Protein 1XKL (pdb70)

Structure (mmCIF, N/CA/C/O backbone):
data_1XKL
#
_entry.id   1XKL
#
_cell.length_a   136.457
_cell.length_b   167.773
_cell.length_c   44.831
_cell.angle_alpha   90.00
_cell.angle_beta   90.00
_cell.angle_gamma   90.00
#
_symmetry.space_group_name_H-M   'P 21 21 2'
#
loop_
_entity.id
_entity.type
_entity.pdbx_description
1 polymer 'salicylic acid-binding protein 2'
2 non-polymer 2-AMINO-4H-1,3-BENZOXATHIIN-4-OL
3 water water
#
loop_
_atom_site.group_PDB
_atom_site.id
_atom_site.type_symbol
_atom_site.label_atom_id
_atom_site.label_alt_id
_atom_site.label_comp_id
_atom_site.label_asym_id
_atom_site.label_entity_id
_atom_site.label_seq_id
_atom_site.pdbx_PDB_ins_code
_atom_site.Cartn_x
_atom_site.Cartn_y
_atom_site.Cartn_z
_atom_site.occupancy
_atom_site.B_iso_or_equiv
_atom_site.auth_seq_id
_atom_site.auth_comp_id
_atom_site.auth_asym_id
_atom_site.auth_atom_id
_atom_site.pdbx_PDB_model_num
ATOM 1 N N . GLU A 1 3 ? 61.182 -4.846 9.350 1.00 36.23 3 GLU A N 1
ATOM 2 C CA . GLU A 1 3 ? 62.158 -3.720 9.265 1.00 38.18 3 GLU A CA 1
ATOM 3 C C . GLU A 1 3 ? 61.936 -2.712 10.383 1.00 38.93 3 GLU A C 1
ATOM 4 O O . GLU A 1 3 ? 62.724 -1.781 10.556 1.00 40.76 3 GLU A O 1
ATOM 10 N N . GLY A 1 4 ? 60.860 -2.907 11.139 1.00 37.78 4 GLY A N 1
ATOM 11 C CA . GLY A 1 4 ? 60.539 -1.999 12.227 1.00 35.50 4 GLY A CA 1
ATOM 12 C C . GLY A 1 4 ? 59.751 -0.812 11.708 1.00 32.30 4 GLY A C 1
ATOM 13 O O . GLY A 1 4 ? 60.090 -0.255 10.662 1.00 33.75 4 GLY A O 1
ATOM 14 N N . LYS A 1 5 ? 58.695 -0.420 12.416 1.00 30.57 5 LYS A N 1
ATOM 15 C CA . LYS A 1 5 ? 57.874 0.712 11.981 1.00 27.72 5 LYS A CA 1
ATOM 16 C C . LYS A 1 5 ? 58.321 2.055 12.549 1.00 25.83 5 LYS A C 1
ATOM 17 O O . LYS A 1 5 ? 59.196 2.129 13.411 1.00 27.31 5 LYS A O 1
ATOM 23 N N . HIS A 1 6 ? 57.703 3.120 12.052 1.00 24.13 6 HIS A N 1
ATOM 24 C CA . HIS A 1 6 ? 58.028 4.468 12.489 1.00 22.50 6 HIS A CA 1
ATOM 25 C C . HIS A 1 6 ? 56.957 5.011 13.435 1.00 21.11 6 HIS A C 1
ATOM 26 O O . HIS A 1 6 ? 55.816 5.230 13.034 1.00 22.57 6 HIS A O 1
ATOM 33 N N . PHE A 1 7 ? 57.342 5.207 14.694 1.00 18.72 7 PHE A N 1
ATOM 34 C CA . PHE A 1 7 ? 56.457 5.734 15.724 1.00 17.82 7 PHE A CA 1
ATOM 35 C C . PHE A 1 7 ? 56.627 7.249 15.847 1.00 17.82 7 PHE A C 1
ATOM 36 O O . PHE A 1 7 ? 57.727 7.737 16.100 1.00 15.69 7 PHE A O 1
ATOM 44 N N . VAL A 1 8 ? 55.536 7.985 15.654 1.00 17.32 8 VAL A N 1
ATOM 45 C CA . VAL A 1 8 ? 55.553 9.434 15.767 1.00 15.66 8 VAL A CA 1
ATOM 46 C C . VAL A 1 8 ? 54.848 9.761 17.067 1.00 17.05 8 VAL A C 1
ATOM 47 O O . VAL A 1 8 ? 53.629 9.580 17.190 1.00 17.58 8 VAL A O 1
ATOM 51 N N . LEU A 1 9 ? 55.622 10.235 18.040 1.00 14.10 9 LEU A N 1
ATOM 52 C CA . LEU A 1 9 ? 55.091 10.550 19.358 1.00 12.32 9 LEU A CA 1
ATOM 53 C C . LEU A 1 9 ? 54.758 12.032 19.495 1.00 12.58 9 LEU A C 1
ATOM 54 O O . LEU A 1 9 ? 55.601 12.898 19.289 1.00 12.99 9 LEU A O 1
ATOM 59 N N . VAL A 1 10 ? 53.510 12.304 19.850 1.00 12.08 10 VAL A N 1
ATOM 60 C CA . VAL A 1 10 ? 53.018 13.668 19.983 1.00 11.23 10 VAL A CA 1
ATOM 61 C C . VAL A 1 10 ? 52.597 13.954 21.408 1.00 11.98 10 VAL A C 1
ATOM 62 O O . VAL A 1 10 ? 51.625 13.382 21.916 1.00 11.16 10 VAL A O 1
ATOM 66 N N . HIS A 1 11 ? 53.336 14.861 22.039 1.00 10.22 11 HIS A N 1
ATOM 67 C CA . HIS A 1 11 ? 53.104 15.261 23.421 1.00 11.80 11 HIS A CA 1
ATOM 68 C C . HIS A 1 11 ? 51.820 16.072 23.619 1.00 12.21 11 HIS A C 1
ATOM 69 O O . HIS A 1 11 ? 51.187 16.508 22.656 1.00 14.75 11 HIS A O 1
ATOM 76 N N . GLY A 1 12 ? 51.466 16.272 24.885 1.00 11.24 12 GLY A N 1
ATOM 77 C CA . GLY A 1 12 ? 50.281 17.024 25.235 1.00 13.21 12 GLY A CA 1
ATOM 78 C C . GLY A 1 12 ? 50.605 18.478 25.526 1.00 14.30 12 GLY A C 1
ATOM 79 O O . GLY A 1 12 ? 51.726 18.929 25.298 1.00 16.11 12 GLY A O 1
ATOM 80 N N . ALA A 1 13 ? 49.630 19.209 26.053 1.00 14.76 13 ALA A N 1
ATOM 81 C CA . ALA A 1 13 ? 49.801 20.622 26.354 1.00 14.86 13 ALA A CA 1
ATOM 82 C C . ALA A 1 13 ? 50.801 20.912 27.462 1.00 14.11 13 ALA A C 1
ATOM 83 O O . ALA A 1 13 ? 50.863 20.207 28.474 1.00 14.00 13 ALA A O 1
ATOM 85 N N . CYS A 1 14 ? 51.574 21.973 27.259 1.00 14.80 14 CYS A N 1
ATOM 86 C CA . CYS A 1 14 ? 52.577 22.400 28.223 1.00 13.40 14 CYS A CA 1
ATOM 87 C C . CYS A 1 14 ? 53.774 21.454 28.289 1.00 14.61 14 CYS A C 1
ATOM 88 O O . CYS A 1 14 ? 54.686 21.680 29.081 1.00 14.63 14 CYS A O 1
ATOM 91 N N . HIS A 1 15 ? 53.772 20.401 27.472 1.00 12.89 15 HIS A N 1
ATOM 92 C CA . HIS A 1 15 ? 54.885 19.447 27.466 1.00 13.71 15 HIS A CA 1
ATOM 93 C C . HIS A 1 15 ? 55.671 19.490 26.160 1.00 13.69 15 HIS A C 1
ATOM 94 O O . HIS A 1 15 ? 55.507 20.417 25.368 1.00 12.59 15 HIS A O 1
ATOM 101 N N . GLY A 1 16 ? 56.537 18.502 25.945 1.00 14.80 16 GLY A N 1
ATOM 102 C CA . GLY A 1 16 ? 57.340 18.464 24.727 1.00 14.58 16 GLY A CA 1
ATOM 103 C C . GLY A 1 16 ? 57.882 17.076 24.411 1.00 14.76 16 GLY A C 1
ATOM 104 O O . GLY A 1 16 ? 57.580 16.117 25.115 1.00 13.15 16 GLY A O 1
ATOM 105 N N . GLY A 1 17 ? 58.683 16.961 23.354 1.00 14.87 17 GLY A N 1
ATOM 106 C CA . GLY A 1 17 ? 59.240 15.666 22.996 1.00 15.34 17 GLY A CA 1
ATOM 107 C C . GLY A 1 17 ? 59.941 15.002 24.167 1.00 15.29 17 GLY A C 1
ATOM 108 O O . GLY A 1 17 ? 59.977 13.776 24.279 1.00 15.76 17 GLY A O 1
ATOM 109 N N . TRP A 1 18 ? 60.494 15.820 25.055 1.00 15.65 18 TRP A N 1
ATOM 110 C CA . TRP A 1 18 ? 61.199 15.305 26.214 1.00 14.57 18 TRP A CA 1
ATOM 111 C C . TRP A 1 18 ? 60.370 14.339 27.065 1.00 17.22 18 TRP A C 1
ATOM 112 O O . TRP A 1 18 ? 60.926 13.437 27.690 1.00 15.71 18 TRP A O 1
ATOM 123 N N . SER A 1 19 ? 59.049 14.521 27.093 1.00 14.89 19 SER A N 1
ATOM 124 C CA . SER A 1 19 ? 58.212 13.662 27.915 1.00 13.93 19 SER A CA 1
ATOM 125 C C . SER A 1 19 ? 58.298 12.186 27.540 1.00 13.45 19 SER A C 1
ATOM 126 O O . SER A 1 19 ? 58.039 11.312 28.368 1.00 12.18 19 SER A O 1
ATOM 129 N N . TRP A 1 20 ? 58.689 11.908 26.304 1.00 12.66 20 TRP A N 1
ATOM 130 C CA . TRP A 1 20 ? 58.805 10.534 25.830 1.00 14.15 20 TRP A CA 1
ATOM 131 C C . TRP A 1 20 ? 60.194 9.940 26.043 1.00 15.12 20 TRP A C 1
ATOM 132 O O . TRP A 1 20 ? 60.502 8.880 25.494 1.00 16.13 20 TRP A O 1
ATOM 143 N N . TYR A 1 21 ? 61.032 10.588 26.848 1.00 14.66 21 TYR A N 1
ATOM 144 C CA . TYR A 1 21 ? 62.399 10.083 27.020 1.00 16.33 21 TYR A CA 1
ATOM 145 C C . TYR A 1 21 ? 62.538 8.657 27.557 1.00 15.60 21 TYR A C 1
ATOM 146 O O . TYR A 1 21 ? 63.503 7.967 27.223 1.00 15.18 21 TYR A O 1
ATOM 155 N N . LYS A 1 22 ? 61.592 8.211 28.379 1.00 17.12 22 LYS A N 1
ATOM 156 C CA . LYS A 1 22 ? 61.647 6.847 28.917 1.00 18.14 22 LYS A CA 1
ATOM 157 C C . LYS A 1 22 ? 61.088 5.836 27.923 1.00 18.76 22 LYS A C 1
ATOM 158 O O . LYS A 1 22 ? 61.536 4.689 27.874 1.00 19.84 22 LYS A O 1
ATOM 164 N N . LEU A 1 23 ? 60.101 6.253 27.135 1.00 18.37 23 LEU A N 1
ATOM 165 C CA . LEU A 1 23 ? 59.497 5.354 26.153 1.00 17.59 23 LEU A CA 1
ATOM 166 C C . LEU A 1 23 ? 60.339 5.172 24.897 1.00 16.96 23 LEU A C 1
ATOM 167 O O . LEU A 1 23 ? 60.482 4.055 24.401 1.00 15.04 23 LEU A O 1
ATOM 172 N N . LYS A 1 24 ? 60.897 6.271 24.389 1.00 16.86 24 LYS A N 1
ATOM 173 C CA . LYS A 1 24 ? 61.690 6.244 23.158 1.00 17.49 24 LYS A CA 1
ATOM 174 C C . LYS A 1 24 ? 62.713 5.113 23.049 1.00 16.84 24 LYS A C 1
ATOM 175 O O . LYS A 1 24 ? 62.724 4.389 22.060 1.00 18.43 24 LYS A O 1
ATOM 181 N N . PRO A 1 25 ? 63.594 4.958 24.052 1.00 18.10 25 PRO A N 1
ATOM 182 C CA . PRO A 1 25 ? 64.608 3.895 24.031 1.00 17.35 25 PRO A CA 1
ATOM 183 C C . PRO A 1 25 ? 63.974 2.508 23.902 1.00 17.50 25 PRO A C 1
ATOM 184 O O . PRO A 1 25 ? 64.503 1.632 23.217 1.00 17.42 25 PRO A O 1
ATOM 188 N N . LEU A 1 26 ? 62.843 2.312 24.571 1.00 15.81 26 LEU A N 1
ATOM 189 C CA . LEU A 1 26 ? 62.146 1.024 24.535 1.00 15.62 26 LEU A CA 1
ATOM 190 C C . LEU A 1 26 ? 61.694 0.639 23.142 1.00 15.75 26 LEU A C 1
ATOM 191 O O . LEU A 1 26 ? 61.853 -0.505 22.726 1.00 16.44 26 LEU A O 1
ATOM 196 N N . LEU A 1 27 ? 61.112 1.596 22.429 1.00 15.20 27 LEU A N 1
ATOM 197 C CA . LEU A 1 27 ? 60.641 1.349 21.081 1.00 15.70 27 LEU A CA 1
ATOM 198 C C . LEU A 1 27 ? 61.812 1.106 20.136 1.00 16.41 27 LEU A C 1
ATOM 199 O O . LEU A 1 27 ? 61.745 0.240 19.262 1.00 17.35 27 LEU A O 1
ATOM 204 N N . GLU A 1 28 ? 62.888 1.864 20.312 1.00 17.62 28 GLU A N 1
ATOM 205 C CA . GLU A 1 28 ? 64.063 1.705 19.463 1.00 19.68 28 GLU A CA 1
ATOM 206 C C . GLU A 1 28 ? 64.726 0.367 19.762 1.00 19.78 28 GLU A C 1
ATOM 207 O O . GLU A 1 28 ? 65.246 -0.291 18.864 1.00 20.72 28 GLU A O 1
ATOM 213 N N . ALA A 1 29 ? 64.706 -0.038 21.026 1.00 21.50 29 ALA A N 1
ATOM 214 C CA . ALA A 1 29 ? 65.297 -1.315 21.398 1.00 23.64 29 ALA A CA 1
ATOM 215 C C . ALA A 1 29 ? 64.579 -2.429 20.645 1.00 25.19 29 ALA A C 1
ATOM 216 O O . ALA A 1 29 ? 65.174 -3.456 20.322 1.00 25.38 29 ALA A O 1
ATOM 218 N N . ALA A 1 30 ? 63.299 -2.213 20.351 1.00 25.80 30 ALA A N 1
ATOM 219 C CA . ALA A 1 30 ? 62.498 -3.205 19.635 1.00 26.92 30 ALA A CA 1
ATOM 220 C C . ALA A 1 30 ? 62.775 -3.176 18.135 1.00 26.94 30 ALA A C 1
ATOM 221 O O . ALA A 1 30 ? 62.158 -3.917 17.366 1.00 27.39 30 ALA A O 1
ATOM 223 N N . GLY A 1 31 ? 63.699 -2.308 17.730 1.00 27.44 31 GLY A N 1
ATOM 224 C CA . GLY A 1 31 ? 64.067 -2.199 16.329 1.00 25.75 31 GLY A CA 1
ATOM 225 C C . GLY A 1 31 ? 63.219 -1.227 15.539 1.00 25.93 31 GLY A C 1
ATOM 226 O O . GLY A 1 31 ? 63.226 -1.242 14.309 1.00 25.59 31 GLY A O 1
ATOM 227 N N . HIS A 1 32 ? 62.496 -0.367 16.242 1.00 25.53 32 HIS A N 1
ATOM 228 C CA . HIS A 1 32 ? 61.635 0.600 15.584 1.00 25.46 32 HIS A CA 1
ATOM 229 C C . HIS A 1 32 ? 62.236 1.998 15.596 1.00 24.70 32 HIS A C 1
ATOM 230 O O . HIS A 1 32 ? 63.076 2.317 16.439 1.00 24.73 32 HIS A O 1
ATOM 237 N N . LYS A 1 33 ? 61.810 2.817 14.640 1.00 23.16 33 LYS A N 1
ATOM 238 C CA . LYS A 1 33 ? 62.262 4.203 14.528 1.00 22.30 33 LYS A CA 1
ATOM 239 C C . LYS A 1 33 ? 61.271 5.048 15.324 1.00 20.93 33 LYS A C 1
ATOM 240 O O . LYS A 1 33 ? 60.070 4.789 15.298 1.00 20.96 33 LYS A O 1
ATOM 246 N N . VAL A 1 34 ? 61.777 6.053 16.028 1.00 18.93 34 VAL A N 1
ATOM 247 C CA . VAL A 1 34 ? 60.931 6.907 16.847 1.00 17.43 34 VAL A CA 1
ATOM 248 C C . VAL A 1 34 ? 61.221 8.389 16.654 1.00 19.36 34 VAL A C 1
ATOM 249 O O . VAL A 1 34 ? 62.380 8.800 16.574 1.00 18.15 34 VAL A O 1
ATOM 253 N N . THR A 1 35 ? 60.163 9.191 16.573 1.00 18.47 35 THR A N 1
ATOM 254 C CA . THR A 1 35 ? 60.320 10.634 16.444 1.00 17.05 35 THR A CA 1
ATOM 255 C C . THR A 1 35 ? 59.494 11.290 17.547 1.00 17.46 35 THR A C 1
ATOM 256 O O . THR A 1 35 ? 58.266 11.244 17.514 1.00 18.58 35 THR A O 1
ATOM 260 N N . ALA A 1 36 ? 60.164 11.864 18.543 1.00 16.39 36 ALA A N 1
ATOM 261 C CA . ALA A 1 36 ? 59.474 12.551 19.633 1.00 16.66 36 ALA A CA 1
ATOM 262 C C . ALA A 1 36 ? 59.641 14.028 19.334 1.00 18.26 36 ALA A C 1
ATOM 263 O O . ALA A 1 36 ? 60.498 14.695 19.909 1.00 20.29 36 ALA A O 1
ATOM 265 N N . LEU A 1 37 ? 58.821 14.544 18.431 1.00 19.23 37 LEU A N 1
ATOM 266 C CA . LEU A 1 37 ? 58.948 15.939 18.062 1.00 20.12 37 LEU A CA 1
ATOM 267 C C . LEU A 1 37 ? 58.414 16.924 19.088 1.00 18.92 37 LEU A C 1
ATOM 268 O O . LEU A 1 37 ? 57.755 16.561 20.067 1.00 17.41 37 LEU A O 1
ATOM 273 N N . ASP A 1 38 ? 58.738 18.186 18.855 1.00 19.23 38 ASP A N 1
ATOM 274 C CA . ASP A 1 38 ? 58.295 19.273 19.704 1.00 18.83 38 ASP A CA 1
ATOM 275 C C . ASP A 1 38 ? 57.262 20.006 18.868 1.00 18.31 38 ASP A C 1
ATOM 276 O O . ASP A 1 38 ? 57.537 20.348 17.720 1.00 19.72 38 ASP A O 1
ATOM 281 N N . LEU A 1 39 ? 56.073 20.230 19.411 1.00 17.22 39 LEU A N 1
ATOM 282 C CA . LEU A 1 39 ? 55.076 20.972 18.655 1.00 16.67 39 LEU A CA 1
ATOM 283 C C . LEU A 1 39 ? 55.504 22.436 18.748 1.00 16.72 39 LEU A C 1
ATOM 284 O O . LEU A 1 39 ? 56.527 22.747 19.366 1.00 17.80 39 LEU A O 1
ATOM 289 N N . ALA A 1 40 ? 54.742 23.330 18.129 1.00 16.89 40 ALA A N 1
ATOM 290 C CA . ALA A 1 40 ? 55.072 24.752 18.158 1.00 16.29 40 ALA A CA 1
ATOM 291 C C . ALA A 1 40 ? 55.061 25.291 19.586 1.00 15.42 40 ALA A C 1
ATOM 292 O O . ALA A 1 40 ? 54.208 24.920 20.395 1.00 13.47 40 ALA A O 1
ATOM 294 N N . ALA A 1 41 ? 56.027 26.157 19.888 1.00 14.27 41 ALA A N 1
ATOM 295 C CA . ALA A 1 41 ? 56.159 26.781 21.206 1.00 12.71 41 ALA A CA 1
ATOM 296 C C . ALA A 1 41 ? 56.227 25.780 22.355 1.00 12.68 41 ALA A C 1
ATOM 297 O O . ALA A 1 41 ? 55.880 26.098 23.498 1.00 13.36 41 ALA A O 1
ATOM 299 N N . SER A 1 42 ? 56.681 24.570 22.047 1.00 12.49 42 SER A N 1
ATOM 300 C CA . SER A 1 42 ? 56.801 23.513 23.047 1.00 13.00 42 SER A CA 1
ATOM 301 C C . SER A 1 42 ? 58.221 22.958 23.075 1.00 11.77 42 SER A C 1
ATOM 302 O O . SER A 1 42 ? 58.931 22.991 22.066 1.00 11.38 42 SER A O 1
ATOM 305 N N . GLY A 1 43 ? 58.628 22.447 24.232 1.00 12.88 43 GLY A N 1
ATOM 306 C CA . GLY A 1 43 ? 59.967 21.897 24.362 1.00 15.75 43 GLY A CA 1
ATOM 307 C C . GLY A 1 43 ? 61.002 22.975 24.116 1.00 14.12 43 GLY A C 1
ATOM 308 O O . GLY A 1 43 ? 61.014 23.996 24.804 1.00 14.91 43 GLY A O 1
ATOM 309 N N . THR A 1 44 ? 61.860 22.770 23.126 1.00 17.39 44 THR A N 1
ATOM 310 C CA . THR A 1 44 ? 62.887 23.759 22.819 1.00 18.99 44 THR A CA 1
ATOM 311 C C . THR A 1 44 ? 62.518 24.655 21.639 1.00 20.65 44 THR A C 1
ATOM 312 O O . THR A 1 44 ? 63.341 25.452 21.180 1.00 20.12 44 THR A O 1
ATOM 316 N N . ASP A 1 45 ? 61.288 24.522 21.141 1.00 19.33 45 ASP A N 1
ATOM 317 C CA . ASP A 1 45 ? 60.831 25.356 20.027 1.00 18.68 45 ASP A CA 1
ATOM 318 C C . ASP A 1 45 ? 60.889 26.804 20.501 1.00 19.57 45 ASP A C 1
ATOM 319 O O . ASP A 1 45 ? 60.391 27.130 21.577 1.00 20.17 45 ASP A O 1
ATOM 324 N N . LEU A 1 46 ? 61.486 27.672 19.689 1.00 22.71 46 LEU A N 1
ATOM 325 C CA . LEU A 1 46 ? 61.650 29.083 20.040 1.00 25.29 46 LEU A CA 1
ATOM 326 C C . LEU A 1 46 ? 60.411 29.959 19.875 1.00 25.68 46 LEU A C 1
ATOM 327 O O . LEU A 1 46 ? 60.426 31.123 20.268 1.00 25.38 46 LEU A O 1
ATOM 332 N N . ARG A 1 47 ? 59.348 29.426 19.281 1.00 24.44 47 ARG A N 1
ATOM 333 C CA . ARG A 1 47 ? 58.126 30.216 19.124 1.00 22.64 47 ARG A CA 1
ATOM 334 C C . ARG A 1 47 ? 57.459 30.378 20.490 1.00 21.79 47 ARG A C 1
ATOM 335 O O . ARG A 1 47 ? 57.642 29.547 21.384 1.00 19.95 47 ARG A O 1
ATOM 343 N N . LYS A 1 48 ? 56.711 31.468 20.645 1.00 20.68 48 LYS A N 1
ATOM 344 C CA . LYS A 1 48 ? 55.993 31.772 21.881 1.00 21.09 48 LYS A CA 1
ATOM 345 C C . LYS A 1 48 ? 54.519 31.445 21.688 1.00 20.03 48 LYS A C 1
ATOM 346 O O . LYS A 1 48 ? 53.995 31.532 20.577 1.00 17.23 48 LYS A O 1
ATOM 352 N N . ILE A 1 49 ? 53.853 31.083 22.777 1.00 21.77 49 ILE A N 1
ATOM 353 C CA . ILE A 1 49 ? 52.443 30.734 22.728 1.00 23.00 49 ILE A CA 1
ATOM 354 C C . ILE A 1 49 ? 51.581 31.858 22.147 1.00 24.27 49 ILE A C 1
ATOM 355 O O . ILE A 1 49 ? 50.569 31.593 21.503 1.00 23.92 49 ILE A O 1
ATOM 360 N N . GLU A 1 50 ? 51.988 33.107 22.369 1.00 25.58 50 GLU A N 1
ATOM 361 C CA . GLU A 1 50 ? 51.238 34.257 21.866 1.00 26.30 50 GLU A CA 1
ATOM 362 C C . GLU A 1 50 ? 51.281 34.365 20.342 1.00 24.96 50 GLU A C 1
ATOM 363 O O . GLU A 1 50 ? 50.545 35.152 19.748 1.00 26.04 50 GLU A O 1
ATOM 369 N N . GLU A 1 51 ? 52.145 33.585 19.707 1.00 23.09 51 GLU A N 1
ATOM 370 C CA . GLU A 1 51 ? 52.254 33.618 18.253 1.00 23.83 51 GLU A CA 1
ATOM 371 C C . GLU A 1 51 ? 51.321 32.601 17.620 1.00 22.21 51 GLU A C 1
ATOM 372 O O . GLU A 1 51 ? 51.163 32.571 16.402 1.00 22.27 51 GLU A O 1
ATOM 378 N N . LEU A 1 52 ? 50.705 31.761 18.445 1.00 22.09 52 LEU A N 1
ATOM 379 C CA . LEU A 1 52 ? 49.804 30.735 17.930 1.00 21.40 52 LEU A CA 1
ATOM 380 C C . LEU A 1 52 ? 48.356 31.093 18.216 1.00 19.23 52 LEU A C 1
ATOM 381 O O . LEU A 1 52 ? 47.988 31.363 19.357 1.00 19.92 52 LEU A O 1
ATOM 386 N N . ARG A 1 53 ? 47.527 31.095 17.186 1.00 19.92 53 ARG A N 1
ATOM 387 C CA . ARG A 1 53 ? 46.128 31.416 17.407 1.00 22.19 53 ARG A CA 1
ATOM 388 C C . ARG A 1 53 ? 45.176 30.313 16.961 1.00 20.32 53 ARG A C 1
ATOM 389 O O . ARG A 1 53 ? 43.983 30.385 17.234 1.00 22.65 53 ARG A O 1
ATOM 397 N N . THR A 1 54 ? 45.705 29.288 16.294 1.00 19.54 54 THR A N 1
ATOM 398 C CA . THR A 1 54 ? 44.893 28.155 15.837 1.00 19.77 54 THR A CA 1
ATOM 399 C C . THR A 1 54 ? 45.610 26.832 16.109 1.00 20.76 54 THR A C 1
ATOM 400 O O . THR A 1 54 ? 46.841 26.791 16.241 1.00 16.77 54 THR A O 1
ATOM 404 N N . LEU A 1 55 ? 44.844 25.746 16.169 1.00 20.07 55 LEU A N 1
ATOM 405 C CA . LEU A 1 55 ? 45.441 24.439 16.407 1.00 19.42 55 LEU A CA 1
ATOM 406 C C . LEU A 1 55 ? 46.409 24.117 15.272 1.00 20.93 55 LEU A C 1
ATOM 407 O O . LEU A 1 55 ? 47.424 23.446 15.477 1.00 21.69 55 LEU A O 1
ATOM 412 N N . TYR A 1 56 ? 46.103 24.614 14.078 1.00 21.96 56 TYR A N 1
ATOM 413 C CA . TYR A 1 56 ? 46.961 24.370 12.926 1.00 23.17 56 TYR A CA 1
ATOM 414 C C . TYR A 1 56 ? 48.372 24.943 13.110 1.00 22.15 56 TYR A C 1
ATOM 415 O O . TYR A 1 56 ? 49.351 24.288 12.758 1.00 21.25 56 TYR A O 1
ATOM 424 N N . ASP A 1 57 ? 48.477 26.155 13.656 1.00 21.99 57 ASP A N 1
ATOM 425 C CA . ASP A 1 57 ? 49.788 26.779 13.883 1.00 21.13 57 ASP A CA 1
ATOM 426 C C . ASP A 1 57 ? 50.578 25.963 14.908 1.00 21.09 57 ASP A C 1
ATOM 427 O O . ASP A 1 57 ? 51.795 25.837 14.815 1.00 21.51 57 ASP A O 1
ATOM 432 N N . TYR A 1 58 ? 49.868 25.443 15.904 1.00 20.10 58 TYR A N 1
ATOM 433 C CA . TYR A 1 58 ? 50.466 24.649 16.969 1.00 19.31 58 TYR A CA 1
ATOM 434 C C . TYR A 1 58 ? 50.950 23.288 16.468 1.00 18.64 58 TYR A C 1
ATOM 435 O O . TYR A 1 58 ? 51.961 22.767 16.943 1.00 18.99 58 TYR A O 1
ATOM 444 N N . THR A 1 59 ? 50.244 22.738 15.485 1.00 18.12 59 THR A N 1
ATOM 445 C CA . THR A 1 59 ? 50.551 21.426 14.915 1.00 18.09 59 THR A CA 1
ATOM 446 C C . THR A 1 59 ? 51.532 21.466 13.745 1.00 19.25 59 THR A C 1
ATOM 447 O O . THR A 1 59 ? 51.939 20.425 13.227 1.00 19.60 59 THR A O 1
ATOM 451 N N . LEU A 1 60 ? 51.905 22.669 13.327 1.00 20.08 60 LEU A N 1
ATOM 452 C CA . LEU A 1 60 ? 52.818 22.843 12.211 1.00 20.82 60 LEU A CA 1
ATOM 453 C C . LEU A 1 60 ? 53.971 21.832 12.164 1.00 19.62 60 LEU A C 1
ATOM 454 O O . LEU A 1 60 ? 54.194 21.186 11.141 1.00 20.55 60 LEU A O 1
ATOM 459 N N . PRO A 1 61 ? 54.708 21.663 13.272 1.00 19.27 61 PRO A N 1
ATOM 460 C CA . PRO A 1 61 ? 55.823 20.704 13.252 1.00 19.47 61 PRO A CA 1
ATOM 461 C C . PRO A 1 61 ? 55.405 19.301 12.805 1.00 20.15 61 PRO A C 1
ATOM 462 O O . PRO A 1 61 ? 56.096 18.658 12.009 1.00 21.77 61 PRO A O 1
ATOM 466 N N . LEU A 1 62 ? 54.270 18.828 13.309 1.00 18.62 62 LEU A N 1
ATOM 467 C CA . LEU A 1 62 ? 53.783 17.506 12.943 1.00 18.16 62 LEU A CA 1
ATOM 468 C C . LEU A 1 62 ? 53.433 17.462 11.461 1.00 19.98 62 LEU A C 1
ATOM 469 O O . LEU A 1 62 ? 53.740 16.492 10.766 1.00 17.05 62 LEU A O 1
ATOM 482 N N . GLU A 1 64 ? 54.722 19.229 9.100 1.00 24.83 64 GLU A N 1
ATOM 483 C CA . GLU A 1 64 ? 55.978 19.259 8.348 1.00 26.34 64 GLU A CA 1
ATOM 484 C C . GLU A 1 64 ? 56.628 17.881 8.290 1.00 26.26 64 GLU A C 1
ATOM 485 O O . GLU A 1 64 ? 57.199 17.492 7.271 1.00 26.05 64 GLU A O 1
ATOM 491 N N . LEU A 1 65 ? 56.535 17.146 9.392 1.00 26.53 65 LEU A N 1
ATOM 492 C CA . LEU A 1 65 ? 57.100 15.806 9.470 1.00 26.44 65 LEU A CA 1
ATOM 493 C C . LEU A 1 65 ? 56.335 14.859 8.555 1.00 28.05 65 LEU A C 1
ATOM 494 O O . LEU A 1 65 ? 56.931 14.064 7.825 1.00 28.46 65 LEU A O 1
ATOM 507 N N . GLU A 1 67 ? 54.701 15.584 5.943 1.00 30.81 67 GLU A N 1
ATOM 508 C CA . GLU A 1 67 ? 54.961 15.978 4.559 1.00 31.33 67 GLU A CA 1
ATOM 509 C C . GLU A 1 67 ? 56.243 15.372 4.009 1.00 31.99 67 GLU A C 1
ATOM 510 O O . GLU A 1 67 ? 56.376 15.191 2.801 1.00 35.76 67 GLU A O 1
ATOM 516 N N . SER A 1 68 ? 57.184 15.067 4.894 1.00 31.91 68 SER A N 1
ATOM 517 C CA . SER A 1 68 ? 58.452 14.497 4.475 1.00 32.80 68 SER A CA 1
ATOM 518 C C . SER A 1 68 ? 58.431 12.978 4.403 1.00 34.47 68 SER A C 1
ATOM 519 O O . SER A 1 68 ? 59.439 12.354 4.065 1.00 35.73 68 SER A O 1
ATOM 522 N N . LEU A 1 69 ? 57.285 12.380 4.721 1.00 36.10 69 LEU A N 1
ATOM 523 C CA . LEU A 1 69 ? 57.155 10.929 4.654 1.00 37.02 69 LEU A CA 1
ATOM 524 C C . LEU A 1 69 ? 57.029 10.527 3.197 1.00 37.76 69 LEU A C 1
ATOM 525 O O . LEU A 1 69 ? 56.337 11.177 2.410 1.00 38.70 69 LEU A O 1
ATOM 530 N N . SER A 1 70 ? 57.701 9.435 2.863 1.00 39.53 70 SER A N 1
ATOM 531 C CA . SER A 1 70 ? 57.750 8.897 1.512 1.00 41.80 70 SER A CA 1
ATOM 532 C C . SER A 1 70 ? 56.446 8.361 0.942 1.00 43.97 70 SER A C 1
ATOM 533 O O . SER A 1 70 ? 56.389 8.020 -0.240 1.00 46.47 70 SER A O 1
ATOM 536 N N . ALA A 1 71 ? 55.405 8.277 1.762 1.00 44.67 71 ALA A N 1
ATOM 537 C CA . ALA A 1 71 ? 54.121 7.756 1.298 1.00 45.80 71 ALA A CA 1
ATOM 538 C C . ALA A 1 71 ? 54.213 6.231 1.206 1.00 46.84 71 ALA A C 1
ATOM 539 O O . ALA A 1 71 ? 53.217 5.530 1.385 1.00 47.25 71 ALA A O 1
ATOM 541 N N . ASP A 1 72 ? 55.408 5.720 0.912 1.00 47.17 72 ASP A N 1
ATOM 542 C CA . ASP A 1 72 ? 55.614 4.275 0.856 1.00 47.41 72 ASP A CA 1
ATOM 543 C C . ASP A 1 72 ? 56.100 3.934 2.258 1.00 45.65 72 ASP A C 1
ATOM 544 O O . ASP A 1 72 ? 56.334 2.778 2.604 1.00 45.98 72 ASP A O 1
ATOM 549 N N . GLU A 1 73 ? 56.246 4.987 3.052 1.00 43.06 73 GLU A N 1
ATOM 550 C CA . GLU A 1 73 ? 56.695 4.894 4.427 1.00 41.10 73 GLU A CA 1
ATOM 551 C C . GLU A 1 73 ? 55.559 5.354 5.336 1.00 38.40 73 GLU A C 1
ATOM 552 O O . GLU A 1 73 ? 55.318 6.551 5.479 1.00 42.00 73 GLU A O 1
ATOM 558 N N . LYS A 1 74 ? 54.861 4.404 5.944 1.00 33.72 74 LYS A N 1
ATOM 559 C CA . LYS A 1 74 ? 53.753 4.730 6.827 1.00 29.70 74 LYS A CA 1
ATOM 560 C C . LYS A 1 74 ? 54.231 4.826 8.273 1.00 27.97 74 LYS A C 1
ATOM 561 O O . LYS A 1 74 ? 55.306 4.333 8.612 1.00 26.27 74 LYS A O 1
ATOM 567 N N . VAL A 1 75 ? 53.443 5.471 9.127 1.00 24.11 75 VAL A N 1
ATOM 568 C CA . VAL A 1 75 ? 53.830 5.615 10.522 1.00 21.91 75 VAL A CA 1
ATOM 569 C C . VAL A 1 75 ? 52.698 5.269 11.476 1.00 21.29 75 VAL A C 1
ATOM 570 O O . VAL A 1 75 ? 51.565 5.032 11.065 1.00 21.52 75 VAL A O 1
ATOM 574 N N . ILE A 1 76 ? 53.030 5.238 12.760 1.00 19.43 76 ILE A N 1
ATOM 575 C CA . ILE A 1 76 ? 52.070 4.966 13.811 1.00 17.76 76 ILE A CA 1
ATOM 576 C C . ILE A 1 76 ? 52.081 6.216 14.676 1.00 16.45 76 ILE A C 1
ATOM 577 O O . ILE A 1 76 ? 53.103 6.550 15.292 1.00 15.18 76 ILE A O 1
ATOM 582 N N . LEU A 1 77 ? 50.951 6.917 14.702 1.00 14.82 77 LEU A N 1
ATOM 583 C CA . LEU A 1 77 ? 50.829 8.144 15.484 1.00 14.03 77 LEU A CA 1
ATOM 584 C C . LEU A 1 77 ? 50.394 7.850 16.907 1.00 16.97 77 LEU A C 1
ATOM 585 O O . LEU A 1 77 ? 49.459 7.078 17.142 1.00 19.62 77 LEU A O 1
ATOM 590 N N . VAL A 1 78 ? 51.085 8.453 17.862 1.00 13.79 78 VAL A N 1
ATOM 591 C CA . VAL A 1 78 ? 50.737 8.271 19.257 1.00 12.65 78 VAL A CA 1
ATOM 592 C C . VAL A 1 78 ? 50.584 9.666 19.852 1.00 13.46 78 VAL A C 1
ATOM 593 O O . VAL A 1 78 ? 51.548 10.428 19.945 1.00 12.59 78 VAL A O 1
ATOM 597 N N . GLY A 1 79 ? 49.348 9.998 20.211 1.00 13.19 79 GLY A N 1
ATOM 598 C CA . GLY A 1 79 ? 49.055 11.297 20.773 1.00 13.06 79 GLY A CA 1
ATOM 599 C C . GLY A 1 79 ? 48.675 11.218 22.231 1.00 13.10 79 GLY A C 1
ATOM 600 O O . GLY A 1 79 ? 47.820 10.430 22.633 1.00 15.77 79 GLY A O 1
ATOM 601 N N . HIS A 1 80 ? 49.314 12.049 23.034 1.00 13.10 80 HIS A N 1
ATOM 602 C CA . HIS A 1 80 ? 49.051 12.079 24.459 1.00 12.85 80 HIS A CA 1
ATOM 603 C C . HIS A 1 80 ? 48.335 13.367 24.857 1.00 12.75 80 HIS A C 1
ATOM 604 O O . HIS A 1 80 ? 48.684 14.450 24.378 1.00 12.57 80 HIS A O 1
ATOM 611 N N . SER A 1 81 ? 47.337 13.235 25.731 1.00 13.75 81 SER A N 1
ATOM 612 C CA . SER A 1 81 ? 46.629 14.293 26.185 1.00 15.32 81 SER A CA 1
ATOM 613 C C . SER A 1 81 ? 46.094 15.172 25.027 1.00 13.81 81 SER A C 1
ATOM 614 O O . SER A 1 81 ? 45.400 14.652 24.152 1.00 13.87 81 SER A O 1
ATOM 617 N N . LEU A 1 82 ? 46.414 16.468 25.012 1.00 12.81 82 LEU A N 1
ATOM 618 C CA . LEU A 1 82 ? 45.967 17.388 23.965 1.00 12.18 82 LEU A CA 1
ATOM 619 C C . LEU A 1 82 ? 46.542 16.979 22.616 1.00 13.00 82 LEU A C 1
ATOM 620 O O . LEU A 1 82 ? 46.088 17.444 21.573 1.00 13.63 82 LEU A O 1
ATOM 625 N N . GLY A 1 83 ? 47.536 16.095 22.648 1.00 13.24 83 GLY A N 1
ATOM 626 C CA . GLY A 1 83 ? 48.176 15.635 21.427 1.00 12.60 83 GLY A CA 1
ATOM 627 C C . GLY A 1 83 ? 47.217 14.923 20.502 1.00 13.30 83 GLY A C 1
ATOM 628 O O . GLY A 1 83 ? 47.440 14.856 19.292 1.00 13.87 83 GLY A O 1
ATOM 629 N N . GLY A 1 84 ? 46.156 14.371 21.081 1.00 13.78 84 GLY A N 1
ATOM 630 C CA . GLY A 1 84 ? 45.155 13.690 20.292 1.00 11.28 84 GLY A CA 1
ATOM 631 C C . GLY A 1 84 ? 44.495 14.636 19.308 1.00 12.64 84 GLY A C 1
ATOM 632 O O . GLY A 1 84 ? 44.060 14.217 18.229 1.00 11.87 84 GLY A O 1
ATOM 641 N N . ASN A 1 86 ? 46.084 17.164 17.913 1.00 11.67 86 ASN A N 1
ATOM 642 C CA . ASN A 1 86 ? 47.108 17.380 16.887 1.00 10.60 86 ASN A CA 1
ATOM 643 C C . ASN A 1 86 ? 47.079 16.215 15.912 1.00 10.78 86 ASN A C 1
ATOM 644 O O . ASN A 1 86 ? 47.241 16.386 14.704 1.00 12.12 86 ASN A O 1
ATOM 649 N N . LEU A 1 87 ? 46.885 15.020 16.452 1.00 11.41 87 LEU A N 1
ATOM 650 C CA . LEU A 1 87 ? 46.818 13.821 15.631 1.00 13.03 87 LEU A CA 1
ATOM 651 C C . LEU A 1 87 ? 45.724 13.939 14.578 1.00 12.90 87 LEU A C 1
ATOM 652 O O . LEU A 1 87 ? 45.890 13.491 13.447 1.00 13.14 87 LEU A O 1
ATOM 657 N N . GLY A 1 88 ? 44.606 14.545 14.963 1.00 13.41 88 GLY A N 1
ATOM 658 C CA . GLY A 1 88 ? 43.486 14.692 14.050 1.00 14.74 88 GLY A CA 1
ATOM 659 C C . GLY A 1 88 ? 43.806 15.415 12.762 1.00 14.33 88 GLY A C 1
ATOM 660 O O . GLY A 1 88 ? 43.309 15.043 11.699 1.00 14.94 88 GLY A O 1
ATOM 661 N N . LEU A 1 89 ? 44.625 16.459 12.847 1.00 17.72 89 LEU A N 1
ATOM 662 C CA . LEU A 1 89 ? 44.985 17.207 11.650 1.00 18.18 89 LEU A CA 1
ATOM 663 C C . LEU A 1 89 ? 45.853 16.352 10.741 1.00 19.22 89 LEU A C 1
ATOM 664 O O . LEU A 1 89 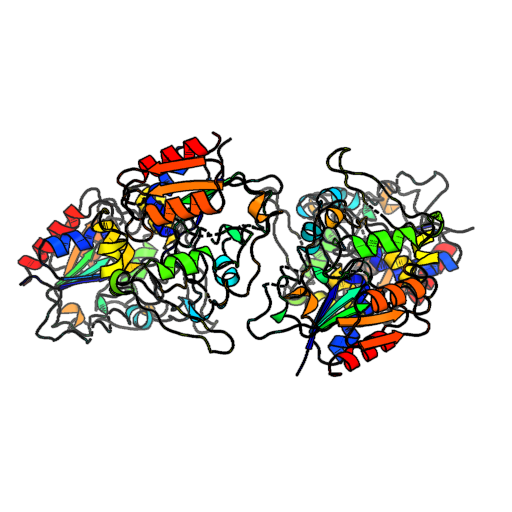? 45.740 16.425 9.519 1.00 20.71 89 LEU A O 1
ATOM 669 N N . ALA A 1 90 ? 46.720 15.535 11.332 1.00 20.19 90 ALA A N 1
ATOM 670 C CA . ALA A 1 90 ? 47.595 14.679 10.535 1.00 20.17 90 ALA A CA 1
ATOM 671 C C . ALA A 1 90 ? 46.781 13.598 9.834 1.00 20.51 90 ALA A C 1
ATOM 672 O O . ALA A 1 90 ? 47.023 13.286 8.666 1.00 19.10 90 ALA A O 1
ATOM 682 N N . GLU A 1 92 ? 43.696 13.846 9.077 1.00 21.93 92 GLU A N 1
ATOM 683 C CA . GLU A 1 92 ? 42.843 14.489 8.081 1.00 23.16 92 GLU A CA 1
ATOM 684 C C . GLU A 1 92 ? 43.605 14.753 6.788 1.00 24.27 92 GLU A C 1
ATOM 685 O O . GLU A 1 92 ? 43.075 14.546 5.696 1.00 25.16 92 GLU A O 1
ATOM 691 N N . LYS A 1 93 ? 44.856 15.186 6.916 1.00 23.69 93 LYS A N 1
ATOM 692 C CA . LYS A 1 93 ? 45.684 15.512 5.759 1.00 24.55 93 LYS A CA 1
ATOM 693 C C . LYS A 1 93 ? 46.454 14.356 5.123 1.00 23.33 93 LYS A C 1
ATOM 694 O O . LYS A 1 93 ? 46.663 14.343 3.913 1.00 21.80 93 LYS A O 1
ATOM 700 N N . TYR A 1 94 ? 46.885 13.396 5.933 1.00 24.11 94 TYR A N 1
ATOM 701 C CA . TYR A 1 94 ? 47.658 12.263 5.432 1.00 23.86 94 TYR A CA 1
ATOM 702 C C . TYR A 1 94 ? 47.095 10.954 5.989 1.00 23.91 94 TYR A C 1
ATOM 703 O O . TYR A 1 94 ? 47.809 10.184 6.637 1.00 22.55 94 TYR A O 1
ATOM 712 N N . PRO A 1 95 ? 45.809 10.674 5.726 1.00 23.49 95 PRO A N 1
ATOM 713 C CA . PRO A 1 95 ? 45.201 9.442 6.234 1.00 23.19 95 PRO A CA 1
ATOM 714 C C . PRO A 1 95 ? 45.852 8.149 5.759 1.00 22.83 95 PRO A C 1
ATOM 715 O O . PRO A 1 95 ? 45.951 7.184 6.518 1.00 23.72 95 PRO A O 1
ATOM 719 N N . GLN A 1 96 ? 46.311 8.135 4.514 1.00 23.14 96 GLN A N 1
ATOM 720 C CA . GLN A 1 96 ? 46.906 6.932 3.951 1.00 25.68 96 GLN A CA 1
ATOM 721 C C . GLN A 1 96 ? 48.346 6.644 4.370 1.00 25.87 96 GLN A C 1
ATOM 722 O O . GLN A 1 96 ? 48.928 5.638 3.961 1.00 25.54 96 GLN A O 1
ATOM 728 N N . LYS A 1 97 ? 48.925 7.515 5.187 1.00 25.21 97 LYS A N 1
ATOM 729 C CA . LYS A 1 97 ? 50.291 7.300 5.639 1.00 23.27 97 LYS A CA 1
ATOM 730 C C . LYS A 1 97 ? 50.327 6.921 7.111 1.00 23.84 97 LYS A C 1
ATOM 731 O O . LYS A 1 97 ? 51.363 7.012 7.769 1.00 24.81 97 LYS A O 1
ATOM 737 N N . ILE A 1 98 ? 49.190 6.459 7.618 1.00 22.33 98 ILE A N 1
ATOM 738 C CA . ILE A 1 98 ? 49.087 6.091 9.022 1.00 22.44 98 ILE A CA 1
ATOM 739 C C . ILE A 1 98 ? 48.473 4.706 9.238 1.00 23.68 98 ILE A C 1
ATOM 740 O O . ILE A 1 98 ? 47.325 4.474 8.877 1.00 23.51 98 ILE A O 1
ATOM 745 N N . TYR A 1 99 ? 49.234 3.791 9.835 1.00 23.17 99 TYR A N 1
ATOM 746 C CA . TYR A 1 99 ? 48.728 2.447 10.096 1.00 23.43 99 TYR A CA 1
ATOM 747 C C . TYR A 1 99 ? 47.590 2.532 11.110 1.00 23.13 99 TYR A C 1
ATOM 748 O O . TYR A 1 99 ? 46.566 1.860 10.985 1.00 21.39 99 TYR A O 1
ATOM 757 N N . ALA A 1 100 ? 47.779 3.374 12.114 1.00 21.48 100 ALA A N 1
ATOM 758 C CA . ALA A 1 100 ? 46.784 3.541 13.148 1.00 21.09 100 ALA A CA 1
ATOM 759 C C . ALA A 1 100 ? 47.136 4.748 13.990 1.00 19.67 100 ALA A C 1
ATOM 760 O O . ALA A 1 100 ? 48.295 5.169 14.041 1.00 19.69 100 ALA A O 1
ATOM 762 N N . ALA A 1 101 ? 46.125 5.298 14.648 1.00 16.65 101 ALA A N 1
ATOM 763 C CA . ALA A 1 101 ? 46.302 6.450 15.510 1.00 16.48 101 ALA A CA 1
ATOM 764 C C . ALA A 1 101 ? 46.009 6.002 16.930 1.00 16.17 101 ALA A C 1
ATOM 765 O O . ALA A 1 101 ? 44.943 5.460 17.213 1.00 17.35 101 ALA A O 1
ATOM 767 N N . VAL A 1 102 ? 46.963 6.223 17.822 1.00 15.57 102 VAL A N 1
ATOM 768 C CA . VAL A 1 102 ? 46.810 5.824 19.210 1.00 14.56 102 VAL A CA 1
ATOM 769 C C . VAL A 1 102 ? 46.604 7.048 20.096 1.00 15.00 102 VAL A C 1
ATOM 770 O O . VAL A 1 102 ? 47.402 7.995 20.067 1.00 16.06 102 VAL A O 1
ATOM 774 N N . PHE A 1 103 ? 45.526 7.022 20.874 1.00 13.25 103 PHE A N 1
ATOM 775 C CA . PHE A 1 103 ? 45.192 8.110 21.777 1.00 14.31 103 PHE A CA 1
ATOM 776 C C . PHE A 1 103 ? 45.430 7.684 23.214 1.00 13.64 103 PHE A C 1
ATOM 777 O O . PHE A 1 103 ? 44.638 6.945 23.797 1.00 14.48 103 PHE A O 1
ATOM 785 N N . LEU A 1 104 ? 46.543 8.144 23.773 1.00 14.73 104 LEU A N 1
ATOM 786 C CA . LEU A 1 104 ? 46.913 7.811 25.145 1.00 14.78 104 LEU A CA 1
ATOM 787 C C . LEU A 1 104 ? 46.340 8.866 26.079 1.00 16.06 104 LEU A C 1
ATOM 788 O O . LEU A 1 104 ? 46.809 10.005 26.091 1.00 15.52 104 LEU A O 1
ATOM 793 N N . ALA A 1 105 ? 45.324 8.481 26.851 1.00 15.43 105 ALA A N 1
ATOM 794 C CA . ALA A 1 105 ? 44.668 9.384 27.785 1.00 15.05 105 ALA A CA 1
ATOM 795 C C . ALA A 1 105 ? 44.614 10.764 27.133 1.00 15.09 105 ALA A C 1
ATOM 796 O O . ALA A 1 105 ? 44.959 11.772 27.740 1.00 15.91 105 ALA A O 1
ATOM 798 N N . ALA A 1 106 ? 44.174 10.774 25.883 1.00 13.36 106 ALA A N 1
ATOM 799 C CA . ALA A 1 106 ? 44.090 11.972 25.079 1.00 13.56 106 ALA A CA 1
ATOM 800 C C . ALA A 1 106 ? 42.674 12.460 24.819 1.00 14.24 106 ALA A C 1
ATOM 801 O O . ALA A 1 106 ? 41.681 11.871 25.276 1.00 13.94 106 ALA A O 1
ATOM 803 N N . PHE A 1 107 ? 42.604 13.565 24.085 1.00 13.78 107 PHE A N 1
ATOM 804 C CA . PHE A 1 107 ? 41.336 14.131 23.666 1.00 16.65 107 PHE A CA 1
ATOM 805 C C . PHE A 1 107 ? 41.219 13.603 22.251 1.00 16.69 107 PHE A C 1
ATOM 806 O O . PHE A 1 107 ? 42.076 13.870 21.410 1.00 18.88 107 PHE A O 1
ATOM 822 N N . PRO A 1 109 ? 38.902 13.660 18.978 1.00 20.19 109 PRO A N 1
ATOM 823 C CA . PRO A 1 109 ? 37.818 14.345 18.265 1.00 20.70 109 PRO A CA 1
ATOM 824 C C . PRO A 1 109 ? 37.012 13.415 17.371 1.00 20.18 109 PRO A C 1
ATOM 825 O O . PRO A 1 109 ? 37.291 12.220 17.289 1.00 19.71 109 PRO A O 1
ATOM 829 N N . ASP A 1 110 ? 36.011 13.990 16.708 1.00 21.23 110 ASP A N 1
ATOM 830 C CA . ASP A 1 110 ? 35.185 13.270 15.749 1.00 21.06 110 ASP A CA 1
ATOM 831 C C . ASP A 1 110 ? 34.948 14.203 14.568 1.00 21.33 110 ASP A C 1
ATOM 832 O O . ASP A 1 110 ? 35.525 15.295 14.511 1.00 18.68 110 ASP A O 1
ATOM 837 N N . SER A 1 111 ? 34.134 13.762 13.618 1.00 20.74 111 SER A N 1
ATOM 838 C CA . SER A 1 111 ? 33.839 14.556 12.431 1.00 23.90 111 SER A CA 1
ATOM 839 C C . SER A 1 111 ? 32.453 15.200 12.500 1.00 23.65 111 SER A C 1
ATOM 840 O O . SER A 1 111 ? 32.210 16.236 11.883 1.00 22.72 111 SER A O 1
ATOM 843 N N . VAL A 1 112 ? 31.563 14.584 13.271 1.00 23.30 112 VAL A N 1
ATOM 844 C CA . VAL A 1 112 ? 30.188 15.044 13.427 1.00 23.31 112 VAL A CA 1
ATOM 845 C C . VAL A 1 112 ? 29.991 16.375 14.153 1.00 22.40 112 VAL A C 1
ATOM 846 O O . VAL A 1 112 ? 29.325 17.276 13.634 1.00 22.31 112 VAL A O 1
ATOM 850 N N . HIS A 1 113 ? 30.561 16.504 15.348 1.00 21.90 113 HIS A N 1
ATOM 851 C CA . HIS A 1 113 ? 30.405 17.732 16.135 1.00 23.41 113 HIS A CA 1
ATOM 852 C C . HIS A 1 113 ? 31.451 18.803 15.838 1.00 23.15 113 HIS A C 1
ATOM 853 O O . HIS A 1 113 ? 32.330 18.613 15.001 1.00 21.25 113 HIS A O 1
ATOM 860 N N . ASN A 1 114 ? 31.325 19.944 16.513 1.00 23.41 114 ASN A N 1
ATOM 861 C CA . ASN A 1 114 ? 32.281 21.035 16.362 1.00 24.48 114 ASN A CA 1
ATOM 862 C C . ASN A 1 114 ? 33.633 20.481 16.802 1.00 22.32 114 ASN A C 1
ATOM 863 O O . ASN A 1 114 ? 33.697 19.626 17.683 1.00 20.45 114 ASN A O 1
ATOM 868 N N . SER A 1 115 ? 34.709 20.969 16.198 1.00 20.24 115 SER A N 1
ATOM 869 C CA . SER A 1 115 ? 36.040 20.482 16.533 1.00 18.97 115 SER A CA 1
ATOM 870 C C . SER A 1 115 ? 36.378 20.603 18.015 1.00 18.50 115 SER A C 1
ATOM 871 O O . SER A 1 115 ? 37.200 19.843 18.535 1.00 19.54 115 SER A O 1
ATOM 874 N N . SER A 1 116 ? 35.734 21.548 18.696 1.00 17.91 116 SER A N 1
ATOM 875 C CA . SER A 1 116 ? 35.963 21.754 20.123 1.00 17.59 116 SER A CA 1
ATOM 876 C C . SER A 1 116 ? 35.086 20.851 20.990 1.00 16.63 116 SER A C 1
ATOM 877 O O . SER A 1 116 ? 35.198 20.860 22.213 1.00 17.62 116 SER A O 1
ATOM 880 N N . PHE A 1 117 ? 34.233 20.048 20.358 1.00 16.58 117 PHE A N 1
ATOM 881 C CA . PHE A 1 117 ? 33.333 19.156 21.091 1.00 14.89 117 PHE A CA 1
ATOM 882 C C . PHE A 1 117 ? 33.932 18.461 22.315 1.00 15.72 117 PHE A C 1
ATOM 883 O O . PHE A 1 117 ? 33.456 18.668 23.437 1.00 14.55 117 PHE A O 1
ATOM 891 N N . VAL A 1 118 ? 34.967 17.638 22.128 1.00 15.32 118 VAL A N 1
ATOM 892 C CA . VAL A 1 118 ? 35.536 16.929 23.275 1.00 14.33 118 VAL A CA 1
ATOM 893 C C . VAL A 1 118 ? 36.130 17.848 24.330 1.00 14.02 118 VAL A C 1
ATOM 894 O O . VAL A 1 118 ? 36.121 17.515 25.513 1.00 14.28 118 VAL A O 1
ATOM 898 N N . LEU A 1 119 ? 36.630 19.008 23.915 1.00 14.30 119 LEU A N 1
ATOM 899 C CA . LEU A 1 119 ? 37.200 19.950 24.871 1.00 14.91 119 LEU A CA 1
ATOM 900 C C . LEU A 1 119 ? 36.078 20.587 25.681 1.00 16.34 119 LEU A C 1
ATOM 901 O O . LEU A 1 119 ? 36.213 20.794 26.888 1.00 16.28 119 LEU A O 1
ATOM 906 N N . GLU A 1 120 ? 34.963 20.874 25.011 1.00 16.33 120 GLU A N 1
ATOM 907 C CA . GLU A 1 120 ? 33.792 21.470 25.662 1.00 19.12 120 GLU A CA 1
ATOM 908 C C . GLU A 1 120 ? 33.187 20.474 26.639 1.00 17.46 120 GLU A C 1
ATOM 909 O O . GLU A 1 120 ? 32.827 20.829 27.759 1.00 17.60 120 GLU A O 1
ATOM 915 N N . GLN A 1 121 ? 33.085 19.219 26.216 1.00 18.75 121 GLN A N 1
ATOM 916 C CA . GLN A 1 121 ? 32.534 18.195 27.086 1.00 21.10 121 GLN A CA 1
ATOM 917 C C . GLN A 1 121 ? 33.434 18.017 28.303 1.00 22.47 121 GLN A C 1
ATOM 918 O O . GLN A 1 121 ? 32.957 18.023 29.441 1.00 24.38 121 GLN A O 1
ATOM 924 N N . TYR A 1 122 ? 34.738 17.872 28.069 1.00 22.52 122 TYR A N 1
ATOM 925 C CA . TYR A 1 122 ? 35.695 17.714 29.167 1.00 20.66 122 TYR A CA 1
ATOM 926 C C . TYR A 1 122 ? 35.460 18.777 30.244 1.00 21.40 122 TYR A C 1
ATOM 927 O O . TYR A 1 122 ? 35.332 18.463 31.423 1.00 21.25 122 TYR A O 1
ATOM 936 N N . ASN A 1 123 ? 35.413 20.037 29.824 1.00 23.67 123 ASN A N 1
ATOM 937 C CA . ASN A 1 123 ? 35.213 21.144 30.747 1.00 26.77 123 ASN A CA 1
ATOM 938 C C . ASN A 1 123 ? 33.874 21.105 31.462 1.00 27.40 123 ASN A C 1
ATOM 939 O O . ASN A 1 123 ? 33.774 21.523 32.614 1.00 27.82 123 ASN A O 1
ATOM 944 N N . GLU A 1 124 ? 32.847 20.608 30.780 1.00 27.59 124 GLU A N 1
ATOM 945 C CA . GLU A 1 124 ? 31.516 20.531 31.371 1.00 28.27 124 GLU A CA 1
ATOM 946 C C . GLU A 1 124 ? 31.440 19.485 32.466 1.00 29.33 124 GLU A C 1
ATOM 947 O O . GLU A 1 124 ? 30.561 19.548 33.323 1.00 30.28 124 GLU A O 1
ATOM 953 N N . ARG A 1 125 ? 32.340 18.508 32.444 1.00 29.68 125 ARG A N 1
ATOM 954 C CA . ARG A 1 125 ? 32.317 17.515 33.507 1.00 31.15 125 ARG A CA 1
ATOM 955 C C . ARG A 1 125 ? 33.602 17.563 34.313 1.00 31.77 125 ARG A C 1
ATOM 956 O O . ARG A 1 125 ? 34.023 16.559 34.881 1.00 35.44 125 ARG A O 1
ATOM 964 N N . THR A 1 126 ? 34.198 18.752 34.364 1.00 33.01 126 THR A N 1
ATOM 965 C CA . THR A 1 126 ? 35.438 19.011 35.094 1.00 34.35 126 THR A CA 1
ATOM 966 C C . THR A 1 126 ? 35.287 20.298 35.905 1.00 35.37 126 THR A C 1
ATOM 967 O O . THR A 1 126 ? 35.242 21.400 35.340 1.00 38.56 126 THR A O 1
ATOM 971 N N . PRO A 1 127 ? 35.206 20.180 37.239 1.00 36.25 127 PRO A N 1
ATOM 972 C CA . PRO A 1 127 ? 35.058 21.350 38.111 1.00 36.68 127 PRO A CA 1
ATOM 973 C C . PRO A 1 127 ? 36.214 22.340 38.041 1.00 38.11 127 PRO A C 1
ATOM 974 O O . PRO A 1 127 ? 37.377 21.954 37.909 1.00 40.91 127 PRO A O 1
ATOM 978 N N . ALA A 1 128 ? 35.884 23.624 38.131 1.00 38.50 128 ALA A N 1
ATOM 979 C CA . ALA A 1 128 ? 36.886 24.677 38.060 1.00 37.73 128 ALA A CA 1
ATOM 980 C C . ALA A 1 128 ? 37.984 24.559 39.115 1.00 37.57 128 ALA A C 1
ATOM 981 O O . ALA A 1 128 ? 38.981 25.282 39.054 1.00 38.72 128 ALA A O 1
ATOM 983 N N . GLU A 1 129 ? 37.812 23.654 40.075 1.00 35.50 129 GLU A N 1
ATOM 984 C CA . GLU A 1 129 ? 38.813 23.477 41.124 1.00 34.34 129 GLU A CA 1
ATOM 985 C C . GLU A 1 129 ? 39.805 22.371 40.810 1.00 32.74 129 GLU A C 1
ATOM 986 O O . GLU A 1 129 ? 40.807 22.209 41.511 1.00 34.29 129 GLU A O 1
ATOM 992 N N . ASN A 1 130 ? 39.527 21.602 39.764 1.00 31.15 130 ASN A N 1
ATOM 993 C CA . ASN A 1 130 ? 40.428 20.525 39.386 1.00 28.83 130 ASN A CA 1
ATOM 994 C C . ASN A 1 130 ? 41.694 21.131 38.778 1.00 27.76 130 ASN A C 1
ATOM 995 O O . ASN A 1 130 ? 42.717 20.458 38.672 1.00 27.58 130 ASN A O 1
ATOM 1000 N N . TRP A 1 131 ? 41.621 22.405 38.393 1.00 27.65 131 TRP A N 1
ATOM 1001 C CA . TRP A 1 131 ? 42.756 23.092 37.773 1.00 26.92 131 TRP A CA 1
ATOM 1002 C C . TRP A 1 131 ? 43.829 23.561 38.747 1.00 27.88 131 TRP A C 1
ATOM 1003 O O . TRP A 1 131 ? 44.960 23.849 38.345 1.00 28.50 131 TRP A O 1
ATOM 1014 N N . LEU A 1 132 ? 43.467 23.645 40.021 1.00 28.49 132 LEU A N 1
ATOM 1015 C CA . LEU A 1 132 ? 44.389 24.073 41.063 1.00 28.68 132 LEU A CA 1
ATOM 1016 C C . LEU A 1 132 ? 45.104 25.377 40.727 1.00 28.93 132 LEU A C 1
ATOM 1017 O O . LEU A 1 132 ? 44.467 26.404 40.507 1.00 29.75 132 LEU A O 1
ATOM 1022 N N . ASP A 1 133 ? 46.429 25.336 40.677 1.00 28.93 133 ASP A N 1
ATOM 1023 C CA . ASP A 1 133 ? 47.195 26.539 40.395 1.00 28.47 133 ASP A CA 1
ATOM 1024 C C . ASP A 1 133 ? 47.486 26.777 38.920 1.00 28.81 133 ASP A C 1
ATOM 1025 O O . ASP A 1 133 ? 48.423 27.497 38.583 1.00 28.95 133 ASP A O 1
ATOM 1030 N N . THR A 1 134 ? 46.693 26.178 38.039 1.00 26.95 134 THR A N 1
ATOM 1031 C CA . THR A 1 134 ? 46.892 26.360 36.606 1.00 25.02 134 THR A CA 1
ATOM 1032 C C . THR A 1 134 ? 46.514 27.787 36.203 1.00 25.40 134 THR A C 1
ATOM 1033 O O . THR A 1 134 ? 45.516 28.323 36.682 1.00 27.69 134 THR A O 1
ATOM 1037 N N . GLN A 1 135 ? 47.305 28.394 35.322 1.00 25.23 135 GLN A N 1
ATOM 1038 C CA . GLN A 1 135 ? 47.056 29.761 34.880 1.00 26.06 135 GLN A CA 1
ATOM 1039 C C . GLN A 1 135 ? 46.394 29.901 33.519 1.00 25.28 135 GLN A C 1
ATOM 1040 O O . GLN A 1 135 ? 46.877 29.373 32.520 1.00 25.25 135 GLN A O 1
ATOM 1046 N N . PHE A 1 136 ? 45.295 30.643 33.485 1.00 24.12 136 PHE A N 1
ATOM 1047 C CA . PHE A 1 136 ? 44.572 30.899 32.249 1.00 24.56 136 PHE A CA 1
ATOM 1048 C C . PHE A 1 136 ? 44.635 32.404 31.983 1.00 25.16 136 PHE A C 1
ATOM 1049 O O . PHE A 1 136 ? 43.929 33.185 32.621 1.00 27.02 136 PHE A O 1
ATOM 1057 N N . LEU A 1 137 ? 45.492 32.808 31.051 1.00 27.41 137 LEU A N 1
ATOM 1058 C CA . LEU A 1 137 ? 45.649 34.225 30.723 1.00 26.88 137 LEU A CA 1
ATOM 1059 C C . LEU A 1 137 ? 45.231 34.531 29.289 1.00 26.73 137 LEU A C 1
ATOM 1060 O O . LEU A 1 137 ? 45.453 33.733 28.380 1.00 25.54 137 LEU A O 1
ATOM 1065 N N . PRO A 1 138 ? 44.600 35.695 29.069 1.00 27.80 138 PRO A N 1
ATOM 1066 C CA . PRO A 1 138 ? 44.165 36.078 27.725 1.00 26.77 138 PRO A CA 1
ATOM 1067 C C . PRO A 1 138 ? 45.308 36.747 26.983 1.00 27.68 138 PRO A C 1
ATOM 1068 O O . PRO A 1 138 ? 46.076 37.499 27.579 1.00 30.64 138 PRO A O 1
ATOM 1072 N N . TYR A 1 139 ? 45.441 36.468 25.693 1.00 26.93 139 TYR A N 1
ATOM 1073 C CA . TYR A 1 139 ? 46.495 37.096 24.919 1.00 26.74 139 TYR A CA 1
ATOM 1074 C C . TYR A 1 139 ? 45.973 37.481 23.546 1.00 28.31 139 TYR A C 1
ATOM 1075 O O . TYR A 1 139 ? 46.735 37.865 22.662 1.00 27.79 139 TYR A O 1
ATOM 1084 N N . GLY A 1 140 ? 44.659 37.388 23.381 1.00 30.25 140 GLY A N 1
ATOM 1085 C CA . GLY A 1 140 ? 44.048 37.740 22.114 1.00 34.29 140 GLY A CA 1
ATOM 1086 C C . GLY A 1 140 ? 43.430 39.127 22.169 1.00 36.47 140 GLY A C 1
ATOM 1087 O O . GLY A 1 140 ? 42.991 39.570 23.229 1.00 37.66 140 GLY A O 1
ATOM 1088 N N . SER A 1 141 ? 43.389 39.820 21.035 1.00 38.32 141 SER A N 1
ATOM 1089 C CA . SER A 1 141 ? 42.808 41.152 21.006 1.00 40.40 141 SER A CA 1
ATOM 1090 C C . SER A 1 141 ? 41.317 41.064 21.329 1.00 42.36 141 SER A C 1
ATOM 1091 O O . SER A 1 141 ? 40.705 39.996 21.216 1.00 44.65 141 SER A O 1
ATOM 1094 N N . PRO A 1 142 ? 40.712 42.189 21.737 1.00 43.05 142 PRO A N 1
ATOM 1095 C CA . PRO A 1 142 ? 39.287 42.237 22.082 1.00 43.30 142 PRO A CA 1
ATOM 1096 C C . PRO A 1 142 ? 38.312 41.627 21.068 1.00 43.30 142 PRO A C 1
ATOM 1097 O O . PRO A 1 142 ? 37.287 41.061 21.460 1.00 45.97 142 PRO A O 1
ATOM 1101 N N . GLU A 1 143 ? 38.618 41.733 19.775 1.00 41.16 143 GLU A N 1
ATOM 1102 C CA . GLU A 1 143 ? 37.731 41.185 18.741 1.00 40.03 143 GLU A CA 1
ATOM 1103 C C . GLU A 1 143 ? 38.176 39.789 18.304 1.00 39.98 143 GLU A C 1
ATOM 1104 O O . GLU A 1 143 ? 37.501 39.121 17.516 1.00 42.94 143 GLU A O 1
ATOM 1110 N N . GLU A 1 144 ? 39.327 39.364 18.815 1.00 39.34 144 GLU A N 1
ATOM 1111 C CA . GLU A 1 144 ? 39.884 38.050 18.511 1.00 38.00 144 GLU A CA 1
ATOM 1112 C C . GLU A 1 144 ? 40.362 37.432 19.821 1.00 39.00 144 GLU A C 1
ATOM 1113 O O . GLU A 1 144 ? 41.542 37.514 20.166 1.00 41.15 144 GLU A O 1
ATOM 1119 N N . PRO A 1 145 ? 39.441 36.820 20.583 1.00 39.95 145 PRO A N 1
ATOM 1120 C CA . PRO A 1 145 ? 39.768 36.187 21.867 1.00 38.96 145 PRO A CA 1
ATOM 1121 C C . PRO A 1 145 ? 40.705 34.985 21.777 1.00 37.22 145 PRO A C 1
ATOM 1122 O O . PRO A 1 145 ? 40.531 34.112 20.925 1.00 39.33 145 PRO A O 1
ATOM 1126 N N . LEU A 1 146 ? 41.705 34.961 22.656 1.00 35.48 146 LEU A N 1
ATOM 1127 C CA . LEU A 1 146 ? 42.676 33.869 22.723 1.00 31.99 146 LEU A CA 1
ATOM 1128 C C . LEU A 1 146 ? 43.089 33.693 24.178 1.00 30.64 146 LEU A C 1
ATOM 1129 O O . LEU A 1 146 ? 43.332 34.673 24.880 1.00 30.04 146 LEU A O 1
ATOM 1134 N N . THR A 1 147 ? 43.160 32.444 24.629 1.00 27.73 147 THR A N 1
ATOM 1135 C CA . THR A 1 147 ? 43.516 32.147 26.012 1.00 25.58 147 THR A CA 1
ATOM 1136 C C . THR A 1 147 ? 44.680 31.160 26.101 1.00 24.33 147 THR A C 1
ATOM 1137 O O . THR A 1 147 ? 44.727 30.185 25.354 1.00 23.50 147 THR A O 1
ATOM 1141 N N . SER A 1 148 ? 45.616 31.417 27.010 1.00 23.20 148 SER A N 1
ATOM 1142 C CA . SER A 1 148 ? 46.757 30.526 27.190 1.00 23.53 148 SER A CA 1
ATOM 1143 C C . SER A 1 148 ? 46.546 29.707 28.457 1.00 22.58 148 SER A C 1
ATOM 1144 O O . SER A 1 148 ? 45.887 30.164 29.395 1.00 24.39 148 SER A O 1
ATOM 1155 N N . PHE A 1 150 ? 48.634 27.378 31.378 1.00 18.50 150 PHE A N 1
ATOM 1156 C CA . PHE A 1 150 ? 49.949 27.049 31.923 1.00 18.11 150 PHE A CA 1
ATOM 1157 C C . PHE A 1 150 ? 49.819 26.283 33.225 1.00 17.94 150 PHE A C 1
ATOM 1158 O O . PHE A 1 150 ? 49.457 26.849 34.258 1.00 17.31 150 PHE A O 1
ATOM 1166 N N . PHE A 1 151 ? 50.102 24.984 33.171 1.00 18.90 151 PHE A N 1
ATOM 1167 C CA . PHE A 1 151 ? 50.011 24.137 34.356 1.00 19.11 151 PHE A CA 1
ATOM 1168 C C . PHE A 1 151 ? 50.896 24.666 35.482 1.00 21.78 151 PHE A C 1
ATOM 1169 O O . PHE A 1 151 ? 52.011 25.125 35.244 1.00 20.28 151 PHE A O 1
ATOM 1177 N N . GLY A 1 152 ? 50.379 24.607 36.704 1.00 21.87 152 GLY A N 1
ATOM 1178 C CA . GLY A 1 152 ? 51.137 25.058 37.852 1.00 22.78 152 GLY A CA 1
ATOM 1179 C C . GLY A 1 152 ? 51.743 23.842 38.528 1.00 22.55 152 GLY A C 1
ATOM 1180 O O . GLY A 1 152 ? 51.369 22.712 38.203 1.00 21.99 152 GLY A O 1
ATOM 1181 N N . PRO A 1 153 ? 52.679 24.030 39.470 1.00 21.96 153 PRO A N 1
ATOM 1182 C CA . PRO A 1 153 ? 53.325 22.919 40.179 1.00 21.42 153 PRO A CA 1
ATOM 1183 C C . PRO A 1 153 ? 52.375 21.996 40.952 1.00 21.14 153 PRO A C 1
ATOM 1184 O O . PRO A 1 153 ? 52.561 20.777 40.963 1.00 17.89 153 PRO A O 1
ATOM 1188 N N . LYS A 1 154 ? 51.372 22.581 41.602 1.00 21.00 154 LYS A N 1
ATOM 1189 C CA . LYS A 1 154 ? 50.388 21.811 42.364 1.00 22.56 154 LYS A CA 1
ATOM 1190 C C . LYS A 1 154 ? 49.596 20.927 41.403 1.00 22.88 154 LYS A C 1
ATOM 1191 O O . LYS A 1 154 ? 49.420 19.728 41.638 1.00 25.49 154 LYS A O 1
ATOM 1197 N N . PHE A 1 155 ? 49.128 21.527 40.313 1.00 22.17 155 PHE A N 1
ATOM 1198 C CA . PHE A 1 155 ? 48.346 20.800 39.319 1.00 20.97 155 PHE A CA 1
ATOM 1199 C C . PHE A 1 155 ? 49.124 19.616 38.776 1.00 21.78 155 PHE A C 1
ATOM 1200 O O . PHE A 1 155 ? 48.569 18.532 38.586 1.00 18.36 155 PHE A O 1
ATOM 1208 N N . LEU A 1 156 ? 50.413 19.818 38.521 1.00 20.19 156 LEU A N 1
ATOM 1209 C CA . LEU A 1 156 ? 51.231 18.731 38.005 1.00 19.57 156 LEU A CA 1
ATOM 1210 C C . LEU A 1 156 ? 51.385 17.617 39.031 1.00 19.08 156 LEU A C 1
ATOM 1211 O O . LEU A 1 156 ? 51.212 16.442 38.717 1.00 21.30 156 LEU A O 1
ATOM 1216 N N . ALA A 1 157 ? 51.704 17.988 40.263 1.00 20.56 157 ALA A N 1
ATOM 1217 C CA . ALA A 1 157 ? 51.927 17.003 41.317 1.00 21.49 157 ALA A CA 1
ATOM 1218 C C . ALA A 1 157 ? 50.707 16.225 41.797 1.00 21.65 157 ALA A C 1
ATOM 1219 O O . ALA A 1 157 ? 50.817 15.044 42.117 1.00 21.71 157 ALA A O 1
ATOM 1221 N N . HIS A 1 158 ? 49.554 16.888 41.846 1.00 24.03 158 HIS A N 1
ATOM 1222 C CA . HIS A 1 158 ? 48.333 16.264 42.337 1.00 23.79 158 HIS A CA 1
ATOM 1223 C C . HIS A 1 158 ? 47.327 15.802 41.289 1.00 24.10 158 HIS A C 1
ATOM 1224 O O . HIS A 1 158 ? 46.435 15.008 41.592 1.00 24.72 158 HIS A O 1
ATOM 1231 N N . LYS A 1 159 ? 47.455 16.288 40.062 1.00 22.66 159 LYS A N 1
ATOM 1232 C CA . LYS A 1 159 ? 46.509 15.900 39.028 1.00 21.26 159 LYS A CA 1
ATOM 1233 C C . LYS A 1 159 ? 47.133 15.173 37.847 1.00 20.70 159 LYS A C 1
ATOM 1234 O O . LYS A 1 159 ? 46.441 14.465 37.112 1.00 18.24 159 LYS A O 1
ATOM 1240 N N . LEU A 1 160 ? 48.438 15.325 37.667 1.00 20.00 160 LEU A N 1
ATOM 1241 C CA . LEU A 1 160 ? 49.084 14.681 36.539 1.00 20.17 160 LEU A CA 1
ATOM 1242 C C . LEU A 1 160 ? 50.160 13.649 36.888 1.00 19.99 160 LEU A C 1
ATOM 1243 O O . LEU A 1 160 ? 50.243 12.595 36.256 1.00 18.00 160 LEU A O 1
ATOM 1248 N N . TYR A 1 161 ? 50.962 13.945 37.906 1.00 19.74 161 TYR A N 1
ATOM 1249 C CA . TYR A 1 161 ? 52.058 13.068 38.309 1.00 19.37 161 TYR A CA 1
ATOM 1250 C C . TYR A 1 161 ? 51.892 12.420 39.692 1.00 20.44 161 TYR A C 1
ATOM 1251 O O . TYR A 1 161 ? 52.881 12.007 40.295 1.00 18.81 161 TYR A O 1
ATOM 1260 N N . GLN A 1 162 ? 50.662 12.302 40.188 1.00 20.07 162 GLN A N 1
ATOM 1261 C CA . GLN A 1 162 ? 50.470 11.746 41.525 1.00 19.74 162 GLN A CA 1
ATOM 1262 C C . GLN A 1 162 ? 51.064 10.342 41.726 1.00 20.65 162 GLN A C 1
ATOM 1263 O O . GLN A 1 162 ? 51.322 9.935 42.858 1.00 20.66 162 GLN A O 1
ATOM 1269 N N . LEU A 1 163 ? 51.301 9.621 40.635 1.00 19.98 163 LEU A N 1
ATOM 1270 C CA . LEU A 1 163 ? 51.870 8.280 40.713 1.00 22.60 163 LEU A CA 1
ATOM 1271 C C . LEU A 1 163 ? 53.267 8.202 40.097 1.00 21.22 163 LEU A C 1
ATOM 1272 O O . LEU A 1 163 ? 53.829 7.117 39.966 1.00 20.30 163 LEU A O 1
ATOM 1277 N N . CYS A 1 164 ? 53.829 9.340 39.705 1.00 22.23 164 CYS A N 1
ATOM 1278 C CA . CYS A 1 164 ? 55.167 9.340 39.121 1.00 20.47 164 CYS A CA 1
ATOM 1279 C C . CYS A 1 164 ? 56.196 9.574 40.222 1.00 20.45 164 CYS A C 1
ATOM 1280 O O . CYS A 1 164 ? 55.835 9.895 41.353 1.00 19.16 164 CYS A O 1
ATOM 1283 N N . SER A 1 165 ? 57.474 9.396 39.898 1.00 21.48 165 SER A N 1
ATOM 1284 C CA . SER A 1 165 ? 58.540 9.578 40.883 1.00 21.31 165 SER A CA 1
ATOM 1285 C C . SER A 1 165 ? 58.803 11.053 41.153 1.00 21.45 165 SER A C 1
ATOM 1286 O O . SER A 1 165 ? 58.370 11.921 40.402 1.00 18.87 165 SER A O 1
ATOM 1289 N N . PRO A 1 166 ? 59.503 11.358 42.251 1.00 23.02 166 PRO A N 1
ATOM 1290 C CA . PRO A 1 166 ? 59.785 12.766 42.541 1.00 23.70 166 PRO A CA 1
ATOM 1291 C C . PRO A 1 166 ? 60.727 13.358 41.494 1.00 23.60 166 PRO A C 1
ATOM 1292 O O . PRO A 1 166 ? 60.751 14.569 41.280 1.00 24.23 166 PRO A O 1
ATOM 1296 N N . GLU A 1 167 ? 61.487 12.496 40.827 1.00 23.65 167 GLU A N 1
ATOM 1297 C CA . GLU A 1 167 ? 62.407 12.947 39.794 1.00 23.92 167 GLU A CA 1
ATOM 1298 C C . GLU A 1 167 ? 61.608 13.435 38.579 1.00 23.17 167 GLU A C 1
ATOM 1299 O O . GLU A 1 167 ? 61.906 14.485 38.019 1.00 20.18 167 GLU A O 1
ATOM 1305 N N . ASP A 1 168 ? 60.584 12.689 38.171 1.00 21.93 168 ASP A N 1
ATOM 1306 C CA . ASP A 1 168 ? 59.804 13.108 37.012 1.00 20.39 168 ASP A CA 1
ATOM 1307 C C . ASP A 1 168 ? 59.036 14.397 37.250 1.00 19.98 168 ASP A C 1
ATOM 1308 O O . ASP A 1 168 ? 58.856 15.191 36.334 1.00 18.38 168 ASP A O 1
ATOM 1313 N N . LEU A 1 169 ? 58.589 14.607 38.481 1.00 18.93 169 LEU A N 1
ATOM 1314 C CA . LEU A 1 169 ? 57.880 15.826 38.818 1.00 18.87 169 LEU A CA 1
ATOM 1315 C C . LEU A 1 169 ? 58.876 16.983 38.713 1.00 19.85 169 LEU A C 1
ATOM 1316 O O . LEU A 1 169 ? 58.576 18.035 38.140 1.00 17.97 169 LEU A O 1
ATOM 1321 N N . ALA A 1 170 ? 60.074 16.776 39.257 1.00 18.46 170 ALA A N 1
ATOM 1322 C CA . ALA A 1 170 ? 61.115 17.807 39.217 1.00 16.53 170 ALA A CA 1
ATOM 1323 C C . ALA A 1 170 ? 61.452 18.141 37.768 1.00 15.87 170 ALA A C 1
ATOM 1324 O O . ALA A 1 170 ? 61.682 19.298 37.421 1.00 16.13 170 ALA A O 1
ATOM 1326 N N . LEU A 1 171 ? 61.476 17.116 36.924 1.00 13.10 171 LEU A N 1
ATOM 1327 C CA . LEU A 1 171 ? 61.775 17.298 35.517 1.00 13.30 171 LEU A CA 1
ATOM 1328 C C . LEU A 1 171 ? 60.661 18.095 34.840 1.00 14.56 171 LEU A C 1
ATOM 1329 O O . LEU A 1 171 ? 60.921 19.104 34.171 1.00 12.16 171 LEU A O 1
ATOM 1334 N N . ALA A 1 172 ? 59.415 17.664 35.025 1.00 13.28 172 ALA A N 1
ATOM 1335 C CA . ALA A 1 172 ? 58.291 18.371 34.409 1.00 14.00 172 ALA A CA 1
ATOM 1336 C C . ALA A 1 172 ? 58.228 19.828 34.857 1.00 14.16 172 ALA A C 1
ATOM 1337 O O . ALA A 1 172 ? 58.009 20.722 34.043 1.00 15.21 172 ALA A O 1
ATOM 1339 N N . SER A 1 173 ? 58.422 20.069 36.149 1.00 15.50 173 SER A N 1
ATOM 1340 C CA . SER A 1 173 ? 58.358 21.424 36.663 1.00 18.55 173 SER A CA 1
ATOM 1341 C C . SER A 1 173 ? 59.366 22.372 36.024 1.00 19.30 173 SER A C 1
ATOM 1342 O O . SER A 1 173 ? 59.091 23.560 35.866 1.00 19.55 173 SER A O 1
ATOM 1345 N N . SER A 1 174 ? 60.529 21.860 35.645 1.00 19.75 174 SER A N 1
ATOM 1346 C CA . SER A 1 174 ? 61.539 22.716 35.035 1.00 18.19 174 SER A CA 1
ATOM 1347 C C . SER A 1 174 ? 61.404 22.818 33.519 1.00 17.33 174 SER A C 1
ATOM 1348 O O . SER A 1 174 ? 62.147 23.561 32.887 1.00 19.20 174 SER A O 1
ATOM 1351 N N . LEU A 1 175 ? 60.465 22.085 32.926 1.00 14.65 175 LEU A N 1
ATOM 1352 C CA . LEU A 1 175 ? 60.318 22.130 31.474 1.00 12.66 175 LEU A CA 1
ATOM 1353 C C . LEU A 1 175 ? 58.955 22.546 30.943 1.00 12.27 175 LEU A C 1
ATOM 1354 O O . LEU A 1 175 ? 58.835 22.890 29.767 1.00 12.81 175 LEU A O 1
ATOM 1359 N N . VAL A 1 176 ? 57.928 22.509 31.787 1.00 13.37 176 VAL A N 1
ATOM 1360 C CA . VAL A 1 176 ? 56.593 22.882 31.330 1.00 13.56 176 VAL A CA 1
ATOM 1361 C C . VAL A 1 176 ? 56.524 24.319 30.844 1.00 13.72 176 VAL A C 1
ATOM 1362 O O . VAL A 1 176 ? 57.125 25.212 31.428 1.00 13.56 176 VAL A O 1
ATOM 1366 N N . ARG A 1 177 ? 55.790 24.532 29.760 1.00 15.01 177 ARG A N 1
ATOM 1367 C CA . ARG A 1 177 ? 55.633 25.862 29.208 1.00 14.61 177 ARG A CA 1
ATOM 1368 C C . ARG A 1 177 ? 54.155 26.131 28.965 1.00 16.95 177 ARG A C 1
ATOM 1369 O O . ARG A 1 177 ? 53.339 25.205 28.932 1.00 16.23 177 ARG A O 1
ATOM 1377 N N . PRO A 1 178 ? 53.784 27.407 28.799 1.00 17.54 178 PRO A N 1
ATOM 1378 C CA . PRO A 1 178 ? 52.370 27.703 28.557 1.00 17.67 178 PRO A CA 1
ATOM 1379 C C . PRO A 1 178 ? 51.904 27.218 27.191 1.00 16.43 178 PRO A C 1
ATOM 1380 O O . PRO A 1 178 ? 52.678 27.201 26.239 1.00 15.37 178 PRO A O 1
ATOM 1384 N N . SER A 1 179 ? 50.655 26.777 27.096 1.00 15.27 179 SER A N 1
ATOM 1385 C CA . SER A 1 179 ? 50.137 26.360 25.803 1.00 16.88 179 SER A CA 1
ATOM 1386 C C . SER A 1 179 ? 48.710 26.888 25.678 1.00 17.66 179 SER A C 1
ATOM 1387 O O . SER A 1 179 ? 48.419 27.987 26.157 1.00 17.85 179 SER A O 1
ATOM 1390 N N . SER A 1 180 ? 47.817 26.121 25.067 1.00 16.20 180 SER A N 1
ATOM 1391 C CA . SER A 1 180 ? 46.445 26.587 24.882 1.00 17.31 180 SER A CA 1
ATOM 1392 C C . SER A 1 180 ? 45.589 25.411 24.456 1.00 17.73 180 SER A C 1
ATOM 1393 O O . SER A 1 180 ? 46.111 24.430 23.938 1.00 16.88 180 SER A O 1
ATOM 1396 N N . LEU A 1 181 ? 44.285 25.490 24.703 1.00 18.69 181 LEU A N 1
ATOM 1397 C CA . LEU A 1 181 ? 43.382 24.423 24.282 1.00 20.15 181 LEU A CA 1
ATOM 1398 C C . LEU A 1 181 ? 42.819 24.848 22.936 1.00 20.41 181 LEU A C 1
ATOM 1399 O O . LEU A 1 181 ? 42.126 24.081 22.274 1.00 20.20 181 LEU A O 1
ATOM 1404 N N . PHE A 1 182 ? 43.127 26.087 22.546 1.00 19.33 182 PHE A N 1
ATOM 1405 C CA . PHE A 1 182 ? 42.666 26.647 21.278 1.00 20.58 182 PHE A CA 1
ATOM 1406 C C . PHE A 1 182 ? 41.144 26.545 21.105 1.00 22.18 182 PHE A C 1
ATOM 1407 O O . PHE A 1 182 ? 40.650 26.297 20.006 1.00 20.25 182 PHE A O 1
ATOM 1423 N N . GLU A 1 184 ? 38.786 28.848 21.127 1.00 30.56 184 GLU A N 1
ATOM 1424 C CA . GLU A 1 184 ? 38.295 29.827 20.163 1.00 30.36 184 GLU A CA 1
ATOM 1425 C C . GLU A 1 184 ? 38.371 29.319 18.728 1.00 28.70 184 GLU A C 1
ATOM 1426 O O . GLU A 1 184 ? 37.359 29.247 18.034 1.00 28.80 184 GLU A O 1
ATOM 1432 N N . ASP A 1 185 ? 39.575 28.971 18.288 1.00 25.92 185 ASP A N 1
ATOM 1433 C CA . ASP A 1 185 ? 39.781 28.465 16.936 1.00 24.50 185 ASP A CA 1
ATOM 1434 C C . ASP A 1 185 ? 38.953 27.211 16.665 1.00 23.09 185 ASP A C 1
ATOM 1435 O O . ASP A 1 185 ? 38.303 27.097 15.626 1.00 23.84 185 ASP A O 1
ATOM 1440 N N . LEU A 1 186 ? 38.969 26.281 17.610 1.00 22.75 186 LEU A N 1
ATOM 1441 C CA . LEU A 1 186 ? 38.248 25.023 17.455 1.00 24.26 186 LEU A CA 1
ATOM 1442 C C . LEU A 1 186 ? 36.722 25.128 17.429 1.00 26.83 186 LEU A C 1
ATOM 1443 O O . LEU A 1 186 ? 36.045 24.213 16.962 1.00 25.18 186 LEU A O 1
ATOM 1448 N N . SER A 1 187 ? 36.182 2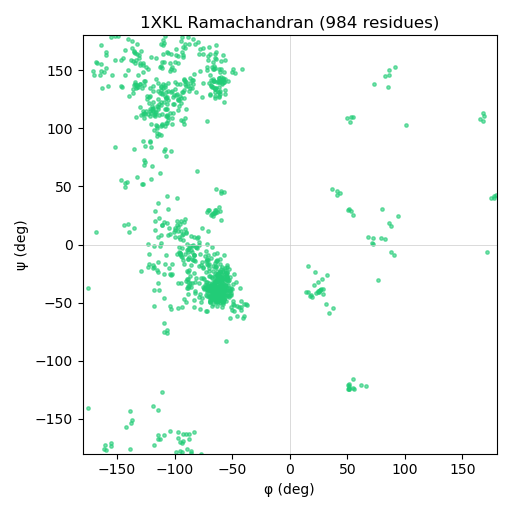6.239 17.919 1.00 28.98 187 SER A N 1
ATOM 1449 C CA . SER A 1 187 ? 34.736 26.420 17.942 1.00 32.25 187 SER A CA 1
ATOM 1450 C C . SER A 1 187 ? 34.189 26.983 16.631 1.00 33.46 187 SER A C 1
ATOM 1451 O O . SER A 1 187 ? 32.991 26.888 16.360 1.00 35.21 187 SER A O 1
ATOM 1454 N N . LYS A 1 188 ? 35.063 27.560 15.813 1.00 33.66 188 LYS A N 1
ATOM 1455 C CA . LYS A 1 188 ? 34.631 28.140 14.549 1.00 35.13 188 LYS A CA 1
ATOM 1456 C C . LYS A 1 188 ? 35.348 27.563 13.339 1.00 34.62 188 LYS A C 1
ATOM 1457 O O . LYS A 1 188 ? 35.086 27.961 12.204 1.00 35.16 188 LYS A O 1
ATOM 1463 N N . ALA A 1 189 ? 36.253 26.623 13.579 1.00 33.60 189 ALA A N 1
ATOM 1464 C CA . ALA A 1 189 ? 36.990 25.991 12.492 1.00 32.96 189 ALA A CA 1
ATOM 1465 C C . ALA A 1 189 ? 36.711 24.488 12.456 1.00 31.77 189 ALA A C 1
ATOM 1466 O O . ALA A 1 189 ? 37.026 23.770 13.404 1.00 33.93 189 ALA A O 1
ATOM 1468 N N . LYS A 1 190 ? 36.113 24.021 11.362 1.00 30.50 190 LYS A N 1
ATOM 1469 C CA . LYS A 1 190 ? 35.807 22.604 11.202 1.00 28.71 190 LYS A CA 1
ATOM 1470 C C . LYS A 1 190 ? 37.012 21.960 10.529 1.00 29.76 190 LYS A C 1
ATOM 1471 O O . LYS A 1 190 ? 37.345 22.281 9.385 1.00 31.92 190 LYS A O 1
ATOM 1477 N N . TYR A 1 191 ? 37.653 21.034 11.234 1.00 29.50 191 TYR A N 1
ATOM 1478 C CA . TYR A 1 191 ? 38.856 20.387 10.726 1.00 30.82 191 TYR A CA 1
ATOM 1479 C C . TYR A 1 191 ? 38.755 18.962 10.188 1.00 30.48 191 TYR A C 1
ATOM 1480 O O . TYR A 1 191 ? 39.191 18.669 9.073 1.00 33.81 191 TYR A O 1
ATOM 1489 N N . PHE A 1 192 ? 38.191 18.083 11.000 1.00 27.33 192 PHE A N 1
ATOM 1490 C CA . PHE A 1 192 ? 38.097 16.667 10.682 1.00 24.39 192 PHE A CA 1
ATOM 1491 C C . PHE A 1 192 ? 36.835 16.214 9.966 1.00 25.05 192 PHE A C 1
ATOM 1492 O O . PHE A 1 192 ? 35.744 16.699 10.249 1.00 25.69 192 PHE A O 1
ATOM 1500 N N . THR A 1 193 ? 36.999 15.270 9.044 1.00 25.07 193 THR A N 1
ATOM 1501 C CA . THR A 1 193 ? 35.878 14.722 8.292 1.00 26.96 193 THR A CA 1
ATOM 1502 C C . THR A 1 193 ? 35.941 13.198 8.361 1.00 27.59 193 THR A C 1
ATOM 1503 O O . THR A 1 193 ? 37.005 12.621 8.581 1.00 26.98 193 THR A O 1
ATOM 1507 N N . ASP A 1 194 ? 34.795 12.555 8.178 1.00 29.11 194 ASP A N 1
ATOM 1508 C CA . ASP A 1 194 ? 34.700 11.101 8.231 1.00 29.49 194 ASP A CA 1
ATOM 1509 C C . ASP A 1 194 ? 35.475 10.456 7.085 1.00 29.04 194 ASP A C 1
ATOM 1510 O O . ASP A 1 194 ? 36.116 9.418 7.251 1.00 28.05 194 ASP A O 1
ATOM 1515 N N . GLU A 1 195 ? 35.407 11.085 5.922 1.00 28.19 195 GLU A N 1
ATOM 1516 C CA . GLU A 1 195 ? 36.068 10.579 4.735 1.00 29.68 195 GLU A CA 1
ATOM 1517 C C . GLU A 1 195 ? 37.576 10.418 4.898 1.00 28.51 195 GLU A C 1
ATOM 1518 O O . GLU A 1 195 ? 38.158 9.436 4.436 1.00 28.91 195 GLU A O 1
ATOM 1524 N N . ARG A 1 196 ? 38.213 11.378 5.558 1.00 26.51 196 ARG A N 1
ATOM 1525 C CA . ARG A 1 196 ? 39.659 11.328 5.733 1.00 23.13 196 ARG A CA 1
ATOM 1526 C C . ARG A 1 196 ? 40.033 10.972 7.170 1.00 21.64 196 ARG A C 1
ATOM 1527 O O . ARG A 1 196 ? 40.427 9.837 7.449 1.00 21.39 196 ARG A O 1
ATOM 1535 N N . PHE A 1 197 ? 39.901 11.933 8.078 1.00 19.87 197 PHE A N 1
ATOM 1536 C CA . PHE A 1 197 ? 40.198 11.705 9.491 1.00 18.80 197 PHE A CA 1
ATOM 1537 C C . PHE A 1 197 ? 39.637 10.356 9.913 1.00 20.36 197 PHE A C 1
ATOM 1538 O O . PHE A 1 197 ? 40.359 9.497 10.415 1.00 21.06 197 PHE A O 1
ATOM 1546 N N . GLY A 1 198 ? 38.333 10.196 9.700 1.00 20.81 198 GLY A N 1
ATOM 1547 C CA . GLY A 1 198 ? 37.635 8.983 10.079 1.00 21.15 198 GLY A CA 1
ATOM 1548 C C . GLY A 1 198 ? 38.039 7.693 9.395 1.00 21.55 198 GLY A C 1
ATOM 1549 O O . GLY A 1 198 ? 37.660 6.618 9.853 1.00 23.21 198 GLY A O 1
ATOM 1550 N N . SER A 1 199 ? 38.800 7.784 8.309 1.00 20.94 199 SER A N 1
ATOM 1551 C CA . SER A 1 199 ? 39.231 6.593 7.590 1.00 21.07 199 SER A CA 1
ATOM 1552 C C . SER A 1 199 ? 40.428 5.927 8.268 1.00 21.54 199 SER A C 1
ATOM 1553 O O . SER A 1 199 ? 40.890 4.877 7.824 1.00 22.39 199 SER A O 1
ATOM 1556 N N . VAL A 1 200 ? 40.924 6.536 9.342 1.00 21.75 200 VAL A N 1
ATOM 1557 C CA . VAL A 1 200 ? 42.077 6.008 10.075 1.00 20.37 200 VAL A CA 1
ATOM 1558 C C . VAL A 1 200 ? 41.667 5.236 11.335 1.00 19.56 200 VAL A C 1
ATOM 1559 O O . VAL A 1 200 ? 40.833 5.704 12.104 1.00 17.72 200 VAL A O 1
ATOM 1563 N N . LYS A 1 201 ? 42.253 4.058 11.548 1.00 18.83 201 LYS A N 1
ATOM 1564 C CA . LYS A 1 201 ? 41.918 3.264 12.729 1.00 19.37 201 LYS A CA 1
ATOM 1565 C C . LYS A 1 201 ? 42.374 3.970 13.996 1.00 18.50 201 LYS A C 1
ATOM 1566 O O . LYS A 1 201 ? 43.491 4.491 14.062 1.00 17.57 201 LYS A O 1
ATOM 1572 N N . ARG A 1 202 ? 41.499 3.978 14.997 1.00 16.94 202 ARG A N 1
ATOM 1573 C CA . ARG A 1 202 ? 41.779 4.625 16.269 1.00 16.87 202 ARG A CA 1
ATOM 1574 C C . ARG A 1 202 ? 41.859 3.641 17.427 1.00 17.47 202 ARG A C 1
ATOM 1575 O O . ARG A 1 202 ? 40.974 2.800 17.609 1.00 15.49 202 ARG A O 1
ATOM 1583 N N . VAL A 1 203 ? 42.913 3.777 18.223 1.00 14.59 203 VAL A N 1
ATOM 1584 C CA . VAL A 1 203 ? 43.120 2.941 19.390 1.00 15.10 203 VAL A CA 1
ATOM 1585 C C . VAL A 1 203 ? 43.208 3.865 20.597 1.00 16.28 203 VAL A C 1
ATOM 1586 O O . VAL A 1 203 ? 43.974 4.835 20.591 1.00 16.66 203 VAL A O 1
ATOM 1590 N N . TYR A 1 204 ? 42.415 3.593 21.627 1.00 16.27 204 TYR A N 1
ATOM 1591 C CA . TYR A 1 204 ? 42.461 4.432 22.812 1.00 16.25 204 TYR A CA 1
ATOM 1592 C C . TYR A 1 204 ? 43.043 3.669 23.997 1.00 17.08 204 TYR A C 1
ATOM 1593 O O . TYR A 1 204 ? 42.544 2.600 24.366 1.00 16.81 204 TYR A O 1
ATOM 1602 N N . ILE A 1 205 ? 44.121 4.201 24.570 1.00 15.41 205 ILE A N 1
ATOM 1603 C CA . ILE A 1 205 ? 44.744 3.570 25.727 1.00 14.79 205 ILE A CA 1
ATOM 1604 C C . ILE A 1 205 ? 44.300 4.352 26.943 1.00 15.39 205 ILE A C 1
ATOM 1605 O O . ILE A 1 205 ? 44.628 5.531 27.102 1.00 14.17 205 ILE A O 1
ATOM 1610 N N . VAL A 1 206 ? 43.520 3.690 27.787 1.00 15.99 206 VAL A N 1
ATOM 1611 C CA . VAL A 1 206 ? 42.983 4.292 28.999 1.00 17.36 206 VAL A CA 1
ATOM 1612 C C . VAL A 1 206 ? 43.922 4.148 30.183 1.00 18.63 206 VAL A C 1
ATOM 1613 O O . VAL A 1 206 ? 44.481 3.075 30.411 1.00 20.52 206 VAL A O 1
ATOM 1617 N N . CYS A 1 207 ? 44.071 5.232 30.940 1.00 18.29 207 CYS A N 1
ATOM 1618 C CA . CYS A 1 207 ? 44.908 5.245 32.131 1.00 19.62 207 CYS A CA 1
ATOM 1619 C C . CYS A 1 207 ? 43.959 5.387 33.322 1.00 21.12 207 CYS A C 1
ATOM 1620 O O . CYS A 1 207 ? 43.561 6.494 33.699 1.00 20.43 207 CYS A O 1
ATOM 1623 N N . THR A 1 208 ? 43.596 4.233 33.889 1.00 23.44 208 THR A N 1
ATOM 1624 C CA . THR A 1 208 ? 42.655 4.123 35.004 1.00 23.19 208 THR A CA 1
ATOM 1625 C C . THR A 1 208 ? 42.856 5.070 36.174 1.00 23.93 208 THR A C 1
ATOM 1626 O O . THR A 1 208 ? 41.887 5.469 36.815 1.00 26.60 208 THR A O 1
ATOM 1630 N N . GLU A 1 209 ? 44.096 5.443 36.461 1.00 24.39 209 GLU A N 1
ATOM 1631 C CA . GLU A 1 209 ? 44.348 6.326 37.594 1.00 23.68 209 GLU A CA 1
ATOM 1632 C C . GLU A 1 209 ? 44.555 7.784 37.219 1.00 22.73 209 GLU A C 1
ATOM 1633 O O . GLU A 1 209 ? 44.979 8.590 38.044 1.00 21.61 209 GLU A O 1
ATOM 1639 N N . ASP A 1 210 ? 44.238 8.123 35.979 1.00 20.90 210 ASP A N 1
ATOM 1640 C CA . ASP A 1 210 ? 44.394 9.485 35.501 1.00 20.13 210 ASP A CA 1
ATOM 1641 C C . ASP A 1 210 ? 43.524 10.461 36.284 1.00 21.00 210 ASP A C 1
ATOM 1642 O O . ASP A 1 210 ? 42.316 10.258 36.407 1.00 22.34 210 ASP A O 1
ATOM 1647 N N . LYS A 1 211 ? 44.134 11.523 36.806 1.00 19.88 211 LYS A N 1
ATOM 1648 C CA . LYS A 1 211 ? 43.396 12.544 37.542 1.00 20.41 211 LYS A CA 1
ATOM 1649 C C . LYS A 1 211 ? 43.275 13.843 36.743 1.00 19.86 211 LYS A C 1
ATOM 1650 O O . LYS A 1 211 ? 42.560 14.754 37.152 1.00 18.83 211 LYS A O 1
ATOM 1656 N N . GLY A 1 212 ? 43.984 13.945 35.623 1.00 20.17 212 GLY A N 1
ATOM 1657 C CA . GLY A 1 212 ? 43.905 15.160 34.825 1.00 21.03 212 GLY A CA 1
ATOM 1658 C C . GLY A 1 212 ? 42.692 15.077 33.925 1.00 19.80 212 GLY A C 1
ATOM 1659 O O . GLY A 1 212 ? 41.832 15.964 33.886 1.00 20.43 212 GLY A O 1
ATOM 1660 N N . ILE A 1 213 ? 42.659 13.980 33.184 1.00 18.94 213 ILE A N 1
ATOM 1661 C CA . ILE A 1 213 ? 41.577 13.638 32.280 1.00 18.90 213 ILE A CA 1
ATOM 1662 C C . ILE A 1 213 ? 41.155 12.299 32.876 1.00 17.87 213 ILE A C 1
ATOM 1663 O O . ILE A 1 213 ? 41.657 11.245 32.489 1.00 16.87 213 ILE A O 1
ATOM 1668 N N . PRO A 1 214 ? 40.246 12.335 33.858 1.00 19.59 214 PRO A N 1
ATOM 1669 C CA . PRO A 1 214 ? 39.741 11.142 34.547 1.00 19.75 214 PRO A CA 1
ATOM 1670 C C . PRO A 1 214 ? 39.269 10.007 33.645 1.00 19.86 214 PRO A C 1
ATOM 1671 O O . PRO A 1 214 ? 38.836 10.233 32.516 1.00 18.41 214 PRO A O 1
ATOM 1675 N N . GLU A 1 215 ? 39.389 8.782 34.155 1.00 20.02 215 GLU A N 1
ATOM 1676 C CA . GLU A 1 215 ? 39.004 7.575 33.425 1.00 20.67 215 GLU A CA 1
ATOM 1677 C C . GLU A 1 215 ? 37.605 7.679 32.858 1.00 20.90 215 GLU A C 1
ATOM 1678 O O . GLU A 1 215 ? 37.351 7.291 31.713 1.00 19.74 215 GLU A O 1
ATOM 1684 N N . GLU A 1 216 ? 36.696 8.198 33.675 1.00 21.61 216 GLU A N 1
ATOM 1685 C CA . GLU A 1 216 ? 35.310 8.335 33.258 1.00 23.11 216 GLU A CA 1
ATOM 1686 C C . GLU A 1 216 ? 35.172 9.098 31.950 1.00 22.79 216 GLU A C 1
ATOM 1687 O O . GLU A 1 216 ? 34.418 8.682 31.067 1.00 23.54 216 GLU A O 1
ATOM 1693 N N . PHE A 1 217 ? 35.903 10.202 31.808 1.00 21.00 217 PHE A N 1
ATOM 1694 C CA . PHE A 1 217 ? 35.813 10.982 30.579 1.00 19.85 217 PHE A CA 1
ATOM 1695 C C . PHE A 1 217 ? 36.496 10.247 29.433 1.00 19.54 217 PHE A C 1
ATOM 1696 O O . PHE A 1 217 ? 36.098 10.372 28.275 1.00 19.04 217 PHE A O 1
ATOM 1704 N N . GLN A 1 218 ? 37.542 9.496 29.756 1.00 18.87 218 GLN A N 1
ATOM 1705 C CA . GLN A 1 218 ? 38.239 8.732 28.744 1.00 18.94 218 GLN A CA 1
ATOM 1706 C C . GLN A 1 218 ? 37.269 7.680 28.195 1.00 18.83 218 GLN A C 1
ATOM 1707 O O . GLN A 1 218 ? 37.133 7.522 26.980 1.00 19.45 218 GLN A O 1
ATOM 1713 N N . ARG A 1 219 ? 36.582 6.969 29.087 1.00 20.47 219 ARG A N 1
ATOM 1714 C CA . ARG A 1 219 ? 35.622 5.951 28.651 1.00 21.56 219 ARG A CA 1
ATOM 1715 C C . ARG A 1 219 ? 34.438 6.623 27.961 1.00 20.57 219 ARG A C 1
ATOM 1716 O O . ARG A 1 219 ? 33.802 6.034 27.088 1.00 20.64 219 ARG A O 1
ATOM 1724 N N . TRP A 1 220 ? 34.152 7.862 28.352 1.00 19.62 220 TRP A N 1
ATOM 1725 C CA . TRP A 1 220 ? 33.058 8.605 27.750 1.00 19.53 220 TRP A CA 1
ATOM 1726 C C . TRP A 1 220 ? 33.347 8.833 26.272 1.00 18.13 220 TRP A C 1
ATOM 1727 O O . TRP A 1 220 ? 32.460 8.704 25.429 1.00 15.92 220 TRP A O 1
ATOM 1738 N N . GLN A 1 221 ? 34.591 9.178 25.957 1.00 16.21 221 GLN A N 1
ATOM 1739 C CA . GLN A 1 221 ? 34.971 9.420 24.569 1.00 17.20 221 GLN A CA 1
ATOM 1740 C C . GLN A 1 221 ? 34.943 8.144 23.757 1.00 17.15 221 GLN A C 1
ATOM 1741 O O . GLN A 1 221 ? 34.565 8.152 22.589 1.00 17.60 221 GLN A O 1
ATOM 1747 N N . ILE A 1 222 ? 35.371 7.045 24.365 1.00 19.22 222 ILE A N 1
ATOM 1748 C CA . ILE A 1 222 ? 35.372 5.765 23.666 1.00 20.28 222 ILE A CA 1
ATOM 1749 C C . ILE A 1 222 ? 33.925 5.384 23.337 1.00 20.79 222 ILE A C 1
ATOM 1750 O O . ILE A 1 222 ? 33.612 5.008 22.207 1.00 20.64 222 ILE A O 1
ATOM 1755 N N . ASP A 1 223 ? 33.053 5.517 24.331 1.00 22.27 223 ASP A N 1
ATOM 1756 C CA . ASP A 1 223 ? 31.637 5.189 24.181 1.00 25.95 223 ASP A CA 1
ATOM 1757 C C . ASP A 1 223 ? 30.865 6.104 23.225 1.00 26.65 223 ASP A C 1
ATOM 1758 O O . ASP A 1 223 ? 30.030 5.632 22.455 1.00 26.77 223 ASP A O 1
ATOM 1763 N N . ASN A 1 224 ? 31.150 7.405 23.280 1.00 26.49 224 ASN A N 1
ATOM 1764 C CA . ASN A 1 224 ? 30.475 8.400 22.447 1.00 27.10 224 ASN A CA 1
ATOM 1765 C C . ASN A 1 224 ? 31.117 8.646 21.087 1.00 26.51 224 ASN A C 1
ATOM 1766 O O . ASN A 1 224 ? 30.421 8.779 20.075 1.00 27.59 224 ASN A O 1
ATOM 1771 N N . ILE A 1 225 ? 32.442 8.730 21.065 1.00 23.45 225 ILE A N 1
ATOM 1772 C CA . ILE A 1 225 ? 33.159 8.978 19.825 1.00 22.89 225 ILE A CA 1
ATOM 1773 C C . ILE A 1 225 ? 33.494 7.689 19.081 1.00 22.46 225 ILE A C 1
ATOM 1774 O O . ILE A 1 225 ? 33.539 7.676 17.852 1.00 23.69 225 ILE A O 1
ATOM 1779 N N . GLY A 1 226 ? 33.732 6.610 19.821 1.00 22.71 226 GLY A N 1
ATOM 1780 C CA . GLY A 1 226 ? 34.039 5.333 19.191 1.00 23.21 226 GLY A CA 1
ATOM 1781 C C . GLY A 1 226 ? 35.495 5.088 18.832 1.00 22.61 226 GLY A C 1
ATOM 1782 O O . GLY A 1 226 ? 36.214 6.010 18.463 1.00 22.75 226 GLY A O 1
ATOM 1783 N N . VAL A 1 227 ? 35.928 3.834 18.930 1.00 23.70 227 VAL A N 1
ATOM 1784 C CA . VAL A 1 227 ? 37.308 3.471 18.616 1.00 24.04 227 VAL A CA 1
ATOM 1785 C C . VAL A 1 227 ? 37.384 2.080 18.009 1.00 26.68 227 VAL A C 1
ATOM 1786 O O . VAL A 1 227 ? 36.483 1.264 18.190 1.00 28.61 227 VAL A O 1
ATOM 1790 N N . THR A 1 228 ? 38.464 1.806 17.292 1.00 25.89 228 THR A N 1
ATOM 1791 C CA . THR A 1 228 ? 38.627 0.499 16.691 1.00 26.53 228 THR A CA 1
ATOM 1792 C C . THR A 1 228 ? 38.938 -0.497 17.795 1.00 27.00 228 THR A C 1
ATOM 1793 O O . THR A 1 228 ? 38.490 -1.641 17.760 1.00 26.74 228 THR A O 1
ATOM 1797 N N . GLU A 1 229 ? 39.693 -0.047 18.790 1.00 26.29 229 GLU A N 1
ATOM 1798 C CA . GLU A 1 229 ? 40.067 -0.908 19.897 1.00 26.23 229 GLU A CA 1
ATOM 1799 C C . GLU A 1 229 ? 40.344 -0.074 21.139 1.00 25.90 229 GLU A C 1
ATOM 1800 O O . GLU A 1 229 ? 40.834 1.045 21.039 1.00 23.56 229 GLU A O 1
ATOM 1806 N N . ALA A 1 230 ? 40.024 -0.621 22.306 1.00 26.35 230 ALA A N 1
ATOM 1807 C CA . ALA A 1 230 ? 40.264 0.075 23.560 1.00 27.10 230 ALA A CA 1
ATOM 1808 C C . ALA A 1 230 ? 41.225 -0.736 24.416 1.00 28.38 230 ALA A C 1
ATOM 1809 O O . ALA A 1 230 ? 40.969 -1.904 24.728 1.00 28.34 230 ALA A O 1
ATOM 1811 N N . ILE A 1 231 ? 42.334 -0.107 24.785 1.00 27.32 231 ILE A N 1
ATOM 1812 C CA . ILE A 1 231 ? 43.352 -0.738 25.609 1.00 28.72 231 ILE A CA 1
ATOM 1813 C C . ILE A 1 231 ? 43.343 -0.047 26.959 1.00 29.25 231 ILE A C 1
ATOM 1814 O O . ILE A 1 231 ? 42.973 1.121 27.061 1.00 28.86 231 ILE A O 1
ATOM 1819 N N . GLU A 1 232 ? 43.765 -0.756 27.994 1.00 28.62 232 GLU A N 1
ATOM 1820 C CA . GLU A 1 232 ? 43.783 -0.181 29.327 1.00 29.61 232 GLU A CA 1
ATOM 1821 C C . GLU A 1 232 ? 45.109 -0.420 30.058 1.00 28.70 232 GLU A C 1
ATOM 1822 O O . GLU A 1 232 ? 45.680 -1.508 29.988 1.00 27.47 232 GLU A O 1
ATOM 1828 N N . ILE A 1 233 ? 45.607 0.613 30.735 1.00 27.15 233 ILE A N 1
ATOM 1829 C CA . ILE A 1 233 ? 46.837 0.493 31.514 1.00 25.43 233 ILE A CA 1
ATOM 1830 C C . ILE A 1 233 ? 46.468 0.758 32.969 1.00 26.00 233 ILE A C 1
ATOM 1831 O O . ILE A 1 233 ? 46.340 1.906 33.391 1.00 24.05 233 ILE A O 1
ATOM 1836 N N . LYS A 1 234 ? 46.291 -0.323 33.726 1.00 25.69 234 LYS A N 1
ATOM 1837 C CA . LYS A 1 234 ? 45.925 -0.250 35.140 1.00 26.31 234 LYS A CA 1
ATOM 1838 C C . LYS A 1 234 ? 47.035 0.313 36.013 1.00 24.69 234 LYS A C 1
ATOM 1839 O O . LYS A 1 234 ? 48.197 -0.049 35.856 1.00 27.98 234 LYS A O 1
ATOM 1845 N N . GLY A 1 235 ? 46.663 1.193 36.936 1.00 24.60 235 GLY A N 1
ATOM 1846 C CA . GLY A 1 235 ? 47.628 1.774 37.852 1.00 25.39 235 GLY A CA 1
ATOM 1847 C C . GLY A 1 235 ? 48.433 2.953 37.336 1.00 24.09 235 GLY A C 1
ATOM 1848 O O . GLY A 1 235 ? 49.323 3.445 38.025 1.00 24.93 235 GLY A O 1
ATOM 1849 N N . ALA A 1 236 ? 48.120 3.418 36.133 1.00 23.63 236 ALA A N 1
ATOM 1850 C CA . ALA A 1 236 ? 48.843 4.540 35.550 1.00 21.26 236 ALA A CA 1
ATOM 1851 C C . ALA A 1 236 ? 48.100 5.863 35.683 1.00 21.03 236 ALA A C 1
ATOM 1852 O O . ALA A 1 236 ? 46.873 5.927 35.525 1.00 19.30 236 ALA A O 1
ATOM 1854 N N . ASP A 1 237 ? 48.855 6.917 35.986 1.00 19.14 237 ASP A N 1
ATOM 1855 C CA . ASP A 1 237 ? 48.279 8.242 36.092 1.00 16.37 237 ASP A CA 1
ATOM 1856 C C . ASP A 1 237 ? 48.296 8.845 34.696 1.00 16.30 237 ASP A C 1
ATOM 1857 O O . ASP A 1 237 ? 48.529 8.135 33.720 1.00 13.93 237 ASP A O 1
ATOM 1862 N N . HIS A 1 238 ? 48.053 10.148 34.598 1.00 17.27 238 HIS A N 1
ATOM 1863 C CA . HIS A 1 238 ? 48.029 10.814 33.302 1.00 16.74 238 HIS A CA 1
ATOM 1864 C C . HIS A 1 238 ? 49.317 10.663 32.495 1.00 17.77 238 HIS A C 1
ATOM 1865 O O . HIS A 1 238 ? 49.285 10.654 31.265 1.00 17.42 238 HIS A O 1
ATOM 1880 N N . ALA A 1 240 ? 51.449 8.162 31.699 1.00 22.03 240 ALA A N 1
ATOM 1881 C CA . ALA A 1 240 ? 51.776 6.754 31.541 1.00 20.82 240 ALA A CA 1
ATOM 1882 C C . ALA A 1 240 ? 53.184 6.489 31.002 1.00 20.47 240 ALA A C 1
ATOM 1883 O O . ALA A 1 240 ? 53.810 5.507 31.393 1.00 20.59 240 ALA A O 1
ATOM 1893 N N . LEU A 1 242 ? 55.765 7.861 31.722 1.00 18.78 242 LEU A N 1
ATOM 1894 C CA . LEU A 1 242 ? 56.706 8.114 32.797 1.00 19.27 242 LEU A CA 1
ATOM 1895 C C . LEU A 1 242 ? 56.539 7.121 33.947 1.00 19.27 242 LEU A C 1
ATOM 1896 O O . LEU A 1 242 ? 57.527 6.619 34.469 1.00 18.24 242 LEU A O 1
ATOM 1901 N N . CYS A 1 243 ? 55.302 6.820 34.341 1.00 18.74 243 CYS A N 1
ATOM 1902 C CA . CYS A 1 243 ? 55.100 5.873 35.438 1.00 17.37 243 CYS A CA 1
ATOM 1903 C C . CYS A 1 243 ? 55.022 4.408 34.993 1.00 17.96 243 CYS A C 1
ATOM 1904 O O . CYS A 1 243 ? 55.295 3.504 35.783 1.00 17.81 243 CYS A O 1
ATOM 1907 N N . GLU A 1 244 ? 54.657 4.167 33.738 1.00 16.88 244 GLU A N 1
ATOM 1908 C CA . GLU A 1 244 ? 54.560 2.797 33.229 1.00 15.21 244 GLU A CA 1
ATOM 1909 C C . GLU A 1 244 ? 55.053 2.682 31.786 1.00 13.79 244 GLU A C 1
ATOM 1910 O O . GLU A 1 244 ? 54.343 2.171 30.922 1.00 13.50 244 GLU A O 1
ATOM 1916 N N . PRO A 1 245 ? 56.289 3.137 31.507 1.00 13.67 245 PRO A N 1
ATOM 1917 C CA . PRO A 1 245 ? 56.847 3.077 30.152 1.00 14.04 245 PRO A CA 1
ATOM 1918 C C . PRO A 1 245 ? 56.916 1.699 29.501 1.00 15.21 245 PRO A C 1
ATOM 1919 O O . PRO A 1 245 ? 56.683 1.575 28.298 1.00 15.04 245 PRO A O 1
ATOM 1923 N N . GLN A 1 246 ? 57.242 0.669 30.278 1.00 15.70 246 GLN A N 1
ATOM 1924 C CA . GLN A 1 246 ? 57.330 -0.670 29.714 1.00 18.42 246 GLN A CA 1
ATOM 1925 C C . GLN A 1 246 ? 55.937 -1.210 29.374 1.00 15.80 246 GLN A C 1
ATOM 1926 O O . GLN A 1 246 ? 55.766 -1.880 28.357 1.00 17.32 246 GLN A O 1
ATOM 1932 N N . LYS A 1 247 ? 54.937 -0.927 30.199 1.00 16.87 247 LYS A N 1
ATOM 1933 C CA . LYS A 1 247 ? 53.587 -1.406 29.877 1.00 17.41 247 LYS A CA 1
ATOM 1934 C C . LYS A 1 247 ? 53.086 -0.716 28.612 1.00 16.85 247 LYS A C 1
ATOM 1935 O O . LYS A 1 247 ? 52.489 -1.351 27.739 1.00 17.95 247 LYS A O 1
ATOM 1941 N N . LEU A 1 248 ? 53.350 0.584 28.509 1.00 16.54 248 LEU A N 1
ATOM 1942 C CA . LEU A 1 248 ? 52.933 1.365 27.347 1.00 14.63 248 LEU A CA 1
ATOM 1943 C C . LEU A 1 248 ? 53.652 0.868 26.099 1.00 14.29 248 LEU A C 1
ATOM 1944 O O . LEU A 1 248 ? 53.054 0.754 25.026 1.00 13.16 248 LEU A O 1
ATOM 1949 N N . CYS A 1 249 ? 54.944 0.583 26.230 1.00 13.21 249 CYS A N 1
ATOM 1950 C CA . CYS A 1 249 ? 55.711 0.100 25.087 1.00 13.83 249 CYS A CA 1
ATOM 1951 C C . CYS A 1 249 ? 55.141 -1.224 24.575 1.00 13.54 249 CYS A C 1
ATOM 1952 O O . CYS A 1 249 ? 54.986 -1.414 23.367 1.00 12.94 249 CYS A O 1
ATOM 1955 N N . ALA A 1 250 ? 54.830 -2.136 25.490 1.00 13.36 250 ALA A N 1
ATOM 1956 C CA . ALA A 1 250 ? 54.286 -3.426 25.082 1.00 15.54 250 ALA A CA 1
ATOM 1957 C C . ALA A 1 250 ? 52.967 -3.230 24.330 1.00 16.16 250 ALA A C 1
ATOM 1958 O O . ALA A 1 250 ? 52.719 -3.887 23.320 1.00 17.17 250 ALA A O 1
ATOM 1960 N N . SER A 1 251 ? 52.137 -2.309 24.811 1.00 17.54 251 SER A N 1
ATOM 1961 C CA . SER A 1 251 ? 50.859 -2.029 24.167 1.00 17.80 251 SER A CA 1
ATOM 1962 C C . SER A 1 251 ? 51.081 -1.470 22.764 1.00 17.38 251 SER A C 1
ATOM 1963 O O . SER A 1 251 ? 50.403 -1.868 21.816 1.00 16.99 251 SER A O 1
ATOM 1966 N N . LEU A 1 252 ? 52.030 -0.548 22.623 1.00 14.67 252 LEU A N 1
ATOM 1967 C CA . LEU A 1 252 ? 52.312 0.028 21.312 1.00 16.17 252 LEU A CA 1
ATOM 1968 C C . LEU A 1 252 ? 52.881 -1.000 20.346 1.00 17.66 252 LEU A C 1
ATOM 1969 O O . LEU A 1 252 ? 52.533 -1.008 19.164 1.00 14.36 252 LEU A O 1
ATOM 1974 N N . LEU A 1 253 ? 53.762 -1.869 20.832 1.00 20.79 253 LEU A N 1
ATOM 1975 C CA . LEU A 1 253 ? 54.339 -2.882 19.952 1.00 21.97 253 LEU A CA 1
ATOM 1976 C C . LEU A 1 253 ? 53.244 -3.832 19.487 1.00 21.34 253 LEU A C 1
ATOM 1977 O O . LEU A 1 253 ? 53.273 -4.330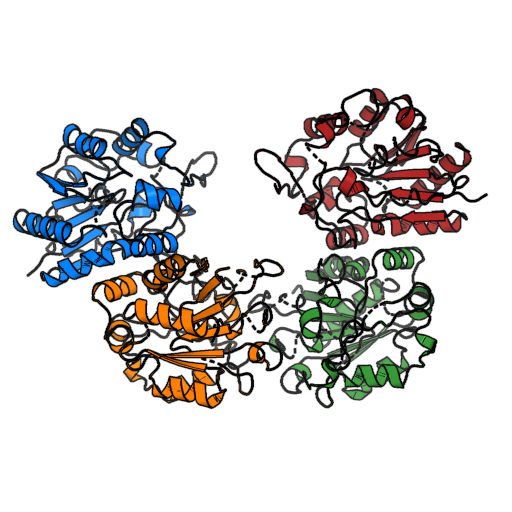 18.363 1.00 20.38 253 LEU A O 1
ATOM 1982 N N . GLU A 1 254 ? 52.267 -4.066 20.354 1.00 23.19 254 GLU A N 1
ATOM 1983 C CA . GLU A 1 254 ? 51.156 -4.946 20.018 1.00 24.48 254 GLU A CA 1
ATOM 1984 C C . GLU A 1 254 ? 50.303 -4.345 18.910 1.00 23.85 254 GLU A C 1
ATOM 1985 O O . GLU A 1 254 ? 49.960 -5.021 17.945 1.00 22.48 254 GLU A O 1
ATOM 1991 N N . ILE A 1 255 ? 49.951 -3.072 19.040 1.00 25.92 255 ILE A N 1
ATOM 1992 C CA . ILE A 1 255 ? 49.127 -2.467 18.010 1.00 26.71 255 ILE A CA 1
ATOM 1993 C C . ILE A 1 255 ? 49.943 -2.349 16.726 1.00 27.30 255 ILE A C 1
ATOM 1994 O O . ILE A 1 255 ? 49.411 -2.493 15.627 1.00 27.42 255 ILE A O 1
ATOM 1999 N N . ALA A 1 256 ? 51.244 -2.117 16.863 1.00 28.89 256 ALA A N 1
ATOM 2000 C CA . ALA A 1 256 ? 52.110 -1.993 15.697 1.00 31.66 256 ALA A CA 1
ATOM 2001 C C . ALA A 1 256 ? 52.185 -3.307 14.927 1.00 33.26 256 ALA A C 1
ATOM 2002 O O . ALA A 1 256 ? 52.557 -3.335 13.752 1.00 32.57 256 ALA A O 1
ATOM 2004 N N . HIS A 1 257 ? 51.833 -4.400 15.588 1.00 35.04 257 HIS A N 1
ATOM 2005 C CA . HIS A 1 257 ? 51.889 -5.697 14.940 1.00 35.77 257 HIS A CA 1
ATOM 2006 C C . HIS A 1 257 ? 50.576 -6.077 14.269 1.00 33.38 257 HIS A C 1
ATOM 2007 O O . HIS A 1 257 ? 50.575 -6.503 13.115 1.00 34.17 257 HIS A O 1
ATOM 2014 N N . LYS A 1 258 ? 49.463 -5.911 14.981 1.00 31.65 258 LYS A N 1
ATOM 2015 C CA . LYS A 1 258 ? 48.155 -6.261 14.437 1.00 31.24 258 LYS A CA 1
ATOM 2016 C C . LYS A 1 258 ? 47.610 -5.238 13.436 1.00 31.72 258 LYS A C 1
ATOM 2017 O O . LYS A 1 258 ? 46.685 -5.546 12.681 1.00 35.24 258 LYS A O 1
ATOM 2023 N N . TYR A 1 259 ? 48.164 -4.024 13.441 1.00 31.28 259 TYR A N 1
ATOM 2024 C CA . TYR A 1 259 ? 47.729 -2.968 12.520 1.00 30.53 259 TYR A CA 1
ATOM 2025 C C . TYR A 1 259 ? 48.861 -2.677 11.538 1.00 32.21 259 TYR A C 1
ATOM 2026 O O . TYR A 1 259 ? 49.379 -1.562 11.499 1.00 34.34 259 TYR A O 1
ATOM 2035 N N . ASN A 1 260 ? 49.257 -3.673 10.753 1.00 34.11 260 ASN A N 1
ATOM 2036 C CA . ASN A 1 260 ? 50.348 -3.480 9.797 1.00 35.27 260 ASN A CA 1
ATOM 2037 C C . ASN A 1 260 ? 49.838 -3.425 8.370 1.00 35.62 260 ASN A C 1
ATOM 2038 O O . ASN A 1 260 ? 48.605 -3.366 8.194 1.00 35.22 260 ASN A O 1
ATOM 2043 N N . GLU B 1 3 ? 67.833 26.140 59.830 1.00 35.78 3 GLU B N 1
ATOM 2044 C CA . GLU B 1 3 ? 68.297 24.761 59.525 1.00 37.75 3 GLU B CA 1
ATOM 2045 C C . GLU B 1 3 ? 68.060 24.510 58.038 1.00 39.28 3 GLU B C 1
ATOM 2046 O O . GLU B 1 3 ? 67.152 25.100 57.444 1.00 41.28 3 GLU B O 1
ATOM 2052 N N . GLY B 1 4 ? 68.863 23.629 57.445 1.00 39.13 4 GLY B N 1
ATOM 2053 C CA . GLY B 1 4 ? 68.727 23.342 56.025 1.00 37.45 4 GLY B CA 1
ATOM 2054 C C . GLY B 1 4 ? 69.243 24.502 55.187 1.00 35.54 4 GLY B C 1
ATOM 2055 O O . GLY B 1 4 ? 68.985 25.665 55.504 1.00 36.72 4 GLY B O 1
ATOM 2056 N N . LYS B 1 5 ? 69.973 24.201 54.117 1.00 33.23 5 LYS B N 1
ATOM 2057 C CA . LYS B 1 5 ? 70.513 25.259 53.268 1.00 31.79 5 LYS B CA 1
ATOM 2058 C C . LYS B 1 5 ? 69.859 25.375 51.895 1.00 31.28 5 LYS B C 1
ATOM 2059 O O . LYS B 1 5 ? 69.028 24.553 51.510 1.00 32.22 5 LYS B O 1
ATOM 2065 N N . HIS B 1 6 ? 70.244 26.415 51.163 1.00 28.61 6 HIS B N 1
ATOM 2066 C CA . HIS B 1 6 ? 69.704 26.664 49.835 1.00 24.93 6 HIS B CA 1
ATOM 2067 C C . HIS B 1 6 ? 70.767 26.330 48.794 1.00 24.47 6 HIS B C 1
ATOM 2068 O O . HIS B 1 6 ? 71.793 27.004 48.692 1.00 24.58 6 HIS B O 1
ATOM 2075 N N . PHE B 1 7 ? 70.525 25.272 48.031 1.00 22.57 7 PHE B N 1
ATOM 2076 C CA . PHE B 1 7 ? 71.453 24.856 46.992 1.00 20.58 7 PHE B CA 1
ATOM 2077 C C . PHE B 1 7 ? 71.028 25.462 45.658 1.00 20.63 7 PHE B C 1
ATOM 2078 O O . PHE B 1 7 ? 69.876 25.314 45.246 1.00 18.92 7 PHE B O 1
ATOM 2086 N N . VAL B 1 8 ? 71.949 26.164 45.001 1.00 17.59 8 VAL B N 1
ATOM 2087 C CA . VAL B 1 8 ? 71.666 26.768 43.704 1.00 16.41 8 VAL B CA 1
ATOM 2088 C C . VAL B 1 8 ? 72.493 26.003 42.685 1.00 17.46 8 VAL B C 1
ATOM 2089 O O . VAL B 1 8 ? 73.729 26.049 42.691 1.00 16.95 8 VAL B O 1
ATOM 2093 N N . LEU B 1 9 ? 71.789 25.277 41.825 1.00 15.77 9 LEU B N 1
ATOM 2094 C CA . LEU B 1 9 ? 72.408 24.443 40.811 1.00 14.55 9 LEU B CA 1
ATOM 2095 C C . LEU B 1 9 ? 72.482 25.150 39.474 1.00 15.14 9 LEU B C 1
ATOM 2096 O O . LEU B 1 9 ? 71.467 25.613 38.948 1.00 14.45 9 LEU B O 1
ATOM 2101 N N . VAL B 1 10 ? 73.692 25.227 38.927 1.00 13.05 10 VAL B N 1
ATOM 2102 C CA . VAL B 1 10 ? 73.918 25.888 37.650 1.00 14.21 10 VAL B CA 1
ATOM 2103 C C . VAL B 1 10 ? 74.448 24.926 36.591 1.00 14.66 10 VAL B C 1
ATOM 2104 O O . VAL B 1 10 ? 75.586 24.452 36.672 1.00 13.30 10 VAL B O 1
ATOM 2108 N N . HIS B 1 11 ? 73.604 24.661 35.594 1.00 14.08 11 HIS B N 1
ATOM 2109 C CA . HIS B 1 11 ? 73.901 23.750 34.487 1.00 13.34 11 HIS B CA 1
ATOM 2110 C C . HIS B 1 11 ? 75.051 24.186 33.596 1.00 15.13 11 HIS B C 1
ATOM 2111 O O . HIS B 1 11 ? 75.486 25.336 33.632 1.00 14.35 11 HIS B O 1
ATOM 2118 N N . GLY B 1 12 ? 75.523 23.249 32.778 1.00 14.13 12 GLY B N 1
ATOM 2119 C CA . GLY B 1 12 ? 76.614 23.534 31.868 1.00 12.57 12 GLY B CA 1
ATOM 2120 C C . GLY B 1 12 ? 76.138 23.971 30.500 1.00 12.87 12 GLY B C 1
ATOM 2121 O O . GLY B 1 12 ? 74.951 24.247 30.295 1.00 13.55 12 GLY B O 1
ATOM 2122 N N . ALA B 1 13 ? 77.061 24.030 29.549 1.00 11.45 13 ALA B N 1
ATOM 2123 C CA . ALA B 1 13 ? 76.708 24.446 28.203 1.00 11.38 13 ALA B CA 1
ATOM 2124 C C . ALA B 1 13 ? 75.788 23.454 27.510 1.00 12.75 13 ALA B C 1
ATOM 2125 O O . ALA B 1 13 ? 75.920 22.230 27.663 1.00 9.29 13 ALA B O 1
ATOM 2127 N N . CYS B 1 14 ? 74.863 24.014 26.739 1.00 13.40 14 CYS B N 1
ATOM 2128 C CA . CYS B 1 14 ? 73.885 23.262 25.969 1.00 14.41 14 CYS B CA 1
ATOM 2129 C C . CYS B 1 14 ? 72.868 22.531 26.834 1.00 15.44 14 CYS B C 1
ATOM 2130 O O . CYS B 1 14 ? 72.056 21.763 26.324 1.00 17.35 14 CYS B O 1
ATOM 2133 N N . HIS B 1 15 ? 72.909 22.760 28.141 1.00 15.39 15 HIS B N 1
ATOM 2134 C CA . HIS B 1 15 ? 71.959 22.108 29.031 1.00 15.72 15 HIS B CA 1
ATOM 2135 C C . HIS B 1 15 ? 71.023 23.105 29.695 1.00 14.55 15 HIS B C 1
ATOM 2136 O O . HIS B 1 15 ? 70.889 24.244 29.242 1.00 14.62 15 HIS B O 1
ATOM 2143 N N . GLY B 1 16 ? 70.362 22.664 30.758 1.00 14.74 16 GLY B N 1
ATOM 2144 C CA . GLY B 1 16 ? 69.438 23.531 31.459 1.00 12.47 16 GLY B CA 1
ATOM 2145 C C . GLY B 1 16 ? 69.158 23.015 32.850 1.00 11.55 16 GLY B C 1
ATOM 2146 O O . GLY B 1 16 ? 69.743 22.021 33.279 1.00 13.14 16 GLY B O 1
ATOM 2147 N N . GLY B 1 17 ? 68.258 23.690 33.554 1.00 10.55 17 GLY B N 1
ATOM 2148 C CA . GLY B 1 17 ? 67.915 23.278 34.900 1.00 12.12 17 GLY B CA 1
ATOM 2149 C C . GLY B 1 17 ? 67.421 21.846 34.980 1.00 15.03 17 GLY B C 1
ATOM 2150 O O . GLY B 1 17 ? 67.566 21.187 36.014 1.00 13.66 17 GLY B O 1
ATOM 2151 N N . TRP B 1 18 ? 66.834 21.359 33.889 1.00 15.64 18 TRP B N 1
ATOM 2152 C CA . TRP B 1 18 ? 66.314 19.992 33.846 1.00 15.38 18 TRP B CA 1
ATOM 2153 C C . TRP B 1 18 ? 67.394 18.959 34.134 1.00 16.90 18 TRP B C 1
ATOM 2154 O O . TRP B 1 18 ? 67.100 17.875 34.636 1.00 16.91 18 TRP B O 1
ATOM 2165 N N . SER B 1 19 ? 68.643 19.284 33.811 1.00 16.66 19 SER B N 1
ATOM 2166 C CA . SER B 1 19 ? 69.724 18.328 34.027 1.00 15.11 19 SER B CA 1
ATOM 2167 C C . SER B 1 19 ? 69.876 17.893 35.488 1.00 14.32 19 SER B C 1
ATOM 2168 O O . SER B 1 19 ? 70.449 16.841 35.765 1.00 16.48 19 SER B O 1
ATOM 2171 N N . TRP B 1 20 ? 69.336 18.675 36.420 1.00 13.34 20 TRP B N 1
ATOM 2172 C CA . TRP B 1 20 ? 69.432 18.343 37.844 1.00 14.35 20 TRP B CA 1
ATOM 2173 C C . TRP B 1 20 ? 68.190 17.633 38.389 1.00 14.43 20 TRP B C 1
ATOM 2174 O O . TRP B 1 20 ? 68.014 17.528 39.601 1.00 14.75 20 TRP B O 1
ATOM 2185 N N . TYR B 1 21 ? 67.341 17.139 37.498 1.00 13.14 21 TYR B N 1
ATOM 2186 C CA . TYR B 1 21 ? 66.109 16.485 37.914 1.00 14.58 21 TYR B CA 1
ATOM 2187 C C . TYR B 1 21 ? 66.258 15.273 38.841 1.00 14.63 21 TYR B C 1
ATOM 2188 O O . TYR B 1 21 ? 65.329 14.951 39.582 1.00 15.29 21 TYR B O 1
ATOM 2197 N N . LYS B 1 22 ? 67.413 14.609 38.821 1.00 15.26 22 LYS B N 1
ATOM 2198 C CA . LYS B 1 22 ? 67.623 13.457 39.699 1.00 16.56 22 LYS B CA 1
ATOM 2199 C C . LYS B 1 22 ? 68.227 13.877 41.033 1.00 18.02 22 LYS B C 1
ATOM 2200 O O . LYS B 1 22 ? 67.976 13.260 42.075 1.00 17.25 22 LYS B O 1
ATOM 2206 N N . LEU B 1 23 ? 69.025 14.935 41.006 1.00 17.70 23 LEU B N 1
ATOM 2207 C CA . LEU B 1 23 ? 69.662 15.411 42.223 1.00 16.30 23 LEU B CA 1
ATOM 2208 C C . LEU B 1 23 ? 68.752 16.287 43.071 1.00 16.18 23 LEU B C 1
ATOM 2209 O O . LEU B 1 23 ? 68.743 16.179 44.300 1.00 17.14 23 LEU B O 1
ATOM 2214 N N . LYS B 1 24 ? 67.979 17.149 42.421 1.00 16.96 24 LYS B N 1
ATOM 2215 C CA . LYS B 1 24 ? 67.092 18.061 43.142 1.00 20.08 24 LYS B CA 1
ATOM 2216 C C . LYS B 1 24 ? 66.232 17.386 44.211 1.00 20.84 24 LYS B C 1
ATOM 2217 O O . LYS B 1 24 ? 66.193 17.840 45.350 1.00 20.90 24 LYS B O 1
ATOM 2223 N N . PRO B 1 25 ? 65.523 16.300 43.852 1.00 20.94 25 PRO B N 1
ATOM 2224 C CA . PRO B 1 25 ? 64.673 15.595 44.818 1.00 21.66 25 PRO B CA 1
ATOM 2225 C C . PRO B 1 25 ? 65.453 15.078 46.024 1.00 22.02 25 PRO B C 1
ATOM 2226 O O . PRO B 1 25 ? 64.982 15.152 47.163 1.00 23.24 25 PRO B O 1
ATOM 2230 N N . LEU B 1 26 ? 66.637 14.537 45.758 1.00 21.33 26 LEU B N 1
ATOM 2231 C CA . LEU B 1 26 ? 67.500 13.991 46.806 1.00 22.68 26 LEU B CA 1
ATOM 2232 C C . LEU B 1 26 ? 67.892 15.041 47.833 1.00 22.78 26 LEU B C 1
ATOM 2233 O O . LEU B 1 26 ? 67.804 14.804 49.038 1.00 23.75 26 LEU B O 1
ATOM 2238 N N . LEU B 1 27 ? 68.323 16.202 47.355 1.00 22.69 27 LEU B N 1
ATOM 2239 C CA . LEU B 1 27 ? 68.720 17.282 48.249 1.00 23.47 27 LEU B CA 1
ATOM 2240 C C . LEU B 1 27 ? 67.541 17.787 49.074 1.00 25.19 27 LEU B C 1
ATOM 2241 O O . LEU B 1 27 ? 67.691 18.074 50.261 1.00 25.01 27 LEU B O 1
ATOM 2246 N N . GLU B 1 28 ? 66.372 17.904 48.446 1.00 24.84 28 GLU B N 1
ATOM 2247 C CA . GLU B 1 28 ? 65.186 18.379 49.151 1.00 27.34 28 GLU B CA 1
ATOM 2248 C C . GLU B 1 28 ? 64.740 17.357 50.186 1.00 27.40 28 GLU B C 1
ATOM 2249 O O . GLU B 1 28 ? 64.238 17.719 51.252 1.00 28.70 28 GLU B O 1
ATOM 2255 N N . ALA B 1 29 ? 64.920 16.080 49.866 1.00 27.47 29 ALA B N 1
ATOM 2256 C CA . ALA B 1 29 ? 64.541 15.012 50.780 1.00 29.72 29 ALA B CA 1
ATOM 2257 C C . ALA B 1 29 ? 65.358 15.139 52.058 1.00 30.87 29 ALA B C 1
ATOM 2258 O O . ALA B 1 29 ? 64.936 14.687 53.123 1.00 32.13 29 ALA B O 1
ATOM 2260 N N . ALA B 1 30 ? 66.532 15.756 51.951 1.00 31.45 30 ALA B N 1
ATOM 2261 C CA . ALA B 1 30 ? 67.389 15.935 53.116 1.00 30.61 30 ALA B CA 1
ATOM 2262 C C . ALA B 1 30 ? 66.990 17.184 53.890 1.00 30.28 30 ALA B C 1
ATOM 2263 O O . ALA B 1 30 ? 67.577 17.486 54.925 1.00 32.71 30 ALA B O 1
ATOM 2265 N N . GLY B 1 31 ? 65.990 17.902 53.385 1.00 28.62 31 GLY B N 1
ATOM 2266 C CA . GLY B 1 31 ? 65.520 19.104 54.055 1.00 28.04 31 GLY B CA 1
ATOM 2267 C C . GLY B 1 31 ? 66.139 20.408 53.577 1.00 27.35 31 GLY B C 1
ATOM 2268 O O . GLY B 1 31 ? 66.164 21.392 54.315 1.00 28.04 31 GLY B O 1
ATOM 2269 N N . HIS B 1 32 ? 66.619 20.422 52.337 1.00 27.68 32 HIS B N 1
ATOM 2270 C CA . HIS B 1 32 ? 67.255 21.604 51.769 1.00 28.05 32 HIS B CA 1
ATOM 2271 C C . HIS B 1 32 ? 66.465 22.248 50.637 1.00 27.74 32 HIS B C 1
ATOM 2272 O O . HIS B 1 32 ? 65.696 21.585 49.941 1.00 28.68 32 HIS B O 1
ATOM 2279 N N . LYS B 1 33 ? 66.654 23.552 50.460 1.00 26.55 33 LYS B N 1
ATOM 2280 C CA . LYS B 1 33 ? 65.982 24.269 49.389 1.00 24.57 33 LYS B CA 1
ATOM 2281 C C . LYS B 1 33 ? 66.860 24.138 48.155 1.00 24.18 33 LYS B C 1
ATOM 2282 O O . LYS B 1 33 ? 68.079 24.301 48.234 1.00 22.29 33 LYS B O 1
ATOM 2288 N N . VAL B 1 34 ? 66.246 23.835 47.018 1.00 21.73 34 VAL B N 1
ATOM 2289 C CA . VAL B 1 34 ? 66.998 23.681 45.783 1.00 19.66 34 VAL B CA 1
ATOM 2290 C C . VAL B 1 34 ? 66.410 24.533 44.670 1.00 20.26 34 VAL B C 1
ATOM 2291 O O . VAL B 1 34 ? 65.195 24.579 44.486 1.00 20.60 34 VAL B O 1
ATOM 2295 N N . THR B 1 35 ? 67.279 25.230 43.946 1.00 18.57 35 THR B N 1
ATOM 2296 C CA . THR B 1 35 ? 66.857 26.044 42.814 1.00 17.02 35 THR B CA 1
ATOM 2297 C C . THR B 1 35 ? 67.697 25.600 41.616 1.00 18.22 35 THR B C 1
ATOM 2298 O O . THR B 1 35 ? 68.917 25.788 41.595 1.00 17.66 35 THR B O 1
ATOM 2302 N N . ALA B 1 36 ? 67.048 24.989 40.632 1.00 17.30 36 ALA B N 1
ATOM 2303 C CA . ALA B 1 36 ? 67.735 24.529 39.428 1.00 17.29 36 ALA B CA 1
ATOM 2304 C C . ALA B 1 36 ? 67.318 25.457 38.300 1.00 18.38 36 ALA B C 1
ATOM 2305 O O . ALA B 1 36 ? 66.502 25.097 37.456 1.00 18.10 36 ALA B O 1
ATOM 2307 N N . LEU B 1 37 ? 67.890 26.656 38.282 1.00 19.02 37 LEU B N 1
ATOM 2308 C CA . LEU B 1 37 ? 67.531 27.655 37.277 1.00 18.59 37 LEU B CA 1
ATOM 2309 C C . LEU B 1 37 ? 67.998 27.384 35.857 1.00 17.91 37 LEU B C 1
ATOM 2310 O O . LEU B 1 37 ? 68.897 26.577 35.614 1.00 18.39 37 LEU B O 1
ATOM 2315 N N . ASP B 1 38 ? 67.363 28.075 34.916 1.00 16.67 38 ASP B N 1
ATOM 2316 C CA . ASP B 1 38 ? 67.717 27.993 33.506 1.00 15.25 38 ASP B CA 1
ATOM 2317 C C . ASP B 1 38 ? 68.552 29.245 33.233 1.00 15.43 38 ASP B C 1
ATOM 2318 O O . ASP B 1 38 ? 68.133 30.350 33.586 1.00 12.36 38 ASP B O 1
ATOM 2323 N N . LEU B 1 39 ? 69.728 29.096 32.634 1.00 14.38 39 LEU B N 1
ATOM 2324 C CA . LEU B 1 39 ? 70.516 30.282 32.311 1.00 13.56 39 LEU B CA 1
ATOM 2325 C C . LEU B 1 39 ? 69.890 30.825 31.036 1.00 14.18 39 LEU B C 1
ATOM 2326 O O . LEU B 1 39 ? 68.989 30.199 30.480 1.00 15.13 39 LEU B O 1
ATOM 2331 N N . ALA B 1 40 ? 70.345 31.980 30.564 1.00 13.60 40 ALA B N 1
ATOM 2332 C CA . ALA B 1 40 ? 69.773 32.557 29.347 1.00 14.10 40 ALA B CA 1
ATOM 2333 C C . ALA B 1 40 ? 69.893 31.619 28.135 1.00 13.74 40 ALA B C 1
ATOM 2334 O O . ALA B 1 40 ? 70.881 30.903 27.995 1.00 14.25 40 ALA B O 1
ATOM 2336 N N . ALA B 1 41 ? 68.877 31.619 27.271 1.00 12.84 41 ALA B N 1
ATOM 2337 C CA . ALA B 1 41 ? 68.849 30.779 26.065 1.00 11.88 41 ALA B CA 1
ATOM 2338 C C . ALA B 1 41 ? 69.086 29.294 26.339 1.00 11.85 41 ALA B C 1
ATOM 2339 O O . ALA B 1 41 ? 69.599 28.561 25.489 1.00 11.88 41 ALA B O 1
ATOM 2341 N N . SER B 1 42 ? 68.699 28.860 27.530 1.00 12.18 42 SER B N 1
ATOM 2342 C CA . SER B 1 42 ? 68.862 27.476 27.949 1.00 13.50 42 SER B CA 1
ATOM 2343 C C . SER B 1 42 ? 67.541 26.934 28.502 1.00 12.55 42 SER B C 1
ATOM 2344 O O . SER B 1 42 ? 66.704 27.699 28.985 1.00 11.43 42 SER B O 1
ATOM 2347 N N . GLY B 1 43 ? 67.364 25.617 28.441 1.00 13.86 43 GLY B N 1
ATOM 2348 C CA . GLY B 1 43 ? 66.139 25.016 28.949 1.00 13.00 43 GLY B CA 1
ATOM 2349 C C . GLY B 1 43 ? 64.920 25.626 28.285 1.00 12.69 43 GLY B C 1
ATOM 2350 O O . GLY B 1 43 ? 64.815 25.626 27.061 1.00 12.04 43 GLY B O 1
ATOM 2351 N N . THR B 1 44 ? 63.995 26.157 29.074 1.00 13.49 44 THR B N 1
ATOM 2352 C CA . THR B 1 44 ? 62.811 26.748 28.477 1.00 16.05 44 THR B CA 1
ATOM 2353 C C . THR B 1 44 ? 62.923 28.262 28.317 1.00 17.01 44 THR B C 1
ATOM 2354 O O . THR B 1 44 ? 61.934 28.918 28.015 1.00 16.77 44 THR B O 1
ATOM 2358 N N . ASP B 1 45 ? 64.120 28.821 28.504 1.00 15.62 45 ASP B N 1
ATOM 2359 C CA . ASP B 1 45 ? 64.281 30.269 28.348 1.00 18.37 45 ASP B CA 1
ATOM 2360 C C . ASP B 1 45 ? 63.981 30.639 26.897 1.00 17.85 45 ASP B C 1
ATOM 2361 O O . ASP B 1 45 ? 64.388 29.930 25.980 1.00 20.86 45 ASP B O 1
ATOM 2366 N N . LEU B 1 46 ? 63.284 31.752 26.686 1.00 19.62 46 LEU B N 1
ATOM 2367 C CA . LEU B 1 46 ? 62.907 32.176 25.336 1.00 20.92 46 LEU B CA 1
ATOM 2368 C C . LEU B 1 46 ? 63.954 32.952 24.551 1.00 19.13 46 LEU B C 1
ATOM 2369 O O . LEU B 1 46 ? 63.770 33.212 23.365 1.00 17.93 46 LEU B O 1
ATOM 2374 N N . ARG B 1 47 ? 65.037 33.344 25.204 1.00 18.81 47 ARG B N 1
ATOM 2375 C CA . ARG B 1 47 ? 66.083 34.068 24.505 1.00 18.98 47 ARG B CA 1
ATOM 2376 C C . ARG B 1 47 ? 66.814 33.097 23.594 1.00 20.02 47 ARG B C 1
ATOM 2377 O O . ARG B 1 47 ? 66.876 31.896 23.870 1.00 20.54 47 ARG B O 1
ATOM 2385 N N . LYS B 1 48 ? 67.335 33.627 22.493 1.00 19.86 48 LYS B N 1
ATOM 2386 C CA . LYS B 1 48 ? 68.083 32.850 21.517 1.00 21.29 48 LYS B CA 1
ATOM 2387 C C . LYS B 1 48 ? 69.567 33.077 21.779 1.00 19.59 48 LYS B C 1
ATOM 2388 O O . LYS B 1 48 ? 69.951 34.087 22.371 1.00 18.42 48 LYS B O 1
ATOM 2394 N N . ILE B 1 49 ? 70.392 32.137 21.336 1.00 18.99 49 ILE B N 1
ATOM 2395 C CA . ILE B 1 49 ? 71.835 32.225 21.531 1.00 21.59 49 ILE B CA 1
ATOM 2396 C C . ILE B 1 49 ? 72.430 33.481 20.888 1.00 23.11 49 ILE B C 1
ATOM 2397 O O . ILE B 1 49 ? 73.331 34.109 21.453 1.00 24.40 49 ILE B O 1
ATOM 2402 N N . GLU B 1 50 ? 71.918 33.848 19.715 1.00 22.49 50 GLU B N 1
ATOM 2403 C CA . GLU B 1 50 ? 72.398 35.027 19.002 1.00 24.88 50 GLU B CA 1
ATOM 2404 C C . GLU B 1 50 ? 72.155 36.324 19.776 1.00 25.03 50 GLU B C 1
ATOM 2405 O O . GLU B 1 50 ? 72.629 37.389 19.375 1.00 25.18 50 GLU B O 1
ATOM 2411 N N . GLU B 1 51 ? 71.419 36.231 20.882 1.00 24.52 51 GLU B N 1
ATOM 2412 C CA . GLU B 1 51 ? 71.131 37.395 21.712 1.00 25.36 51 GLU B CA 1
ATOM 2413 C C . GLU B 1 51 ? 72.161 37.540 22.826 1.00 24.64 51 GLU B C 1
ATOM 2414 O O . GLU B 1 51 ? 72.230 38.575 23.491 1.00 23.15 51 GLU B O 1
ATOM 2420 N N . LEU B 1 52 ? 72.958 36.503 23.046 1.00 23.42 52 LEU B N 1
ATOM 2421 C CA . LEU B 1 52 ? 73.961 36.569 24.098 1.00 23.44 52 LEU B CA 1
ATOM 2422 C C . LEU B 1 52 ? 75.296 36.960 23.486 1.00 23.96 52 LEU B C 1
ATOM 2423 O O . LEU B 1 52 ? 75.844 36.222 22.671 1.00 23.39 52 LEU B O 1
ATOM 2428 N N . ARG B 1 53 ? 75.817 38.124 23.862 1.00 25.39 53 ARG B N 1
ATOM 2429 C CA . ARG B 1 53 ? 77.095 38.563 23.310 1.00 27.77 53 ARG B CA 1
ATOM 2430 C C . ARG B 1 53 ? 78.206 38.401 24.332 1.00 25.76 53 ARG B C 1
ATOM 2431 O O . ARG B 1 53 ? 79.382 38.348 23.979 1.00 27.33 53 ARG B O 1
ATOM 2439 N N . THR B 1 54 ? 77.822 38.317 25.600 1.00 23.51 54 THR B N 1
ATOM 2440 C CA . THR B 1 54 ? 78.786 38.185 26.678 1.00 22.93 54 THR B CA 1
ATOM 2441 C C . THR B 1 54 ? 78.397 37.114 27.681 1.00 21.76 54 THR B C 1
ATOM 2442 O O . THR B 1 54 ? 77.253 36.660 27.720 1.00 20.77 54 THR B O 1
ATOM 2446 N N . LEU B 1 55 ? 79.362 36.730 28.508 1.00 20.89 55 LEU B N 1
ATOM 2447 C CA . LEU B 1 55 ? 79.126 35.730 29.535 1.00 20.89 55 LEU B CA 1
ATOM 2448 C C . LEU B 1 55 ? 78.103 36.263 30.535 1.00 19.87 55 LEU B C 1
ATOM 2449 O O . LEU B 1 55 ? 77.357 35.492 31.143 1.00 19.40 55 LEU B O 1
ATOM 2454 N N . TYR B 1 56 ? 78.070 37.582 30.718 1.00 18.82 56 TYR B N 1
ATOM 2455 C CA . TYR B 1 56 ? 77.115 38.174 31.650 1.00 18.06 56 TYR B CA 1
ATOM 2456 C C . TYR B 1 56 ? 75.682 38.000 31.159 1.00 17.50 56 TYR B C 1
ATOM 2457 O O . TYR B 1 56 ? 74.779 37.727 31.951 1.00 18.88 56 TYR B O 1
ATOM 2466 N N . ASP B 1 57 ? 75.474 38.177 29.857 1.00 17.32 57 ASP B N 1
ATOM 2467 C CA . ASP B 1 57 ? 74.138 38.032 29.278 1.00 16.72 57 ASP B CA 1
ATOM 2468 C C . ASP B 1 57 ? 73.619 36.623 29.546 1.00 16.19 57 ASP B C 1
ATOM 2469 O O . ASP B 1 57 ? 72.455 36.421 29.891 1.00 17.09 57 ASP B O 1
ATOM 2474 N N . TYR B 1 58 ? 74.503 35.648 29.387 1.00 16.08 58 TYR B N 1
ATOM 2475 C CA . TYR B 1 58 ? 74.159 34.247 29.604 1.00 14.87 58 TYR B CA 1
ATOM 2476 C C . TYR B 1 58 ? 73.864 33.981 31.082 1.00 14.31 58 TYR B C 1
ATOM 2477 O O . TYR B 1 58 ? 72.960 33.214 31.424 1.00 14.22 58 TYR B O 1
ATOM 2486 N N . THR B 1 59 ? 74.610 34.653 31.950 1.00 12.45 59 THR B N 1
ATOM 2487 C CA . THR B 1 59 ? 74.493 34.483 33.394 1.00 13.14 59 THR B CA 1
ATOM 2488 C C . THR B 1 59 ? 73.400 35.325 34.067 1.00 12.82 59 THR B C 1
ATOM 2489 O O . THR B 1 59 ? 73.109 35.158 35.257 1.00 14.55 59 THR B O 1
ATOM 2493 N N . LEU B 1 60 ? 72.778 36.202 33.292 1.00 14.35 60 LEU B N 1
ATOM 2494 C CA . LEU B 1 60 ? 71.733 37.081 33.804 1.00 16.33 60 LEU B CA 1
ATOM 2495 C C . LEU B 1 60 ? 70.732 36.415 34.761 1.00 15.54 60 LEU B C 1
ATOM 2496 O O . LEU B 1 60 ? 70.463 36.950 35.826 1.00 15.41 60 LEU B O 1
ATOM 2501 N N . PRO B 1 61 ? 70.177 35.239 34.403 1.00 16.58 61 PRO B N 1
ATOM 2502 C CA . PRO B 1 61 ? 69.216 34.581 35.303 1.00 15.15 61 PRO B CA 1
ATOM 2503 C C . PRO B 1 61 ? 69.793 34.238 36.678 1.00 15.77 61 PRO B C 1
ATOM 2504 O O . PRO B 1 61 ? 69.080 34.266 37.688 1.00 13.81 61 PRO B O 1
ATOM 2508 N N . LEU B 1 62 ? 71.079 33.901 36.718 1.00 13.25 62 LEU B N 1
ATOM 2509 C CA . LEU B 1 62 ? 71.732 33.576 37.981 1.00 14.76 62 LEU B CA 1
ATOM 2510 C C . LEU B 1 62 ? 71.909 34.857 38.792 1.00 15.07 62 LEU B C 1
ATOM 2511 O O . LEU B 1 62 ? 71.703 34.873 40.009 1.00 16.39 62 LEU B O 1
ATOM 2524 N N . GLU B 1 64 ? 70.059 37.537 38.701 1.00 21.41 64 GLU B N 1
ATOM 2525 C CA . GLU B 1 64 ? 68.767 37.962 39.230 1.00 22.15 64 GLU B CA 1
ATOM 2526 C C . GLU B 1 64 ? 68.420 37.146 40.473 1.00 20.63 64 GLU B C 1
ATOM 2527 O O . GLU B 1 64 ? 67.909 37.683 41.452 1.00 20.33 64 GLU B O 1
ATOM 2533 N N . LEU B 1 65 ? 68.707 35.848 40.434 1.00 19.78 65 LEU B N 1
ATOM 2534 C CA . LEU B 1 65 ? 68.430 34.980 41.570 1.00 19.00 65 LEU B CA 1
ATOM 2535 C C . LEU B 1 65 ? 69.187 35.458 42.799 1.00 19.60 65 LEU B C 1
ATOM 2536 O O . LEU B 1 65 ? 68.613 35.598 43.878 1.00 19.70 65 LEU B O 1
ATOM 2549 N N . GLU B 1 67 ? 70.424 38.407 43.402 1.00 19.87 67 GLU B N 1
ATOM 2550 C CA . GLU B 1 67 ? 69.912 39.723 43.790 1.00 22.05 67 GLU B CA 1
ATOM 2551 C C . GLU B 1 67 ? 68.620 39.629 44.597 1.00 24.10 67 GLU B C 1
ATOM 2552 O O . GLU B 1 67 ? 68.347 40.484 45.443 1.00 23.06 67 GLU B O 1
ATOM 2558 N N . SER B 1 68 ? 67.833 38.586 44.337 1.00 24.59 68 SER B N 1
ATOM 2559 C CA . SER B 1 68 ? 66.562 38.384 45.028 1.00 26.86 68 SER B CA 1
ATOM 2560 C C . SER B 1 68 ? 66.708 37.686 46.380 1.00 28.30 68 SER B C 1
ATOM 2561 O O . SER B 1 68 ? 65.717 37.463 47.071 1.00 28.26 68 SER B O 1
ATOM 2564 N N . LEU B 1 69 ? 67.938 37.345 46.754 1.00 28.25 69 LEU B N 1
ATOM 2565 C CA . LEU B 1 69 ? 68.197 36.668 48.021 1.00 31.21 69 LEU B CA 1
ATOM 2566 C C . LEU B 1 69 ? 67.939 37.532 49.247 1.00 36.26 69 LEU B C 1
ATOM 2567 O O . LEU B 1 69 ? 68.247 38.725 49.253 1.00 38.72 69 LEU B O 1
ATOM 2572 N N . SER B 1 70 ? 67.380 36.915 50.288 1.00 40.65 70 SER B N 1
ATOM 2573 C CA . SER B 1 70 ? 67.078 37.613 51.536 1.00 43.98 70 SER B CA 1
ATOM 2574 C C . SER B 1 70 ? 68.323 38.270 52.115 1.00 45.99 70 SER B C 1
ATOM 2575 O O . SER B 1 70 ? 69.448 37.877 51.801 1.00 46.73 70 SER B O 1
ATOM 2578 N N . ALA B 1 71 ? 68.112 39.263 52.972 1.00 47.72 71 ALA B N 1
ATOM 2579 C CA . ALA B 1 71 ? 69.210 39.997 53.598 1.00 49.03 71 ALA B CA 1
ATOM 2580 C C . ALA B 1 71 ? 70.277 39.085 54.195 1.00 49.39 71 ALA B C 1
ATOM 2581 O O . ALA B 1 71 ? 71.452 39.174 53.834 1.00 49.57 71 ALA B O 1
ATOM 2583 N N . ASP B 1 72 ? 69.869 38.210 55.108 1.00 49.81 72 ASP B N 1
ATOM 2584 C CA . ASP B 1 72 ? 70.812 37.302 55.749 1.00 50.44 72 ASP B CA 1
ATOM 2585 C C . ASP B 1 72 ? 70.648 35.877 55.241 1.00 49.36 72 ASP B C 1
ATOM 2586 O O . ASP B 1 72 ? 70.703 34.920 56.014 1.00 50.04 72 ASP B O 1
ATOM 2591 N N . GLU B 1 73 ? 70.449 35.739 53.935 1.00 47.38 73 GLU B N 1
ATOM 2592 C CA . GLU B 1 73 ? 70.285 34.423 53.334 1.00 45.49 73 GLU B CA 1
ATOM 2593 C C . GLU B 1 73 ? 71.480 34.094 52.445 1.00 42.55 73 GLU B C 1
ATOM 2594 O O . GLU B 1 73 ? 71.767 34.809 51.486 1.00 43.80 73 GLU B O 1
ATOM 2600 N N . LYS B 1 74 ? 72.179 33.014 52.782 1.00 38.44 74 LYS B N 1
ATOM 2601 C CA . LYS B 1 74 ? 73.344 32.576 52.024 1.00 35.02 74 LYS B CA 1
ATOM 2602 C C . LYS B 1 74 ? 72.960 31.341 51.223 1.00 33.16 74 LYS B C 1
ATOM 2603 O O . LYS B 1 74 ? 71.931 30.715 51.482 1.00 33.71 74 LYS B O 1
ATOM 2609 N N . VAL B 1 75 ? 73.795 30.978 50.259 1.00 28.92 75 VAL B N 1
ATOM 2610 C CA . VAL B 1 75 ? 73.522 29.801 49.456 1.00 24.42 75 VAL B CA 1
ATOM 2611 C C . VAL B 1 75 ? 74.802 29.053 49.126 1.00 23.21 75 VAL B C 1
ATOM 2612 O O . VAL B 1 75 ? 75.915 29.551 49.323 1.00 20.76 75 VAL B O 1
ATOM 2616 N N . ILE B 1 76 ? 74.624 27.841 48.628 1.00 20.47 76 ILE B N 1
ATOM 2617 C CA . ILE B 1 76 ? 75.734 27.018 48.204 1.00 18.79 76 ILE B CA 1
ATOM 2618 C C . ILE B 1 76 ? 75.557 26.864 46.705 1.00 19.17 76 ILE B C 1
ATOM 2619 O O . ILE B 1 76 ? 74.543 26.328 46.241 1.00 15.88 76 ILE B O 1
ATOM 2624 N N . LEU B 1 77 ? 76.538 27.345 45.950 1.00 15.77 77 LEU B N 1
ATOM 2625 C CA . LEU B 1 77 ? 76.492 27.254 44.499 1.00 15.42 77 LEU B CA 1
ATOM 2626 C C . LEU B 1 77 ? 77.152 25.974 44.019 1.00 15.48 77 LEU B C 1
ATOM 2627 O O . LEU B 1 77 ? 78.197 25.569 44.534 1.00 15.71 77 LEU B O 1
ATOM 2632 N N . VAL B 1 78 ? 76.524 25.329 43.044 1.00 14.40 78 VAL B N 1
ATOM 2633 C CA . VAL B 1 78 ? 77.065 24.116 42.447 1.00 13.49 78 VAL B CA 1
ATOM 2634 C C . VAL B 1 78 ? 77.036 24.367 40.940 1.00 13.97 78 VAL B C 1
ATOM 2635 O O . VAL B 1 78 ? 75.964 24.469 40.338 1.00 14.98 78 VAL B O 1
ATOM 2639 N N . GLY B 1 79 ? 78.214 24.495 40.342 1.00 11.61 79 GLY B N 1
ATOM 2640 C CA . GLY B 1 79 ? 78.295 24.731 38.918 1.00 11.52 79 GLY B CA 1
ATOM 2641 C C . GLY B 1 79 ? 78.833 23.527 38.181 1.00 13.13 79 GLY B C 1
ATOM 2642 O O . GLY B 1 79 ? 79.820 22.924 38.607 1.00 14.80 79 GLY B O 1
ATOM 2643 N N . HIS B 1 80 ? 78.188 23.178 37.070 1.00 13.67 80 HIS B N 1
ATOM 2644 C CA . HIS B 1 80 ? 78.591 22.033 36.258 1.00 13.95 80 HIS B CA 1
ATOM 2645 C C . HIS B 1 80 ? 79.133 22.479 34.908 1.00 14.39 80 HIS B C 1
ATOM 2646 O O . HIS B 1 80 ? 78.595 23.397 34.288 1.00 14.24 80 HIS B O 1
ATOM 2653 N N . SER B 1 81 ? 80.239 21.865 34.493 1.00 16.31 81 SER B N 1
ATOM 2654 C CA . SER B 1 81 ? 80.800 22.137 33.299 1.00 16.14 81 SER B CA 1
ATOM 2655 C C . SER B 1 81 ? 80.996 23.639 33.098 1.00 15.67 81 SER B C 1
ATOM 2656 O O . SER B 1 81 ? 81.604 24.285 33.952 1.00 16.50 81 SER B O 1
ATOM 2659 N N . LEU B 1 82 ? 80.465 24.204 32.013 1.00 14.77 82 LEU B N 1
ATOM 2660 C CA . LEU B 1 82 ? 80.622 25.634 31.743 1.00 14.90 82 LEU B CA 1
ATOM 2661 C C . LEU B 1 82 ? 80.017 26.444 32.882 1.00 14.49 82 LEU B C 1
ATOM 2662 O O . LEU B 1 82 ? 80.368 27.606 33.080 1.00 15.91 82 LEU B O 1
ATOM 2667 N N . GLY B 1 83 ? 79.121 25.812 33.635 1.00 14.17 83 GLY B N 1
ATOM 2668 C CA . GLY B 1 83 ? 78.479 26.472 34.755 1.00 13.50 83 GLY B CA 1
ATOM 2669 C C . GLY B 1 83 ? 79.460 27.057 35.752 1.00 14.03 83 GLY B C 1
ATOM 2670 O O . GLY B 1 83 ? 79.113 27.934 36.553 1.00 11.69 83 GLY B O 1
ATOM 2671 N N . GLY B 1 84 ? 80.696 26.574 35.705 1.00 14.20 84 GLY B N 1
ATOM 2672 C CA . GLY B 1 84 ? 81.711 27.079 36.617 1.00 12.78 84 GLY B CA 1
ATOM 2673 C C . GLY B 1 84 ? 82.000 28.536 36.323 1.00 12.70 84 GLY B C 1
ATOM 2674 O O . GLY B 1 84 ? 82.204 29.335 37.236 1.00 12.79 84 GLY B O 1
ATOM 2683 N N . ASN B 1 86 ? 79.898 30.641 34.974 1.00 10.21 86 ASN B N 1
ATOM 2684 C CA . ASN B 1 86 ? 78.754 31.423 35.417 1.00 9.36 86 ASN B CA 1
ATOM 2685 C C . ASN B 1 86 ? 78.925 31.652 36.908 1.00 11.36 86 ASN B C 1
ATOM 2686 O O . ASN B 1 86 ? 78.669 32.747 37.421 1.00 13.10 86 ASN B O 1
ATOM 2691 N N . LEU B 1 87 ? 79.380 30.622 37.610 1.00 10.82 87 LEU B N 1
ATOM 2692 C CA . LEU B 1 87 ? 79.580 30.730 39.052 1.00 13.42 87 LEU B CA 1
ATOM 2693 C C . LEU B 1 87 ? 80.515 31.891 39.389 1.00 13.20 87 LEU B C 1
ATOM 2694 O O . LEU B 1 87 ? 80.246 32.653 40.317 1.00 15.51 87 LEU B O 1
ATOM 2699 N N . GLY B 1 88 ? 81.597 32.025 38.624 1.00 13.24 88 GLY B N 1
ATOM 2700 C CA . GLY B 1 88 ? 82.558 33.089 38.860 1.00 10.80 88 GLY B CA 1
ATOM 2701 C C . GLY B 1 88 ? 81.973 34.489 38.885 1.00 10.44 88 GLY B C 1
ATOM 2702 O O . GLY B 1 88 ? 82.386 35.326 39.689 1.00 10.94 88 GLY B O 1
ATOM 2703 N N . LEU B 1 89 ? 81.018 34.759 38.003 1.00 11.04 89 LEU B N 1
ATOM 2704 C CA . LEU B 1 89 ? 80.390 36.071 37.976 1.00 13.52 89 LEU B CA 1
ATOM 2705 C C . LEU B 1 89 ? 79.616 36.285 39.266 1.00 14.94 89 LEU B C 1
ATOM 2706 O O . LEU B 1 89 ? 79.697 37.352 39.879 1.00 13.95 89 LEU B O 1
ATOM 2711 N N . ALA B 1 90 ? 78.881 35.263 39.696 1.00 14.90 90 ALA B N 1
ATOM 2712 C CA . ALA B 1 90 ? 78.096 35.372 40.926 1.00 15.03 90 ALA B CA 1
ATOM 2713 C C . ALA B 1 90 ? 79.021 35.574 42.121 1.00 15.48 90 ALA B C 1
ATOM 2714 O O . ALA B 1 90 ? 78.722 36.357 43.021 1.00 15.96 90 ALA B O 1
ATOM 2724 N N . GLU B 1 92 ? 81.945 36.949 42.093 1.00 15.03 92 GLU B N 1
ATOM 2725 C CA . GLU B 1 92 ? 82.528 38.284 42.031 1.00 15.54 92 GLU B CA 1
ATOM 2726 C C . GLU B 1 92 ? 81.541 39.347 42.514 1.00 15.98 92 GLU B C 1
ATOM 2727 O O . GLU B 1 92 ? 81.916 40.252 43.256 1.00 17.16 92 GLU B O 1
ATOM 2733 N N . LYS B 1 93 ? 80.273 39.237 42.121 1.00 17.65 93 LYS B N 1
ATOM 2734 C CA . LYS B 1 93 ? 79.284 40.241 42.525 1.00 15.93 93 LYS B CA 1
ATOM 2735 C C . LYS B 1 93 ? 78.769 40.080 43.950 1.00 16.20 93 LYS B C 1
ATOM 2736 O O . LYS B 1 93 ? 78.693 41.057 44.695 1.00 15.10 93 LYS B O 1
ATOM 2742 N N . TYR B 1 94 ? 78.434 38.852 44.338 1.00 16.61 94 TYR B N 1
ATOM 2743 C CA . TYR B 1 94 ? 77.892 38.602 45.674 1.00 17.79 94 TYR B CA 1
ATOM 2744 C C . TYR B 1 94 ? 78.752 37.635 46.478 1.00 17.73 94 TYR B C 1
ATOM 2745 O O . TYR B 1 94 ? 78.263 36.616 46.953 1.00 18.90 94 TYR B O 1
ATOM 2754 N N . PRO B 1 95 ? 80.042 37.953 46.662 1.00 19.19 95 PRO B N 1
ATOM 2755 C CA . PRO B 1 95 ? 80.929 37.065 47.420 1.00 19.14 95 PRO B CA 1
ATOM 2756 C C . PRO B 1 95 ? 80.445 36.702 48.814 1.00 19.93 95 PRO B C 1
ATOM 2757 O O . PRO B 1 95 ? 80.615 35.566 49.260 1.00 21.51 95 PRO B O 1
ATOM 2761 N N . GLN B 1 96 ? 79.820 37.653 49.501 1.00 20.36 96 GLN B N 1
ATOM 2762 C CA . GLN B 1 96 ? 79.361 37.397 50.864 1.00 20.64 96 GLN B CA 1
ATOM 2763 C C . GLN B 1 96 ? 78.037 36.655 51.006 1.00 19.87 96 GLN B C 1
ATOM 2764 O O . GLN B 1 96 ? 77.601 36.388 52.124 1.00 21.00 96 GLN B O 1
ATOM 2770 N N . LYS B 1 97 ? 77.386 36.329 49.897 1.00 20.33 97 LYS B N 1
ATOM 2771 C CA . LYS B 1 97 ? 76.116 35.602 49.984 1.00 20.57 97 LYS B CA 1
ATOM 2772 C C . LYS B 1 97 ? 76.329 34.136 49.622 1.00 20.72 97 LYS B C 1
ATOM 2773 O O . LYS B 1 97 ? 75.378 33.364 49.485 1.00 19.50 97 LYS B O 1
ATOM 2779 N N . ILE B 1 98 ? 77.596 33.762 49.492 1.00 19.37 98 ILE B N 1
ATOM 2780 C CA . ILE B 1 98 ? 77.952 32.408 49.118 1.00 19.55 98 ILE B CA 1
ATOM 2781 C C . ILE B 1 98 ? 78.793 31.686 50.164 1.00 20.28 98 ILE B C 1
ATOM 2782 O O . ILE B 1 98 ? 79.902 32.117 50.499 1.00 20.70 98 ILE B O 1
ATOM 2787 N N . TYR B 1 99 ? 78.252 30.582 50.667 1.00 19.11 99 TYR B N 1
ATOM 2788 C CA . TYR B 1 99 ? 78.937 29.754 51.652 1.00 18.78 99 TYR B CA 1
ATOM 2789 C C . TYR B 1 99 ? 80.121 29.073 50.972 1.00 18.20 99 TYR B C 1
ATOM 2790 O O . TYR B 1 99 ? 81.242 29.088 51.476 1.00 18.28 99 TYR B O 1
ATOM 2799 N N . ALA B 1 100 ? 79.863 28.475 49.817 1.00 17.34 100 ALA B N 1
ATOM 2800 C CA . ALA B 1 100 ? 80.911 27.782 49.084 1.00 16.02 100 ALA B CA 1
ATOM 2801 C C . ALA B 1 100 ? 80.509 27.582 47.636 1.00 13.58 100 ALA B C 1
ATOM 2802 O O . ALA B 1 100 ? 79.324 27.433 47.327 1.00 15.91 100 ALA B O 1
ATOM 2804 N N . ALA B 1 101 ? 81.496 27.594 46.751 1.00 13.04 101 ALA B N 1
ATOM 2805 C CA . ALA B 1 101 ? 81.250 27.393 45.336 1.00 13.97 101 ALA B CA 1
ATOM 2806 C C . ALA B 1 101 ? 81.768 26.017 44.974 1.00 15.63 101 ALA B C 1
ATOM 2807 O O . ALA B 1 101 ? 82.970 25.737 45.087 1.00 15.58 101 ALA B O 1
ATOM 2809 N N . VAL B 1 102 ? 80.856 25.147 44.559 1.00 14.86 102 VAL B N 1
ATOM 2810 C CA . VAL B 1 102 ? 81.222 23.794 44.180 1.00 13.11 102 VAL B CA 1
ATOM 2811 C C . VAL B 1 102 ? 81.305 23.689 42.666 1.00 12.41 102 VAL B C 1
ATOM 2812 O O . VAL B 1 102 ? 80.332 23.949 41.954 1.00 10.44 102 VAL B O 1
ATOM 2816 N N . PHE B 1 103 ? 82.480 23.315 42.181 1.00 11.35 103 PHE B N 1
ATOM 2817 C CA . PHE B 1 103 ? 82.709 23.149 40.756 1.00 12.02 103 PHE B CA 1
ATOM 2818 C C . PHE B 1 103 ? 82.682 21.663 40.435 1.00 14.35 103 PHE B C 1
ATOM 2819 O O . PHE B 1 103 ? 83.638 20.934 40.732 1.00 14.69 103 PHE B O 1
ATOM 2827 N N . LEU B 1 104 ? 81.575 21.216 39.847 1.00 14.75 104 LEU B N 1
ATOM 2828 C CA . LEU B 1 104 ? 81.395 19.810 39.474 1.00 14.28 104 LEU B CA 1
ATOM 2829 C C . LEU B 1 104 ? 81.868 19.593 38.041 1.00 13.74 104 LEU B C 1
ATOM 2830 O O . LEU B 1 104 ? 81.169 19.950 37.094 1.00 13.67 104 LEU B O 1
ATOM 2835 N N . ALA B 1 105 ? 83.051 18.995 37.889 1.00 14.77 105 ALA B N 1
ATOM 2836 C CA . ALA B 1 105 ? 83.644 18.742 36.574 1.00 15.27 105 ALA B CA 1
ATOM 2837 C C . ALA B 1 105 ? 83.464 19.985 35.723 1.00 15.70 105 ALA B C 1
ATOM 2838 O O . ALA B 1 105 ? 83.111 19.911 34.548 1.00 17.76 105 ALA B O 1
ATOM 2840 N N . ALA B 1 106 ? 83.739 21.130 36.325 1.00 15.59 106 ALA B N 1
ATOM 2841 C CA . ALA B 1 106 ? 83.554 22.398 35.651 1.00 16.30 106 ALA B CA 1
ATOM 2842 C C . ALA B 1 106 ? 84.817 23.160 35.318 1.00 18.11 106 ALA B C 1
ATOM 2843 O O . ALA B 1 106 ? 85.932 22.793 35.707 1.00 15.41 106 ALA B O 1
ATOM 2845 N N . PHE B 1 107 ? 84.623 24.233 34.565 1.00 15.42 107 PHE B N 1
ATOM 2846 C CA . PHE B 1 107 ? 85.727 25.102 34.247 1.00 17.21 107 PHE B CA 1
ATOM 2847 C C . PHE B 1 107 ? 85.750 26.011 35.452 1.00 16.68 107 PHE B C 1
ATOM 2848 O O . PHE B 1 107 ? 84.722 26.557 35.845 1.00 16.47 107 PHE B O 1
ATOM 2864 N N . PRO B 1 109 ? 87.910 29.225 36.798 1.00 18.33 109 PRO B N 1
ATOM 2865 C CA . PRO B 1 109 ? 88.822 30.347 36.538 1.00 18.06 109 PRO B CA 1
ATOM 2866 C C . PRO B 1 109 ? 89.625 30.775 37.750 1.00 17.20 109 PRO B C 1
ATOM 2867 O O . PRO B 1 109 ? 89.469 30.229 38.838 1.00 16.23 109 PRO B O 1
ATOM 2871 N N . ASP B 1 110 ? 90.480 31.773 37.545 1.00 19.58 110 ASP B N 1
ATOM 2872 C CA . ASP B 1 110 ? 91.262 32.358 38.628 1.00 20.66 110 ASP B CA 1
ATOM 2873 C C . ASP B 1 110 ? 91.284 33.862 38.379 1.00 21.03 110 ASP B C 1
ATOM 2874 O O . ASP B 1 110 ? 90.753 34.336 37.371 1.00 18.95 110 ASP B O 1
ATOM 2879 N N . SER B 1 111 ? 91.893 34.601 39.297 1.00 22.96 111 SER B N 1
ATOM 2880 C CA . SER B 1 111 ? 91.980 36.051 39.190 1.00 27.59 111 SER B CA 1
ATOM 2881 C C . SER B 1 111 ? 93.382 36.507 38.782 1.00 30.13 111 SER B C 1
ATOM 2882 O O . SER B 1 111 ? 93.706 37.690 38.876 1.00 33.00 111 SER B O 1
ATOM 2885 N N . VAL B 1 112 ? 94.198 35.567 38.306 1.00 31.52 112 VAL B N 1
ATOM 2886 C CA . VAL B 1 112 ? 95.574 35.861 37.904 1.00 32.18 112 VAL B CA 1
ATOM 2887 C C . VAL B 1 112 ? 95.745 36.099 36.405 1.00 32.48 112 VAL B C 1
ATOM 2888 O O . VAL B 1 112 ? 96.269 37.135 35.989 1.00 32.44 112 VAL B O 1
ATOM 2892 N N . HIS B 1 113 ? 95.308 35.145 35.591 1.00 31.37 113 HIS B N 1
ATOM 2893 C CA . HIS B 1 113 ? 95.442 35.285 34.147 1.00 31.46 113 HIS B CA 1
ATOM 2894 C C . HIS B 1 113 ? 94.188 35.894 33.540 1.00 30.99 113 HIS B C 1
ATOM 2895 O O . HIS B 1 113 ? 93.309 36.367 34.257 1.00 30.14 113 HIS B O 1
ATOM 2902 N N . ASN B 1 114 ? 94.118 35.886 32.211 1.00 31.21 114 ASN B N 1
ATOM 2903 C CA . ASN B 1 114 ? 92.952 36.396 31.494 1.00 30.51 114 ASN B CA 1
ATOM 2904 C C . ASN B 1 114 ? 91.767 35.565 31.959 1.00 28.00 114 ASN B C 1
ATOM 2905 O O . ASN B 1 114 ? 91.944 34.440 32.429 1.00 25.55 114 ASN B O 1
ATOM 2910 N N . SER B 1 115 ? 90.565 36.108 31.811 1.00 24.81 115 SER B N 1
ATOM 2911 C CA . SER B 1 115 ? 89.355 35.399 32.219 1.00 22.06 115 SER B CA 1
ATOM 2912 C C . SER B 1 115 ? 89.126 34.108 31.428 1.00 20.70 115 SER B C 1
ATOM 2913 O O . SER B 1 115 ? 88.495 33.182 31.927 1.00 21.01 115 SER B O 1
ATOM 2916 N N . SER B 1 116 ? 89.638 34.050 30.201 1.00 18.66 116 SER B N 1
ATOM 2917 C CA . SER B 1 116 ? 89.465 32.870 29.357 1.00 19.85 116 SER B CA 1
ATOM 2918 C C . SER B 1 116 ? 90.616 31.867 29.446 1.00 19.12 116 SER B C 1
ATOM 2919 O O . SER B 1 116 ? 90.663 30.903 28.683 1.00 18.65 116 SER B O 1
ATOM 2922 N N . PHE B 1 117 ? 91.529 32.094 30.386 1.00 18.41 117 PHE B N 1
ATOM 2923 C CA . PHE B 1 117 ? 92.694 31.234 30.581 1.00 18.82 117 PHE B CA 1
ATOM 2924 C C . PHE B 1 117 ? 92.409 29.730 30.575 1.00 18.02 117 PHE B C 1
ATOM 2925 O O . PHE B 1 117 ? 92.936 29.010 29.731 1.00 18.14 117 PHE B O 1
ATOM 2933 N N . VAL B 1 118 ? 91.587 29.248 31.507 1.00 16.93 118 VAL B N 1
ATOM 2934 C CA . VAL B 1 118 ? 91.301 27.813 31.560 1.00 16.92 118 VAL B CA 1
ATOM 2935 C C . VAL B 1 118 ? 90.632 27.274 30.303 1.00 17.76 118 VAL B C 1
ATOM 2936 O O . VAL B 1 118 ? 90.815 26.107 29.957 1.00 17.25 118 VAL B O 1
ATOM 2940 N N . LEU B 1 119 ? 89.862 28.117 29.619 1.00 19.05 119 LEU B N 1
ATOM 2941 C CA . LEU B 1 119 ? 89.189 27.694 28.399 1.00 20.54 119 LEU B CA 1
ATOM 2942 C C . LEU B 1 119 ? 90.191 27.593 27.252 1.00 22.19 119 LEU B C 1
ATOM 2943 O O . LEU B 1 119 ? 90.100 26.694 26.414 1.00 22.28 119 LEU B O 1
ATOM 2948 N N . GLU B 1 120 ? 91.148 28.517 27.221 1.00 23.12 120 GLU B N 1
ATOM 2949 C CA . GLU B 1 120 ? 92.178 28.514 26.192 1.00 24.56 120 GLU B CA 1
ATOM 2950 C C . GLU B 1 120 ? 93.065 27.282 26.365 1.00 23.76 120 GLU B C 1
ATOM 2951 O O . GLU B 1 120 ? 93.442 26.638 25.390 1.00 23.55 120 GLU B O 1
ATOM 2957 N N . GLN B 1 121 ? 93.390 26.955 27.610 1.00 23.19 121 GLN B N 1
ATOM 2958 C CA . GLN B 1 121 ? 94.219 25.790 27.890 1.00 23.81 121 GLN B CA 1
ATOM 2959 C C . GLN B 1 121 ? 93.468 24.525 27.484 1.00 22.68 121 GLN B C 1
ATOM 2960 O O . GLN B 1 121 ? 94.040 23.629 26.865 1.00 23.34 121 GLN B O 1
ATOM 2966 N N . TYR B 1 122 ? 92.186 24.462 27.837 1.00 20.73 122 TYR B N 1
ATOM 2967 C CA . TYR B 1 122 ? 91.354 23.313 27.500 1.00 20.55 122 TYR B CA 1
ATOM 2968 C C . TYR B 1 122 ? 91.338 23.116 25.994 1.00 20.53 122 TYR B C 1
ATOM 2969 O O . TYR B 1 122 ? 91.525 22.007 25.501 1.00 20.17 122 TYR B O 1
ATOM 2978 N N . ASN B 1 123 ? 91.110 24.202 25.267 1.00 20.75 123 ASN B N 1
ATOM 2979 C CA . ASN B 1 123 ? 91.051 24.154 23.816 1.00 22.61 123 ASN B CA 1
ATOM 2980 C C . ASN B 1 123 ? 92.379 23.735 23.171 1.00 25.18 123 ASN B C 1
ATOM 2981 O O . ASN B 1 123 ? 92.382 23.192 22.070 1.00 27.40 123 ASN B O 1
ATOM 2986 N N . GLU B 1 124 ? 93.502 23.973 23.843 1.00 26.53 124 GLU B N 1
ATOM 2987 C CA . GLU B 1 124 ? 94.794 23.589 23.274 1.00 28.02 124 GLU B CA 1
ATOM 2988 C C . GLU B 1 124 ? 95.141 22.121 23.515 1.00 28.89 124 GLU B C 1
ATOM 2989 O O . GLU B 1 124 ? 95.920 21.536 22.768 1.00 29.19 124 GLU B O 1
ATOM 2995 N N . ARG B 1 125 ? 94.575 21.515 24.552 1.00 31.57 125 ARG B N 1
ATOM 2996 C CA . ARG B 1 125 ? 94.856 20.105 24.800 1.00 35.34 125 ARG B CA 1
ATOM 2997 C C . ARG B 1 125 ? 93.865 19.260 24.024 1.00 36.12 125 ARG B C 1
ATOM 2998 O O . ARG B 1 125 ? 94.205 18.200 23.502 1.00 39.44 125 ARG B O 1
ATOM 3006 N N . THR B 1 126 ? 92.634 19.746 23.960 1.00 35.40 126 THR B N 1
ATOM 3007 C CA . THR B 1 126 ? 91.558 19.045 23.284 1.00 34.10 126 THR B CA 1
ATOM 3008 C C . THR B 1 126 ? 91.691 19.054 21.758 1.00 33.18 126 THR B C 1
ATOM 3009 O O . THR B 1 126 ? 91.463 20.075 21.106 1.00 30.68 126 THR B O 1
ATOM 3013 N N . PRO B 1 127 ? 92.068 17.905 21.170 1.00 32.86 127 PRO B N 1
ATOM 3014 C CA . PRO B 1 127 ? 92.219 17.809 19.715 1.00 33.39 127 PRO B CA 1
ATOM 3015 C C . PRO B 1 127 ? 90.867 17.975 19.026 1.00 33.45 127 PRO B C 1
ATOM 3016 O O . PRO B 1 127 ? 89.834 17.637 19.590 1.00 33.41 127 PRO B O 1
ATOM 3020 N N . ALA B 1 128 ? 90.884 18.495 17.807 1.00 34.31 128 ALA B N 1
ATOM 3021 C CA . ALA B 1 128 ? 89.660 18.721 17.055 1.00 35.24 128 ALA B CA 1
ATOM 3022 C C . ALA B 1 128 ? 88.771 17.479 16.935 1.00 35.51 128 ALA B C 1
ATOM 3023 O O . ALA B 1 128 ? 87.550 17.596 16.881 1.00 33.94 128 ALA B O 1
ATOM 3025 N N . GLU B 1 129 ? 89.385 16.300 16.898 1.00 34.90 129 GLU B N 1
ATOM 3026 C CA . GLU B 1 129 ? 88.651 15.045 16.769 1.00 35.34 129 GLU B CA 1
ATOM 3027 C C . GLU B 1 129 ? 87.691 14.786 17.926 1.00 33.85 129 GLU B C 1
ATOM 3028 O O . GLU B 1 129 ? 86.617 14.214 17.741 1.00 31.45 129 GLU B O 1
ATOM 3034 N N . ASN B 1 130 ? 88.092 15.198 19.124 1.00 31.87 130 ASN B N 1
ATOM 3035 C CA . ASN B 1 130 ? 87.283 14.992 20.320 1.00 30.00 130 ASN B CA 1
ATOM 3036 C C . ASN B 1 130 ? 85.902 15.636 20.276 1.00 28.28 130 ASN B C 1
ATOM 3037 O O . ASN B 1 130 ? 84.972 15.152 20.924 1.00 26.77 130 ASN B O 1
ATOM 3042 N N . TRP B 1 131 ? 85.766 16.718 19.515 1.00 26.41 131 TRP B N 1
ATOM 3043 C CA . TRP B 1 131 ? 84.484 17.421 19.410 1.00 25.08 131 TRP B CA 1
ATOM 3044 C C . TRP B 1 131 ? 83.438 16.626 18.637 1.00 24.01 131 TRP B C 1
ATOM 3045 O O . TRP B 1 131 ? 82.237 16.889 18.747 1.00 20.87 131 TRP B O 1
ATOM 3056 N N . LEU B 1 132 ? 83.906 15.666 17.847 1.00 23.34 132 LEU B N 1
ATOM 3057 C CA . LEU B 1 132 ? 83.023 14.822 17.059 1.00 23.17 132 LEU B CA 1
ATOM 3058 C C . LEU B 1 132 ? 82.074 15.622 16.160 1.00 23.96 132 LEU B C 1
ATOM 3059 O O . LEU B 1 132 ? 82.524 16.325 15.255 1.00 23.71 132 LEU B O 1
ATOM 3064 N N . ASP B 1 133 ? 80.769 15.515 16.413 1.00 23.80 133 ASP B N 1
ATOM 3065 C CA . ASP B 1 133 ? 79.763 16.213 15.611 1.00 24.69 133 ASP B CA 1
ATOM 3066 C C . ASP B 1 133 ? 79.252 17.530 16.201 1.00 25.21 133 ASP B C 1
ATOM 3067 O O . ASP B 1 133 ? 78.207 18.035 15.786 1.00 25.25 133 ASP B O 1
ATOM 3072 N N . THR B 1 134 ? 79.991 18.077 17.162 1.00 24.91 134 THR B N 1
ATOM 3073 C CA . THR B 1 134 ? 79.643 19.344 17.799 1.00 24.32 134 THR B CA 1
ATOM 3074 C C . THR B 1 134 ? 79.703 20.458 16.751 1.00 24.43 134 THR B C 1
ATOM 3075 O O . THR B 1 134 ? 80.644 20.518 15.961 1.00 26.23 134 THR B O 1
ATOM 3079 N N . GLN B 1 135 ? 78.695 21.327 16.731 1.00 25.39 135 GLN B N 1
ATOM 3080 C CA . GLN B 1 135 ? 78.657 22.416 15.756 1.00 25.50 135 GLN B CA 1
ATOM 3081 C C . GLN B 1 135 ? 79.168 23.732 16.314 1.00 24.77 135 GLN B C 1
ATOM 3082 O O . GLN B 1 135 ? 78.732 24.189 17.369 1.00 23.06 135 GLN B O 1
ATOM 3088 N N . PHE B 1 136 ? 80.087 24.339 15.577 1.00 24.91 136 PHE B N 1
ATOM 3089 C CA . PHE B 1 136 ? 80.664 25.619 15.938 1.00 25.49 136 PHE B CA 1
ATOM 3090 C C . PHE B 1 136 ? 80.333 26.553 14.782 1.00 25.99 136 PHE B C 1
ATOM 3091 O O . PHE B 1 136 ? 80.809 26.362 13.660 1.00 26.04 136 PHE B O 1
ATOM 3099 N N . LEU B 1 137 ? 79.491 27.543 15.062 1.00 24.77 137 LEU B N 1
ATOM 3100 C CA . LEU B 1 137 ? 79.060 28.501 14.059 1.00 25.17 137 LEU B CA 1
ATOM 3101 C C . LEU B 1 137 ? 79.227 29.931 14.548 1.00 24.90 137 LEU B C 1
ATOM 3102 O O . LEU B 1 137 ? 78.932 30.252 15.695 1.00 24.82 137 LEU B O 1
ATOM 3107 N N . PRO B 1 138 ? 79.706 30.814 13.671 1.00 25.56 138 PRO B N 1
ATOM 3108 C CA . PRO B 1 138 ? 79.894 32.212 14.048 1.00 25.99 138 PRO B CA 1
ATOM 3109 C C . PRO B 1 138 ? 78.595 32.993 13.913 1.00 25.92 138 PRO B C 1
ATOM 3110 O O . PRO B 1 138 ? 77.773 32.704 13.041 1.00 26.18 138 PRO B O 1
ATOM 3114 N N . TYR B 1 139 ? 78.404 33.970 14.788 1.00 24.44 139 TYR B N 1
ATOM 3115 C CA . TYR B 1 139 ? 77.224 34.811 14.707 1.00 24.73 139 TYR B CA 1
ATOM 3116 C C . TYR B 1 139 ? 77.608 36.230 15.096 1.00 26.09 139 TYR B C 1
ATOM 3117 O O . TYR B 1 139 ? 76.754 37.065 15.388 1.00 25.73 139 TYR B O 1
ATOM 3126 N N . GLY B 1 140 ? 78.911 36.492 15.081 1.00 29.29 140 GLY B N 1
ATOM 3127 C CA . GLY B 1 140 ? 79.408 37.810 15.421 1.00 33.11 140 GLY B CA 1
ATOM 3128 C C . GLY B 1 140 ? 80.149 38.432 14.253 1.00 35.87 140 GLY B C 1
ATOM 3129 O O . GLY B 1 140 ? 79.727 38.329 13.103 1.00 37.15 140 GLY B O 1
ATOM 3130 N N . SER B 1 141 ? 81.263 39.083 14.549 1.00 38.26 141 SER B N 1
ATOM 3131 C CA . SER B 1 141 ? 82.064 39.722 13.519 1.00 40.79 141 SER B CA 1
ATOM 3132 C C . SER B 1 141 ? 83.477 39.921 14.056 1.00 41.09 141 SER B C 1
ATOM 3133 O O . SER B 1 141 ? 83.702 39.856 15.262 1.00 41.05 141 SER B O 1
ATOM 3136 N N . PRO B 1 142 ? 84.449 40.164 13.166 1.00 40.90 142 PRO B N 1
ATOM 3137 C CA . PRO B 1 142 ? 85.832 40.365 13.607 1.00 40.45 142 PRO B CA 1
ATOM 3138 C C . PRO B 1 142 ? 85.989 41.473 14.654 1.00 38.69 142 PRO B C 1
ATOM 3139 O O . PRO B 1 142 ? 86.892 41.411 15.498 1.00 39.18 142 PRO B O 1
ATOM 3143 N N . GLU B 1 143 ? 85.098 42.465 14.604 1.00 36.34 143 GLU B N 1
ATOM 3144 C CA . GLU B 1 143 ? 85.104 43.587 15.548 1.00 36.12 143 GLU B CA 1
ATOM 3145 C C . GLU B 1 143 ? 84.911 42.985 16.937 1.00 36.21 143 GLU B C 1
ATOM 3146 O O . GLU B 1 143 ? 85.540 43.405 17.908 1.00 41.14 143 GLU B O 1
ATOM 3152 N N . GLU B 1 144 ? 84.011 42.008 17.011 1.00 34.06 144 GLU B N 1
ATOM 3153 C CA . GLU B 1 144 ? 83.726 41.289 18.244 1.00 33.97 144 GLU B CA 1
ATOM 3154 C C . GLU B 1 144 ? 83.252 39.881 17.885 1.00 33.88 144 GLU B C 1
ATOM 3155 O O . GLU B 1 144 ? 82.056 39.605 17.780 1.00 34.55 144 GLU B O 1
ATOM 3161 N N . PRO B 1 145 ? 84.207 38.973 17.656 1.00 33.62 145 PRO B N 1
ATOM 3162 C CA . PRO B 1 145 ? 83.933 37.579 17.299 1.00 32.20 145 PRO B CA 1
ATOM 3163 C C . PRO B 1 145 ? 83.050 36.831 18.296 1.00 30.30 145 PRO B C 1
ATOM 3164 O O . PRO B 1 145 ? 83.300 36.847 19.502 1.00 28.77 145 PRO B O 1
ATOM 3168 N N . LEU B 1 146 ? 82.006 36.193 17.772 1.00 28.13 146 LEU B N 1
ATOM 3169 C CA . LEU B 1 146 ? 81.066 35.419 18.575 1.00 26.02 146 LEU B CA 1
ATOM 3170 C C . LEU B 1 146 ? 80.904 34.060 17.909 1.00 24.23 146 LEU B C 1
ATOM 3171 O O . LEU B 1 146 ? 80.805 33.972 16.687 1.00 23.38 146 LEU B O 1
ATOM 3176 N N . THR B 1 147 ? 80.878 33.007 18.718 1.00 21.69 147 THR B N 1
ATOM 3177 C CA . THR B 1 147 ? 80.754 31.656 18.201 1.00 20.28 147 THR B CA 1
ATOM 3178 C C . THR B 1 147 ? 79.830 30.810 19.049 1.00 19.70 147 THR B C 1
ATOM 3179 O O . THR B 1 147 ? 80.007 30.718 20.262 1.00 17.66 147 THR B O 1
ATOM 3183 N N . SER B 1 148 ? 78.857 30.178 18.402 1.00 18.00 148 SER B N 1
ATOM 3184 C CA . SER B 1 148 ? 77.923 29.319 19.107 1.00 19.13 148 SER B CA 1
ATOM 3185 C C . SER B 1 148 ? 78.452 27.888 19.071 1.00 18.45 148 SER B C 1
ATOM 3186 O O . SER B 1 148 ? 79.089 27.473 18.103 1.00 16.28 148 SER B O 1
ATOM 3197 N N . PHE B 1 150 ? 77.176 23.909 19.658 1.00 18.05 150 PHE B N 1
ATOM 3198 C CA . PHE B 1 150 ? 76.038 23.008 19.796 1.00 18.54 150 PHE B CA 1
ATOM 3199 C C . PHE B 1 150 ? 76.477 21.543 19.724 1.00 16.87 150 PHE B C 1
ATOM 3200 O O . PHE B 1 150 ? 76.885 21.063 18.670 1.00 15.75 150 PHE B O 1
ATOM 3208 N N . PHE B 1 151 ? 76.385 20.842 20.852 1.00 18.35 151 PHE B N 1
ATOM 3209 C CA . PHE B 1 151 ? 76.764 19.434 20.935 1.00 17.39 151 PHE B CA 1
ATOM 3210 C C . PHE B 1 151 ? 75.927 18.546 20.015 1.00 18.42 151 PHE B C 1
ATOM 3211 O O . PHE B 1 151 ? 74.704 18.685 19.953 1.00 17.89 151 PHE B O 1
ATOM 3219 N N . GLY B 1 152 ? 76.584 17.634 19.303 1.00 19.01 152 GLY B N 1
ATOM 3220 C CA . GLY B 1 152 ? 75.866 16.726 18.422 1.00 21.16 152 GLY B CA 1
ATOM 3221 C C . GLY B 1 152 ? 75.564 15.436 19.167 1.00 21.96 152 GLY B C 1
ATOM 3222 O O . GLY B 1 152 ? 76.155 15.192 20.219 1.00 23.09 152 GLY B O 1
ATOM 3223 N N . PRO B 1 153 ? 74.660 14.584 18.653 1.00 23.19 153 PRO B N 1
ATOM 3224 C CA . PRO B 1 153 ? 74.311 13.320 19.311 1.00 23.54 153 PRO B CA 1
ATOM 3225 C C . PRO B 1 153 ? 75.495 12.391 19.599 1.00 23.05 153 PRO B C 1
ATOM 3226 O O . PRO B 1 153 ? 75.506 11.691 20.616 1.00 22.98 153 PRO B O 1
ATOM 3230 N N . LYS B 1 154 ? 76.484 12.381 18.707 1.00 22.76 154 LYS B N 1
ATOM 3231 C CA . LYS B 1 154 ? 77.660 11.532 18.894 1.00 23.64 154 LYS B CA 1
ATOM 3232 C C . LYS B 1 154 ? 78.572 12.064 19.999 1.00 22.38 154 LYS B C 1
ATOM 3233 O O . LYS B 1 154 ? 79.066 11.296 20.834 1.00 21.47 154 LYS B O 1
ATOM 3239 N N . PHE B 1 155 ? 78.796 13.376 20.013 1.00 20.19 155 PHE B N 1
ATOM 3240 C CA . PHE B 1 155 ? 79.631 13.963 21.050 1.00 19.22 155 PHE B CA 1
ATOM 3241 C C . PHE B 1 155 ? 78.987 13.717 22.405 1.00 18.69 155 PHE B C 1
ATOM 3242 O O . PHE B 1 155 ? 79.678 13.471 23.393 1.00 18.67 155 PHE B O 1
ATOM 3250 N N . LEU B 1 156 ? 77.658 13.768 22.451 1.00 16.51 156 LEU B N 1
ATOM 3251 C CA . LEU B 1 156 ? 76.957 13.540 23.707 1.00 16.61 156 LEU B CA 1
ATOM 3252 C C . LEU B 1 156 ? 77.097 12.099 24.171 1.00 15.56 156 LEU B C 1
ATOM 3253 O O . LEU B 1 156 ? 77.369 11.837 25.345 1.00 16.26 156 LEU B O 1
ATOM 3258 N N . ALA B 1 157 ? 76.902 11.163 23.251 1.00 16.25 157 ALA B N 1
ATOM 3259 C CA . ALA B 1 157 ? 76.982 9.749 23.590 1.00 17.73 157 ALA B CA 1
ATOM 3260 C C . ALA B 1 157 ? 78.394 9.272 23.890 1.00 16.87 157 ALA B C 1
ATOM 3261 O O . ALA B 1 157 ? 78.596 8.478 24.806 1.00 19.23 157 ALA B O 1
ATOM 3263 N N . HIS B 1 158 ? 79.374 9.746 23.131 1.00 17.21 158 HIS B N 1
ATOM 3264 C CA . HIS B 1 158 ? 80.744 9.292 23.368 1.00 19.07 158 HIS B CA 1
ATOM 3265 C C . HIS B 1 158 ? 81.515 10.058 24.426 1.00 19.85 158 HIS B C 1
ATOM 3266 O O . HIS B 1 158 ? 82.291 9.470 25.176 1.00 19.82 158 HIS B O 1
ATOM 3273 N N . LYS B 1 159 ? 81.294 11.366 24.497 1.00 20.10 159 LYS B N 1
ATOM 3274 C CA . LYS B 1 159 ? 82.055 12.193 25.425 1.00 20.05 159 LYS B CA 1
ATOM 3275 C C . LYS B 1 159 ? 81.394 12.650 26.713 1.00 18.56 159 LYS B C 1
ATOM 3276 O O . LYS B 1 159 ? 82.086 12.918 27.699 1.00 19.14 159 LYS B O 1
ATOM 3282 N N . LEU B 1 160 ? 80.070 12.746 26.724 1.00 16.81 160 LEU B N 1
ATOM 3283 C CA . LEU B 1 160 ? 79.398 13.213 27.925 1.00 15.20 160 LEU B CA 1
ATOM 3284 C C . LEU B 1 160 ? 78.524 12.194 28.633 1.00 16.17 160 LEU B C 1
ATOM 3285 O O . LEU B 1 160 ? 78.510 12.132 29.864 1.00 15.53 160 LEU B O 1
ATOM 3290 N N . TYR B 1 161 ? 77.805 11.385 27.863 1.00 17.19 161 TYR B N 1
ATOM 3291 C CA . TYR B 1 161 ? 76.892 10.393 28.442 1.00 19.28 161 TYR B CA 1
ATOM 3292 C C . TYR B 1 161 ? 77.300 8.921 28.273 1.00 20.40 161 TYR B C 1
ATOM 3293 O O . TYR B 1 161 ? 76.465 8.033 28.461 1.00 19.05 161 TYR B O 1
ATOM 3302 N N . GLN B 1 162 ? 78.567 8.658 27.948 1.00 20.62 162 GLN B N 1
ATOM 3303 C CA . GLN B 1 162 ? 79.011 7.279 27.725 1.00 20.32 162 GLN B CA 1
ATOM 3304 C C . GLN B 1 162 ? 78.706 6.289 28.849 1.00 20.40 162 GLN B C 1
ATOM 3305 O O . GLN B 1 162 ? 78.675 5.082 28.615 1.00 23.31 162 GLN B O 1
ATOM 3311 N N . LEU B 1 163 ? 78.479 6.779 30.060 1.00 17.94 163 LEU B N 1
ATOM 3312 C CA . LEU B 1 163 ? 78.171 5.882 31.159 1.00 18.06 163 LEU B CA 1
ATOM 3313 C C . LEU B 1 163 ? 76.767 6.114 31.722 1.00 18.49 163 LEU B C 1
ATOM 3314 O O . LEU B 1 163 ? 76.426 5.606 32.791 1.00 18.78 163 LEU B O 1
ATOM 3319 N N . CYS B 1 164 ? 75.950 6.874 30.998 1.00 18.15 164 CYS B N 1
ATOM 3320 C CA . CYS B 1 164 ? 74.579 7.166 31.427 1.00 18.47 164 CYS B CA 1
ATOM 3321 C C . CYS B 1 164 ? 73.554 6.238 30.773 1.00 18.23 164 CYS B C 1
ATOM 3322 O O . CYS B 1 164 ? 73.832 5.607 29.760 1.00 15.97 164 CYS B O 1
ATOM 3325 N N . SER B 1 165 ? 72.360 6.178 31.358 1.00 19.67 165 SER B N 1
ATOM 3326 C CA . SER B 1 165 ? 71.284 5.337 30.839 1.00 19.97 165 SER B CA 1
ATOM 3327 C C . SER B 1 165 ? 70.792 5.824 29.481 1.00 19.71 165 SER B C 1
ATOM 3328 O O . SER B 1 165 ? 70.961 6.994 29.123 1.00 20.12 165 SER B O 1
ATOM 3331 N N . PRO B 1 166 ? 70.178 4.926 28.696 1.00 19.55 166 PRO B N 1
ATOM 3332 C CA . PRO B 1 166 ? 69.666 5.290 27.370 1.00 19.79 166 PRO B CA 1
ATOM 3333 C C . PRO B 1 166 ? 68.534 6.316 27.471 1.00 17.90 166 PRO B C 1
ATOM 3334 O O . PRO B 1 166 ? 68.301 7.081 26.542 1.00 17.88 166 PRO B O 1
ATOM 3338 N N . GLU B 1 167 ? 67.845 6.329 28.607 1.00 18.04 167 GLU B N 1
ATOM 3339 C CA . GLU B 1 167 ? 66.764 7.271 28.815 1.00 18.97 167 GLU B CA 1
ATOM 3340 C C . GLU B 1 167 ? 67.361 8.665 28.952 1.00 19.01 167 GLU B C 1
ATOM 3341 O O . GLU B 1 167 ? 66.869 9.625 28.358 1.00 18.49 167 GLU B O 1
ATOM 3347 N N . ASP B 1 168 ? 68.430 8.774 29.733 1.00 19.06 168 ASP B N 1
ATOM 3348 C CA . ASP B 1 168 ? 69.082 10.061 29.923 1.00 18.70 168 ASP B CA 1
ATOM 3349 C C . ASP B 1 168 ? 69.629 10.613 28.609 1.00 16.85 168 ASP B C 1
ATOM 3350 O O . ASP B 1 168 ? 69.540 11.809 28.365 1.00 17.65 168 ASP B O 1
ATOM 3355 N N . LEU B 1 169 ? 70.158 9.749 27.748 1.00 16.87 169 LEU B N 1
ATOM 3356 C CA . LEU B 1 169 ? 70.686 10.209 26.467 1.00 16.08 169 LEU B CA 1
ATOM 3357 C C . LEU B 1 169 ? 69.562 10.735 25.579 1.00 16.93 169 LEU B C 1
ATOM 3358 O O . LEU B 1 169 ? 69.738 11.708 24.835 1.00 18.09 169 LEU B O 1
ATOM 3363 N N . ALA B 1 170 ? 68.413 10.070 25.651 1.00 15.93 170 ALA B N 1
ATOM 3364 C CA . ALA B 1 170 ? 67.236 10.456 24.874 1.00 13.56 170 ALA B CA 1
ATOM 3365 C C . ALA B 1 170 ? 66.722 11.793 25.403 1.00 12.70 170 ALA B C 1
ATOM 3366 O O . ALA B 1 170 ? 66.300 12.656 24.637 1.00 13.14 170 ALA B O 1
ATOM 3368 N N . LEU B 1 171 ? 66.757 11.959 26.718 1.00 13.32 171 LEU B N 1
ATOM 3369 C CA . LEU B 1 171 ? 66.307 13.203 27.317 1.00 14.61 171 LEU B CA 1
ATOM 3370 C C . LEU B 1 171 ? 67.202 14.339 26.824 1.00 15.25 171 LEU B C 1
ATOM 3371 O O . LEU B 1 171 ? 66.717 15.378 26.386 1.00 14.31 171 LEU B O 1
ATOM 3376 N N . ALA B 1 172 ? 68.513 14.137 26.876 1.00 15.95 172 ALA B N 1
ATOM 3377 C CA . ALA B 1 172 ? 69.431 15.172 26.428 1.00 14.60 172 ALA B CA 1
ATOM 3378 C C . ALA B 1 172 ? 69.247 15.519 24.956 1.00 15.69 172 ALA B C 1
ATOM 3379 O O . ALA B 1 172 ? 69.209 16.697 24.589 1.00 15.30 172 ALA B O 1
ATOM 3381 N N .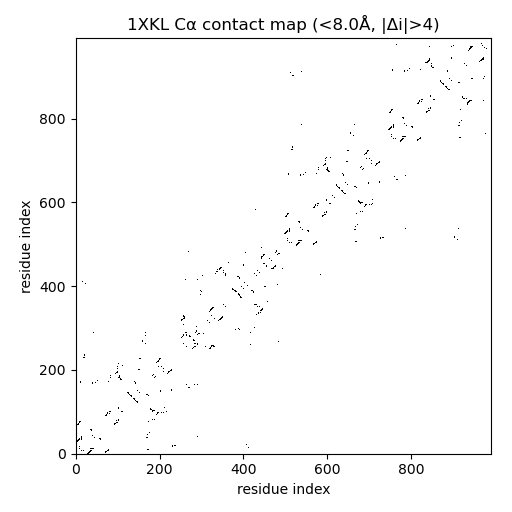 SER B 1 173 ? 69.131 14.503 24.106 1.00 15.52 173 SER B N 1
ATOM 3382 C CA . SER B 1 173 ? 68.963 14.738 22.672 1.00 17.98 173 SER B CA 1
ATOM 3383 C C . SER B 1 173 ? 67.724 15.562 22.326 1.00 17.98 173 SER B C 1
ATOM 3384 O O . SER B 1 173 ? 67.694 16.250 21.306 1.00 19.52 173 SER B O 1
ATOM 3387 N N . SER B 1 174 ? 66.705 15.508 23.173 1.00 16.99 174 SER B N 1
ATOM 3388 C CA . SER B 1 174 ? 65.490 16.270 22.896 1.00 16.54 174 SER B CA 1
ATOM 3389 C C . SER B 1 174 ? 65.502 17.641 23.564 1.00 15.98 174 SER B C 1
ATOM 3390 O O . SER B 1 174 ? 64.658 18.484 23.265 1.00 15.53 174 SER B O 1
ATOM 3393 N N . LEU B 1 175 ? 66.458 17.863 24.461 1.00 14.54 175 LEU B N 1
ATOM 3394 C CA . LEU B 1 175 ? 66.528 19.125 25.188 1.00 15.37 175 LEU B CA 1
ATOM 3395 C C . LEU B 1 175 ? 67.737 20.036 24.961 1.00 16.20 175 LEU B C 1
ATOM 3396 O O . LEU B 1 175 ? 67.650 21.241 25.225 1.00 16.74 175 LEU B O 1
ATOM 3401 N N . VAL B 1 176 ? 68.855 19.491 24.482 1.00 16.91 176 VAL B N 1
ATOM 3402 C CA . VAL B 1 176 ? 70.052 20.319 24.268 1.00 15.22 176 VAL B CA 1
ATOM 3403 C C . VAL B 1 176 ? 69.817 21.500 23.321 1.00 16.27 176 VAL B C 1
ATOM 3404 O O . VAL B 1 176 ? 69.077 21.389 22.342 1.00 16.28 176 VAL B O 1
ATOM 3408 N N . ARG B 1 177 ? 70.446 22.634 23.620 1.00 14.41 177 ARG B N 1
ATOM 3409 C CA . ARG B 1 177 ? 70.321 23.825 22.781 1.00 14.33 177 ARG B CA 1
ATOM 3410 C C . ARG B 1 177 ? 71.693 24.451 22.556 1.00 14.18 177 ARG B C 1
ATOM 3411 O O . ARG B 1 177 ? 72.600 24.250 23.357 1.00 10.14 177 ARG B O 1
ATOM 3419 N N . PRO B 1 178 ? 71.859 25.219 21.463 1.00 15.27 178 PRO B N 1
ATOM 3420 C CA . PRO B 1 178 ? 73.160 25.845 21.211 1.00 15.79 178 PRO B CA 1
ATOM 3421 C C . PRO B 1 178 ? 73.598 26.720 22.383 1.00 14.71 178 PRO B C 1
ATOM 3422 O O . PRO B 1 178 ? 72.773 27.294 23.090 1.00 14.23 178 PRO B O 1
ATOM 3426 N N . SER B 1 179 ? 74.905 26.797 22.594 1.00 15.18 179 SER B N 1
ATOM 3427 C CA . SER B 1 179 ? 75.453 27.581 23.688 1.00 13.22 179 SER B CA 1
ATOM 3428 C C . SER B 1 179 ? 76.652 28.324 23.132 1.00 13.83 179 SER B C 1
ATOM 3429 O O . SER B 1 179 ? 76.691 28.637 21.946 1.00 13.71 179 SER B O 1
ATOM 3432 N N . SER B 1 180 ? 77.628 28.601 23.993 1.00 16.38 180 SER B N 1
ATOM 3433 C CA . SER B 1 180 ? 78.858 29.279 23.587 1.00 16.36 180 SER B CA 1
ATOM 3434 C C . SER B 1 180 ? 79.865 29.243 24.728 1.00 17.06 180 SER B C 1
ATOM 3435 O O . SER B 1 180 ? 79.488 29.216 25.898 1.00 18.56 180 SER B O 1
ATOM 3438 N N . LEU B 1 181 ? 81.146 29.208 24.382 1.00 17.70 181 LEU B N 1
ATOM 3439 C CA . LEU B 1 181 ? 82.198 29.215 25.386 1.00 18.87 181 LEU B CA 1
ATOM 3440 C C . LEU B 1 181 ? 82.524 30.677 25.685 1.00 20.15 181 LEU B C 1
ATOM 3441 O O . LEU B 1 181 ? 83.215 30.982 26.654 1.00 20.77 181 LEU B O 1
ATOM 3446 N N . PHE B 1 182 ? 82.023 31.575 24.839 1.00 21.75 182 PHE B N 1
ATOM 3447 C CA . PHE B 1 182 ? 82.248 33.011 25.011 1.00 23.39 182 PHE B CA 1
ATOM 3448 C C . PHE B 1 182 ? 83.737 33.316 25.106 1.00 25.03 182 PHE B C 1
ATOM 3449 O O . PHE B 1 182 ? 84.149 34.163 25.895 1.00 24.20 182 PHE B O 1
ATOM 3465 N N . GLU B 1 184 ? 86.038 34.856 23.056 1.00 27.27 184 GLU B N 1
ATOM 3466 C CA . GLU B 1 184 ? 86.438 36.218 22.749 1.00 27.32 184 GLU B CA 1
ATOM 3467 C C . GLU B 1 184 ? 86.012 37.220 23.813 1.00 26.82 184 GLU B C 1
ATOM 3468 O O . GLU B 1 184 ? 86.809 38.065 24.205 1.00 27.51 184 GLU B O 1
ATOM 3474 N N . ASP B 1 185 ? 84.773 37.135 24.289 1.00 24.71 185 ASP B N 1
ATOM 3475 C CA . ASP B 1 185 ? 84.334 38.056 25.338 1.00 23.19 185 ASP B CA 1
ATOM 3476 C C . ASP B 1 185 ? 85.238 37.885 26.556 1.00 22.66 185 ASP B C 1
ATOM 3477 O O . ASP B 1 185 ? 85.722 38.863 27.121 1.00 21.30 185 ASP B O 1
ATOM 3482 N N . LEU B 1 186 ? 85.472 36.632 26.938 1.00 20.96 186 LEU B N 1
ATOM 3483 C CA . LEU B 1 186 ? 86.303 36.311 28.088 1.00 22.25 186 LEU B CA 1
ATOM 3484 C C . LEU B 1 186 ? 87.762 36.738 27.956 1.00 23.05 186 LEU B C 1
ATOM 3485 O O . LEU B 1 186 ? 88.364 37.184 28.931 1.00 22.02 186 LEU B O 1
ATOM 3490 N N . SER B 1 187 ? 88.329 36.605 26.759 1.00 23.54 187 SER B N 1
ATOM 3491 C CA . SER B 1 187 ? 89.729 36.971 26.536 1.00 24.74 187 SER B CA 1
ATOM 3492 C C . SER B 1 187 ? 90.003 38.466 26.703 1.00 25.96 187 SER B C 1
ATOM 3493 O O . SER B 1 187 ? 91.153 38.871 26.835 1.00 27.87 187 SER B O 1
ATOM 3496 N N . LYS B 1 188 ? 88.957 39.288 26.692 1.00 24.76 188 LYS B N 1
ATOM 3497 C CA . LYS B 1 188 ? 89.150 40.724 26.846 1.00 25.43 188 LYS B CA 1
ATOM 3498 C C . LYS B 1 188 ? 88.483 41.298 28.089 1.00 25.88 188 LYS B C 1
ATOM 3499 O O . LYS B 1 188 ? 88.589 42.497 28.365 1.00 27.20 188 LYS B O 1
ATOM 3505 N N . ALA B 1 189 ? 87.810 40.445 28.851 1.00 24.72 189 ALA B N 1
ATOM 3506 C CA . ALA B 1 189 ? 87.130 40.897 30.060 1.00 25.69 189 ALA B CA 1
ATOM 3507 C C . ALA B 1 189 ? 87.927 40.629 31.332 1.00 25.76 189 ALA B C 1
ATOM 3508 O O . ALA B 1 189 ? 88.858 39.835 31.343 1.00 27.51 189 ALA B O 1
ATOM 3510 N N . LYS B 1 190 ? 87.551 41.311 32.403 1.00 24.22 190 LYS B N 1
ATOM 3511 C CA . LYS B 1 190 ? 88.202 41.145 33.697 1.00 23.47 190 LYS B CA 1
ATOM 3512 C C . LYS B 1 190 ? 87.096 40.830 34.702 1.00 22.79 190 LYS B C 1
ATOM 3513 O O . LYS B 1 190 ? 86.733 41.666 35.524 1.00 24.54 190 LYS B O 1
ATOM 3519 N N . TYR B 1 191 ? 86.559 39.619 34.616 1.00 21.42 191 TYR B N 1
ATOM 3520 C CA . TYR B 1 191 ? 85.467 39.177 35.472 1.00 20.15 191 TYR B CA 1
ATOM 3521 C C . TYR B 1 191 ? 85.790 38.786 36.903 1.00 19.70 191 TYR B C 1
ATOM 3522 O O . TYR B 1 191 ? 84.945 38.924 37.789 1.00 22.04 191 TYR B O 1
ATOM 3531 N N . PHE B 1 192 ? 87.000 38.301 37.143 1.00 17.45 192 PHE B N 1
ATOM 3532 C CA . PHE B 1 192 ? 87.349 37.821 38.471 1.00 15.99 192 PHE B CA 1
ATOM 3533 C C . PHE B 1 192 ? 88.535 38.508 39.133 1.00 16.22 192 PHE B C 1
ATOM 3534 O O . PHE B 1 192 ? 89.572 38.706 38.506 1.00 16.33 192 PHE B O 1
ATOM 3542 N N . THR B 1 193 ? 88.372 38.860 40.407 1.00 16.26 193 THR B N 1
ATOM 3543 C CA . THR B 1 193 ? 89.433 39.508 41.181 1.00 17.95 193 THR B CA 1
ATOM 3544 C C . THR B 1 193 ? 89.644 38.739 42.479 1.00 18.27 193 THR B C 1
ATOM 3545 O O . THR B 1 193 ? 88.732 38.060 42.961 1.00 17.74 193 THR B O 1
ATOM 3549 N N . ASP B 1 194 ? 90.832 38.858 43.060 1.00 19.13 194 ASP B N 1
ATOM 3550 C CA . ASP B 1 194 ? 91.131 38.124 44.284 1.00 21.69 194 ASP B CA 1
ATOM 3551 C C . ASP B 1 194 ? 90.312 38.561 45.496 1.00 20.09 194 ASP B C 1
ATOM 3552 O O . ASP B 1 194 ? 89.949 37.731 46.330 1.00 20.46 194 ASP B O 1
ATOM 3557 N N . GLU B 1 195 ? 90.007 39.853 45.577 1.00 17.95 195 GLU B N 1
ATOM 3558 C CA . GLU B 1 195 ? 89.240 40.395 46.686 1.00 16.60 195 GLU B CA 1
ATOM 3559 C C . GLU B 1 195 ? 87.778 39.906 46.736 1.00 15.85 195 GLU B C 1
ATOM 3560 O O . GLU B 1 195 ? 87.207 39.757 47.815 1.00 16.65 195 GLU B O 1
ATOM 3566 N N . ARG B 1 196 ? 87.176 39.653 45.580 1.00 15.55 196 ARG B N 1
ATOM 3567 C CA . ARG B 1 196 ? 85.793 39.195 45.554 1.00 15.59 196 ARG B CA 1
ATOM 3568 C C . ARG B 1 196 ? 85.690 37.722 45.136 1.00 14.75 196 ARG B C 1
ATOM 3569 O O . ARG B 1 196 ? 85.475 36.856 45.985 1.00 15.45 196 ARG B O 1
ATOM 3577 N N . PHE B 1 197 ? 85.853 37.421 43.854 1.00 14.03 197 PHE B N 1
ATOM 3578 C CA . PHE B 1 197 ? 85.790 36.026 43.407 1.00 16.16 197 PHE B CA 1
ATOM 3579 C C . PHE B 1 197 ? 86.667 35.111 44.266 1.00 17.23 197 PHE B C 1
ATOM 3580 O O . PHE B 1 197 ? 86.222 34.058 44.718 1.00 17.81 197 PHE B O 1
ATOM 3588 N N . GLY B 1 198 ? 87.914 35.525 44.484 1.00 17.44 198 GLY B N 1
ATOM 3589 C CA . GLY B 1 198 ? 88.852 34.727 45.256 1.00 17.56 198 GLY B CA 1
ATOM 3590 C C . GLY B 1 198 ? 88.645 34.643 46.757 1.00 19.06 198 GLY B C 1
ATOM 3591 O O . GLY B 1 198 ? 89.350 33.900 47.434 1.00 19.23 198 GLY B O 1
ATOM 3592 N N . SER B 1 199 ? 87.695 35.397 47.292 1.00 18.99 199 SER B N 1
ATOM 3593 C CA . SER B 1 199 ? 87.444 35.356 48.724 1.00 18.79 199 SER B CA 1
ATOM 3594 C C . SER B 1 199 ? 86.439 34.258 49.071 1.00 18.36 199 SER B C 1
ATOM 3595 O O . SER B 1 199 ? 86.188 33.989 50.245 1.00 20.06 199 SER B O 1
ATOM 3598 N N . VAL B 1 200 ? 85.869 33.629 48.050 1.00 17.65 200 VAL B N 1
ATOM 3599 C CA . VAL B 1 200 ? 84.873 32.578 48.256 1.00 16.99 200 VAL B CA 1
ATOM 3600 C C . VAL B 1 200 ? 85.467 31.170 48.316 1.00 17.18 200 VAL B C 1
ATOM 3601 O O . VAL B 1 200 ? 86.278 30.796 47.467 1.00 15.26 200 VAL B O 1
ATOM 3605 N N . LYS B 1 201 ? 85.054 30.397 49.320 1.00 17.27 201 LYS B N 1
ATOM 3606 C CA . LYS B 1 201 ? 85.530 29.028 49.482 1.00 18.22 201 LYS B CA 1
ATOM 3607 C C . LYS B 1 201 ? 85.229 28.260 48.202 1.00 19.19 201 LYS B C 1
ATOM 3608 O O . LYS B 1 201 ? 84.117 28.329 47.670 1.00 17.51 201 LYS B O 1
ATOM 3614 N N . ARG B 1 202 ? 86.222 27.526 47.716 1.00 18.80 202 ARG B N 1
ATOM 3615 C CA . ARG B 1 202 ? 86.078 26.740 46.502 1.00 19.66 202 ARG B CA 1
ATOM 3616 C C . ARG B 1 202 ? 86.182 25.249 46.808 1.00 20.26 202 ARG B C 1
ATOM 3617 O O . ARG B 1 202 ? 87.027 24.821 47.603 1.00 19.59 202 ARG B O 1
ATOM 3625 N N . VAL B 1 203 ? 85.329 24.461 46.164 1.00 19.75 203 VAL B N 1
ATOM 3626 C CA . VAL B 1 203 ? 85.333 23.007 46.325 1.00 17.62 203 VAL B CA 1
ATOM 3627 C C . VAL B 1 203 ? 85.236 22.413 44.922 1.00 17.77 203 VAL B C 1
ATOM 3628 O O . VAL B 1 203 ? 84.481 22.909 44.085 1.00 16.16 203 VAL B O 1
ATOM 3632 N N . TYR B 1 204 ? 86.006 21.367 44.646 1.00 17.61 204 TYR B N 1
ATOM 3633 C CA . TYR B 1 204 ? 85.952 20.765 43.322 1.00 16.53 204 TYR B CA 1
ATOM 3634 C C . TYR B 1 204 ? 85.620 19.274 43.393 1.00 18.90 204 TYR B C 1
ATOM 3635 O O . TYR B 1 204 ? 86.258 18.517 44.133 1.00 17.49 204 TYR B O 1
ATOM 3644 N N . ILE B 1 205 ? 84.606 18.863 42.635 1.00 18.29 205 ILE B N 1
ATOM 3645 C CA . ILE B 1 205 ? 84.204 17.461 42.591 1.00 17.81 205 ILE B CA 1
ATOM 3646 C C . ILE B 1 205 ? 84.681 16.914 41.255 1.00 16.21 205 ILE B C 1
ATOM 3647 O O . ILE B 1 205 ? 84.185 17.303 40.203 1.00 15.85 205 ILE B O 1
ATOM 3652 N N . VAL B 1 206 ? 85.687 16.044 41.304 1.00 17.01 206 VAL B N 1
ATOM 3653 C CA . VAL B 1 206 ? 86.247 15.459 40.095 1.00 16.98 206 VAL B CA 1
ATOM 3654 C C . VAL B 1 206 ? 85.463 14.217 39.688 1.00 16.97 206 VAL B C 1
ATOM 3655 O O . VAL B 1 206 ? 85.061 13.418 40.531 1.00 17.48 206 VAL B O 1
ATOM 3659 N N . CYS B 1 207 ? 85.244 14.082 38.385 1.00 16.69 207 CYS B N 1
ATOM 3660 C CA . CYS B 1 207 ? 84.537 12.946 37.825 1.00 18.38 207 CYS B CA 1
ATOM 3661 C C . CYS B 1 207 ? 85.591 12.159 37.046 1.00 16.40 207 CYS B C 1
ATOM 3662 O O . CYS B 1 207 ? 86.004 12.535 35.943 1.00 14.20 207 CYS B O 1
ATOM 3665 N N . THR B 1 208 ? 86.028 11.066 37.661 1.00 17.31 208 THR B N 1
ATOM 3666 C CA . THR B 1 208 ? 87.083 10.210 37.131 1.00 19.69 208 THR B CA 1
ATOM 3667 C C . THR B 1 208 ? 86.970 9.720 35.701 1.00 19.66 208 THR B C 1
ATOM 3668 O O . THR B 1 208 ? 87.967 9.699 34.973 1.00 18.30 208 THR B O 1
ATOM 3672 N N . GLU B 1 209 ? 85.770 9.323 35.293 1.00 18.84 209 GLU B N 1
ATOM 3673 C CA . GLU B 1 209 ? 85.571 8.808 33.942 1.00 22.08 209 GLU B CA 1
ATOM 3674 C C . GLU B 1 209 ? 85.081 9.864 32.966 1.00 22.65 209 GLU B C 1
ATOM 3675 O O . GLU B 1 209 ? 84.570 9.541 31.892 1.00 22.07 209 GLU B O 1
ATOM 3681 N N . ASP B 1 210 ? 85.243 11.126 33.334 1.00 21.55 210 ASP B N 1
ATOM 3682 C CA . ASP B 1 210 ? 84.808 12.211 32.478 1.00 19.88 210 ASP B CA 1
ATOM 3683 C C . ASP B 1 210 ? 85.624 12.225 31.186 1.00 19.92 210 ASP B C 1
ATOM 3684 O O . ASP B 1 210 ? 86.859 12.241 31.226 1.00 20.33 210 ASP B O 1
ATOM 3689 N N . LYS B 1 211 ? 84.933 12.211 30.047 1.00 17.13 211 LYS B N 1
ATOM 3690 C CA . LYS B 1 211 ? 85.585 12.243 28.737 1.00 15.88 211 LYS B CA 1
ATOM 3691 C C . LYS B 1 211 ? 85.320 13.558 28.016 1.00 15.74 211 LYS B C 1
ATOM 3692 O O . LYS B 1 211 ? 85.745 13.743 26.872 1.00 16.14 211 LYS B O 1
ATOM 3698 N N . GLY B 1 212 ? 84.593 14.458 28.671 1.00 15.21 212 GLY B N 1
ATOM 3699 C CA . GLY B 1 212 ? 84.298 15.747 28.067 1.00 16.10 212 GLY B CA 1
ATOM 3700 C C . GLY B 1 212 ? 85.361 16.714 28.532 1.00 16.24 212 GLY B C 1
ATOM 3701 O O . GLY B 1 212 ? 86.013 17.385 27.739 1.00 15.97 212 GLY B O 1
ATOM 3702 N N . ILE B 1 213 ? 85.505 16.787 29.847 1.00 17.80 213 ILE B N 1
ATOM 3703 C CA . ILE B 1 213 ? 86.522 17.604 30.484 1.00 18.86 213 ILE B CA 1
ATOM 3704 C C . ILE B 1 213 ? 87.272 16.531 31.276 1.00 17.87 213 ILE B C 1
ATOM 3705 O O . ILE B 1 213 ? 86.941 16.237 32.424 1.00 18.95 213 ILE B O 1
ATOM 3710 N N . PRO B 1 214 ? 88.285 15.908 30.652 1.00 19.87 214 PRO B N 1
ATOM 3711 C CA . PRO B 1 214 ? 89.080 14.851 31.292 1.00 20.11 214 PRO B CA 1
ATOM 3712 C C . PRO B 1 214 ? 89.602 15.120 32.700 1.00 19.77 214 PRO B C 1
ATOM 3713 O O . PRO B 1 214 ? 89.891 16.259 33.066 1.00 20.34 214 PRO B O 1
ATOM 3717 N N . GLU B 1 215 ? 89.700 14.055 33.489 1.00 21.13 215 GLU B N 1
ATOM 3718 C CA . GLU B 1 215 ? 90.178 14.135 34.869 1.00 22.73 215 GLU B CA 1
ATOM 3719 C C . GLU B 1 215 ? 91.506 14.888 34.973 1.00 23.07 215 GLU B C 1
ATOM 3720 O O . GLU B 1 215 ? 91.734 15.630 35.930 1.00 22.73 215 GLU B O 1
ATOM 3726 N N . GLU B 1 216 ? 92.382 14.696 33.992 1.00 22.39 216 GLU B N 1
ATOM 3727 C CA . GLU B 1 216 ? 93.669 15.380 34.006 1.00 24.45 216 GLU B CA 1
ATOM 3728 C C . GLU B 1 216 ? 93.478 16.897 33.970 1.00 24.06 216 GLU B C 1
ATOM 3729 O O . GLU B 1 216 ? 94.126 17.623 34.723 1.00 24.81 216 GLU B O 1
ATOM 3735 N N . PHE B 1 217 ? 92.587 17.375 33.103 1.00 22.23 217 PHE B N 1
ATOM 3736 C CA . PHE B 1 217 ? 92.341 18.810 33.008 1.00 21.17 217 PHE B CA 1
ATOM 3737 C C . PHE B 1 217 ? 91.704 19.307 34.297 1.00 20.86 217 PHE B C 1
ATOM 3738 O O . PHE B 1 217 ? 92.011 20.399 34.777 1.00 20.28 217 PHE B O 1
ATOM 3746 N N . GLN B 1 218 ? 90.806 18.504 34.852 1.00 20.14 218 GLN B N 1
ATOM 3747 C CA . GLN B 1 218 ? 90.154 18.865 36.096 1.00 19.01 218 GLN B CA 1
ATOM 3748 C C . GLN B 1 218 ? 91.228 19.034 37.168 1.00 19.76 218 GLN B C 1
ATOM 3749 O O . GLN B 1 218 ? 91.242 20.034 37.888 1.00 18.63 218 GLN B O 1
ATOM 3755 N N . ARG B 1 219 ? 92.136 18.060 37.252 1.00 19.49 219 ARG B N 1
ATOM 3756 C CA . ARG B 1 219 ? 93.237 18.090 38.224 1.00 21.02 219 ARG B CA 1
ATOM 3757 C C . ARG B 1 219 ? 94.085 19.344 38.025 1.00 18.60 219 ARG B C 1
ATOM 3758 O O . ARG B 1 219 ? 94.485 19.998 38.988 1.00 18.86 219 ARG B O 1
ATOM 3766 N N . TRP B 1 220 ? 94.366 19.660 36.767 1.00 18.03 220 TRP B N 1
ATOM 3767 C CA . TRP B 1 220 ? 95.166 20.829 36.447 1.00 19.09 220 TRP B CA 1
ATOM 3768 C C . TRP B 1 220 ? 94.556 22.115 37.005 1.00 20.07 220 TRP B C 1
ATOM 3769 O O . TRP B 1 220 ? 95.254 22.925 37.621 1.00 17.30 220 TRP B O 1
ATOM 3780 N N . GLN B 1 221 ? 93.258 22.316 36.791 1.00 19.84 221 GLN B N 1
ATOM 3781 C CA . GLN B 1 221 ? 92.609 23.529 37.290 1.00 19.28 221 GLN B CA 1
ATOM 3782 C C . GLN B 1 221 ? 92.735 23.609 38.796 1.00 18.88 221 GLN B C 1
ATOM 3783 O O . GLN B 1 221 ? 92.908 24.690 39.351 1.00 19.71 221 GLN B O 1
ATOM 3789 N N . ILE B 1 222 ? 92.650 22.460 39.457 1.00 19.06 222 ILE B N 1
ATOM 3790 C CA . ILE B 1 222 ? 92.758 22.417 40.912 1.00 20.78 222 ILE B CA 1
ATOM 3791 C C . ILE B 1 222 ? 94.149 22.872 41.353 1.00 21.60 222 ILE B C 1
ATOM 3792 O O . ILE B 1 222 ? 94.288 23.632 42.309 1.00 20.55 222 ILE B O 1
ATOM 3797 N N . ASP B 1 223 ? 95.171 22.406 40.643 1.00 23.52 223 ASP B N 1
ATOM 3798 C CA . ASP B 1 223 ? 96.548 22.769 40.950 1.00 24.00 223 ASP B CA 1
ATOM 3799 C C . ASP B 1 223 ? 96.836 24.214 40.549 1.00 24.44 223 ASP B C 1
ATOM 3800 O O . ASP B 1 223 ? 97.624 24.892 41.200 1.00 24.71 223 ASP B O 1
ATOM 3805 N N . ASN B 1 224 ? 96.187 24.679 39.484 1.00 25.22 224 ASN B N 1
ATOM 3806 C CA . ASN B 1 224 ? 96.383 26.041 38.984 1.00 27.09 224 ASN B CA 1
ATOM 3807 C C . ASN B 1 224 ? 96.000 27.148 39.962 1.00 27.75 224 ASN B C 1
ATOM 3808 O O . ASN B 1 224 ? 96.760 28.091 40.153 1.00 26.29 224 ASN B O 1
ATOM 3813 N N . ILE B 1 225 ? 94.829 27.047 40.580 1.00 29.00 225 ILE B N 1
ATOM 3814 C CA . ILE B 1 225 ? 94.401 28.085 41.508 1.00 30.53 225 ILE B CA 1
ATOM 3815 C C . ILE B 1 225 ? 94.301 27.591 42.940 1.00 31.11 225 ILE B C 1
ATOM 3816 O O . ILE B 1 225 ? 94.380 28.377 43.885 1.00 30.55 225 ILE B O 1
ATOM 3821 N N . GLY B 1 226 ? 94.126 26.286 43.103 1.00 30.85 226 GLY B N 1
ATOM 3822 C CA . GLY B 1 226 ? 94.009 25.733 44.439 1.00 31.92 226 GLY B CA 1
ATOM 3823 C C . GLY B 1 226 ? 92.559 25.676 44.874 1.00 33.29 226 GLY B C 1
ATOM 3824 O O . GLY B 1 226 ? 91.731 26.465 44.419 1.00 33.83 226 GLY B O 1
ATOM 3825 N N . VAL B 1 227 ? 92.250 24.742 45.763 1.00 32.74 227 VAL B N 1
ATOM 3826 C CA . VAL B 1 227 ? 90.890 24.580 46.240 1.00 33.79 227 VAL B CA 1
ATOM 3827 C C . VAL B 1 227 ? 90.880 24.279 47.737 1.00 34.03 227 VAL B C 1
ATOM 3828 O O . VAL B 1 227 ? 91.821 23.684 48.266 1.00 34.36 227 VAL B O 1
ATOM 3832 N N . THR B 1 228 ? 89.821 24.700 48.420 1.00 34.04 228 THR B N 1
ATOM 3833 C CA . THR B 1 228 ? 89.705 24.462 49.857 1.00 34.39 228 THR B CA 1
ATOM 3834 C C . THR B 1 228 ? 89.573 22.965 50.110 1.00 34.29 228 THR B C 1
ATOM 3835 O O . THR B 1 228 ? 90.079 22.442 51.102 1.00 35.01 228 THR B O 1
ATOM 3839 N N . GLU B 1 229 ? 88.890 22.282 49.200 1.00 33.48 229 GLU B N 1
ATOM 3840 C CA . GLU B 1 229 ? 88.676 20.845 49.315 1.00 33.21 229 GLU B CA 1
ATOM 3841 C C . GLU B 1 229 ? 88.377 20.256 47.936 1.00 31.49 229 GLU B C 1
ATOM 3842 O O . GLU B 1 229 ? 87.623 20.837 47.152 1.00 29.23 229 GLU B O 1
ATOM 3848 N N . ALA B 1 230 ? 88.985 19.112 47.641 1.00 28.22 230 ALA B N 1
ATOM 3849 C CA . ALA B 1 230 ? 88.773 18.433 46.368 1.00 26.84 230 ALA B CA 1
ATOM 3850 C C . ALA B 1 230 ? 88.245 17.041 46.663 1.00 27.16 230 ALA B C 1
ATOM 3851 O O . ALA B 1 230 ? 88.920 16.235 47.294 1.00 26.49 230 ALA B O 1
ATOM 3853 N N . ILE B 1 231 ? 87.026 16.767 46.222 1.00 27.38 231 ILE B N 1
ATOM 3854 C CA . ILE B 1 231 ? 86.437 15.463 46.441 1.00 28.42 231 ILE B CA 1
ATOM 3855 C C . ILE B 1 231 ? 86.382 14.779 45.086 1.00 28.82 231 ILE B C 1
ATOM 3856 O O . ILE B 1 231 ? 86.517 15.431 44.051 1.00 30.16 231 ILE B O 1
ATOM 3861 N N . GLU B 1 232 ? 86.193 13.468 45.089 1.00 28.98 232 GLU B N 1
ATOM 3862 C CA . GLU B 1 232 ? 86.165 12.715 43.850 1.00 29.81 232 GLU B CA 1
ATOM 3863 C C . GLU B 1 232 ? 85.001 11.729 43.796 1.00 29.34 232 GLU B C 1
ATOM 3864 O O . GLU B 1 232 ? 84.655 11.107 44.801 1.00 29.34 232 GLU B O 1
ATOM 3870 N N . ILE B 1 233 ? 84.379 11.618 42.626 1.00 28.31 233 ILE B N 1
ATOM 3871 C CA . ILE B 1 233 ? 83.283 10.674 42.425 1.00 27.06 233 ILE B CA 1
ATOM 3872 C C . ILE B 1 233 ? 83.796 9.673 41.403 1.00 26.71 233 ILE B C 1
ATOM 3873 O O . ILE B 1 233 ? 83.747 9.915 40.198 1.00 26.88 233 ILE B O 1
ATOM 3878 N N . LYS B 1 234 ? 84.313 8.557 41.902 1.00 27.63 234 LYS B N 1
ATOM 3879 C CA . LYS B 1 234 ? 84.870 7.508 41.056 1.00 27.73 234 LYS B CA 1
ATOM 3880 C C . LYS B 1 234 ? 83.782 6.833 40.231 1.00 25.34 234 LYS B C 1
ATOM 3881 O O . LYS B 1 234 ? 82.712 6.525 40.745 1.00 26.29 234 LYS B O 1
ATOM 3887 N N . GLY B 1 235 ? 84.060 6.620 38.953 1.00 22.85 235 GLY B N 1
ATOM 3888 C CA . GLY B 1 235 ? 83.100 5.961 38.096 1.00 24.96 235 GLY B CA 1
ATOM 3889 C C . GLY B 1 235 ? 82.081 6.850 37.406 1.00 24.62 235 GLY B C 1
ATOM 3890 O O . GLY B 1 235 ? 81.320 6.370 36.570 1.00 25.10 235 GLY B O 1
ATOM 3891 N N . ALA B 1 236 ? 82.056 8.137 37.737 1.00 23.52 236 ALA B N 1
ATOM 3892 C CA . ALA B 1 236 ? 81.098 9.047 37.114 1.00 22.35 236 ALA B CA 1
ATOM 3893 C C . ALA B 1 236 ? 81.646 9.689 35.843 1.00 21.23 236 ALA B C 1
ATOM 3894 O O . ALA B 1 236 ? 82.807 10.109 35.804 1.00 22.32 236 ALA B O 1
ATOM 3896 N N . ASP B 1 237 ? 80.816 9.739 34.801 1.00 18.28 237 ASP B N 1
ATOM 3897 C CA . ASP B 1 237 ? 81.202 10.369 33.542 1.00 16.30 237 ASP B CA 1
ATOM 3898 C C . ASP B 1 237 ? 80.947 11.873 33.725 1.00 14.30 237 ASP B C 1
ATOM 3899 O O . ASP B 1 237 ? 80.830 12.332 34.857 1.00 12.01 237 ASP B O 1
ATOM 3904 N N . HIS B 1 238 ? 80.854 12.633 32.637 1.00 11.69 238 HIS B N 1
ATOM 3905 C CA . HIS B 1 238 ? 80.640 14.080 32.751 1.00 16.26 238 HIS B CA 1
ATOM 3906 C C . HIS B 1 238 ? 79.306 14.462 33.381 1.00 18.33 238 HIS B C 1
ATOM 3907 O O . HIS B 1 238 ? 79.189 15.505 34.036 1.00 18.68 238 HIS B O 1
ATOM 3922 N N . ALA B 1 240 ? 77.573 13.571 36.049 1.00 20.21 240 ALA B N 1
ATOM 3923 C CA . ALA B 1 240 ? 77.525 12.970 37.380 1.00 19.14 240 ALA B CA 1
ATOM 3924 C C . ALA B 1 240 ? 76.167 13.041 38.078 1.00 19.88 240 ALA B C 1
ATOM 3925 O O . ALA B 1 240 ? 75.827 12.151 38.866 1.00 18.65 240 ALA B O 1
ATOM 3935 N N . LEU B 1 242 ? 73.428 12.612 36.724 1.00 17.63 242 LEU B N 1
ATOM 3936 C CA . LEU B 1 242 ? 72.549 11.660 36.045 1.00 17.80 242 LEU B CA 1
ATOM 3937 C C . LEU B 1 242 ? 72.991 10.206 36.258 1.00 19.58 242 LEU B C 1
ATOM 3938 O O . LEU B 1 242 ? 72.155 9.329 36.463 1.00 19.10 242 LEU B O 1
ATOM 3943 N N . CYS B 1 243 ? 74.298 9.948 36.203 1.00 21.28 243 CYS B N 1
ATOM 3944 C CA . CYS B 1 243 ? 74.812 8.585 36.385 1.00 20.85 243 CYS B CA 1
ATOM 3945 C C . CYS B 1 243 ? 75.119 8.236 37.841 1.00 20.52 243 CYS B C 1
ATOM 3946 O O . CYS B 1 243 ? 75.140 7.062 38.202 1.00 22.60 243 CYS B O 1
ATOM 3949 N N . GLU B 1 244 ? 75.346 9.245 38.677 1.00 19.19 244 GLU B N 1
ATOM 3950 C CA . GLU B 1 244 ? 75.643 9.000 40.084 1.00 20.34 244 GLU B CA 1
ATOM 3951 C C . GLU B 1 244 ? 75.005 10.060 40.989 1.00 21.21 244 GLU B C 1
ATOM 3952 O O . GLU B 1 244 ? 75.671 10.622 41.864 1.00 21.08 244 GLU B O 1
ATOM 3958 N N . PRO B 1 245 ? 73.700 10.336 40.808 1.00 21.43 245 PRO B N 1
ATOM 3959 C CA . PRO B 1 245 ? 73.031 11.342 41.638 1.00 20.07 245 PRO B CA 1
ATOM 3960 C C . PRO B 1 245 ? 73.129 11.135 43.143 1.00 18.96 245 PRO B C 1
ATOM 3961 O O . PRO B 1 245 ? 73.321 12.094 43.885 1.00 17.69 245 PRO B O 1
ATOM 3965 N N . GLN B 1 246 ? 72.998 9.893 43.602 1.00 21.75 246 GLN B N 1
ATOM 3966 C CA . GLN B 1 246 ? 73.054 9.625 45.041 1.00 22.98 246 GLN B CA 1
ATOM 3967 C C . GLN B 1 246 ? 74.404 9.967 45.667 1.00 22.81 246 GLN B C 1
ATOM 3968 O O . GLN B 1 246 ? 74.458 10.555 46.749 1.00 22.42 246 GLN B O 1
ATOM 3974 N N . LYS B 1 247 ? 75.486 9.590 44.992 1.00 23.43 247 LYS B N 1
ATOM 3975 C CA . LYS B 1 247 ? 76.825 9.877 45.487 1.00 24.81 247 LYS B CA 1
ATOM 3976 C C . LYS B 1 247 ? 77.066 11.385 45.440 1.00 24.20 247 LYS B C 1
ATOM 3977 O O . LYS B 1 247 ? 77.697 11.952 46.330 1.00 24.14 247 LYS B O 1
ATOM 3983 N N . LEU B 1 248 ? 76.546 12.031 44.403 1.00 23.74 248 LEU B N 1
ATOM 3984 C CA . LEU B 1 248 ? 76.704 13.469 44.261 1.00 23.71 248 LEU B CA 1
ATOM 3985 C C . LEU B 1 248 ? 76.037 14.151 45.453 1.00 23.82 248 LEU B C 1
ATOM 3986 O O . LEU B 1 248 ? 76.608 15.060 46.058 1.00 23.84 248 LEU B O 1
ATOM 3991 N N . CYS B 1 249 ? 74.833 13.699 45.797 1.00 22.84 249 CYS B N 1
ATOM 3992 C CA . CYS B 1 249 ? 74.091 14.268 46.918 1.00 24.62 249 CYS B CA 1
ATOM 3993 C C . CYS B 1 249 ? 74.868 14.113 48.221 1.00 25.33 249 CYS B C 1
ATOM 3994 O O . CYS B 1 249 ? 75.026 15.072 48.981 1.00 26.46 249 CYS B O 1
ATOM 3997 N N . ALA B 1 250 ? 75.341 12.896 48.480 1.00 25.96 250 ALA B N 1
ATOM 3998 C CA . ALA B 1 250 ? 76.113 12.605 49.685 1.00 25.31 250 ALA B CA 1
ATOM 3999 C C . ALA B 1 250 ? 77.344 13.510 49.712 1.00 24.73 250 ALA B C 1
ATOM 4000 O O . ALA B 1 250 ? 77.631 14.158 50.714 1.00 25.45 250 ALA B O 1
ATOM 4002 N N . SER B 1 251 ? 78.064 13.554 48.598 1.00 24.88 251 SER B N 1
ATOM 4003 C CA . SER B 1 251 ? 79.252 14.388 48.506 1.00 25.87 251 SER B CA 1
ATOM 4004 C C . SER B 1 251 ? 78.933 15.855 48.778 1.00 25.85 251 SER B C 1
ATOM 4005 O O . SER B 1 251 ? 79.696 16.541 49.453 1.00 28.34 251 SER B O 1
ATOM 4008 N N . LEU B 1 252 ? 77.805 16.336 48.261 1.00 25.28 252 LEU B N 1
ATOM 4009 C CA . LEU B 1 252 ? 77.423 17.728 48.468 1.00 26.17 252 LEU B CA 1
ATOM 4010 C C . LEU B 1 252 ? 76.994 18.008 49.900 1.00 28.17 252 LEU B C 1
ATOM 4011 O O . LEU B 1 252 ? 77.250 19.088 50.424 1.00 28.82 252 LEU B O 1
ATOM 4016 N N . LEU B 1 253 ? 76.336 17.040 50.531 1.00 30.20 253 LEU B N 1
ATOM 4017 C CA . LEU B 1 253 ? 75.883 17.218 51.906 1.00 31.44 253 LEU B CA 1
ATOM 4018 C C . LEU B 1 253 ? 77.060 17.161 52.871 1.00 32.74 253 LEU B C 1
ATOM 4019 O O . LEU B 1 253 ? 76.991 17.694 53.979 1.00 32.99 253 LEU B O 1
ATOM 4024 N N . GLU B 1 254 ? 78.139 16.511 52.446 1.00 34.24 254 GLU B N 1
ATOM 4025 C CA . GLU B 1 254 ? 79.331 16.382 53.277 1.00 38.00 254 GLU B CA 1
ATOM 4026 C C . GLU B 1 254 ? 80.111 17.692 53.239 1.00 40.43 254 GLU B C 1
ATOM 4027 O O . GLU B 1 254 ? 80.397 18.293 54.277 1.00 42.29 254 GLU B O 1
ATOM 4033 N N . ILE B 1 255 ? 80.446 18.137 52.033 1.00 42.92 255 ILE B N 1
ATOM 4034 C CA . ILE B 1 255 ? 81.179 19.383 51.872 1.00 44.24 255 ILE B CA 1
ATOM 4035 C C . ILE B 1 255 ? 80.308 20.564 52.283 1.00 45.08 255 ILE B C 1
ATOM 4036 O O . ILE B 1 255 ? 80.757 21.711 52.263 1.00 46.62 255 ILE B O 1
ATOM 4041 N N . ALA B 1 256 ? 79.063 20.279 52.656 1.00 45.56 256 ALA B N 1
ATOM 4042 C CA . ALA B 1 256 ? 78.124 21.322 53.068 1.00 46.32 256 ALA B CA 1
ATOM 4043 C C . ALA B 1 256 ? 78.485 21.925 54.424 1.00 46.91 256 ALA B C 1
ATOM 4044 O O . ALA B 1 256 ? 77.692 22.658 55.019 1.00 46.68 256 ALA B O 1
ATOM 4046 N N . HIS B 1 257 ? 79.685 21.613 54.906 1.00 48.10 257 HIS B N 1
ATOM 4047 C CA . HIS B 1 257 ? 80.163 22.125 56.189 1.00 48.09 257 HIS B CA 1
ATOM 4048 C C . HIS B 1 257 ? 81.616 21.732 56.473 1.00 46.73 257 HIS B C 1
ATOM 4049 O O . HIS B 1 257 ? 82.379 22.523 57.036 1.00 48.92 257 HIS B O 1
ATOM 4056 N N . LYS B 1 258 ? 81.995 20.514 56.092 1.00 44.12 258 LYS B N 1
ATOM 4057 C CA . LYS B 1 258 ? 83.357 20.040 56.309 1.00 42.35 258 LYS B CA 1
ATOM 4058 C C . LYS B 1 258 ? 84.372 21.087 55.859 1.00 44.02 258 LYS B C 1
ATOM 4059 O O . LYS B 1 258 ? 84.990 21.728 56.744 1.00 47.68 258 LYS B O 1
ATOM 4065 N N . GLU C 1 3 ? 72.621 60.522 16.344 1.00 52.61 3 GLU C N 1
ATOM 4066 C CA . GLU C 1 3 ? 73.899 60.494 17.119 1.00 51.12 3 GLU C CA 1
ATOM 4067 C C . GLU C 1 3 ? 73.724 61.010 18.545 1.00 48.28 3 GLU C C 1
ATOM 4068 O O . GLU C 1 3 ? 74.480 61.868 18.998 1.00 48.24 3 GLU C O 1
ATOM 4074 N N . GLY C 1 4 ? 72.721 60.484 19.244 1.00 44.33 4 GLY C N 1
ATOM 4075 C CA . GLY C 1 4 ? 72.483 60.890 20.618 1.00 37.91 4 GLY C CA 1
ATOM 4076 C C . GLY C 1 4 ? 73.491 60.196 21.517 1.00 33.79 4 GLY C C 1
ATOM 4077 O O . GLY C 1 4 ? 73.912 59.084 21.220 1.00 33.83 4 GLY C O 1
ATOM 4078 N N . LYS C 1 5 ? 73.877 60.830 22.617 1.00 29.35 5 LYS C N 1
ATOM 4079 C CA . LYS C 1 5 ? 74.861 60.231 23.507 1.00 27.21 5 LYS C CA 1
ATOM 4080 C C . LYS C 1 5 ? 74.275 59.801 24.857 1.00 25.75 5 LYS C C 1
ATOM 4081 O O . LYS C 1 5 ? 73.294 60.377 25.331 1.00 27.70 5 LYS C O 1
ATOM 4087 N N . HIS C 1 6 ? 74.870 58.779 25.470 1.00 22.38 6 HIS C N 1
ATOM 4088 C CA . HIS C 1 6 ? 74.413 58.296 26.767 1.00 20.12 6 HIS C CA 1
ATOM 4089 C C . HIS C 1 6 ? 75.397 58.722 27.844 1.00 19.62 6 HIS C C 1
ATOM 4090 O O . HIS C 1 6 ? 76.489 58.156 27.965 1.00 19.99 6 HIS C O 1
ATOM 4097 N N . PHE C 1 7 ? 75.007 59.732 28.617 1.00 18.33 7 PHE C N 1
ATOM 4098 C CA . PHE C 1 7 ? 75.825 60.257 29.705 1.00 16.51 7 PHE C CA 1
ATOM 4099 C C . PHE C 1 7 ? 75.483 59.550 31.012 1.00 15.12 7 PHE C C 1
ATOM 4100 O O . PHE C 1 7 ? 74.317 59.504 31.417 1.00 13.90 7 PHE C O 1
ATOM 4108 N N . VAL C 1 8 ? 76.495 59.001 31.671 1.00 13.14 8 VAL C N 1
ATOM 4109 C CA . VAL C 1 8 ? 76.302 58.334 32.953 1.00 13.58 8 VAL C CA 1
ATOM 4110 C C . VAL C 1 8 ? 76.897 59.262 34.007 1.00 14.55 8 VAL C C 1
ATOM 4111 O O . VAL C 1 8 ? 78.118 59.451 34.063 1.00 12.24 8 VAL C O 1
ATOM 4115 N N . LEU C 1 9 ? 76.029 59.856 34.823 1.00 12.64 9 LEU C N 1
ATOM 4116 C CA . LEU C 1 9 ? 76.452 60.785 35.863 1.00 12.68 9 LEU C CA 1
ATOM 4117 C C . LEU C 1 9 ? 76.613 60.069 37.197 1.00 12.90 9 LEU C C 1
ATOM 4118 O O . LEU C 1 9 ? 75.710 59.371 37.662 1.00 14.64 9 LEU C O 1
ATOM 4123 N N . VAL C 1 10 ? 77.777 60.256 37.805 1.00 11.45 10 VAL C N 1
ATOM 4124 C CA . VAL C 1 10 ? 78.107 59.606 39.056 1.00 10.65 10 VAL C CA 1
ATOM 4125 C C . VAL C 1 10 ? 78.470 60.599 40.136 1.00 11.65 10 VAL C C 1
ATOM 4126 O O . VAL C 1 10 ? 79.503 61.277 40.076 1.00 13.58 10 VAL C O 1
ATOM 4130 N N . HIS C 1 11 ? 77.600 60.659 41.135 1.00 10.42 11 HIS C N 1
ATOM 4131 C CA . HIS C 1 11 ? 77.721 61.571 42.260 1.00 10.79 11 HIS C CA 1
ATOM 4132 C C . HIS C 1 11 ? 78.914 61.366 43.189 1.00 12.29 11 HIS C C 1
ATOM 4133 O O . HIS C 1 11 ? 79.563 60.317 43.192 1.00 12.01 11 HIS C O 1
ATOM 4140 N N . GLY C 1 12 ? 79.172 62.393 43.994 1.00 12.18 12 GLY C N 1
ATOM 4141 C CA . GLY C 1 12 ? 80.271 62.361 44.934 1.00 10.53 12 GLY C CA 1
ATOM 4142 C C . GLY C 1 12 ? 79.891 61.793 46.277 1.00 11.55 12 GLY C C 1
ATOM 4143 O O . GLY C 1 12 ? 78.760 61.334 46.494 1.00 12.21 12 GLY C O 1
ATOM 4144 N N . ALA C 1 13 ? 80.846 61.817 47.194 1.00 10.59 13 ALA C N 1
ATOM 4145 C CA . ALA C 1 13 ? 80.600 61.294 48.528 1.00 10.89 13 ALA C CA 1
ATOM 4146 C C . ALA C 1 13 ? 79.471 62.072 49.207 1.00 11.95 13 ALA C C 1
ATOM 4147 O O . ALA C 1 13 ? 79.365 63.290 49.061 1.00 10.36 13 ALA C O 1
ATOM 4149 N N . CYS C 1 14 ? 78.628 61.344 49.932 1.00 13.35 14 CYS C N 1
ATOM 4150 C CA . CYS C 1 14 ? 77.513 61.912 50.691 1.00 13.85 14 CYS C CA 1
ATOM 4151 C C . CYS C 1 14 ? 76.330 62.425 49.879 1.00 13.34 14 CYS C C 1
ATOM 4152 O O . CYS C 1 14 ? 75.352 62.919 50.441 1.00 13.15 14 CYS C O 1
ATOM 4155 N N . HIS C 1 15 ? 76.418 62.305 48.562 1.00 12.64 15 HIS C N 1
ATOM 4156 C CA . HIS C 1 15 ? 75.353 62.757 47.693 1.00 12.85 15 HIS C CA 1
ATOM 4157 C C . HIS C 1 15 ? 74.720 61.574 46.988 1.00 12.54 15 HIS C C 1
ATOM 4158 O O . HIS C 1 15 ? 74.948 60.426 47.374 1.00 12.87 15 HIS C O 1
ATOM 4165 N N . GLY C 1 16 ? 73.911 61.860 45.971 1.00 12.04 16 GLY C N 1
ATOM 4166 C CA . GLY C 1 16 ? 73.246 60.809 45.225 1.00 10.27 16 GLY C CA 1
ATOM 4167 C C . GLY C 1 16 ? 72.910 61.294 43.831 1.00 10.34 16 GLY C C 1
ATOM 4168 O O . GLY C 1 16 ? 73.343 62.373 43.431 1.00 10.71 16 GLY C O 1
ATOM 4169 N N . GLY C 1 17 ? 72.135 60.514 43.088 1.00 9.01 17 GLY C N 1
ATOM 4170 C CA . GLY C 1 17 ? 71.778 60.921 41.738 1.00 10.80 17 GLY C CA 1
ATOM 4171 C C . GLY C 1 17 ? 71.066 62.261 41.674 1.00 13.25 17 GLY C C 1
ATOM 4172 O O . GLY C 1 17 ? 71.173 62.994 40.684 1.00 13.66 17 GLY C O 1
ATOM 4173 N N . TRP C 1 18 ? 70.340 62.585 42.740 1.00 14.10 18 TRP C N 1
ATOM 4174 C CA . TRP C 1 18 ? 69.586 63.835 42.817 1.00 13.64 18 TRP C CA 1
ATOM 4175 C C . TRP C 1 18 ? 70.434 65.081 42.588 1.00 15.22 18 TRP C C 1
ATOM 4176 O O . TRP C 1 18 ? 69.916 66.121 42.170 1.00 14.12 18 TRP C O 1
ATOM 4187 N N . SER C 1 19 ? 71.733 64.988 42.872 1.00 13.10 19 SER C N 1
ATOM 4188 C CA . SER C 1 19 ? 72.596 66.149 42.710 1.00 10.24 19 SER C CA 1
ATOM 4189 C C . SER C 1 19 ? 72.654 66.647 41.271 1.00 8.71 19 SER C C 1
ATOM 4190 O O . SER C 1 19 ? 72.909 67.830 41.021 1.00 10.72 19 SER C O 1
ATOM 4193 N N . TRP C 1 20 ? 72.389 65.765 40.321 1.00 8.25 20 TRP C N 1
ATOM 4194 C CA . TRP C 1 20 ? 72.442 66.154 38.916 1.00 9.72 20 TRP C CA 1
ATOM 4195 C C . TRP C 1 20 ? 71.113 66.678 38.361 1.00 10.63 20 TRP C C 1
ATOM 4196 O O . TRP C 1 20 ? 70.982 66.868 37.152 1.00 10.01 20 TRP C O 1
ATOM 4207 N N . TYR C 1 21 ? 70.141 66.933 39.233 1.00 12.27 21 TYR C N 1
ATOM 4208 C CA . TYR C 1 21 ? 68.820 67.376 38.779 1.00 14.86 21 TYR C CA 1
ATOM 4209 C C . TYR C 1 21 ? 68.760 68.625 37.899 1.00 16.41 21 TYR C C 1
ATOM 4210 O O . TYR C 1 21 ? 67.804 68.802 37.144 1.00 19.06 21 TYR C O 1
ATOM 4219 N N . LYS C 1 22 ? 69.756 69.498 37.999 1.00 15.36 22 LYS C N 1
ATOM 4220 C CA . LYS C 1 22 ? 69.772 70.685 37.167 1.00 14.89 22 LYS C CA 1
ATOM 4221 C C . LYS C 1 22 ? 70.446 70.374 35.842 1.00 15.87 22 LYS C C 1
ATOM 4222 O O . LYS C 1 22 ? 70.045 70.881 34.796 1.00 17.67 22 LYS C O 1
ATOM 4228 N N . LEU C 1 23 ? 71.467 69.523 35.875 1.00 16.25 23 LEU C N 1
ATOM 4229 C CA . LEU C 1 23 ? 72.190 69.178 34.648 1.00 15.08 23 LEU C CA 1
ATOM 4230 C C . LEU C 1 23 ? 71.450 68.210 33.729 1.00 15.44 23 LEU C C 1
ATOM 4231 O O . LEU C 1 23 ? 71.389 68.414 32.515 1.00 14.57 23 LEU C O 1
ATOM 4236 N N . LYS C 1 24 ? 70.904 67.148 34.317 1.00 16.18 24 LYS C N 1
ATOM 4237 C CA . LYS C 1 24 ? 70.200 66.112 33.561 1.00 17.52 24 LYS C CA 1
ATOM 4238 C C . LYS C 1 24 ? 69.246 66.645 32.490 1.00 16.85 24 LYS C C 1
ATOM 4239 O O . LYS C 1 24 ? 69.332 66.261 31.324 1.00 16.11 24 LYS C O 1
ATOM 4245 N N . PRO C 1 25 ? 68.322 67.541 32.874 1.00 18.31 25 PRO C N 1
ATOM 4246 C CA . PRO C 1 25 ? 67.369 68.099 31.903 1.00 18.06 25 PRO C CA 1
ATOM 4247 C C . PRO C 1 25 ? 68.064 68.843 30.756 1.00 18.25 25 PRO C C 1
ATOM 4248 O O . PRO C 1 25 ? 67.596 68.815 29.617 1.00 19.35 25 PRO C O 1
ATOM 4252 N N . LEU C 1 26 ? 69.177 69.510 31.045 1.00 16.37 26 LEU C N 1
ATOM 4253 C CA . LEU C 1 26 ? 69.886 70.241 29.997 1.00 15.47 26 LEU C CA 1
ATOM 4254 C C . LEU C 1 26 ? 70.500 69.289 28.964 1.00 14.49 26 LEU C C 1
ATOM 4255 O O . LEU C 1 26 ? 70.402 69.524 27.765 1.00 15.15 26 LEU C O 1
ATOM 4260 N N . LEU C 1 27 ? 71.127 68.210 29.425 1.00 15.04 27 LEU C N 1
ATOM 4261 C CA . LEU C 1 27 ? 71.726 67.242 28.509 1.00 13.96 27 LEU C CA 1
ATOM 4262 C C . LEU C 1 27 ? 70.669 66.541 27.670 1.00 15.62 27 LEU C C 1
ATOM 4263 O O . LEU C 1 27 ? 70.883 66.275 26.488 1.00 15.62 27 LEU C O 1
ATOM 4268 N N . GLU C 1 28 ? 69.528 66.231 28.283 1.00 16.06 28 GLU C N 1
ATOM 4269 C CA . GLU C 1 28 ? 68.461 65.559 27.559 1.00 16.49 28 GLU C CA 1
ATOM 4270 C C . GLU C 1 28 ? 67.851 66.520 26.549 1.00 17.66 28 GLU C C 1
ATOM 4271 O O . GLU C 1 28 ? 67.497 66.121 25.440 1.00 17.75 28 GLU C O 1
ATOM 4277 N N . ALA C 1 29 ? 67.724 67.791 26.916 1.00 18.20 29 ALA C N 1
ATOM 4278 C CA . ALA C 1 29 ? 67.146 68.751 25.981 1.00 20.19 29 ALA C CA 1
ATOM 4279 C C . ALA C 1 29 ? 68.020 68.808 24.739 1.00 20.73 29 ALA C C 1
ATOM 4280 O O . ALA C 1 29 ? 67.535 69.091 23.643 1.00 20.06 29 ALA C O 1
ATOM 4282 N N . ALA C 1 30 ? 69.310 68.527 24.918 1.00 21.22 30 ALA C N 1
ATOM 4283 C CA . ALA C 1 30 ? 70.260 68.529 23.810 1.00 20.95 30 ALA C CA 1
ATOM 4284 C C . ALA C 1 30 ? 70.176 67.238 22.998 1.00 21.75 30 ALA C C 1
ATOM 4285 O O . ALA C 1 30 ? 70.979 67.017 22.094 1.00 22.09 30 ALA C O 1
ATOM 4287 N N . GLY C 1 31 ? 69.200 66.393 23.322 1.00 20.66 31 GLY C N 1
ATOM 4288 C CA . GLY C 1 31 ? 69.019 65.149 22.590 1.00 21.88 31 GLY C CA 1
ATOM 4289 C C . GLY C 1 31 ? 69.831 63.955 23.064 1.00 23.05 31 GLY C C 1
ATOM 4290 O O . GLY C 1 31 ? 69.995 62.987 22.326 1.00 23.01 31 GLY C O 1
ATOM 4291 N N . HIS C 1 32 ? 70.329 64.010 24.294 1.00 22.40 32 HIS C N 1
ATOM 4292 C CA . HIS C 1 32 ? 71.124 62.915 24.832 1.00 23.77 32 HIS C CA 1
ATOM 4293 C C . HIS C 1 32 ? 70.401 62.136 25.927 1.00 22.45 32 HIS C C 1
ATOM 4294 O O . HIS C 1 32 ? 69.470 62.637 26.560 1.00 22.62 32 HIS C O 1
ATOM 4301 N N . LYS C 1 33 ? 70.828 60.895 26.128 1.00 20.76 33 LYS C N 1
ATOM 4302 C CA . LYS C 1 33 ? 70.260 60.034 27.157 1.00 20.50 33 LYS C CA 1
ATOM 4303 C C . LYS C 1 33 ? 71.097 60.270 28.404 1.00 20.84 33 LYS C C 1
ATOM 4304 O O . LYS C 1 33 ? 72.322 60.417 28.321 1.00 20.29 33 LYS C O 1
ATOM 4310 N N . VAL C 1 34 ? 70.449 60.308 29.561 1.00 19.30 34 VAL C N 1
ATOM 4311 C CA . VAL C 1 34 ? 71.171 60.543 30.806 1.00 17.38 34 VAL C CA 1
ATOM 4312 C C . VAL C 1 34 ? 70.727 59.600 31.908 1.00 17.83 34 VAL C C 1
ATOM 4313 O O . VAL C 1 34 ? 69.537 59.343 32.067 1.00 16.80 34 VAL C O 1
ATOM 4317 N N . THR C 1 35 ? 71.691 59.076 32.658 1.00 16.19 35 THR C N 1
ATOM 4318 C CA . THR C 1 35 ? 71.403 58.198 33.784 1.00 16.74 35 THR C CA 1
ATOM 4319 C C . THR C 1 35 ? 72.135 58.769 34.999 1.00 17.60 35 THR C C 1
ATOM 4320 O O . THR C 1 35 ? 73.367 58.841 35.014 1.00 17.24 35 THR C O 1
ATOM 4324 N N . ALA C 1 36 ? 71.373 59.215 35.994 1.00 14.59 36 ALA C N 1
ATOM 4325 C CA . ALA C 1 36 ? 71.939 59.762 37.223 1.00 16.50 36 ALA C CA 1
ATOM 4326 C C . ALA C 1 36 ? 71.660 58.716 38.290 1.00 18.80 36 ALA C C 1
ATOM 4327 O O . ALA C 1 36 ? 70.689 58.827 39.039 1.00 19.41 36 ALA C O 1
ATOM 4329 N N . LEU C 1 37 ? 72.504 57.694 38.368 1.00 18.71 37 LEU C N 1
ATOM 4330 C CA . LEU C 1 37 ? 72.264 56.631 39.341 1.00 19.73 37 LEU C CA 1
ATOM 4331 C C . LEU C 1 37 ? 72.677 56.954 40.770 1.00 18.94 37 LEU C C 1
ATOM 4332 O O . LEU C 1 37 ? 73.416 57.904 41.028 1.00 17.95 37 LEU C O 1
ATOM 4337 N N . ASP C 1 38 ? 72.163 56.157 41.701 1.00 16.88 38 ASP C N 1
ATOM 4338 C CA . ASP C 1 38 ? 72.498 56.285 43.116 1.00 15.85 38 ASP C CA 1
ATOM 4339 C C . ASP C 1 38 ? 73.498 55.161 43.341 1.00 17.48 38 ASP C C 1
ATOM 4340 O O . ASP C 1 38 ? 73.261 54.026 42.912 1.00 15.55 38 ASP C O 1
ATOM 4345 N N . LEU C 1 39 ? 74.614 55.453 43.992 1.00 14.78 39 LEU C N 1
ATOM 4346 C CA . LEU C 1 39 ? 75.552 54.387 44.278 1.00 14.56 39 LEU C CA 1
ATOM 4347 C C . LEU C 1 39 ? 75.014 53.772 45.565 1.00 14.06 39 LEU C C 1
ATOM 4348 O O . LEU C 1 39 ? 74.014 54.248 46.119 1.00 12.43 39 LEU C O 1
ATOM 4353 N N . ALA C 1 40 ? 75.661 52.712 46.035 1.00 12.75 40 ALA C N 1
ATOM 4354 C CA . ALA C 1 40 ? 75.240 52.042 47.264 1.00 14.28 40 ALA C CA 1
ATOM 4355 C C . ALA C 1 40 ? 75.187 53.010 48.445 1.00 14.45 40 ALA C C 1
ATOM 4356 O O . ALA C 1 40 ? 76.029 53.901 48.569 1.00 15.49 40 ALA C O 1
ATOM 4358 N N . ALA C 1 41 ? 74.187 52.823 49.304 1.00 12.49 41 ALA C N 1
ATOM 4359 C CA . ALA C 1 41 ? 73.982 53.646 50.491 1.00 9.93 41 ALA C CA 1
ATOM 4360 C C . ALA C 1 41 ? 73.979 55.137 50.188 1.00 10.46 41 ALA C C 1
ATOM 4361 O O . ALA C 1 41 ? 74.377 55.946 51.022 1.00 10.93 41 ALA C O 1
ATOM 4363 N N . SER C 1 42 ? 73.531 55.494 48.993 1.00 10.80 42 SER C N 1
ATOM 4364 C CA . SER C 1 42 ? 73.473 56.890 48.584 1.00 12.18 42 SER C CA 1
ATOM 4365 C C . SER C 1 42 ? 72.062 57.216 48.078 1.00 12.23 42 SER C C 1
ATOM 4366 O O . SER C 1 42 ? 71.343 56.332 47.607 1.00 11.52 42 SER C O 1
ATOM 4369 N N . GLY C 1 43 ? 71.677 58.485 48.166 1.00 13.24 43 GLY C N 1
ATOM 4370 C CA . GLY C 1 43 ? 70.351 58.877 47.725 1.00 14.87 43 GLY C CA 1
ATOM 4371 C C . GLY C 1 43 ? 69.283 58.045 48.414 1.00 14.06 43 GLY C C 1
ATOM 4372 O O . GLY C 1 43 ? 69.232 57.991 49.643 1.00 15.52 43 GLY C O 1
ATOM 4373 N N . THR C 1 44 ? 68.444 57.378 47.630 1.00 16.30 44 THR C N 1
ATOM 4374 C CA . THR C 1 44 ? 67.381 56.553 48.197 1.00 17.61 44 THR C CA 1
ATOM 4375 C C . THR C 1 44 ? 67.748 55.074 48.337 1.00 18.38 44 THR C C 1
ATOM 4376 O O . THR C 1 44 ? 66.909 54.254 48.726 1.00 17.86 44 THR C O 1
ATOM 4380 N N . ASP C 1 45 ? 68.993 54.728 48.022 1.00 17.41 45 ASP C N 1
ATOM 4381 C CA . ASP C 1 45 ? 69.424 53.337 48.148 1.00 17.04 45 ASP C CA 1
ATOM 4382 C C . ASP C 1 45 ? 69.295 52.931 49.613 1.00 17.71 45 ASP C C 1
ATOM 4383 O O . ASP C 1 45 ? 69.815 53.605 50.502 1.00 17.79 45 ASP C O 1
ATOM 4388 N N . LEU C 1 46 ? 68.612 51.815 49.856 1.00 19.31 46 LEU C N 1
ATOM 4389 C CA . LEU C 1 46 ? 68.358 51.334 51.211 1.00 21.01 46 LEU C CA 1
ATOM 4390 C C . LEU C 1 46 ? 69.554 50.749 51.970 1.00 20.94 46 LEU C C 1
ATOM 4391 O O . LEU C 1 46 ? 69.474 50.530 53.180 1.00 21.42 46 LEU C O 1
ATOM 4396 N N . ARG C 1 47 ? 70.659 50.488 51.286 1.00 19.34 47 ARG C N 1
ATOM 4397 C CA . ARG C 1 47 ? 71.818 49.948 51.986 1.00 18.57 47 ARG C CA 1
ATOM 4398 C C . ARG C 1 47 ? 72.387 50.989 52.939 1.00 18.43 47 ARG C C 1
ATOM 4399 O O . ARG C 1 47 ? 72.217 52.194 52.736 1.00 18.17 47 ARG C O 1
ATOM 4407 N N . LYS C 1 48 ? 73.037 50.513 53.994 1.00 17.17 48 LYS C N 1
ATOM 4408 C CA . LYS C 1 48 ? 73.650 51.383 54.985 1.00 17.42 48 LYS C CA 1
ATOM 4409 C C . LYS C 1 48 ? 75.155 51.420 54.729 1.00 18.83 48 LYS C C 1
ATOM 4410 O O . LYS C 1 48 ? 75.726 50.464 54.192 1.00 16.24 48 LYS C O 1
ATOM 4416 N N . ILE C 1 49 ? 75.795 52.516 55.117 1.00 17.60 49 ILE C N 1
ATOM 4417 C CA . ILE C 1 49 ? 77.228 52.666 54.899 1.00 19.75 49 ILE C CA 1
ATOM 4418 C C . ILE C 1 49 ? 78.028 51.536 55.569 1.00 19.48 49 ILE C C 1
ATOM 4419 O O . ILE C 1 49 ? 78.992 51.034 54.996 1.00 18.54 49 ILE C O 1
ATOM 4424 N N . GLU C 1 50 ? 77.607 51.120 56.762 1.00 20.57 50 GLU C N 1
ATOM 4425 C CA . GLU C 1 50 ? 78.293 50.052 57.486 1.00 22.58 50 GLU C CA 1
ATOM 4426 C C . GLU C 1 50 ? 78.320 48.716 56.736 1.00 21.87 50 GLU C C 1
ATOM 4427 O O . GLU C 1 50 ? 79.051 47.799 57.115 1.00 21.20 50 GLU C O 1
ATOM 4433 N N . GLU C 1 51 ? 77.522 48.616 55.677 1.00 21.65 51 GLU C N 1
ATOM 4434 C CA . GLU C 1 51 ? 77.443 47.406 54.861 1.00 21.40 51 GLU C CA 1
ATOM 4435 C C . GLU C 1 51 ? 78.492 47.450 53.755 1.00 20.11 51 GLU C C 1
ATOM 4436 O O . GLU C 1 51 ? 78.750 46.450 53.088 1.00 17.42 51 GLU C O 1
ATOM 4442 N N . LEU C 1 52 ? 79.086 48.620 53.550 1.00 17.91 52 LEU C N 1
ATOM 4443 C CA . LEU C 1 52 ? 80.092 48.774 52.511 1.00 15.50 52 LEU C CA 1
ATOM 4444 C C . LEU C 1 52 ? 81.475 48.690 53.148 1.00 15.24 52 LEU C C 1
ATOM 4445 O O . LEU C 1 52 ? 81.767 49.381 54.124 1.00 13.14 52 LEU C O 1
ATOM 4450 N N . ARG C 1 53 ? 82.327 47.834 52.595 1.00 16.92 53 ARG C N 1
ATOM 4451 C CA . ARG C 1 53 ? 83.664 47.655 53.142 1.00 16.90 53 ARG C CA 1
ATOM 4452 C C . ARG C 1 53 ? 84.749 48.040 52.156 1.00 15.43 53 ARG C C 1
ATOM 4453 O O . ARG C 1 53 ? 85.883 48.304 52.540 1.00 14.74 53 ARG C O 1
ATOM 4461 N N . THR C 1 54 ? 84.391 48.083 50.881 1.00 14.12 54 THR C N 1
ATOM 4462 C CA . THR C 1 54 ? 85.348 48.421 49.847 1.00 14.36 54 THR C CA 1
ATOM 4463 C C . THR C 1 54 ? 84.759 49.384 48.829 1.00 15.27 54 THR C C 1
ATOM 4464 O O . THR C 1 54 ? 83.544 49.611 48.786 1.00 14.04 54 THR C O 1
ATOM 4468 N N . LEU C 1 55 ? 85.631 49.922 47.989 1.00 12.90 55 LEU C N 1
ATOM 4469 C CA . LEU C 1 55 ? 85.213 50.838 46.952 1.00 13.39 55 LEU C CA 1
ATOM 4470 C C . LEU C 1 55 ? 84.281 50.112 45.996 1.00 13.11 55 LEU C C 1
ATOM 4471 O O . LEU C 1 55 ? 83.296 50.679 45.517 1.00 13.61 55 LEU C O 1
ATOM 4476 N N . TYR C 1 56 ? 84.589 48.849 45.730 1.00 11.29 56 TYR C N 1
ATOM 4477 C CA . TYR C 1 56 ? 83.778 48.050 44.824 1.00 13.06 56 TYR C CA 1
ATOM 4478 C C . TYR C 1 56 ? 82.334 47.888 45.321 1.00 13.66 56 TYR C C 1
ATOM 4479 O O . TYR C 1 56 ? 81.398 47.996 44.533 1.00 15.42 56 TYR C O 1
ATOM 4488 N N . ASP C 1 57 ? 82.161 47.610 46.616 1.00 13.43 57 ASP C N 1
ATOM 4489 C CA . ASP C 1 57 ? 80.821 47.441 47.194 1.00 14.56 57 ASP C CA 1
ATOM 4490 C C . ASP C 1 57 ? 79.990 48.694 46.943 1.00 14.66 57 ASP C C 1
ATOM 4491 O O . ASP C 1 57 ? 78.801 48.621 46.664 1.00 13.51 57 ASP C O 1
ATOM 4496 N N . TYR C 1 58 ? 80.642 49.842 47.085 1.00 14.47 58 TYR C N 1
ATOM 4497 C CA . TYR C 1 58 ? 80.014 51.151 46.911 1.00 13.72 58 TYR C CA 1
ATOM 4498 C C . TYR C 1 58 ? 79.667 51.422 45.458 1.00 13.88 58 TYR C C 1
ATOM 4499 O O . TYR C 1 58 ? 78.634 52.018 45.150 1.00 14.33 58 TYR C O 1
ATOM 4508 N N . THR C 1 59 ? 80.526 50.949 44.569 1.00 12.50 59 THR C N 1
ATOM 4509 C CA . THR C 1 59 ? 80.379 51.153 43.135 1.00 12.56 59 THR C CA 1
ATOM 4510 C C . THR C 1 59 ? 79.449 50.165 42.442 1.00 11.12 59 THR C C 1
ATOM 4511 O O . THR C 1 59 ? 79.102 50.337 41.270 1.00 10.87 59 THR C O 1
ATOM 4515 N N . LEU C 1 60 ? 79.037 49.141 43.178 1.00 12.23 60 LEU C N 1
ATOM 4516 C CA . LEU C 1 60 ? 78.175 48.093 42.640 1.00 14.39 60 LEU C CA 1
ATOM 4517 C C . LEU C 1 60 ? 77.101 48.603 41.677 1.00 13.30 60 LEU C C 1
ATOM 4518 O O . LEU C 1 60 ? 76.972 48.092 40.565 1.00 14.40 60 LEU C O 1
ATOM 4523 N N . PRO C 1 61 ? 76.322 49.620 42.081 1.00 13.37 61 PRO C N 1
ATOM 4524 C CA . PRO C 1 61 ? 75.289 50.116 41.157 1.00 13.07 61 PRO C CA 1
ATOM 4525 C C . PRO C 1 61 ? 75.852 50.563 39.802 1.00 12.04 61 PRO C C 1
ATOM 4526 O O . PRO C 1 61 ? 75.225 50.359 38.770 1.00 10.26 61 PRO C O 1
ATOM 4530 N N . LEU C 1 62 ? 77.039 51.164 39.798 1.00 13.18 62 LEU C N 1
ATOM 4531 C CA . LEU C 1 62 ? 77.627 51.598 38.538 1.00 12.70 62 LEU C CA 1
ATOM 4532 C C . LEU C 1 62 ? 78.073 50.392 37.708 1.00 12.88 62 LEU C C 1
ATOM 4533 O O . LEU C 1 62 ? 77.912 50.378 36.491 1.00 11.62 62 LEU C O 1
ATOM 4546 N N . GLU C 1 64 ? 76.760 47.449 37.704 1.00 19.43 64 GLU C N 1
ATOM 4547 C CA . GLU C 1 64 ? 75.571 46.803 37.154 1.00 20.62 64 GLU C CA 1
ATOM 4548 C C . GLU C 1 64 ? 75.118 47.562 35.908 1.00 19.61 64 GLU C C 1
ATOM 4549 O O . GLU C 1 64 ? 74.707 46.958 34.915 1.00 19.65 64 GLU C O 1
ATOM 4555 N N . LEU C 1 65 ? 75.211 48.887 35.947 1.00 17.44 65 LEU C N 1
ATOM 4556 C CA . LEU C 1 65 ? 74.796 49.688 34.799 1.00 17.39 65 LEU C CA 1
ATOM 4557 C C . LEU C 1 65 ? 75.689 49.392 33.603 1.00 17.40 65 LEU C C 1
ATOM 4558 O O . LEU C 1 65 ? 75.212 49.239 32.474 1.00 15.88 65 LEU C O 1
ATOM 4571 N N . GLU C 1 67 ? 77.245 46.686 32.840 1.00 23.86 67 GLU C N 1
ATOM 4572 C CA . GLU C 1 67 ? 76.903 45.373 32.282 1.00 28.73 67 GLU C CA 1
ATOM 4573 C C . GLU C 1 67 ? 75.531 45.316 31.604 1.00 31.61 67 GLU C C 1
ATOM 4574 O O . GLU C 1 67 ? 75.254 44.399 30.829 1.00 35.10 67 GLU C O 1
ATOM 4580 N N . SER C 1 68 ? 74.663 46.273 31.907 1.00 32.84 68 SER C N 1
ATOM 4581 C CA . SER C 1 68 ? 73.344 46.278 31.299 1.00 35.21 68 SER C CA 1
ATOM 4582 C C . SER C 1 68 ? 73.393 46.952 29.936 1.00 37.57 68 SER C C 1
ATOM 4583 O O . SER C 1 68 ? 72.450 46.853 29.146 1.00 37.74 68 SER C O 1
ATOM 4586 N N . LEU C 1 69 ? 74.499 47.639 29.667 1.00 38.71 69 LEU C N 1
ATOM 4587 C CA . LEU C 1 69 ? 74.686 48.345 28.405 1.00 40.06 69 LEU C CA 1
ATOM 4588 C C . LEU C 1 69 ? 74.606 47.419 27.201 1.00 42.27 69 LEU C C 1
ATOM 4589 O O . LEU C 1 69 ? 75.147 46.311 27.215 1.00 42.51 69 LEU C O 1
ATOM 4594 N N . SER C 1 70 ? 73.931 47.890 26.158 1.00 44.07 70 SER C N 1
ATOM 4595 C CA . SER C 1 70 ? 73.776 47.129 24.930 1.00 46.05 70 SER C CA 1
ATOM 4596 C C . SER C 1 70 ? 75.140 46.792 24.347 1.00 47.03 70 SER C C 1
ATOM 4597 O O . SER C 1 70 ? 76.152 47.398 24.707 1.00 47.82 70 SER C O 1
ATOM 4600 N N . ALA C 1 71 ? 75.156 45.825 23.439 1.00 46.91 71 ALA C N 1
ATOM 4601 C CA . ALA C 1 71 ? 76.391 45.391 22.804 1.00 47.02 71 ALA C CA 1
ATOM 4602 C C . ALA C 1 71 ? 77.190 46.548 22.219 1.00 46.93 71 ALA C C 1
ATOM 4603 O O . ALA C 1 71 ? 78.311 46.821 22.653 1.00 46.62 71 ALA C O 1
ATOM 4605 N N . ASP C 1 72 ? 76.606 47.227 21.235 1.00 45.78 72 ASP C N 1
ATOM 4606 C CA . ASP C 1 72 ? 77.275 48.337 20.571 1.00 44.63 72 ASP C CA 1
ATOM 4607 C C . ASP C 1 72 ? 76.857 49.696 21.111 1.00 41.07 72 ASP C C 1
ATOM 4608 O O . ASP C 1 72 ? 76.678 50.650 20.356 1.00 43.65 72 ASP C O 1
ATOM 4613 N N . GLU C 1 73 ? 76.706 49.781 22.425 1.00 35.83 73 GLU C N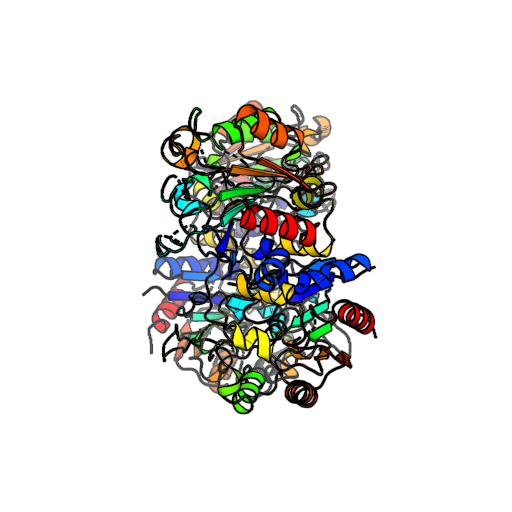 1
ATOM 4614 C CA . GLU C 1 73 ? 76.326 51.029 23.058 1.00 32.66 73 GLU C CA 1
ATOM 4615 C C . GLU C 1 73 ? 77.399 51.480 24.049 1.00 30.97 73 GLU C C 1
ATOM 4616 O O . GLU C 1 73 ? 77.661 50.794 25.038 1.00 30.37 73 GLU C O 1
ATOM 4622 N N . LYS C 1 74 ? 78.016 52.628 23.781 1.00 29.26 74 LYS C N 1
ATOM 4623 C CA . LYS C 1 74 ? 79.052 53.172 24.661 1.00 26.52 74 LYS C CA 1
ATOM 4624 C C . LYS C 1 74 ? 78.494 54.349 25.450 1.00 24.50 74 LYS C C 1
ATOM 4625 O O . LYS C 1 74 ? 77.459 54.906 25.096 1.00 24.61 74 LYS C O 1
ATOM 4631 N N . VAL C 1 75 ? 79.185 54.754 26.507 1.00 21.18 75 VAL C N 1
ATOM 4632 C CA . VAL C 1 75 ? 78.696 55.876 27.292 1.00 19.99 75 VAL C CA 1
ATOM 4633 C C . VAL C 1 75 ? 79.809 56.855 27.634 1.00 19.52 75 VAL C C 1
ATOM 4634 O O . VAL C 1 75 ? 80.990 56.555 27.461 1.00 16.10 75 VAL C O 1
ATOM 4638 N N . ILE C 1 76 ? 79.424 58.046 28.079 1.00 18.35 76 ILE C N 1
ATOM 4639 C CA . ILE C 1 76 ? 80.401 59.025 28.519 1.00 17.62 76 ILE C CA 1
ATOM 4640 C C . ILE C 1 76 ? 80.180 59.045 30.021 1.00 18.00 76 ILE C C 1
ATOM 4641 O O . ILE C 1 76 ? 79.060 59.267 30.495 1.00 16.50 76 ILE C O 1
ATOM 4646 N N . LEU C 1 77 ? 81.244 58.756 30.762 1.00 15.51 77 LEU C N 1
ATOM 4647 C CA . LEU C 1 77 ? 81.188 58.723 32.214 1.00 15.19 77 LEU C CA 1
ATOM 4648 C C . LEU C 1 77 ? 81.575 60.071 32.789 1.00 16.15 77 LEU C C 1
ATOM 4649 O O . LEU C 1 77 ? 82.592 60.648 32.405 1.00 15.94 77 LEU C O 1
ATOM 4654 N N . VAL C 1 78 ? 80.760 60.574 33.707 1.00 13.50 78 VAL C N 1
ATOM 4655 C CA . VAL C 1 78 ? 81.045 61.846 34.350 1.00 13.59 78 VAL C CA 1
ATOM 4656 C C . VAL C 1 78 ? 81.034 61.607 35.855 1.00 13.60 78 VAL C C 1
ATOM 4657 O O . VAL C 1 78 ? 79.992 61.300 36.443 1.00 14.70 78 VAL C O 1
ATOM 4661 N N . GLY C 1 79 ? 82.208 61.730 36.467 1.00 13.36 79 GLY C N 1
ATOM 4662 C CA . GLY C 1 79 ? 82.335 61.513 37.892 1.00 11.73 79 GLY C CA 1
ATOM 4663 C C . GLY C 1 79 ? 82.644 62.785 38.647 1.00 14.26 79 GLY C C 1
ATOM 4664 O O . GLY C 1 79 ? 83.526 63.555 38.266 1.00 13.64 79 GLY C O 1
ATOM 4665 N N . HIS C 1 80 ? 81.921 63.003 39.737 1.00 13.04 80 HIS C N 1
ATOM 4666 C CA . HIS C 1 80 ? 82.115 64.195 40.538 1.00 13.34 80 HIS C CA 1
ATOM 4667 C C . HIS C 1 80 ? 82.703 63.847 41.900 1.00 12.94 80 HIS C C 1
ATOM 4668 O O . HIS C 1 80 ? 82.276 62.886 42.534 1.00 13.00 80 HIS C O 1
ATOM 4675 N N . SER C 1 81 ? 83.698 64.620 42.331 1.00 12.94 81 SER C N 1
ATOM 4676 C CA . SER C 1 81 ? 84.269 64.417 43.528 1.00 13.41 81 SER C CA 1
ATOM 4677 C C . SER C 1 81 ? 84.716 62.967 43.718 1.00 12.23 81 SER C C 1
ATOM 4678 O O . SER C 1 81 ? 85.477 62.458 42.892 1.00 12.67 81 SER C O 1
ATOM 4681 N N . LEU C 1 82 ? 84.255 62.296 44.773 1.00 12.11 82 LEU C N 1
ATOM 4682 C CA . LEU C 1 82 ? 84.641 60.903 45.022 1.00 10.62 82 LEU C CA 1
ATOM 4683 C C . LEU C 1 82 ? 84.207 60.019 43.859 1.00 11.63 82 LEU C C 1
ATOM 4684 O O . LEU C 1 82 ? 84.767 58.942 43.643 1.00 14.37 82 LEU C O 1
ATOM 4689 N N . GLY C 1 83 ? 83.213 60.483 43.107 1.00 10.78 83 GLY C N 1
ATOM 4690 C CA . GLY C 1 83 ? 82.729 59.725 41.968 1.00 9.71 83 GLY C CA 1
ATOM 4691 C C . GLY C 1 83 ? 83.839 59.377 40.996 1.00 12.12 83 GLY C C 1
ATOM 4692 O O . GLY C 1 83 ? 83.686 58.492 40.148 1.00 10.56 83 GLY C O 1
ATOM 4693 N N . GLY C 1 84 ? 84.962 60.082 41.112 1.00 12.37 84 GLY C N 1
ATOM 4694 C CA . GLY C 1 84 ? 86.093 59.828 40.231 1.00 10.34 84 GLY C CA 1
ATOM 4695 C C . GLY C 1 84 ? 86.682 58.453 40.483 1.00 10.95 84 GLY C C 1
ATOM 4696 O O . GLY C 1 84 ? 87.129 57.784 39.558 1.00 11.14 84 GLY C O 1
ATOM 4705 N N . ASN C 1 86 ? 84.955 55.912 41.653 1.00 10.39 86 ASN C N 1
ATOM 4706 C CA . ASN C 1 86 ? 83.987 54.939 41.160 1.00 10.87 86 ASN C CA 1
ATOM 4707 C C . ASN C 1 86 ? 84.249 54.719 39.680 1.00 11.04 86 ASN C C 1
ATOM 4708 O O . ASN C 1 86 ? 84.230 53.583 39.187 1.00 11.13 86 ASN C O 1
ATOM 4713 N N . LEU C 1 87 ? 84.504 55.819 38.978 1.00 9.21 87 LEU C N 1
ATOM 4714 C CA . LEU C 1 87 ? 84.785 55.791 37.545 1.00 8.97 87 LEU C CA 1
ATOM 4715 C C . LEU C 1 87 ? 86.013 54.937 37.229 1.00 9.26 87 LEU C C 1
ATOM 4716 O O . LEU C 1 87 ? 86.064 54.276 36.186 1.00 9.27 87 LEU C O 1
ATOM 4721 N N . GLY C 1 88 ? 86.990 54.961 38.133 1.00 9.91 88 GLY C N 1
ATOM 4722 C CA . GLY C 1 88 ? 88.207 54.192 37.937 1.00 9.61 88 GLY C CA 1
ATOM 4723 C C . GLY C 1 88 ? 87.924 52.708 37.824 1.00 10.98 88 GLY C C 1
ATOM 4724 O O . GLY C 1 88 ? 88.456 52.042 36.935 1.00 10.56 88 GLY C O 1
ATOM 4725 N N . LEU C 1 89 ? 87.084 52.186 38.717 1.00 11.30 89 LEU C N 1
ATOM 4726 C CA . LEU C 1 89 ? 86.746 50.770 38.685 1.00 13.37 89 LEU C CA 1
ATOM 4727 C C . LEU C 1 89 ? 86.004 50.388 37.423 1.00 14.50 89 LEU C C 1
ATOM 4728 O O . LEU C 1 89 ? 86.230 49.310 36.864 1.00 15.29 89 LEU C O 1
ATOM 4733 N N . ALA C 1 90 ? 85.109 51.257 36.967 1.00 14.09 90 ALA C N 1
ATOM 4734 C CA . ALA C 1 90 ? 84.346 50.954 35.760 1.00 16.23 90 ALA C CA 1
ATOM 4735 C C . ALA C 1 90 ? 85.250 51.008 34.536 1.00 16.47 90 ALA C C 1
ATOM 4736 O O . ALA C 1 90 ? 85.052 50.259 33.579 1.00 17.05 90 ALA C O 1
ATOM 4746 N N . GLU C 1 92 ? 88.486 50.313 34.541 1.00 16.70 92 GLU C N 1
ATOM 4747 C CA . GLU C 1 92 ? 89.371 49.158 34.573 1.00 17.38 92 GLU C CA 1
ATOM 4748 C C . GLU C 1 92 ? 88.647 47.898 34.107 1.00 17.46 92 GLU C C 1
ATOM 4749 O O . GLU C 1 92 ? 89.239 47.053 33.451 1.00 16.25 92 GLU C O 1
ATOM 4755 N N . LYS C 1 93 ? 87.359 47.782 34.415 1.00 18.53 93 LYS C N 1
ATOM 4756 C CA . LYS C 1 93 ? 86.619 46.581 34.033 1.00 17.15 93 LYS C CA 1
ATOM 4757 C C . LYS C 1 93 ? 85.972 46.590 32.645 1.00 17.21 93 LYS C C 1
ATOM 4758 O O . LYS C 1 93 ? 85.934 45.559 31.971 1.00 16.68 93 LYS C O 1
ATOM 4764 N N . TYR C 1 94 ? 85.480 47.748 32.217 1.00 16.33 94 TYR C N 1
ATOM 4765 C CA . TYR C 1 94 ? 84.805 47.877 30.928 1.00 18.02 94 TYR C CA 1
ATOM 4766 C C . TYR C 1 94 ? 85.390 49.024 30.097 1.00 17.81 94 TYR C C 1
ATOM 4767 O O . TYR C 1 94 ? 84.654 49.881 29.601 1.00 16.87 94 TYR C O 1
ATOM 4776 N N . PRO C 1 95 ? 86.722 49.043 29.912 1.00 18.48 95 PRO C N 1
ATOM 4777 C CA . PRO C 1 95 ? 87.353 50.112 29.136 1.00 18.25 95 PRO C CA 1
ATOM 4778 C C . PRO C 1 95 ? 86.747 50.326 27.755 1.00 18.73 95 PRO C C 1
ATOM 4779 O O . PRO C 1 95 ? 86.570 51.462 27.324 1.00 18.97 95 PRO C O 1
ATOM 4783 N N . GLN C 1 96 ? 86.403 49.246 27.067 1.00 18.79 96 GLN C N 1
ATOM 4784 C CA . GLN C 1 96 ? 85.847 49.388 25.728 1.00 19.82 96 GLN C CA 1
ATOM 4785 C C . GLN C 1 96 ? 84.421 49.902 25.662 1.00 18.31 96 GLN C C 1
ATOM 4786 O O . GLN C 1 96 ? 83.929 50.230 24.585 1.00 17.89 96 GLN C O 1
ATOM 4792 N N . LYS C 1 97 ? 83.760 49.985 26.810 1.00 20.71 97 LYS C N 1
ATOM 4793 C CA . LYS C 1 97 ? 82.378 50.453 26.848 1.00 20.63 97 LYS C CA 1
ATOM 4794 C C . LYS C 1 97 ? 82.259 51.938 27.175 1.00 19.55 97 LYS C C 1
ATOM 4795 O O . LYS C 1 97 ? 81.153 52.470 27.337 1.00 16.89 97 LYS C O 1
ATOM 4801 N N . ILE C 1 98 ? 83.402 52.609 27.237 1.00 17.86 98 ILE C N 1
ATOM 4802 C CA . ILE C 1 98 ? 83.434 54.021 27.582 1.00 18.14 98 ILE C CA 1
ATOM 4803 C C . ILE C 1 98 ? 84.077 54.896 26.517 1.00 16.53 98 ILE C C 1
ATOM 4804 O O . ILE C 1 98 ? 85.230 54.690 26.156 1.00 17.59 98 ILE C O 1
ATOM 4809 N N . TYR C 1 99 ? 83.324 55.876 26.025 1.00 16.67 99 TYR C N 1
ATOM 4810 C CA . TYR C 1 99 ? 83.833 56.801 25.020 1.00 16.69 99 TYR C CA 1
ATOM 4811 C C . TYR C 1 99 ? 84.890 57.690 25.673 1.00 16.65 99 TYR C C 1
ATOM 4812 O O . TYR C 1 99 ? 85.976 57.888 25.132 1.00 16.11 99 TYR C O 1
ATOM 4821 N N . ALA C 1 100 ? 84.557 58.223 26.842 1.00 15.17 100 ALA C N 1
ATOM 4822 C CA . ALA C 1 100 ? 85.468 59.076 27.588 1.00 14.37 100 ALA C CA 1
ATOM 4823 C C . ALA C 1 100 ? 85.037 59.108 29.043 1.00 13.40 100 ALA C C 1
ATOM 4824 O O . ALA C 1 100 ? 83.860 58.917 29.356 1.00 13.56 100 ALA C O 1
ATOM 4826 N N . ALA C 1 101 ? 85.997 59.327 29.929 1.00 11.98 101 ALA C N 1
ATOM 4827 C CA . ALA C 1 101 ? 85.727 59.416 31.354 1.00 10.33 101 ALA C CA 1
ATOM 4828 C C . ALA C 1 101 ? 86.024 60.867 31.722 1.00 12.90 101 ALA C C 1
ATOM 4829 O O . ALA C 1 101 ? 87.144 61.355 31.523 1.00 11.56 101 ALA C O 1
ATOM 4831 N N . VAL C 1 102 ? 85.014 61.557 32.238 1.00 11.58 102 VAL C N 1
ATOM 4832 C CA . VAL C 1 102 ? 85.134 62.957 32.614 1.00 12.40 102 VAL C CA 1
ATOM 4833 C C . VAL C 1 102 ? 85.193 63.090 34.127 1.00 12.86 102 VAL C C 1
ATOM 4834 O O . VAL C 1 102 ? 84.321 62.591 34.845 1.00 13.60 102 VAL C O 1
ATOM 4838 N N . PHE C 1 103 ? 86.242 63.737 34.617 1.00 12.28 103 PHE C N 1
ATOM 4839 C CA . PHE C 1 103 ? 86.399 63.925 36.053 1.00 13.60 103 PHE C CA 1
ATOM 4840 C C . PHE C 1 103 ? 86.086 65.374 36.397 1.00 13.17 103 PHE C C 1
ATOM 4841 O O . PHE C 1 103 ? 86.863 66.270 36.090 1.00 13.75 103 PHE C O 1
ATOM 4849 N N . LEU C 1 104 ? 84.932 65.600 37.024 1.00 14.46 104 LEU C N 1
ATOM 4850 C CA . LEU C 1 104 ? 84.516 66.950 37.412 1.00 12.90 104 LEU C CA 1
ATOM 4851 C C . LEU C 1 104 ? 84.933 67.229 38.854 1.00 12.71 104 LEU C C 1
ATOM 4852 O O . LEU C 1 104 ? 84.336 66.692 39.787 1.00 9.62 104 LEU C O 1
ATOM 4857 N N . ALA C 1 105 ? 85.949 68.077 39.036 1.00 14.27 105 ALA C N 1
ATOM 4858 C CA . ALA C 1 105 ? 86.450 68.402 40.379 1.00 15.08 105 ALA C CA 1
ATOM 4859 C C . ALA C 1 105 ? 86.475 67.110 41.177 1.00 16.33 105 ALA C C 1
ATOM 4860 O O . ALA C 1 105 ? 86.091 67.072 42.349 1.00 16.53 105 ALA C O 1
ATOM 4862 N N . ALA C 1 106 ? 86.937 66.050 40.530 1.00 15.08 106 ALA C N 1
ATOM 4863 C CA . ALA C 1 106 ? 86.953 64.741 41.159 1.00 15.28 106 ALA C CA 1
ATOM 4864 C C . ALA C 1 106 ? 88.325 64.208 41.512 1.00 15.55 106 ALA C C 1
ATOM 4865 O O . ALA C 1 106 ? 89.343 64.798 41.170 1.00 14.70 106 ALA C O 1
ATOM 4867 N N . PHE C 1 107 ? 88.330 63.095 42.235 1.00 15.77 107 PHE C N 1
ATOM 4868 C CA . PHE C 1 107 ? 89.578 62.436 42.566 1.00 15.80 107 PHE C CA 1
ATOM 4869 C C . PHE C 1 107 ? 89.797 61.559 41.339 1.00 16.16 107 PHE C C 1
ATOM 4870 O O . PHE C 1 107 ? 88.896 60.833 40.914 1.00 14.96 107 PHE C O 1
ATOM 4886 N N . PRO C 1 109 ? 92.431 58.763 39.946 1.00 16.63 109 PRO C N 1
ATOM 4887 C CA . PRO C 1 109 ? 93.502 57.809 40.246 1.00 16.39 109 PRO C CA 1
ATOM 4888 C C . PRO C 1 109 ? 94.475 57.646 39.095 1.00 16.28 109 PRO C C 1
ATOM 4889 O O . PRO C 1 109 ? 94.329 58.260 38.038 1.00 15.86 109 PRO C O 1
ATOM 4893 N N . ASP C 1 110 ? 95.468 56.795 39.321 1.00 18.51 110 ASP C N 1
ATOM 4894 C CA . ASP C 1 110 ? 96.452 56.468 38.303 1.00 19.95 110 ASP C CA 1
ATOM 4895 C C . ASP C 1 110 ? 96.680 54.967 38.361 1.00 21.51 110 ASP C C 1
ATOM 4896 O O . ASP C 1 110 ? 96.126 54.275 39.222 1.00 20.07 110 ASP C O 1
ATOM 4901 N N . SER C 1 111 ? 97.477 54.464 37.431 1.00 22.70 111 SER C N 1
ATOM 4902 C CA . SER C 1 111 ? 97.764 53.044 37.369 1.00 25.02 111 SER C CA 1
ATOM 4903 C C . SER C 1 111 ? 99.234 52.797 37.661 1.00 25.33 111 SER C C 1
ATOM 4904 O O . SER C 1 111 ? 99.844 51.899 37.086 1.00 27.61 111 SER C O 1
ATOM 4907 N N . VAL C 1 112 ? 99.795 53.596 38.565 1.00 24.09 112 VAL C N 1
ATOM 4908 C CA . VAL C 1 112 ? 101.201 53.462 38.936 1.00 24.82 112 VAL C CA 1
ATOM 4909 C C . VAL C 1 112 ? 101.352 53.121 40.409 1.00 23.88 112 VAL C C 1
ATOM 4910 O O . VAL C 1 112 ? 102.029 52.157 40.766 1.00 22.96 112 VAL C O 1
ATOM 4914 N N . HIS C 1 113 ? 100.723 53.922 41.264 1.00 21.89 113 HIS C N 1
ATOM 4915 C CA . HIS C 1 113 ? 100.792 53.697 42.702 1.00 21.09 113 HIS C CA 1
ATOM 4916 C C . HIS C 1 113 ? 99.584 52.888 43.153 1.00 20.99 113 HIS C C 1
ATOM 4917 O O . HIS C 1 113 ? 98.762 52.476 42.329 1.00 18.76 113 HIS C O 1
ATOM 4924 N N . ASN C 1 114 ? 99.490 52.647 44.460 1.00 20.63 114 ASN C N 1
ATOM 4925 C CA . ASN C 1 114 ? 98.345 51.936 45.000 1.00 21.85 114 ASN C CA 1
ATOM 4926 C C . ASN C 1 114 ? 97.158 52.839 44.726 1.00 19.26 114 ASN C C 1
ATOM 4927 O O . ASN C 1 114 ? 97.327 54.037 44.513 1.00 19.73 114 ASN C O 1
ATOM 4932 N N . SER C 1 115 ? 95.966 52.259 44.733 1.00 17.47 115 SER C N 1
ATOM 4933 C CA . SER C 1 115 ? 94.743 52.985 44.425 1.00 15.75 115 SER C CA 1
ATOM 4934 C C . SER C 1 115 ? 94.336 54.107 45.358 1.00 12.85 115 SER C C 1
ATOM 4935 O O . SER C 1 115 ? 93.544 54.976 44.985 1.00 15.96 115 SER C O 1
ATOM 4938 N N . SER C 1 116 ? 94.870 54.091 46.569 1.00 14.82 116 SER C N 1
ATOM 4939 C CA . SER C 1 116 ? 94.559 55.121 47.545 1.00 14.76 116 SER C CA 1
ATOM 4940 C C . SER C 1 116 ? 95.476 56.332 47.362 1.00 15.10 116 SER C C 1
ATOM 4941 O O . SER C 1 116 ? 95.300 57.359 48.019 1.00 14.09 116 SER C O 1
ATOM 4944 N N . PHE C 1 117 ? 96.436 56.215 46.447 1.00 13.93 117 PHE C N 1
ATOM 4945 C CA . PHE C 1 117 ? 97.399 57.285 46.200 1.00 15.18 117 PHE C CA 1
ATOM 4946 C C . PHE C 1 117 ? 96.866 58.720 46.204 1.00 14.20 117 PHE C C 1
ATOM 4947 O O . PHE C 1 117 ? 97.258 59.519 47.050 1.00 14.86 117 PHE C O 1
ATOM 4955 N N . VAL C 1 118 ? 95.980 59.072 45.281 1.00 13.48 118 VAL C N 1
ATOM 4956 C CA . VAL C 1 118 ? 95.510 60.452 45.273 1.00 11.96 118 VAL C CA 1
ATOM 4957 C C . VAL C 1 118 ? 94.754 60.869 46.533 1.00 12.56 118 VAL C C 1
ATOM 4958 O O . VAL C 1 118 ? 94.821 62.032 46.932 1.00 13.86 118 VAL C O 1
ATOM 4962 N N . LEU C 1 119 ? 94.052 59.929 47.167 1.00 13.49 119 LEU C N 1
ATOM 4963 C CA . LEU C 1 119 ? 93.308 60.228 48.390 1.00 11.99 119 LEU C CA 1
ATOM 4964 C C . LEU C 1 119 ? 94.285 60.523 49.523 1.00 12.79 119 LEU C C 1
ATOM 4965 O O . LEU C 1 119 ? 94.053 61.414 50.346 1.00 13.17 119 LEU C O 1
ATOM 4970 N N . GLU C 1 120 ? 95.385 59.777 49.569 1.00 13.70 120 GLU C N 1
ATOM 4971 C CA . GLU C 1 120 ? 96.393 60.005 50.597 1.00 13.99 120 GLU C CA 1
ATOM 4972 C C . GLU C 1 120 ? 97.023 61.368 50.336 1.00 13.23 120 GLU C C 1
ATOM 4973 O O . GLU C 1 120 ? 97.207 62.153 51.262 1.00 14.50 120 GLU C O 1
ATOM 4979 N N . GLN C 1 121 ? 97.329 61.647 49.072 1.00 14.04 121 GLN C N 1
ATOM 4980 C CA . GLN C 1 121 ? 97.916 62.928 48.678 1.00 17.71 121 GLN C CA 1
ATOM 4981 C C . GLN C 1 121 ? 96.982 64.093 49.025 1.00 17.45 121 GLN C C 1
ATOM 4982 O O . GLN C 1 121 ? 97.436 65.164 49.433 1.00 18.14 121 GLN C O 1
ATOM 4988 N N . TYR C 1 122 ? 95.678 63.880 48.856 1.00 18.32 122 TYR C N 1
ATOM 4989 C CA . TYR C 1 122 ? 94.681 64.912 49.159 1.00 16.34 122 TYR C CA 1
ATOM 4990 C C . TYR C 1 122 ? 94.686 65.261 50.645 1.00 17.04 122 TYR C C 1
ATOM 4991 O O . TYR C 1 122 ? 94.710 66.434 51.015 1.00 16.51 122 TYR C O 1
ATOM 5000 N N . ASN C 1 123 ? 94.655 64.236 51.488 1.00 17.65 123 ASN C N 1
ATOM 5001 C CA . ASN C 1 123 ? 94.645 64.424 52.935 1.00 20.66 123 ASN C CA 1
ATOM 5002 C C . ASN C 1 123 ? 95.953 64.995 53.461 1.00 21.14 123 ASN C C 1
ATOM 5003 O O . ASN C 1 123 ? 95.977 65.690 54.477 1.00 20.09 123 ASN C O 1
ATOM 5008 N N . GLU C 1 124 ? 97.042 64.703 52.766 1.00 22.70 124 GLU C N 1
ATOM 5009 C CA . GLU C 1 124 ? 98.342 65.202 53.182 1.00 26.35 124 GLU C CA 1
ATOM 5010 C C . GLU C 1 124 ? 98.604 66.648 52.742 1.00 26.27 124 GLU C C 1
ATOM 5011 O O . GLU C 1 124 ? 99.333 67.372 53.420 1.00 27.83 124 GLU C O 1
ATOM 5017 N N . ARG C 1 125 ? 98.004 67.075 51.631 1.00 24.98 125 ARG C N 1
ATOM 5018 C CA . ARG C 1 125 ? 98.203 68.438 51.139 1.00 27.53 125 ARG C CA 1
ATOM 5019 C C . ARG C 1 125 ? 97.087 69.367 51.614 1.00 30.30 125 ARG C C 1
ATOM 5020 O O . ARG C 1 125 ? 97.146 70.586 51.413 1.00 31.58 125 ARG C O 1
ATOM 5028 N N . THR C 1 126 ? 96.070 68.783 52.240 1.00 31.91 126 THR C N 1
ATOM 5029 C CA . THR C 1 126 ? 94.940 69.550 52.741 1.00 33.00 126 THR C CA 1
ATOM 5030 C C . THR C 1 126 ? 94.899 69.453 54.263 1.00 32.97 126 THR C C 1
ATOM 5031 O O . THR C 1 126 ? 94.768 68.365 54.825 1.00 34.22 126 THR C O 1
ATOM 5035 N N . PRO C 1 127 ? 95.012 70.599 54.950 1.00 33.15 127 PRO C N 1
ATOM 5036 C CA . PRO C 1 127 ? 94.997 70.710 56.411 1.00 33.11 127 PRO C CA 1
ATOM 5037 C C . PRO C 1 127 ? 93.736 70.143 57.052 1.00 34.03 127 PRO C C 1
ATOM 5038 O O . PRO C 1 127 ? 92.634 70.301 56.524 1.00 34.49 127 PRO C O 1
ATOM 5042 N N . ALA C 1 128 ? 93.910 69.486 58.196 1.00 32.40 128 ALA C N 1
ATOM 5043 C CA . ALA C 1 128 ? 92.795 68.876 58.914 1.00 32.18 128 ALA C CA 1
ATOM 5044 C C . ALA C 1 128 ? 91.691 69.873 59.252 1.00 30.83 128 ALA C C 1
ATOM 5045 O O . ALA C 1 128 ? 90.507 69.528 59.243 1.00 31.25 128 ALA C O 1
ATOM 5047 N N . GLU C 1 129 ? 92.076 71.108 59.550 1.00 28.59 129 GLU C N 1
ATOM 5048 C CA . GLU C 1 129 ? 91.101 72.126 59.913 1.00 27.55 129 GLU C CA 1
ATOM 5049 C C . GLU C 1 129 ? 90.113 72.480 58.790 1.00 25.97 129 GLU C C 1
ATOM 5050 O O . GLU C 1 129 ? 89.037 73.030 59.049 1.00 27.51 129 GLU C O 1
ATOM 5056 N N . ASN C 1 130 ? 90.460 72.136 57.552 1.00 23.36 130 ASN C N 1
ATOM 5057 C CA . ASN C 1 130 ? 89.603 72.421 56.399 1.00 22.74 130 ASN C CA 1
ATOM 5058 C C . ASN C 1 130 ? 88.337 71.558 56.388 1.00 20.87 130 ASN C C 1
ATOM 5059 O O . ASN C 1 130 ? 87.376 71.867 55.688 1.00 22.22 130 ASN C O 1
ATOM 5064 N N . TRP C 1 131 ? 88.346 70.484 57.168 1.00 19.93 131 TRP C N 1
ATOM 5065 C CA . TRP C 1 131 ? 87.208 69.572 57.232 1.00 19.51 131 TRP C CA 1
ATOM 5066 C C . TRP C 1 131 ? 86.052 70.151 58.035 1.00 19.57 131 TRP C C 1
ATOM 5067 O O . TRP C 1 131 ? 84.908 69.692 57.928 1.00 21.45 131 TRP C O 1
ATOM 5078 N N . LEU C 1 132 ? 86.365 71.148 58.852 1.00 19.07 132 LEU C N 1
ATOM 5079 C CA . LEU C 1 132 ? 85.377 71.802 59.685 1.00 19.93 132 LEU C CA 1
ATOM 5080 C C . LEU C 1 132 ? 84.574 70.786 60.502 1.00 21.69 132 LEU C C 1
ATOM 5081 O O . LEU C 1 132 ? 85.147 70.017 61.282 1.00 20.21 132 LEU C O 1
ATOM 5086 N N . ASP C 1 133 ? 83.257 70.753 60.307 1.00 21.73 133 ASP C N 1
ATOM 5087 C CA . ASP C 1 133 ? 82.419 69.840 61.081 1.00 22.08 133 ASP C CA 1
ATOM 5088 C C . ASP C 1 133 ? 82.186 68.445 60.497 1.00 21.38 133 ASP C C 1
ATOM 5089 O O . ASP C 1 133 ? 81.354 67.694 61.000 1.00 21.45 133 ASP C O 1
ATOM 5094 N N . THR C 1 134 ? 82.912 68.095 59.443 1.00 21.54 134 THR C N 1
ATOM 5095 C CA . THR C 1 134 ? 82.769 66.774 58.842 1.00 20.25 134 THR C CA 1
ATOM 5096 C C . THR C 1 134 ? 83.049 65.724 59.915 1.00 22.19 134 THR C C 1
ATOM 5097 O O . THR C 1 134 ? 83.947 65.900 60.740 1.00 20.82 134 THR C O 1
ATOM 5101 N N . GLN C 1 135 ? 82.270 64.644 59.911 1.00 23.83 135 GLN C N 1
ATOM 5102 C CA . GLN C 1 135 ? 82.443 63.567 60.886 1.00 25.02 135 GLN C CA 1
ATOM 5103 C C . GLN C 1 135 ? 83.152 62.359 60.288 1.00 23.93 135 GLN C C 1
ATOM 5104 O O . GLN C 1 135 ? 82.785 61.875 59.216 1.00 24.09 135 GLN C O 1
ATOM 5110 N N . PHE C 1 136 ? 84.163 61.881 61.004 1.00 21.99 136 PHE C N 1
ATOM 5111 C CA . PHE C 1 136 ? 84.934 60.709 60.613 1.00 23.09 136 PHE C CA 1
ATOM 5112 C C . PHE C 1 136 ? 84.788 59.706 61.749 1.00 22.48 136 PHE C C 1
ATOM 5113 O O . PHE C 1 136 ? 85.304 59.916 62.846 1.00 23.65 136 PHE C O 1
ATOM 5121 N N . LEU C 1 137 ? 84.071 58.621 61.490 1.00 21.56 137 LEU C N 1
ATOM 5122 C CA . LEU C 1 137 ? 83.848 57.614 62.513 1.00 20.43 137 LEU C CA 1
ATOM 5123 C C . LEU C 1 137 ? 84.231 56.212 62.062 1.00 20.56 137 LEU C C 1
ATOM 5124 O O . LEU C 1 137 ? 84.025 55.835 60.910 1.00 18.23 137 LEU C O 1
ATOM 5129 N N . PRO C 1 138 ? 84.826 55.425 62.968 1.00 21.38 138 PRO C N 1
ATOM 5130 C CA . PRO C 1 138 ? 85.215 54.060 62.612 1.00 21.47 138 PRO C CA 1
ATOM 5131 C C . PRO C 1 138 ? 84.013 53.141 62.779 1.00 21.90 138 PRO C C 1
ATOM 5132 O O . PRO C 1 138 ? 83.217 53.326 63.700 1.00 19.98 138 PRO C O 1
ATOM 5136 N N . TYR C 1 139 ? 83.863 52.183 61.870 1.00 20.76 139 TYR C N 1
ATOM 5137 C CA . TYR C 1 139 ? 82.778 51.219 61.964 1.00 23.12 139 TYR C CA 1
ATOM 5138 C C . TYR C 1 139 ? 83.297 49.812 61.682 1.00 23.91 139 TYR C C 1
ATOM 5139 O O . TYR C 1 139 ? 82.524 48.881 61.456 1.00 23.67 139 TYR C O 1
ATOM 5148 N N . GLY C 1 140 ? 84.621 49.677 61.706 1.00 24.85 140 GLY C N 1
ATOM 5149 C CA . GLY C 1 140 ? 85.258 48.391 61.485 1.00 28.08 140 GLY C CA 1
ATOM 5150 C C . GLY C 1 140 ? 85.974 47.941 62.750 1.00 29.27 140 GLY C C 1
ATOM 5151 O O . GLY C 1 140 ? 85.473 48.154 63.853 1.00 27.67 140 GLY C O 1
ATOM 5152 N N . SER C 1 141 ? 87.140 47.319 62.606 1.00 31.36 141 SER C N 1
ATOM 5153 C CA . SER C 1 141 ? 87.902 46.863 63.766 1.00 34.43 141 SER C CA 1
ATOM 5154 C C . SER C 1 141 ? 89.379 47.221 63.605 1.00 36.71 141 SER C C 1
ATOM 5155 O O . SER C 1 141 ? 89.822 47.586 62.518 1.00 36.27 141 SER C O 1
ATOM 5158 N N . PRO C 1 142 ? 90.163 47.115 64.689 1.00 38.53 142 PRO C N 1
ATOM 5159 C CA . PRO C 1 142 ? 91.592 47.440 64.616 1.00 39.08 142 PRO C CA 1
ATOM 5160 C C . PRO C 1 142 ? 92.367 46.700 63.523 1.00 37.59 142 PRO C C 1
ATOM 5161 O O . PRO C 1 142 ? 93.283 47.262 62.924 1.00 39.66 142 PRO C O 1
ATOM 5165 N N . GLU C 1 143 ? 92.004 45.449 63.256 1.00 34.63 143 GLU C N 1
ATOM 5166 C CA . GLU C 1 143 ? 92.690 44.683 62.217 1.00 33.98 143 GLU C CA 1
ATOM 5167 C C . GLU C 1 143 ? 92.066 44.885 60.834 1.00 32.95 143 GLU C C 1
ATOM 5168 O O . GLU C 1 143 ? 92.751 44.802 59.815 1.00 35.89 143 GLU C O 1
ATOM 5174 N N . GLU C 1 144 ? 90.766 45.155 60.810 1.00 30.57 144 GLU C N 1
ATOM 5175 C CA . GLU C 1 144 ? 90.037 45.396 59.567 1.00 28.90 144 GLU C CA 1
ATOM 5176 C C . GLU C 1 144 ? 89.329 46.738 59.731 1.00 28.12 144 GLU C C 1
ATOM 5177 O O . GLU C 1 144 ? 88.098 46.808 59.814 1.00 28.81 144 GLU C O 1
ATOM 5183 N N . PRO C 1 145 ? 90.107 47.825 59.782 1.00 27.30 145 PRO C N 1
ATOM 5184 C CA . PRO C 1 145 ? 89.557 49.171 59.945 1.00 26.50 145 PRO C CA 1
ATOM 5185 C C . PRO C 1 145 ? 88.625 49.653 58.835 1.00 25.12 145 PRO C C 1
ATOM 5186 O O . PRO C 1 145 ? 88.818 49.347 57.657 1.00 22.81 145 PRO C O 1
ATOM 5190 N N . LEU C 1 146 ? 87.596 50.391 59.240 1.00 24.01 146 LEU C N 1
ATOM 5191 C CA . LEU C 1 146 ? 86.626 50.973 58.319 1.00 22.57 146 LEU C CA 1
ATOM 5192 C C . LEU C 1 146 ? 86.221 52.309 58.929 1.00 20.84 146 LEU C C 1
ATOM 5193 O O . LEU C 1 146 ? 85.984 52.404 60.133 1.00 21.41 146 LEU C O 1
ATOM 5198 N N . THR C 1 147 ? 86.162 53.340 58.095 1.00 20.36 147 THR C N 1
ATOM 5199 C CA . THR C 1 147 ? 85.818 54.679 58.552 1.00 17.91 147 THR C CA 1
ATOM 5200 C C . THR C 1 147 ? 84.832 55.362 57.617 1.00 16.75 147 THR C C 1
ATOM 5201 O O . THR C 1 147 ? 85.040 55.406 56.399 1.00 16.19 147 THR C O 1
ATOM 5205 N N . SER C 1 148 ? 83.770 55.908 58.207 1.00 15.25 148 SER C N 1
ATOM 5206 C CA . SER C 1 148 ? 82.725 56.613 57.466 1.00 14.68 148 SER C CA 1
ATOM 5207 C C . SER C 1 148 ? 82.985 58.119 57.515 1.00 15.37 148 SER C C 1
ATOM 5208 O O . SER C 1 148 ? 83.518 58.632 58.495 1.00 16.99 148 SER C O 1
ATOM 5219 N N . PHE C 1 150 ? 81.066 61.894 56.949 1.00 15.87 150 PHE C N 1
ATOM 5220 C CA . PHE C 1 150 ? 79.776 62.570 56.813 1.00 16.65 150 PHE C CA 1
ATOM 5221 C C . PHE C 1 150 ? 79.947 64.085 56.927 1.00 14.71 150 PHE C C 1
ATOM 5222 O O . PHE C 1 150 ? 80.290 64.595 57.985 1.00 14.35 150 PHE C O 1
ATOM 5230 N N . PHE C 1 151 ? 79.709 64.798 55.830 1.00 16.68 151 PHE C N 1
ATOM 5231 C CA . PHE C 1 151 ? 79.850 66.253 55.822 1.00 16.65 151 PHE C CA 1
ATOM 5232 C C . PHE C 1 151 ? 78.832 66.920 56.743 1.00 16.62 151 PHE C C 1
ATOM 5233 O O . PHE C 1 151 ? 77.638 66.617 56.681 1.00 17.07 151 PHE C O 1
ATOM 5241 N N . GLY C 1 152 ? 79.309 67.824 57.591 1.00 16.30 152 GLY C N 1
ATOM 5242 C CA . GLY C 1 152 ? 78.418 68.537 58.484 1.00 17.83 152 GLY C CA 1
ATOM 5243 C C . GLY C 1 152 ? 77.891 69.773 57.773 1.00 19.69 152 GLY C C 1
ATOM 5244 O O . GLY C 1 152 ? 78.353 70.082 56.677 1.00 19.37 152 GLY C O 1
ATOM 5245 N N . PRO C 1 153 ? 76.929 70.505 58.363 1.00 21.32 153 PRO C N 1
ATOM 5246 C CA . PRO C 1 153 ? 76.360 71.711 57.751 1.00 21.68 153 PRO C CA 1
ATOM 5247 C C . PRO C 1 153 ? 77.370 72.822 57.446 1.00 20.75 153 PRO C C 1
ATOM 5248 O O . PRO C 1 153 ? 77.240 73.515 56.441 1.00 21.03 153 PRO C O 1
ATOM 5252 N N . LYS C 1 154 ? 78.369 72.992 58.309 1.00 21.07 154 LYS C N 1
ATOM 5253 C CA . LYS C 1 154 ? 79.377 74.026 58.089 1.00 21.56 154 LYS C CA 1
ATOM 5254 C C . LYS C 1 154 ? 80.260 73.677 56.900 1.00 20.09 154 LYS C C 1
ATOM 5255 O O . LYS C 1 154 ? 80.482 74.500 56.007 1.00 17.72 154 LYS C O 1
ATOM 5261 N N . PHE C 1 155 ? 80.768 72.452 56.883 1.00 17.91 155 PHE C N 1
ATOM 5262 C CA . PHE C 1 155 ? 81.617 72.028 55.784 1.00 17.29 155 PHE C CA 1
ATOM 5263 C C . PHE C 1 155 ? 80.859 72.131 54.466 1.00 17.40 155 PHE C C 1
ATOM 5264 O O . PHE C 1 155 ? 81.425 72.537 53.452 1.00 17.14 155 PHE C O 1
ATOM 5272 N N . LEU C 1 156 ? 79.576 71.775 54.477 1.00 15.60 156 LEU C N 1
ATOM 5273 C CA . LEU C 1 156 ? 78.773 71.852 53.255 1.00 16.67 156 LEU C CA 1
ATOM 5274 C C . LEU C 1 156 ? 78.619 73.281 52.754 1.00 17.96 156 LEU C C 1
ATOM 5275 O O . LEU C 1 156 ? 78.829 73.564 51.576 1.00 19.61 156 LEU C O 1
ATOM 5280 N N . ALA C 1 157 ? 78.249 74.180 53.655 1.00 20.48 157 ALA C N 1
ATOM 5281 C CA . ALA C 1 157 ? 78.029 75.574 53.286 1.00 22.75 157 ALA C CA 1
ATOM 5282 C C . ALA C 1 157 ? 79.295 76.382 53.042 1.00 22.97 157 ALA C C 1
ATOM 5283 O O . ALA C 1 157 ? 79.319 77.242 52.163 1.00 24.31 157 ALA C O 1
ATOM 5285 N N . HIS C 1 158 ? 80.340 76.112 53.816 1.00 22.22 158 HIS C N 1
ATOM 5286 C CA . HIS C 1 158 ? 81.587 76.855 53.680 1.00 21.97 158 HIS C CA 1
ATOM 5287 C C . HIS C 1 158 ? 82.598 76.297 52.687 1.00 20.50 158 HIS C C 1
ATOM 5288 O O . HIS C 1 158 ? 83.358 77.057 52.097 1.00 19.24 158 HIS C O 1
ATOM 5295 N N . LYS C 1 159 ? 82.613 74.983 52.488 1.00 18.77 159 LYS C N 1
ATOM 5296 C CA . LYS C 1 159 ? 83.595 74.393 51.586 1.00 17.42 159 LYS C CA 1
ATOM 5297 C C . LYS C 1 159 ? 83.085 73.838 50.260 1.00 17.48 159 LYS C C 1
ATOM 5298 O O . LYS C 1 159 ? 83.842 73.768 49.289 1.00 18.25 159 LYS C O 1
ATOM 5304 N N . LEU C 1 160 ? 81.814 73.456 50.205 1.00 16.07 160 LEU C N 1
ATOM 5305 C CA . LEU C 1 160 ? 81.261 72.870 48.992 1.00 13.84 160 LEU C CA 1
ATOM 5306 C C . LEU C 1 160 ? 80.263 73.729 48.204 1.00 13.67 160 LEU C C 1
ATOM 5307 O O . LEU C 1 160 ? 80.360 73.837 46.978 1.00 12.70 160 LEU C O 1
ATOM 5312 N N . TYR C 1 161 ? 79.313 74.325 48.923 1.00 13.03 161 TYR C N 1
ATOM 5313 C CA . TYR C 1 161 ? 78.246 75.149 48.347 1.00 14.82 161 TYR C CA 1
ATOM 5314 C C . TYR C 1 161 ? 78.387 76.659 48.567 1.00 15.87 161 TYR C C 1
ATOM 5315 O O . TYR C 1 161 ? 77.400 77.376 48.409 1.00 13.68 161 TYR C O 1
ATOM 5324 N N . GLN C 1 162 ? 79.574 77.161 48.906 1.00 15.24 162 GLN C N 1
ATOM 5325 C CA . GLN C 1 162 ? 79.685 78.593 49.194 1.00 14.27 162 GLN C CA 1
ATOM 5326 C C . GLN C 1 162 ? 79.180 79.510 48.085 1.00 15.18 162 GLN C C 1
ATOM 5327 O O . GLN C 1 162 ? 78.804 80.651 48.342 1.00 17.75 162 GLN C O 1
ATOM 5333 N N . LEU C 1 163 ? 79.162 79.013 46.856 1.00 14.86 163 LEU C N 1
ATOM 5334 C CA . LEU C 1 163 ? 78.708 79.813 45.733 1.00 14.61 163 LEU C CA 1
ATOM 5335 C C . LEU C 1 163 ? 77.373 79.324 45.163 1.00 15.15 163 LEU C C 1
ATOM 5336 O O . LEU C 1 163 ? 76.999 79.679 44.045 1.00 15.86 163 LEU C O 1
ATOM 5341 N N . CYS C 1 164 ? 76.663 78.507 45.938 1.00 13.09 164 CYS C N 1
ATOM 5342 C CA . CYS C 1 164 ? 75.367 77.973 45.535 1.00 14.54 164 CYS C CA 1
ATOM 5343 C C . CYS C 1 164 ? 74.233 78.717 46.241 1.00 15.08 164 CYS C C 1
ATOM 5344 O O . CYS C 1 164 ? 74.453 79.396 47.242 1.00 15.23 164 CYS C O 1
ATOM 5347 N N . SER C 1 165 ? 73.020 78.565 45.723 1.00 15.36 165 SER C N 1
ATOM 5348 C CA . SER C 1 165 ? 71.848 79.225 46.295 1.00 17.07 165 SER C CA 1
ATOM 5349 C C . SER C 1 165 ? 71.466 78.647 47.645 1.00 17.19 165 SER C C 1
ATOM 5350 O O . SER C 1 165 ? 71.910 77.560 48.024 1.00 18.38 165 SER C O 1
ATOM 5353 N N . PRO C 1 166 ? 70.631 79.374 48.399 1.00 18.49 166 PRO C N 1
ATOM 5354 C CA . PRO C 1 166 ? 70.220 78.860 49.706 1.00 18.72 166 PRO C CA 1
ATOM 5355 C C . PRO C 1 166 ? 69.305 77.644 49.544 1.00 18.76 166 PRO C C 1
ATOM 5356 O O . PRO C 1 166 ? 69.248 76.774 50.417 1.00 20.06 166 PRO C O 1
ATOM 5360 N N . GLU C 1 167 ? 68.605 77.583 48.417 1.00 17.17 167 GLU C N 1
ATOM 5361 C CA . GLU C 1 167 ? 67.710 76.469 48.137 1.00 17.50 167 GLU C CA 1
ATOM 5362 C C . GLU C 1 167 ? 68.548 75.199 47.945 1.00 17.80 167 GLU C C 1
ATOM 5363 O O . GLU C 1 167 ? 68.220 74.139 48.470 1.00 17.59 167 GLU C O 1
ATOM 5369 N N . ASP C 1 168 ? 69.636 75.312 47.193 1.00 19.19 168 ASP C N 1
ATOM 5370 C CA . ASP C 1 168 ? 70.489 74.161 46.962 1.00 18.88 168 ASP C CA 1
ATOM 5371 C C . ASP C 1 168 ? 71.101 73.648 48.265 1.00 16.97 168 ASP C C 1
ATOM 5372 O O . ASP C 1 168 ? 71.172 72.443 48.477 1.00 18.36 168 ASP C O 1
ATOM 5377 N N . LEU C 1 169 ? 71.501 74.554 49.153 1.00 17.25 169 LEU C N 1
ATOM 5378 C CA . LEU C 1 169 ? 72.080 74.148 50.430 1.00 15.75 169 LEU C CA 1
ATOM 5379 C C . LEU C 1 169 ? 71.042 73.438 51.303 1.00 15.72 169 LEU C C 1
ATOM 5380 O O . LEU C 1 169 ? 71.370 72.519 52.062 1.00 13.31 169 LEU C O 1
ATOM 5385 N N . ALA C 1 170 ? 69.786 73.871 51.193 1.00 13.66 170 ALA C N 1
ATOM 5386 C CA . ALA C 1 170 ? 68.685 73.281 51.958 1.00 12.21 170 ALA C CA 1
ATOM 5387 C C . ALA C 1 170 ? 68.407 71.867 51.458 1.00 10.96 170 ALA C C 1
ATOM 5388 O O . ALA C 1 170 ? 68.125 70.959 52.242 1.00 13.10 170 ALA C O 1
ATOM 5390 N N . LEU C 1 171 ? 68.481 71.688 50.144 1.00 11.60 171 LEU C N 1
ATOM 5391 C CA . LEU C 1 171 ? 68.251 70.387 49.533 1.00 11.35 171 LEU C CA 1
ATOM 5392 C C . LEU C 1 171 ? 69.328 69.406 49.986 1.00 14.55 171 LEU C C 1
ATOM 5393 O O . LEU C 1 171 ? 69.040 68.250 50.322 1.00 12.18 171 LEU C O 1
ATOM 5398 N N . ALA C 1 172 ? 70.573 69.872 49.990 1.00 12.11 172 ALA C N 1
ATOM 5399 C CA . ALA C 1 172 ? 71.692 69.024 50.387 1.00 14.72 172 ALA C CA 1
ATOM 5400 C C . ALA C 1 172 ? 71.609 68.644 51.861 1.00 15.59 172 ALA C C 1
ATOM 5401 O O . ALA C 1 172 ? 71.862 67.498 52.236 1.00 16.07 172 ALA C O 1
ATOM 5403 N N . SER C 1 173 ? 71.239 69.602 52.698 1.00 16.27 173 SER C N 1
ATOM 5404 C CA . SER C 1 173 ? 71.135 69.343 54.125 1.00 18.45 173 SER C CA 1
ATOM 5405 C C . SER C 1 173 ? 70.061 68.305 54.479 1.00 18.57 173 SER C C 1
ATOM 5406 O O . SER C 1 173 ? 70.136 67.660 55.524 1.00 18.06 173 SER C O 1
ATOM 5409 N N . SER C 1 174 ? 69.074 68.125 53.605 1.00 19.39 174 SER C N 1
ATOM 5410 C CA . SER C 1 174 ? 68.007 67.160 53.875 1.00 19.39 174 SER C CA 1
ATOM 5411 C C . SER C 1 174 ? 68.226 65.815 53.182 1.00 18.95 174 SER C C 1
ATOM 5412 O O . SER C 1 174 ? 67.489 64.860 53.426 1.00 18.59 174 SER C O 1
ATOM 5415 N N . LEU C 1 175 ? 69.230 65.744 52.314 1.00 15.33 175 LEU C N 1
ATOM 5416 C CA . LEU C 1 175 ? 69.507 64.514 51.597 1.00 15.59 175 LEU C CA 1
ATOM 5417 C C . LEU C 1 175 ? 70.877 63.892 51.847 1.00 15.45 175 LEU C C 1
ATOM 5418 O O . LEU C 1 175 ? 71.068 62.706 51.569 1.00 16.61 175 LEU C O 1
ATOM 5423 N N . VAL C 1 176 ? 71.835 64.651 52.377 1.00 15.14 176 VAL C N 1
ATOM 5424 C CA . VAL C 1 176 ? 73.166 64.071 52.591 1.00 14.03 176 VAL C CA 1
ATOM 5425 C C . VAL C 1 176 ? 73.196 62.859 53.523 1.00 13.68 176 VAL C C 1
ATOM 5426 O O . VAL C 1 176 ? 72.483 62.807 54.526 1.00 12.49 176 VAL C O 1
ATOM 5430 N N . ARG C 1 177 ? 74.018 61.875 53.174 1.00 11.77 177 ARG C N 1
ATOM 5431 C CA . ARG C 1 177 ? 74.147 60.674 53.987 1.00 13.50 177 ARG C CA 1
ATOM 5432 C C . ARG C 1 177 ? 75.629 60.347 54.172 1.00 14.23 177 ARG C C 1
ATOM 5433 O O . ARG C 1 177 ? 76.473 60.799 53.402 1.00 12.69 177 ARG C O 1
ATOM 5441 N N . PRO C 1 178 ? 75.962 59.577 55.219 1.00 16.36 178 PRO C N 1
ATOM 5442 C CA . PRO C 1 178 ? 77.363 59.213 55.464 1.00 16.38 178 PRO C CA 1
ATOM 5443 C C . PRO C 1 178 ? 77.938 58.416 54.301 1.00 16.18 178 PRO C C 1
ATOM 5444 O O . PRO C 1 178 ? 77.214 57.722 53.590 1.00 14.17 178 PRO C O 1
ATOM 5448 N N . SER C 1 179 ? 79.244 58.537 54.103 1.00 15.54 179 SER C N 1
ATOM 5449 C CA . SER C 1 179 ? 79.909 57.848 53.010 1.00 13.59 179 SER C CA 1
ATOM 5450 C C . SER C 1 179 ? 81.260 57.394 53.540 1.00 13.66 179 SER C C 1
ATOM 5451 O O . SER C 1 179 ? 81.433 57.255 54.748 1.00 14.72 179 SER C O 1
ATOM 5454 N N . SER C 1 180 ? 82.213 57.165 52.642 1.00 14.23 180 SER C N 1
ATOM 5455 C CA . SER C 1 180 ? 83.547 56.731 53.033 1.00 13.26 180 SER C CA 1
ATOM 5456 C C . SER C 1 180 ? 84.514 56.922 51.872 1.00 13.65 180 SER C C 1
ATOM 5457 O O . SER C 1 180 ? 84.104 56.960 50.711 1.00 12.96 180 SER C O 1
ATOM 5460 N N . LEU C 1 181 ? 85.795 57.066 52.191 1.00 14.77 181 LEU C N 1
ATOM 5461 C CA . LEU C 1 181 ? 86.820 57.212 51.164 1.00 15.23 181 LEU C CA 1
ATOM 5462 C C . LEU C 1 181 ? 87.407 55.822 50.899 1.00 16.36 181 LEU C C 1
ATOM 5463 O O . LEU C 1 181 ? 88.195 55.633 49.972 1.00 16.54 181 LEU C O 1
ATOM 5468 N N . PHE C 1 182 ? 87.017 54.851 51.721 1.00 17.01 182 PHE C N 1
ATOM 5469 C CA . PHE C 1 182 ? 87.489 53.471 51.572 1.00 18.41 182 PHE C CA 1
ATOM 5470 C C . PHE C 1 182 ? 89.015 53.378 51.444 1.00 19.44 182 PHE C C 1
ATOM 5471 O O . PHE C 1 182 ? 89.529 52.570 50.670 1.00 17.06 182 PHE C O 1
ATOM 5487 N N . GLU C 1 184 ? 91.327 52.246 53.566 1.00 24.07 184 GLU C N 1
ATOM 5488 C CA . GLU C 1 184 ? 91.818 50.940 53.977 1.00 25.07 184 GLU C CA 1
ATOM 5489 C C . GLU C 1 184 ? 91.870 49.969 52.803 1.00 23.06 184 GLU C C 1
ATOM 5490 O O . GLU C 1 184 ? 92.918 49.403 52.507 1.00 21.77 184 GLU C O 1
ATOM 5496 N N . ASP C 1 185 ? 90.735 49.803 52.133 1.00 20.36 185 ASP C N 1
ATOM 5497 C CA . ASP C 1 185 ? 90.612 48.920 50.981 1.00 18.73 185 ASP C CA 1
ATOM 5498 C C . ASP C 1 185 ? 91.560 49.294 49.844 1.00 18.60 185 ASP C C 1
ATOM 5499 O O . ASP C 1 185 ? 92.340 48.466 49.364 1.00 15.45 185 ASP C O 1
ATOM 5504 N N . LEU C 1 186 ? 91.488 50.556 49.432 1.00 17.42 186 LEU C N 1
ATOM 5505 C CA . LEU C 1 186 ? 92.287 51.082 48.335 1.00 18.27 186 LEU C CA 1
ATOM 5506 C C . LEU C 1 186 ? 93.804 51.114 48.576 1.00 18.53 186 LEU C C 1
ATOM 5507 O O . LEU C 1 186 ? 94.583 51.052 47.630 1.00 16.45 186 LEU C O 1
ATOM 5512 N N . SER C 1 187 ? 94.225 51.208 49.831 1.00 19.15 187 SER C N 1
ATOM 5513 C CA . SER C 1 187 ? 95.651 51.267 50.122 1.00 21.60 187 SER C CA 1
ATOM 5514 C C . SER C 1 187 ? 96.325 49.905 49.983 1.00 24.39 187 SER C C 1
ATOM 5515 O O . SER C 1 187 ? 97.537 49.820 49.804 1.00 24.91 187 SER C O 1
ATOM 5518 N N . LYS C 1 188 ? 95.530 48.843 50.049 1.00 25.82 188 LYS C N 1
ATOM 5519 C CA . LYS C 1 188 ? 96.055 47.486 49.968 1.00 27.40 188 LYS C CA 1
ATOM 5520 C C . LYS C 1 188 ? 96.053 46.855 48.575 1.00 29.62 188 LYS C C 1
ATOM 5521 O O . LYS C 1 188 ? 96.280 45.654 48.443 1.00 32.53 188 LYS C O 1
ATOM 5527 N N . ALA C 1 189 ? 95.811 47.643 47.535 1.00 29.92 189 ALA C N 1
ATOM 5528 C CA . ALA C 1 189 ? 95.780 47.076 46.197 1.00 30.89 189 ALA C CA 1
ATOM 5529 C C . ALA C 1 189 ? 95.978 48.095 45.090 1.00 31.68 189 ALA C C 1
ATOM 5530 O O . ALA C 1 189 ? 95.888 49.299 45.305 1.00 31.39 189 ALA C O 1
ATOM 5532 N N . LYS C 1 190 ? 96.258 47.590 43.899 1.00 32.01 190 LYS C N 1
ATOM 5533 C CA . LYS C 1 190 ? 96.447 48.428 42.733 1.00 32.25 190 LYS C CA 1
ATOM 5534 C C . LYS C 1 190 ? 95.386 47.947 41.757 1.00 31.03 190 LYS C C 1
ATOM 5535 O O . LYS C 1 190 ? 95.645 47.104 40.898 1.00 30.16 190 LYS C O 1
ATOM 5541 N N . TYR C 1 191 ? 94.177 48.476 41.915 1.00 29.05 191 TYR C N 1
ATOM 5542 C CA . TYR C 1 191 ? 93.042 48.091 41.081 1.00 26.19 191 TYR C CA 1
ATOM 5543 C C . TYR C 1 191 ? 93.084 48.576 39.646 1.00 23.82 191 TYR C C 1
ATOM 5544 O O . TYR C 1 191 ? 92.371 48.047 38.794 1.00 23.52 191 TYR C O 1
ATOM 5553 N N . PHE C 1 192 ? 93.914 49.574 39.373 1.00 20.91 192 PHE C N 1
ATOM 5554 C CA . PHE C 1 192 ? 93.993 50.143 38.032 1.00 19.06 192 PHE C CA 1
ATOM 5555 C C . PHE C 1 192 ? 95.284 49.810 37.272 1.00 18.69 192 PHE C C 1
ATOM 5556 O O . PHE C 1 192 ? 96.380 49.890 37.821 1.00 18.87 192 PHE C O 1
ATOM 5564 N N . THR C 1 193 ? 95.138 49.448 36.000 1.00 19.00 193 THR C N 1
ATOM 5565 C CA . THR C 1 193 ? 96.275 49.096 35.148 1.00 20.57 193 THR C CA 1
ATOM 5566 C C . THR C 1 193 ? 96.309 49.980 33.893 1.00 20.66 193 THR C C 1
ATOM 5567 O O . THR C 1 193 ? 95.264 50.434 33.419 1.00 18.12 193 THR C O 1
ATOM 5571 N N . ASP C 1 194 ? 97.502 50.216 33.347 1.00 20.70 194 ASP C N 1
ATOM 5572 C CA . ASP C 1 194 ? 97.626 51.060 32.154 1.00 22.43 194 ASP C CA 1
ATOM 5573 C C . ASP C 1 194 ? 96.922 50.468 30.941 1.00 21.58 194 ASP C C 1
ATOM 5574 O O . ASP C 1 194 ? 96.436 51.202 30.081 1.00 19.91 194 ASP C O 1
ATOM 5579 N N . GLU C 1 195 ? 96.874 49.141 30.878 1.00 20.14 195 GLU C N 1
ATOM 5580 C CA . GLU C 1 195 ? 96.260 48.432 29.757 1.00 21.64 195 GLU C CA 1
ATOM 5581 C C . GLU C 1 195 ? 94.745 48.622 29.651 1.00 19.68 195 GLU C C 1
ATOM 5582 O O . GLU C 1 195 ? 94.197 48.701 28.553 1.00 19.93 195 GLU C O 1
ATOM 5588 N N . ARG C 1 196 ? 94.066 48.676 30.790 1.00 17.42 196 ARG C N 1
ATOM 5589 C CA . ARG C 1 196 ? 92.616 48.835 30.791 1.00 16.24 196 ARG C CA 1
ATOM 5590 C C . ARG C 1 196 ? 92.235 50.258 31.219 1.00 16.48 196 ARG C C 1
ATOM 5591 O O . ARG C 1 196 ? 91.840 51.074 30.385 1.00 17.31 196 ARG C O 1
ATOM 5599 N N . PHE C 1 197 ? 92.377 50.558 32.505 1.00 14.71 197 PHE C N 1
ATOM 5600 C CA . PHE C 1 197 ? 92.066 51.886 33.024 1.00 16.52 197 PHE C CA 1
ATOM 5601 C C . PHE C 1 197 ? 92.756 52.988 32.218 1.00 17.69 197 PHE C C 1
ATOM 5602 O O . PHE C 1 197 ? 92.110 53.917 31.732 1.00 15.62 197 PHE C O 1
ATOM 5610 N N . GLY C 1 198 ? 94.074 52.872 32.081 1.00 18.25 198 GLY C N 1
ATOM 5611 C CA . GLY C 1 198 ? 94.843 53.874 31.362 1.00 16.98 198 GLY C CA 1
ATOM 5612 C C . GLY C 1 198 ? 94.540 54.026 29.884 1.00 17.94 198 GLY C C 1
ATOM 5613 O O . GLY C 1 198 ? 94.954 55.006 29.273 1.00 18.11 198 GLY C O 1
ATOM 5614 N N . SER C 1 199 ? 93.828 53.068 29.297 1.00 18.58 199 SER C N 1
ATOM 5615 C CA . SER C 1 199 ? 93.509 53.149 27.880 1.00 16.84 199 SER C CA 1
ATOM 5616 C C . SER C 1 199 ? 92.295 54.035 27.617 1.00 17.77 199 SER C C 1
ATOM 5617 O O . SER C 1 199 ? 92.047 54.432 26.480 1.00 16.49 199 SER C O 1
ATOM 5620 N N . VAL C 1 200 ? 91.546 54.348 28.669 1.00 16.24 200 VAL C N 1
ATOM 5621 C CA . VAL C 1 200 ? 90.357 55.181 28.528 1.00 17.27 200 VAL C CA 1
ATOM 5622 C C . VAL C 1 200 ? 90.682 56.670 28.472 1.00 17.24 200 VAL C C 1
ATOM 5623 O O . VAL C 1 200 ? 91.429 57.180 29.299 1.00 17.04 200 VAL C O 1
ATOM 5627 N N . LYS C 1 201 ? 90.109 57.352 27.482 1.00 18.07 201 LYS C N 1
ATOM 5628 C CA . LYS C 1 201 ? 90.300 58.787 27.277 1.00 19.70 201 LYS C CA 1
ATOM 5629 C C . LYS C 1 201 ? 89.880 59.560 28.526 1.00 19.42 201 LYS C C 1
ATOM 5630 O O . LYS C 1 201 ? 88.732 59.461 28.968 1.00 17.73 201 LYS C O 1
ATOM 5636 N N . ARG C 1 202 ? 90.797 60.336 29.093 1.00 18.10 202 ARG C N 1
ATOM 5637 C CA . ARG C 1 202 ? 90.473 61.098 30.290 1.00 18.50 202 ARG C CA 1
ATOM 5638 C C . ARG C 1 202 ? 90.288 62.588 30.036 1.00 17.62 202 ARG C C 1
ATOM 5639 O O . ARG C 1 202 ? 91.045 63.203 29.284 1.00 18.00 202 ARG C O 1
ATOM 5647 N N . VAL C 1 203 ? 89.282 63.169 30.678 1.00 15.44 203 VAL C N 1
ATOM 5648 C CA . VAL C 1 203 ? 89.022 64.602 30.564 1.00 15.12 203 VAL C CA 1
ATOM 5649 C C . VAL C 1 203 ? 88.786 65.128 31.967 1.00 15.57 203 VAL C C 1
ATOM 5650 O O . VAL C 1 203 ? 88.061 64.512 32.745 1.00 16.74 203 VAL C O 1
ATOM 5654 N N . TYR C 1 204 ? 89.401 66.256 32.304 1.00 13.87 204 TYR C N 1
ATOM 5655 C CA . TYR C 1 204 ? 89.206 66.815 33.635 1.00 12.30 204 TYR C CA 1
ATOM 5656 C C . TYR C 1 204 ? 88.573 68.203 33.548 1.00 12.67 204 TYR C C 1
ATOM 5657 O O . TYR C 1 204 ? 88.949 69.010 32.700 1.00 12.55 204 TYR C O 1
ATOM 5666 N N . ILE C 1 205 ? 87.590 68.462 34.403 1.00 11.44 205 ILE C N 1
ATOM 5667 C CA . ILE C 1 205 ? 86.947 69.767 34.433 1.00 10.91 205 ILE C CA 1
ATOM 5668 C C . ILE C 1 205 ? 87.295 70.389 35.765 1.00 11.33 205 ILE C C 1
ATOM 5669 O O . ILE C 1 205 ? 86.874 69.914 36.816 1.00 10.94 205 ILE C O 1
ATOM 5674 N N . VAL C 1 206 ? 88.096 71.443 35.716 1.00 13.61 206 VAL C N 1
ATOM 5675 C CA . VAL C 1 206 ? 88.534 72.132 36.919 1.00 13.14 206 VAL C CA 1
ATOM 5676 C C . VAL C 1 206 ? 87.513 73.168 37.370 1.00 13.54 206 VAL C C 1
ATOM 5677 O O . VAL C 1 206 ? 86.987 73.922 36.560 1.00 15.20 206 VAL C O 1
ATOM 5681 N N . CYS C 1 207 ? 87.218 73.198 38.659 1.00 12.38 207 CYS C N 1
ATOM 5682 C CA . CYS C 1 207 ? 86.291 74.192 39.164 1.00 14.71 207 CYS C CA 1
ATOM 5683 C C . CYS C 1 207 ? 87.181 75.121 39.993 1.00 14.98 207 CYS C C 1
ATOM 5684 O O . CYS C 1 207 ? 87.595 74.781 41.107 1.00 15.81 207 CYS C O 1
ATOM 5687 N N . THR C 1 208 ? 87.476 76.291 39.418 1.00 16.83 208 THR C N 1
ATOM 5688 C CA . THR C 1 208 ? 88.389 77.271 40.018 1.00 18.53 208 THR C CA 1
ATOM 5689 C C . THR C 1 208 ? 88.144 77.728 41.445 1.00 18.39 208 THR C C 1
ATOM 5690 O O . THR C 1 208 ? 89.098 77.923 42.203 1.00 18.89 208 THR C O 1
ATOM 5694 N N . GLU C 1 209 ? 86.880 77.890 41.819 1.00 17.69 209 GLU C N 1
ATOM 5695 C CA . GLU C 1 209 ? 86.536 78.337 43.162 1.00 17.91 209 GLU C CA 1
ATOM 5696 C C . GLU C 1 209 ? 86.240 77.208 44.141 1.00 18.16 209 GLU C C 1
ATOM 5697 O O . GLU C 1 209 ? 85.610 77.440 45.171 1.00 18.84 209 GLU C O 1
ATOM 5703 N N . ASP C 1 210 ? 86.697 75.993 43.843 1.00 16.56 210 ASP C N 1
ATOM 5704 C CA . ASP C 1 210 ? 86.448 74.847 44.726 1.00 15.56 210 ASP C CA 1
ATOM 5705 C C . ASP C 1 210 ? 87.234 74.981 46.023 1.00 16.16 210 ASP C C 1
ATOM 5706 O O . ASP C 1 210 ? 88.446 75.197 46.005 1.00 16.83 210 ASP C O 1
ATOM 5711 N N . LYS C 1 211 ? 86.542 74.848 47.150 1.00 13.48 211 LYS C N 1
ATOM 5712 C CA . LYS C 1 211 ? 87.187 74.925 48.457 1.00 13.72 211 LYS C CA 1
ATOM 5713 C C . LYS C 1 211 ? 87.138 73.564 49.158 1.00 14.89 211 LYS C C 1
ATOM 5714 O O . LYS C 1 211 ? 87.641 73.412 50.272 1.00 16.10 211 LYS C O 1
ATOM 5720 N N . GLY C 1 212 ? 86.514 72.584 48.510 1.00 15.13 212 GLY C N 1
ATOM 5721 C CA . GLY C 1 212 ? 86.436 71.248 49.085 1.00 16.05 212 GLY C CA 1
ATOM 5722 C C . GLY C 1 212 ? 87.649 70.464 48.615 1.00 15.08 212 GLY C C 1
ATOM 5723 O O . GLY C 1 212 ? 88.349 69.819 49.396 1.00 15.02 212 GLY C O 1
ATOM 5724 N N . ILE C 1 213 ? 87.861 70.520 47.306 1.00 15.61 213 ILE C N 1
ATOM 5725 C CA . ILE C 1 213 ? 88.993 69.911 46.627 1.00 18.12 213 ILE C CA 1
ATOM 5726 C C . ILE C 1 213 ? 89.509 71.122 45.854 1.00 17.02 213 ILE C C 1
ATOM 5727 O O . ILE C 1 213 ? 89.092 71.381 44.723 1.00 16.79 213 ILE C O 1
ATOM 5732 N N . PRO C 1 214 ? 90.409 71.895 46.476 1.00 17.79 214 PRO C N 1
ATOM 5733 C CA . PRO C 1 214 ? 91.003 73.105 45.898 1.00 17.38 214 PRO C CA 1
ATOM 5734 C C . PRO C 1 214 ? 91.588 72.958 44.503 1.00 15.58 214 PRO C C 1
ATOM 5735 O O . PRO C 1 214 ? 92.065 71.892 44.124 1.00 13.54 214 PRO C O 1
ATOM 5739 N N . GLU C 1 215 ? 91.527 74.043 43.740 1.00 15.31 215 GLU C N 1
ATOM 5740 C CA . GLU C 1 215 ? 92.026 74.057 42.379 1.00 17.81 215 GLU C CA 1
ATOM 5741 C C . GLU C 1 215 ? 93.454 73.534 42.307 1.00 18.93 215 GLU C C 1
ATOM 5742 O O . GLU C 1 215 ? 93.809 72.808 41.378 1.00 19.23 215 GLU C O 1
ATOM 5748 N N . GLU C 1 216 ? 94.268 73.897 43.293 1.00 19.70 216 GLU C N 1
ATOM 5749 C CA . GLU C 1 216 ? 95.660 73.459 43.318 1.00 21.64 216 GLU C CA 1
ATOM 5750 C C . GLU C 1 216 ? 95.728 71.932 43.284 1.00 19.94 216 GLU C C 1
ATOM 5751 O O . GLU C 1 216 ? 96.491 71.357 42.506 1.00 19.54 216 GLU C O 1
ATOM 5757 N N . PHE C 1 217 ? 94.930 71.271 44.116 1.00 19.09 217 PHE C N 1
ATOM 5758 C CA . PHE C 1 217 ? 94.951 69.812 44.128 1.00 18.03 217 PHE C CA 1
ATOM 5759 C C . PHE C 1 217 ? 94.422 69.223 42.820 1.00 16.57 217 PHE C C 1
ATOM 5760 O O . PHE C 1 217 ? 94.954 68.229 42.321 1.00 15.12 217 PHE C O 1
ATOM 5768 N N . GLN C 1 218 ? 93.373 69.830 42.266 1.00 16.58 218 GLN C N 1
ATOM 5769 C CA . GLN C 1 218 ? 92.831 69.352 41.002 1.00 15.85 218 GLN C CA 1
ATOM 5770 C C . GLN C 1 218 ? 93.946 69.392 39.945 1.00 17.41 218 GLN C C 1
ATOM 5771 O O . GLN C 1 218 ? 94.165 68.408 39.243 1.00 16.11 218 GLN C O 1
ATOM 5777 N N . ARG C 1 219 ? 94.650 70.523 39.839 1.00 17.33 219 ARG C N 1
ATOM 5778 C CA . ARG C 1 219 ? 95.734 70.645 38.866 1.00 19.44 219 ARG C CA 1
ATOM 5779 C C . ARG C 1 219 ? 96.813 69.598 39.138 1.00 18.64 219 ARG C C 1
ATOM 5780 O O . ARG C 1 219 ? 97.380 69.023 38.208 1.00 17.76 219 ARG C O 1
ATOM 5788 N N . TRP C 1 220 ? 97.088 69.363 40.417 1.00 17.49 220 TRP C N 1
ATOM 5789 C CA . TRP C 1 220 ? 98.084 68.387 40.826 1.00 19.59 220 TRP C CA 1
ATOM 5790 C C . TRP C 1 220 ? 97.734 66.994 40.305 1.00 19.36 220 TRP C C 1
ATOM 5791 O O . TRP C 1 220 ? 98.605 66.271 39.812 1.00 17.88 220 TRP C O 1
ATOM 5802 N N . GLN C 1 221 ? 96.464 66.608 40.418 1.00 16.22 221 GLN C N 1
ATOM 5803 C CA . GLN C 1 221 ? 96.046 65.291 39.947 1.00 16.69 221 GLN C CA 1
ATOM 5804 C C . GLN C 1 221 ? 96.193 65.187 38.444 1.00 15.68 221 GLN C C 1
ATOM 5805 O O . GLN C 1 221 ? 96.556 64.136 37.918 1.00 15.14 221 GLN C O 1
ATOM 5811 N N . ILE C 1 222 ? 95.903 66.286 37.756 1.00 15.19 222 ILE C N 1
ATOM 5812 C CA . ILE C 1 222 ? 96.017 66.336 36.303 1.00 16.53 222 ILE C CA 1
ATOM 5813 C C . ILE C 1 222 ? 97.482 66.150 35.907 1.00 18.76 222 ILE C C 1
ATOM 5814 O O . ILE C 1 222 ? 97.794 65.415 34.973 1.00 21.01 222 ILE C O 1
ATOM 5819 N N . ASP C 1 223 ? 98.370 66.827 36.626 1.00 19.01 223 ASP C N 1
ATOM 5820 C CA . ASP C 1 223 ? 99.800 66.744 36.356 1.00 21.59 223 ASP C CA 1
ATOM 5821 C C . ASP C 1 223 ? 100.389 65.401 36.794 1.00 22.91 223 ASP C C 1
ATOM 5822 O O . ASP C 1 223 ? 101.503 65.056 36.409 1.00 23.93 223 ASP C O 1
ATOM 5827 N N . ASN C 1 224 ? 99.641 64.647 37.595 1.00 24.02 224 ASN C N 1
ATOM 5828 C CA . ASN C 1 224 ? 100.105 63.354 38.090 1.00 23.36 224 ASN C CA 1
ATOM 5829 C C . ASN C 1 224 ? 99.974 62.226 37.074 1.00 22.88 224 ASN C C 1
ATOM 5830 O O . ASN C 1 224 ? 100.793 61.310 37.057 1.00 23.14 224 ASN C O 1
ATOM 5835 N N . ILE C 1 225 ? 98.952 62.278 36.229 1.00 20.39 225 ILE C N 1
ATOM 5836 C CA . ILE C 1 225 ? 98.758 61.216 35.244 1.00 20.57 225 ILE C CA 1
ATOM 5837 C C . ILE C 1 225 ? 98.573 61.736 33.829 1.00 20.04 225 ILE C C 1
ATOM 5838 O O . ILE C 1 225 ? 98.814 61.015 32.862 1.00 20.81 225 ILE C O 1
ATOM 5843 N N . GLY C 1 226 ? 98.141 62.988 33.712 1.00 20.46 226 GLY C N 1
ATOM 5844 C CA . GLY C 1 226 ? 97.908 63.562 32.402 1.00 19.05 226 GLY C CA 1
ATOM 5845 C C . GLY C 1 226 ? 96.507 63.228 31.918 1.00 20.16 226 GLY C C 1
ATOM 5846 O O . GLY C 1 226 ? 95.954 62.186 32.279 1.00 18.78 226 GLY C O 1
ATOM 5847 N N . VAL C 1 227 ? 95.934 64.117 31.110 1.00 18.11 227 VAL C N 1
ATOM 5848 C CA . VAL C 1 227 ? 94.592 63.935 30.555 1.00 19.03 227 VAL C CA 1
ATOM 5849 C C . VAL C 1 227 ? 94.571 64.342 29.084 1.00 19.44 227 VAL C C 1
ATOM 5850 O O . VAL C 1 227 ? 95.424 65.107 28.632 1.00 19.73 227 VAL C O 1
ATOM 5854 N N . THR C 1 228 ? 93.589 63.841 28.340 1.00 20.14 228 THR C N 1
ATOM 5855 C CA . THR C 1 228 ? 93.469 64.165 26.922 1.00 23.36 228 THR C CA 1
ATOM 5856 C C . THR C 1 228 ? 93.049 65.624 26.741 1.00 24.93 228 THR C C 1
ATOM 5857 O O . THR C 1 228 ? 93.367 66.260 25.732 1.00 23.68 228 THR C O 1
ATOM 5861 N N . GLU C 1 229 ? 92.344 66.152 27.736 1.00 26.63 229 GLU C N 1
ATOM 5862 C CA . GLU C 1 229 ? 91.869 67.526 27.681 1.00 27.95 229 GLU C CA 1
ATOM 5863 C C . GLU C 1 229 ? 91.468 68.019 29.073 1.00 26.26 229 GLU C C 1
ATOM 5864 O O . GLU C 1 229 ? 90.808 67.308 29.829 1.00 26.00 229 GLU C O 1
ATOM 5870 N N . ALA C 1 230 ? 91.890 69.231 29.410 1.00 23.19 230 ALA C N 1
ATOM 5871 C CA . ALA C 1 230 ? 91.564 69.823 30.697 1.00 23.59 230 ALA C CA 1
ATOM 5872 C C . ALA C 1 230 ? 90.719 71.073 30.461 1.00 25.48 230 ALA C C 1
ATOM 5873 O O . ALA C 1 230 ? 91.209 72.076 29.931 1.00 26.36 230 ALA C O 1
ATOM 5875 N N . ILE C 1 231 ? 89.445 70.994 30.838 1.00 25.78 231 ILE C N 1
ATOM 5876 C CA . ILE C 1 231 ? 88.503 72.100 30.683 1.00 25.67 231 ILE C CA 1
ATOM 5877 C C . ILE C 1 231 ? 88.421 72.838 32.007 1.00 24.81 231 ILE C C 1
ATOM 5878 O O . ILE C 1 231 ? 88.704 72.274 33.061 1.00 26.37 231 ILE C O 1
ATOM 5883 N N . GLU C 1 232 ? 88.025 74.100 31.963 1.00 23.46 232 GLU C N 1
ATOM 5884 C CA . GLU C 1 232 ? 87.935 74.875 33.184 1.00 21.98 232 GLU C CA 1
ATOM 5885 C C . GLU C 1 232 ? 86.616 75.641 33.278 1.00 22.84 232 GLU C C 1
ATOM 5886 O O . GLU C 1 232 ? 86.154 76.228 32.296 1.00 23.25 232 GLU C O 1
ATOM 5892 N N . ILE C 1 233 ? 85.992 75.606 34.453 1.00 21.60 233 ILE C N 1
ATOM 5893 C CA . ILE C 1 233 ? 84.750 76.349 34.672 1.00 20.99 233 ILE C CA 1
ATOM 5894 C C . ILE C 1 233 ? 85.057 77.398 35.728 1.00 19.26 233 ILE C C 1
ATOM 5895 O O . ILE C 1 233 ? 84.972 77.133 36.923 1.00 15.63 233 ILE C O 1
ATOM 5900 N N . LYS C 1 234 ? 85.425 78.594 35.275 1.00 20.31 234 LYS C N 1
ATOM 5901 C CA . LYS C 1 234 ? 85.767 79.690 36.179 1.00 21.10 234 LYS C CA 1
ATOM 5902 C C . LYS C 1 234 ? 84.569 80.146 37.013 1.00 21.42 234 LYS C C 1
ATOM 5903 O O . LYS C 1 234 ? 83.472 80.328 36.491 1.00 21.67 234 LYS C O 1
ATOM 5909 N N . GLY C 1 235 ? 84.783 80.314 38.315 1.00 22.16 235 GLY C N 1
ATOM 5910 C CA . GLY C 1 235 ? 83.714 80.771 39.184 1.00 21.83 235 GLY C CA 1
ATOM 5911 C C . GLY C 1 235 ? 82.860 79.694 39.830 1.00 20.39 235 GLY C C 1
ATOM 5912 O O . GLY C 1 235 ? 82.053 79.987 40.713 1.00 21.31 235 GLY C O 1
ATOM 5913 N N . ALA C 1 236 ? 83.029 78.446 39.407 1.00 19.49 236 ALA C N 1
ATOM 5914 C CA . ALA C 1 236 ? 82.245 77.351 39.979 1.00 17.03 236 ALA C CA 1
ATOM 5915 C C . ALA C 1 236 ? 82.865 76.816 41.261 1.00 16.77 236 ALA C C 1
ATOM 5916 O O . ALA C 1 236 ? 84.086 76.673 41.355 1.00 18.17 236 ALA C O 1
ATOM 5918 N N . ASP C 1 237 ? 82.025 76.540 42.256 1.00 16.02 237 ASP C N 1
ATOM 5919 C CA . ASP C 1 237 ? 82.516 75.977 43.503 1.00 13.68 237 ASP C CA 1
ATOM 5920 C C . ASP C 1 237 ? 82.534 74.459 43.324 1.00 13.45 237 ASP C C 1
ATOM 5921 O O . ASP C 1 237 ? 82.477 73.974 42.192 1.00 12.57 237 ASP C O 1
ATOM 5926 N N . HIS C 1 238 ? 82.615 73.707 44.415 1.00 12.17 238 HIS C N 1
ATOM 5927 C CA . HIS C 1 238 ? 82.666 72.251 44.299 1.00 13.92 238 HIS C CA 1
ATOM 5928 C C . HIS C 1 238 ? 81.444 71.645 43.607 1.00 16.08 238 HIS C C 1
ATOM 5929 O O . HIS C 1 238 ? 81.555 70.624 42.925 1.00 16.47 238 HIS C O 1
ATOM 5944 N N . ALA C 1 240 ? 79.539 72.288 40.861 1.00 17.61 240 ALA C N 1
ATOM 5945 C CA . ALA C 1 240 ? 79.348 72.935 39.569 1.00 16.22 240 ALA C CA 1
ATOM 5946 C C . ALA C 1 240 ? 78.008 72.636 38.915 1.00 16.45 240 ALA C C 1
ATOM 5947 O O . ALA C 1 240 ? 77.455 73.486 38.218 1.00 14.55 240 ALA C O 1
ATOM 5957 N N . LEU C 1 242 ? 75.295 72.541 40.239 1.00 13.75 242 LEU C N 1
ATOM 5958 C CA . LEU C 1 242 ? 74.255 73.310 40.899 1.00 13.20 242 LEU C CA 1
ATOM 5959 C C . LEU C 1 242 ? 74.439 74.818 40.715 1.00 15.86 242 LEU C C 1
ATOM 5960 O O . LEU C 1 242 ? 73.465 75.531 40.485 1.00 16.77 242 LEU C O 1
ATOM 5965 N N . CYS C 1 243 ? 75.676 75.304 40.797 1.00 15.75 243 CYS C N 1
ATOM 5966 C CA . CYS C 1 243 ? 75.922 76.734 40.640 1.00 16.59 243 CYS C CA 1
ATOM 5967 C C . CYS C 1 243 ? 76.231 77.148 39.203 1.00 16.64 243 CYS C C 1
ATOM 5968 O O . CYS C 1 243 ? 76.157 78.328 38.870 1.00 19.04 243 CYS C O 1
ATOM 5971 N N . GLU C 1 244 ? 76.587 76.197 38.349 1.00 15.22 244 GLU C N 1
ATOM 5972 C CA . GLU C 1 244 ? 76.883 76.525 36.960 1.00 14.04 244 GLU C CA 1
ATOM 5973 C C . GLU C 1 244 ? 76.462 75.388 36.052 1.00 14.57 244 GLU C C 1
ATOM 5974 O O . GLU C 1 244 ? 77.263 74.872 35.269 1.00 13.65 244 GLU C O 1
ATOM 5980 N N . PRO C 1 245 ? 75.188 74.981 36.135 1.00 13.90 245 PRO C N 1
ATOM 5981 C CA . PRO C 1 245 ? 74.717 73.885 35.291 1.00 14.06 245 PRO C CA 1
ATOM 5982 C C . PRO C 1 245 ? 74.791 74.134 33.792 1.00 14.98 245 PRO C C 1
ATOM 5983 O O . PRO C 1 245 ? 75.057 73.209 33.022 1.00 13.90 245 PRO C O 1
ATOM 5987 N N . GLN C 1 246 ? 74.561 75.375 33.368 1.00 15.99 246 GLN C N 1
ATOM 5988 C CA . GLN C 1 246 ? 74.596 75.679 31.943 1.00 17.40 246 GLN C CA 1
ATOM 5989 C C . GLN C 1 246 ? 75.998 75.566 31.358 1.00 15.25 246 GLN C C 1
ATOM 5990 O O . GLN C 1 246 ? 76.180 74.977 30.291 1.00 14.77 246 GLN C O 1
ATOM 5996 N N . LYS C 1 247 ? 76.982 76.135 32.049 1.00 14.82 247 LYS C N 1
ATOM 5997 C CA . LYS C 1 247 ? 78.365 76.056 31.586 1.00 17.48 247 LYS C CA 1
ATOM 5998 C C . LYS C 1 247 ? 78.820 74.606 31.596 1.00 16.37 247 LYS C C 1
ATOM 5999 O O . LYS C 1 247 ? 79.493 74.151 30.670 1.00 16.60 247 LYS C O 1
ATOM 6005 N N . LEU C 1 248 ? 78.447 73.874 32.642 1.00 16.81 248 LEU C N 1
ATOM 6006 C CA . LEU C 1 248 ? 78.833 72.465 32.736 1.00 16.07 248 LEU C CA 1
ATOM 6007 C C . LEU C 1 248 ? 78.256 71.708 31.551 1.00 16.67 248 LEU C C 1
ATOM 6008 O O . LEU C 1 248 ? 78.952 70.930 30.905 1.00 16.40 248 LEU C O 1
ATOM 6013 N N . CYS C 1 249 ? 76.979 71.937 31.262 1.00 17.96 249 CYS C N 1
ATOM 6014 C CA . CYS C 1 249 ? 76.341 71.258 30.143 1.00 17.85 249 CYS C CA 1
ATOM 6015 C C . CYS C 1 249 ? 77.107 71.548 28.858 1.00 18.33 249 CYS C C 1
ATOM 6016 O O . CYS C 1 249 ? 77.410 70.631 28.092 1.00 20.57 249 CYS C O 1
ATOM 6019 N N . ALA C 1 250 ? 77.424 72.821 28.627 1.00 19.29 250 ALA C N 1
ATOM 6020 C CA . ALA C 1 250 ? 78.155 73.227 27.422 1.00 19.68 250 ALA C CA 1
ATOM 6021 C C . ALA C 1 250 ? 79.504 72.510 27.340 1.00 19.35 250 ALA C C 1
ATOM 6022 O O . ALA C 1 250 ? 79.889 72.020 26.282 1.00 20.51 250 ALA C O 1
ATOM 6024 N N . SER C 1 251 ? 80.215 72.457 28.462 1.00 20.04 251 SER C N 1
ATOM 6025 C CA . SER C 1 251 ? 81.510 71.785 28.518 1.00 20.06 251 SER C CA 1
ATOM 6026 C C . SER C 1 251 ? 81.389 70.324 28.104 1.00 21.26 251 SER C C 1
ATOM 6027 O O . SER C 1 251 ? 82.183 69.820 27.304 1.00 21.98 251 SER C O 1
ATOM 6030 N N . LEU C 1 252 ? 80.396 69.645 28.663 1.00 21.19 252 LEU C N 1
ATOM 6031 C CA . LEU C 1 252 ? 80.174 68.236 28.371 1.00 22.41 252 LEU C CA 1
ATOM 6032 C C . LEU C 1 252 ? 79.780 67.996 26.920 1.00 23.59 252 LEU C C 1
ATOM 6033 O O . LEU C 1 252 ? 80.103 66.954 26.351 1.00 25.36 252 LEU C O 1
ATOM 6038 N N . LEU C 1 253 ? 79.084 68.956 26.325 1.00 24.88 253 LEU C N 1
ATOM 6039 C CA . LEU C 1 253 ? 78.655 68.825 24.937 1.00 27.57 253 LEU C CA 1
ATOM 6040 C C . LEU C 1 253 ? 79.834 69.030 23.995 1.00 29.17 253 LEU C C 1
ATOM 6041 O O . LEU C 1 253 ? 79.869 68.475 22.893 1.00 30.03 253 LEU C O 1
ATOM 6046 N N . GLU C 1 254 ? 80.793 69.834 24.442 1.00 29.93 254 GLU C N 1
ATOM 6047 C CA . GLU C 1 254 ? 81.994 70.130 23.670 1.00 33.88 254 GLU C CA 1
ATOM 6048 C C . GLU C 1 254 ? 82.891 68.903 23.658 1.00 36.18 254 GLU C C 1
ATOM 6049 O O . GLU C 1 254 ? 83.252 68.388 22.598 1.00 38.78 254 GLU C O 1
ATOM 6055 N N . ILE C 1 255 ? 83.251 68.439 24.848 1.00 38.29 255 ILE C N 1
ATOM 6056 C CA . ILE C 1 255 ? 84.101 67.267 24.973 1.00 39.58 255 ILE C CA 1
ATOM 6057 C C . ILE C 1 255 ? 83.425 66.056 24.342 1.00 40.56 255 ILE C C 1
ATOM 6058 O O . ILE C 1 255 ? 84.076 65.051 24.055 1.00 40.26 255 ILE C O 1
ATOM 6063 N N . ALA C 1 256 ? 82.118 66.163 24.114 1.00 40.59 256 ALA C N 1
ATOM 6064 C CA . ALA C 1 256 ? 81.352 65.077 23.511 1.00 40.42 256 ALA C CA 1
ATOM 6065 C C . ALA C 1 256 ? 81.590 64.973 22.004 1.00 40.31 256 ALA C C 1
ATOM 6066 O O . ALA C 1 256 ? 80.836 64.310 21.287 1.00 42.80 256 ALA C O 1
ATOM 6068 N N . HIS C 1 257 ? 82.635 65.645 21.529 1.00 39.30 257 HIS C N 1
ATOM 6069 C CA . HIS C 1 257 ? 83.010 65.608 20.114 1.00 37.20 257 HIS C CA 1
ATOM 6070 C C . HIS C 1 257 ? 84.391 66.210 19.883 1.00 36.59 257 HIS C C 1
ATOM 6071 O O . HIS C 1 257 ? 84.795 66.436 18.746 1.00 39.76 257 HIS C O 1
ATOM 6078 N N . LYS C 1 258 ? 85.113 66.465 20.967 1.00 35.48 258 LYS C N 1
ATOM 6079 C CA . LYS C 1 258 ? 86.436 67.059 20.865 1.00 35.47 258 LYS C CA 1
ATOM 6080 C C . LYS C 1 258 ? 87.355 66.253 19.952 1.00 36.63 258 LYS C C 1
ATOM 6081 O O . LYS C 1 258 ? 87.510 66.579 18.764 1.00 39.93 258 LYS C O 1
ATOM 6087 N N . TYR C 1 259 ? 87.965 65.204 20.498 1.00 37.08 259 TYR C N 1
ATOM 6088 C CA . TYR C 1 259 ? 88.867 64.378 19.704 1.00 36.27 259 TYR C CA 1
ATOM 6089 C C . TYR C 1 259 ? 88.067 63.489 18.754 1.00 36.45 259 TYR C C 1
ATOM 6090 O O . TYR C 1 259 ? 86.812 63.510 18.831 1.00 37.50 259 TYR C O 1
ATOM 6099 N N . GLU D 1 3 ? 59.147 87.037 69.007 1.00 36.75 3 GLU D N 1
ATOM 6100 C CA . GLU D 1 3 ? 58.665 86.646 67.649 1.00 38.06 3 GLU D CA 1
ATOM 6101 C C . GLU D 1 3 ? 59.467 85.501 67.034 1.00 38.71 3 GLU D C 1
ATOM 6102 O O . GLU D 1 3 ? 60.504 85.094 67.566 1.00 41.59 3 GLU D O 1
ATOM 6108 N N . GLY D 1 4 ? 58.975 84.976 65.914 1.00 37.35 4 GLY D N 1
ATOM 6109 C CA . GLY D 1 4 ? 59.649 83.874 65.251 1.00 34.85 4 GLY D CA 1
ATOM 6110 C C . GLY D 1 4 ? 58.948 82.573 65.576 1.00 32.79 4 GLY D C 1
ATOM 6111 O O . GLY D 1 4 ? 59.109 82.029 66.670 1.00 34.20 4 GLY D O 1
ATOM 6112 N N . LYS D 1 5 ? 58.161 82.072 64.633 1.00 31.39 5 LYS D N 1
ATOM 6113 C CA . LYS D 1 5 ? 57.431 80.832 64.851 1.00 30.07 5 LYS D CA 1
ATOM 6114 C C . LYS D 1 5 ? 58.164 79.610 64.336 1.00 28.77 5 LYS D C 1
ATOM 6115 O O . LYS D 1 5 ? 59.216 79.716 63.712 1.00 30.35 5 LYS D O 1
ATOM 6121 N N . HIS D 1 6 ? 57.592 78.447 64.608 1.00 28.28 6 HIS D N 1
ATOM 6122 C CA . HIS D 1 6 ? 58.181 77.191 64.189 1.00 26.21 6 HIS D CA 1
ATOM 6123 C C . HIS D 1 6 ? 57.255 76.493 63.206 1.00 25.29 6 HIS D C 1
ATOM 6124 O O . HIS D 1 6 ? 56.150 76.087 63.559 1.00 26.94 6 HIS D O 1
ATOM 6131 N N . PHE D 1 7 ? 57.715 76.359 61.968 1.00 23.24 7 PHE D N 1
ATOM 6132 C CA . PHE D 1 7 ? 56.940 75.714 60.917 1.00 20.61 7 PHE D CA 1
ATOM 6133 C C . PHE D 1 7 ? 57.320 74.241 60.751 1.00 20.25 7 PHE D C 1
ATOM 6134 O O . PHE D 1 7 ? 58.467 73.916 60.431 1.00 18.72 7 PHE D O 1
ATOM 6142 N N . VAL D 1 8 ? 56.356 73.350 60.964 1.00 18.18 8 VAL D N 1
ATOM 6143 C CA . VAL D 1 8 ? 56.599 71.922 60.802 1.00 17.91 8 VAL D CA 1
ATOM 6144 C C . VAL D 1 8 ? 55.986 71.526 59.467 1.00 17.44 8 VAL D C 1
ATOM 6145 O O . VAL D 1 8 ? 54.764 71.497 59.320 1.00 17.18 8 VAL D O 1
ATOM 6149 N N . LEU D 1 9 ? 56.844 71.236 58.492 1.00 16.07 9 LEU D N 1
ATOM 6150 C CA . LEU D 1 9 ? 56.396 70.871 57.153 1.00 15.99 9 LEU D CA 1
ATOM 6151 C C . LEU D 1 9 ? 56.376 69.353 56.977 1.00 16.93 9 LEU D C 1
ATOM 6152 O O . LEU D 1 9 ? 57.385 68.677 57.184 1.00 17.90 9 LEU D O 1
ATOM 6157 N N . VAL D 1 10 ? 55.212 68.835 56.589 1.00 15.66 10 VAL D N 1
ATOM 6158 C CA . VAL D 1 10 ? 55.007 67.406 56.397 1.00 15.08 10 VAL D CA 1
ATOM 6159 C C . VAL D 1 10 ? 54.670 67.063 54.952 1.00 16.16 10 VAL D C 1
ATOM 6160 O O . VAL D 1 10 ? 53.591 67.397 54.446 1.00 15.59 10 VAL D O 1
ATOM 6164 N N . HIS D 1 11 ? 55.605 66.373 54.302 1.00 15.26 11 HIS D N 1
ATOM 6165 C CA . HIS D 1 11 ? 55.486 65.960 52.907 1.00 12.16 11 HIS D CA 1
ATOM 6166 C C . HIS D 1 11 ? 54.354 64.982 52.623 1.00 14.09 11 HIS D C 1
ATOM 6167 O O . HIS D 1 11 ? 53.721 64.450 53.534 1.00 15.26 11 HIS D O 1
ATOM 6174 N N . GLY D 1 12 ? 54.123 64.736 51.338 1.00 15.13 12 GLY D N 1
ATOM 6175 C CA . GLY D 1 12 ? 53.074 63.819 50.940 1.00 15.38 12 GLY D CA 1
ATOM 6176 C C . GLY D 1 12 ? 53.589 62.424 50.648 1.00 17.16 12 GLY D C 1
ATOM 6177 O O . GLY D 1 12 ? 54.723 62.080 50.968 1.00 16.89 12 GLY D O 1
ATOM 6178 N N . ALA D 1 13 ? 52.739 61.624 50.019 1.00 17.79 13 ALA D N 1
ATOM 6179 C CA . ALA D 1 13 ? 53.080 60.259 49.682 1.00 16.29 13 ALA D CA 1
ATOM 6180 C C . ALA D 1 13 ? 54.161 60.209 48.613 1.00 15.31 13 ALA D C 1
ATOM 6181 O O . ALA D 1 13 ? 54.120 60.959 47.631 1.00 14.51 13 ALA D O 1
ATOM 6183 N N . CYS D 1 14 ? 55.124 59.316 48.820 1.00 14.90 14 CYS D N 1
ATOM 6184 C CA . CYS D 1 14 ? 56.223 59.098 47.884 1.00 15.45 14 CYS D CA 1
ATOM 6185 C C . CYS D 1 14 ? 57.262 60.219 47.851 1.00 15.44 14 CYS D C 1
ATOM 6186 O O . CYS D 1 14 ? 58.175 60.195 47.024 1.00 14.59 14 CYS D O 1
ATOM 6189 N N . HIS D 1 15 ? 57.114 61.192 48.745 1.00 14.40 15 HIS D N 1
ATOM 6190 C CA . HIS D 1 15 ? 58.040 62.309 48.834 1.00 14.61 15 HIS D CA 1
ATOM 6191 C C . HIS D 1 15 ? 58.729 62.323 50.185 1.00 14.74 15 HIS D C 1
ATOM 6192 O O . HIS D 1 15 ? 58.584 61.388 50.972 1.00 16.35 15 HIS D O 1
ATOM 6199 N N . GLY D 1 16 ? 59.485 63.384 50.447 1.00 14.46 16 GLY D N 1
ATOM 6200 C CA . GLY D 1 16 ? 60.191 63.503 51.709 1.00 15.14 16 GLY D CA 1
ATOM 6201 C C . GLY D 1 16 ? 60.466 64.950 52.048 1.00 14.03 16 GLY D C 1
ATOM 6202 O O . GLY D 1 16 ? 59.996 65.852 51.355 1.00 15.80 16 GLY D O 1
ATOM 6203 N N . GLY D 1 17 ? 61.232 65.172 53.112 1.00 15.33 17 GLY D N 1
ATOM 6204 C CA . GLY D 1 17 ? 61.558 66.529 53.537 1.00 16.08 17 GLY D CA 1
ATOM 6205 C C . GLY D 1 17 ? 62.203 67.372 52.454 1.00 17.42 17 GLY D C 1
ATOM 6206 O O . GLY D 1 17 ? 62.043 68.591 52.423 1.00 20.39 17 GLY D O 1
ATOM 6207 N N . TRP D 1 18 ? 62.934 66.722 51.557 1.00 17.54 18 TRP D N 1
ATOM 6208 C CA . TRP D 1 18 ? 63.600 67.419 50.464 1.00 16.33 18 TRP D CA 1
ATOM 6209 C C . TRP D 1 18 ? 62.647 68.261 49.632 1.00 15.95 18 TRP D C 1
ATOM 6210 O O . TRP D 1 18 ? 63.044 69.282 49.069 1.00 14.06 18 TRP D O 1
ATOM 6221 N N . SER D 1 19 ? 61.391 67.830 49.540 1.00 15.17 19 SER D N 1
ATOM 6222 C CA . SER D 1 19 ? 60.416 68.550 48.723 1.00 14.21 19 SER D CA 1
ATOM 6223 C C . SER D 1 19 ? 60.223 70.009 49.124 1.00 13.35 19 SER D C 1
ATOM 6224 O O . SER D 1 19 ? 59.814 70.834 48.305 1.00 14.87 19 SER D O 1
ATOM 6227 N N . TRP D 1 20 ? 60.542 70.333 50.371 1.00 1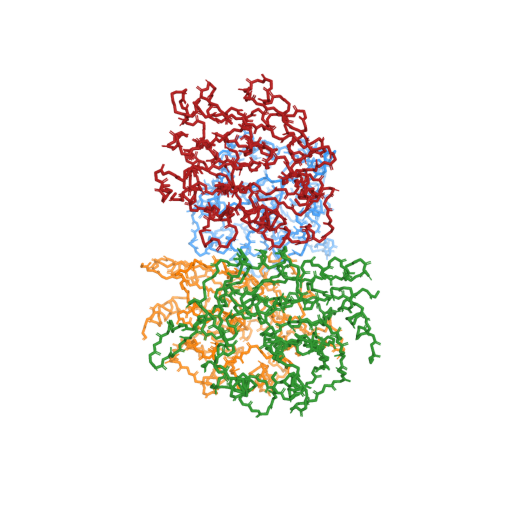2.27 20 TRP D N 1
ATOM 6228 C CA . TRP D 1 20 ? 60.387 71.696 50.869 1.00 14.68 20 TRP D CA 1
ATOM 6229 C C . TRP D 1 20 ? 61.638 72.555 50.735 1.00 14.45 20 TRP D C 1
ATOM 6230 O O . TRP D 1 20 ? 61.680 73.670 51.258 1.00 14.99 20 TRP D O 1
ATOM 6241 N N . TYR D 1 21 ? 62.644 72.055 50.027 1.00 13.71 21 TYR D N 1
ATOM 6242 C CA . TYR D 1 21 ? 63.914 72.774 49.894 1.00 15.39 21 TYR D CA 1
ATOM 6243 C C . TYR D 1 21 ? 63.857 74.208 49.380 1.00 16.02 21 TYR D C 1
ATOM 6244 O O . TYR D 1 21 ? 64.734 75.003 49.705 1.00 17.97 21 TYR D O 1
ATOM 6253 N N . LYS D 1 22 ? 62.844 74.541 48.579 1.00 16.01 22 LYS D N 1
ATOM 6254 C CA . LYS D 1 22 ? 62.707 75.901 48.053 1.00 15.55 22 LYS D CA 1
ATOM 6255 C C . LYS D 1 22 ? 61.952 76.796 49.034 1.00 16.36 22 LYS D C 1
ATOM 6256 O O . LYS D 1 22 ? 62.139 78.013 49.034 1.00 13.64 22 LYS D O 1
ATOM 6262 N N . LEU D 1 23 ? 61.091 76.191 49.855 1.00 15.95 23 LEU D N 1
ATOM 6263 C CA . LEU D 1 23 ? 60.297 76.943 50.832 1.00 15.27 23 LEU D CA 1
ATOM 6264 C C . LEU D 1 23 ? 61.059 77.231 52.119 1.00 14.37 23 LEU D C 1
ATOM 6265 O O . LEU D 1 23 ? 61.066 78.361 52.602 1.00 15.11 23 LEU D O 1
ATOM 6270 N N . LYS D 1 24 ? 61.699 76.201 52.664 1.00 16.12 24 LYS D N 1
ATOM 6271 C CA . LYS D 1 24 ? 62.458 76.313 53.908 1.00 15.80 24 LYS D CA 1
ATOM 6272 C C . LYS D 1 24 ? 63.319 77.585 54.031 1.00 15.07 24 LYS D C 1
ATOM 6273 O O . LYS D 1 24 ? 63.199 78.331 55.009 1.00 13.33 24 LYS D O 1
ATOM 6279 N N . PRO D 1 25 ? 64.184 77.854 53.036 1.00 14.84 25 PRO D N 1
ATOM 6280 C CA . PRO D 1 25 ? 65.053 79.039 53.058 1.00 15.22 25 PRO D CA 1
ATOM 6281 C C . PRO D 1 25 ? 64.259 80.342 53.128 1.00 14.91 25 PRO D C 1
ATOM 6282 O O . PRO D 1 25 ? 64.727 81.330 53.684 1.00 13.46 25 PRO D O 1
ATOM 6286 N N . LEU D 1 26 ? 63.061 80.341 52.547 1.00 14.70 26 LEU D N 1
ATOM 6287 C CA . LEU D 1 26 ? 62.243 81.546 52.541 1.00 15.06 26 LEU D CA 1
ATOM 6288 C C . LEU D 1 26 ? 61.684 81.846 53.924 1.00 15.74 26 LEU D C 1
ATOM 6289 O O . LEU D 1 26 ? 61.710 82.990 54.380 1.00 14.27 26 LEU D O 1
ATOM 6294 N N . LEU D 1 27 ? 61.189 80.812 54.594 1.00 17.71 27 LEU D N 1
ATOM 6295 C CA . LEU D 1 27 ? 60.631 80.961 55.928 1.00 17.51 27 LEU D CA 1
ATOM 6296 C C . LEU D 1 27 ? 61.724 81.342 56.925 1.00 19.15 27 LEU D C 1
ATOM 6297 O O . LEU D 1 27 ? 61.486 82.112 57.859 1.00 20.30 27 LEU D O 1
ATOM 6302 N N . GLU D 1 28 ? 62.926 80.810 56.729 1.00 19.12 28 GLU D N 1
ATOM 6303 C CA . GLU D 1 28 ? 64.028 81.121 57.632 1.00 19.40 28 GLU D CA 1
ATOM 6304 C C . GLU D 1 28 ? 64.485 82.567 57.422 1.00 18.99 28 GLU D C 1
ATOM 6305 O O . GLU D 1 28 ? 64.793 83.269 58.379 1.00 21.56 28 GLU D O 1
ATOM 6311 N N . ALA D 1 29 ? 64.508 83.018 56.175 1.00 18.99 29 ALA D N 1
ATOM 6312 C CA . ALA D 1 29 ? 64.922 84.384 55.886 1.00 19.73 29 ALA D CA 1
ATOM 6313 C C . ALA D 1 29 ? 64.010 85.372 56.601 1.00 21.82 29 ALA D C 1
ATOM 6314 O O . ALA D 1 29 ? 64.427 86.477 56.955 1.00 22.03 29 ALA D O 1
ATOM 6316 N N . ALA D 1 30 ? 62.762 84.966 56.807 1.00 20.82 30 ALA D N 1
ATOM 6317 C CA . ALA D 1 30 ? 61.777 85.799 57.478 1.00 21.78 30 ALA D CA 1
ATOM 6318 C C . ALA D 1 30 ? 61.918 85.674 58.991 1.00 22.99 30 ALA D C 1
ATOM 6319 O O . ALA D 1 30 ? 61.099 86.197 59.748 1.00 24.38 30 ALA D O 1
ATOM 6321 N N . GLY D 1 31 ? 62.964 84.974 59.421 1.00 24.11 31 GLY D N 1
ATOM 6322 C CA . GLY D 1 31 ? 63.232 84.812 60.840 1.00 23.60 31 GLY D CA 1
ATOM 6323 C C . GLY D 1 31 ? 62.424 83.761 61.577 1.00 25.64 31 GLY D C 1
ATOM 6324 O O . GLY D 1 31 ? 62.160 83.909 62.772 1.00 26.56 31 GLY D O 1
ATOM 6325 N N . HIS D 1 32 ? 62.037 82.697 60.878 1.00 25.04 32 HIS D N 1
ATOM 6326 C CA . HIS D 1 32 ? 61.256 81.628 61.490 1.00 25.20 32 HIS D CA 1
ATOM 6327 C C . HIS D 1 32 ? 62.032 80.317 61.500 1.00 25.06 32 HIS D C 1
ATOM 6328 O O . HIS D 1 32 ? 62.992 80.153 60.750 1.00 23.61 32 HIS D O 1
ATOM 6335 N N . LYS D 1 33 ? 61.616 79.393 62.364 1.00 24.11 33 LYS D N 1
ATOM 6336 C CA . LYS D 1 33 ? 62.254 78.086 62.463 1.00 23.39 33 LYS D CA 1
ATOM 6337 C C . LYS D 1 33 ? 61.458 77.120 61.601 1.00 22.76 33 LYS D C 1
ATOM 6338 O O . LYS D 1 33 ? 60.226 77.145 61.597 1.00 22.73 33 LYS D O 1
ATOM 6344 N N . VAL D 1 34 ? 62.165 76.270 60.869 1.00 20.64 34 VAL D N 1
ATOM 6345 C CA . VAL D 1 34 ? 61.523 75.309 59.990 1.00 19.58 34 VAL D CA 1
ATOM 6346 C C . VAL D 1 34 ? 62.073 73.899 60.142 1.00 20.79 34 VAL D C 1
ATOM 6347 O O . VAL D 1 34 ? 63.286 73.693 60.210 1.00 21.17 34 VAL D O 1
ATOM 6351 N N . THR D 1 35 ? 61.175 72.928 60.201 1.00 19.77 35 THR D N 1
ATOM 6352 C CA . THR D 1 35 ? 61.581 71.539 60.287 1.00 19.13 35 THR D CA 1
ATOM 6353 C C . THR D 1 35 ? 60.892 70.823 59.134 1.00 19.12 35 THR D C 1
ATOM 6354 O O . THR D 1 35 ? 59.664 70.751 59.081 1.00 21.04 35 THR D O 1
ATOM 6358 N N . ALA D 1 36 ? 61.684 70.328 58.192 1.00 16.04 36 ALA D N 1
ATOM 6359 C CA . ALA D 1 36 ? 61.147 69.608 57.054 1.00 17.63 36 ALA D CA 1
ATOM 6360 C C . ALA D 1 36 ? 61.548 68.159 57.284 1.00 20.22 36 ALA D C 1
ATOM 6361 O O . ALA D 1 36 ? 62.518 67.682 56.703 1.00 19.12 36 ALA D O 1
ATOM 6363 N N . LEU D 1 37 ? 60.804 67.452 58.127 1.00 21.71 37 LEU D N 1
ATOM 6364 C CA . LEU D 1 37 ? 61.173 66.077 58.435 1.00 22.68 37 LEU D CA 1
ATOM 6365 C C . LEU D 1 37 ? 60.827 65.037 57.383 1.00 22.56 37 LEU D C 1
ATOM 6366 O O . LEU D 1 37 ? 60.083 65.294 56.434 1.00 23.43 37 LEU D O 1
ATOM 6371 N N . ASP D 1 38 ? 61.391 63.851 57.567 1.00 20.71 38 ASP D N 1
ATOM 6372 C CA . ASP D 1 38 ? 61.134 62.730 56.686 1.00 21.28 38 ASP D CA 1
ATOM 6373 C C . ASP D 1 38 ? 60.214 61.810 57.475 1.00 21.13 38 ASP D C 1
ATOM 6374 O O . ASP D 1 38 ? 60.467 61.539 58.647 1.00 20.13 38 ASP D O 1
ATOM 6379 N N . LEU D 1 39 ? 59.135 61.351 56.857 1.00 19.57 39 LEU D N 1
ATOM 6380 C CA . LEU D 1 39 ? 58.248 60.439 57.559 1.00 20.16 39 LEU D CA 1
ATOM 6381 C C . LEU D 1 39 ? 58.888 59.062 57.412 1.00 18.79 39 LEU D C 1
ATOM 6382 O O . LEU D 1 39 ? 59.875 58.905 56.686 1.00 18.74 39 LEU D O 1
ATOM 6387 N N . ALA D 1 40 ? 58.339 58.069 58.098 1.00 18.09 40 ALA D N 1
ATOM 6388 C CA . ALA D 1 40 ? 58.886 56.714 58.027 1.00 16.10 40 ALA D CA 1
ATOM 6389 C C . ALA D 1 40 ? 59.002 56.260 56.578 1.00 16.72 40 ALA D C 1
ATOM 6390 O O . ALA D 1 40 ? 58.131 56.545 55.760 1.00 16.55 40 ALA D O 1
ATOM 6392 N N . ALA D 1 41 ? 60.091 55.558 56.273 1.00 17.15 41 ALA D N 1
ATOM 6393 C CA . ALA D 1 41 ? 60.369 55.044 54.932 1.00 15.91 41 ALA D CA 1
ATOM 6394 C C . ALA D 1 41 ? 60.249 56.099 53.832 1.00 15.32 41 ALA D C 1
ATOM 6395 O O . ALA D 1 41 ? 59.928 55.780 52.688 1.00 15.95 41 ALA D O 1
ATOM 6397 N N . SER D 1 42 ? 60.527 57.351 54.174 1.00 15.53 42 SER D N 1
ATOM 6398 C CA . SER D 1 42 ? 60.448 58.441 53.205 1.00 17.44 42 SER D CA 1
ATOM 6399 C C . SER D 1 42 ? 61.748 59.252 53.184 1.00 17.46 42 SER D C 1
ATOM 6400 O O . SER D 1 42 ? 62.419 59.398 54.209 1.00 17.74 42 SER D O 1
ATOM 6403 N N . GLY D 1 43 ? 62.091 59.790 52.017 1.00 18.21 43 GLY D N 1
ATOM 6404 C CA . GLY D 1 43 ? 63.310 60.571 51.904 1.00 19.62 43 GLY D CA 1
ATOM 6405 C C . GLY D 1 43 ? 64.523 59.685 52.126 1.00 19.48 43 GLY D C 1
ATOM 6406 O O . GLY D 1 43 ? 64.711 58.698 51.421 1.00 20.63 43 GLY D O 1
ATOM 6407 N N . THR D 1 44 ? 65.344 60.020 53.112 1.00 20.87 44 THR D N 1
ATOM 6408 C CA . THR D 1 44 ? 66.521 59.209 53.391 1.00 21.47 44 THR D CA 1
ATOM 6409 C C . THR D 1 44 ? 66.318 58.258 54.573 1.00 21.97 44 THR D C 1
ATOM 6410 O O . THR D 1 44 ? 67.281 57.667 55.064 1.00 22.46 44 THR D O 1
ATOM 6414 N N . ASP D 1 45 ? 65.080 58.112 55.041 1.00 20.99 45 ASP D N 1
ATOM 6415 C CA . ASP D 1 45 ? 64.809 57.208 56.163 1.00 22.31 45 ASP D CA 1
ATOM 6416 C C . ASP D 1 45 ? 65.009 55.763 55.683 1.00 22.72 45 ASP D C 1
ATOM 6417 O O . ASP D 1 45 ? 64.451 55.360 54.662 1.00 23.88 45 ASP D O 1
ATOM 6422 N N . LEU D 1 46 ? 65.795 54.988 56.426 1.00 24.90 46 LEU D N 1
ATOM 6423 C CA . LEU D 1 46 ? 66.114 53.608 56.049 1.00 26.23 46 LEU D CA 1
ATOM 6424 C C . LEU D 1 46 ? 64.989 52.582 56.160 1.00 26.13 46 LEU D C 1
ATOM 6425 O O . LEU D 1 46 ? 65.139 51.441 55.713 1.00 25.45 46 LEU D O 1
ATOM 6430 N N . ARG D 1 47 ? 63.873 52.971 56.766 1.00 25.49 47 ARG D N 1
ATOM 6431 C CA . ARG D 1 47 ? 62.743 52.059 56.897 1.00 24.90 47 ARG D CA 1
ATOM 6432 C C . ARG D 1 47 ? 62.196 51.726 55.518 1.00 24.05 47 ARG D C 1
ATOM 6433 O O . ARG D 1 47 ? 62.304 52.526 54.593 1.00 25.03 47 ARG D O 1
ATOM 6441 N N . LYS D 1 48 ? 61.604 50.543 55.391 1.00 24.09 48 LYS D N 1
ATOM 6442 C CA . LYS D 1 48 ? 61.021 50.099 54.133 1.00 23.69 48 LYS D CA 1
ATOM 6443 C C . LYS D 1 48 ? 59.506 50.215 54.225 1.00 22.30 48 LYS D C 1
ATOM 6444 O O . LYS D 1 48 ? 58.930 50.071 55.304 1.00 22.42 48 LYS D O 1
ATOM 6450 N N . ILE D 1 49 ? 58.859 50.463 53.093 1.00 23.29 49 ILE D N 1
ATOM 6451 C CA . ILE D 1 49 ? 57.408 50.603 53.084 1.00 23.98 49 ILE D CA 1
ATOM 6452 C C . ILE D 1 49 ? 56.707 49.335 53.573 1.00 25.26 49 ILE D C 1
ATOM 6453 O O . ILE D 1 49 ? 55.613 49.405 54.129 1.00 25.67 49 ILE D O 1
ATOM 6458 N N . GLU D 1 50 ? 57.331 48.177 53.381 1.00 27.25 50 GLU D N 1
ATOM 6459 C CA . GLU D 1 50 ? 56.713 46.930 53.825 1.00 28.72 50 GLU D CA 1
ATOM 6460 C C . GLU D 1 50 ? 56.711 46.797 55.341 1.00 28.18 50 GLU D C 1
ATOM 6461 O O . GLU D 1 50 ? 56.024 45.940 55.891 1.00 30.30 50 GLU D O 1
ATOM 6467 N N . GLU D 1 51 ? 57.481 47.641 56.019 1.00 27.21 51 GLU D N 1
ATOM 6468 C CA . GLU D 1 51 ? 57.546 47.600 57.476 1.00 26.72 51 GLU D CA 1
ATOM 6469 C C . GLU D 1 51 ? 56.460 48.468 58.095 1.00 25.68 51 GLU D C 1
ATOM 6470 O O . GLU D 1 51 ? 56.331 48.529 59.316 1.00 26.28 51 GLU D O 1
ATOM 6476 N N . LEU D 1 52 ? 55.689 49.152 57.258 1.00 23.94 52 LEU D N 1
ATOM 6477 C CA . LEU D 1 52 ? 54.636 50.018 57.768 1.00 23.41 52 LEU D CA 1
ATOM 6478 C C . LEU D 1 52 ? 53.274 49.384 57.526 1.00 22.31 52 LEU D C 1
ATOM 6479 O O . LEU D 1 52 ? 52.867 49.180 56.381 1.00 22.20 52 LEU D O 1
ATOM 6484 N N . ARG D 1 53 ? 52.569 49.067 58.604 1.00 22.40 53 ARG D N 1
ATOM 6485 C CA . ARG D 1 53 ? 51.257 48.442 58.466 1.00 25.29 53 ARG D CA 1
ATOM 6486 C C . ARG D 1 53 ? 50.118 49.386 58.827 1.00 25.55 53 ARG D C 1
ATOM 6487 O O . ARG D 1 53 ? 48.971 49.129 58.470 1.00 28.21 53 ARG D O 1
ATOM 6495 N N . THR D 1 54 ? 50.433 50.476 59.527 1.00 24.86 54 THR D N 1
ATOM 6496 C CA . THR D 1 54 ? 49.418 51.449 59.921 1.00 24.76 54 THR D CA 1
ATOM 6497 C C . THR D 1 54 ? 49.869 52.869 59.614 1.00 25.14 54 THR D C 1
ATOM 6498 O O . THR D 1 54 ? 51.054 53.126 59.393 1.00 22.90 54 THR D O 1
ATOM 6502 N N . LEU D 1 55 ? 48.915 53.795 59.615 1.00 23.37 55 LEU D N 1
ATOM 6503 C CA . LEU D 1 55 ? 49.223 55.193 59.346 1.00 23.96 55 LEU D CA 1
ATOM 6504 C C . LEU D 1 55 ? 50.122 55.714 60.459 1.00 23.79 55 LEU D C 1
ATOM 6505 O O . LEU D 1 55 ? 50.969 56.577 60.236 1.00 24.74 55 LEU D O 1
ATOM 6510 N N . TYR D 1 56 ? 49.934 55.175 61.659 1.00 23.81 56 TYR D N 1
ATOM 6511 C CA . TYR D 1 56 ? 50.725 55.584 62.812 1.00 23.12 56 TYR D CA 1
ATOM 6512 C C . TYR D 1 56 ? 52.215 55.297 62.616 1.00 22.95 56 TYR D C 1
ATOM 6513 O O . TYR D 1 56 ? 53.050 56.160 62.871 1.00 22.91 56 TYR D O 1
ATOM 6522 N N . ASP D 1 57 ? 52.546 54.089 62.167 1.00 22.42 57 ASP D N 1
ATOM 6523 C CA . ASP D 1 57 ? 53.949 53.723 61.947 1.00 22.02 57 ASP D CA 1
ATOM 6524 C C . ASP D 1 57 ? 54.594 54.721 60.999 1.00 21.98 57 ASP D C 1
ATOM 6525 O O . ASP D 1 57 ? 55.717 55.177 61.214 1.00 21.91 57 ASP D O 1
ATOM 6530 N N . TYR D 1 58 ? 53.865 55.036 59.936 1.00 21.28 58 TYR D N 1
ATOM 6531 C CA . TYR D 1 58 ? 54.314 55.973 58.920 1.00 20.65 58 TYR D CA 1
ATOM 6532 C C . TYR D 1 58 ? 54.489 57.380 59.481 1.00 20.66 58 TYR D C 1
ATOM 6533 O O . TYR D 1 58 ? 55.404 58.103 59.088 1.00 20.84 58 TYR D O 1
ATOM 6542 N N . THR D 1 59 ? 53.618 57.749 60.416 1.00 20.44 59 THR D N 1
ATOM 6543 C CA . THR D 1 59 ? 53.614 59.075 61.038 1.00 20.12 59 THR D CA 1
ATOM 6544 C C . THR D 1 59 ? 54.517 59.193 62.260 1.00 19.60 59 THR D C 1
ATOM 6545 O O . THR D 1 59 ? 54.756 60.292 62.759 1.00 19.26 59 THR D O 1
ATOM 6549 N N . LEU D 1 60 ? 55.016 58.061 62.739 1.00 20.71 60 LEU D N 1
ATOM 6550 C CA . LEU D 1 60 ? 55.868 58.036 63.923 1.00 21.52 60 LEU D CA 1
ATOM 6551 C C . LEU D 1 60 ? 56.836 59.218 64.056 1.00 20.20 60 LEU D C 1
ATOM 6552 O O . LEU D 1 60 ? 56.882 59.875 65.099 1.00 19.68 60 LEU D O 1
ATOM 6557 N N . PRO D 1 61 ? 57.621 59.504 63.003 1.00 20.95 61 PRO D N 1
ATOM 6558 C CA . PRO D 1 61 ? 58.576 60.620 63.047 1.00 21.78 61 PRO D CA 1
ATOM 6559 C C . PRO D 1 61 ? 57.927 61.937 63.468 1.00 19.64 61 PRO D C 1
ATOM 6560 O O . PRO D 1 61 ? 58.466 62.669 64.300 1.00 19.70 61 PRO D O 1
ATOM 6564 N N . LEU D 1 62 ? 56.767 62.234 62.896 1.00 19.95 62 LEU D N 1
ATOM 6565 C CA . LEU D 1 62 ? 56.055 63.457 63.245 1.00 20.70 62 LEU D CA 1
ATOM 6566 C C . LEU D 1 62 ? 55.623 63.388 64.704 1.00 22.06 62 LEU D C 1
ATOM 6567 O O . LEU D 1 62 ? 55.740 64.366 65.447 1.00 20.88 62 LEU D O 1
ATOM 6580 N N . GLU D 1 64 ? 57.022 61.868 67.166 1.00 26.10 64 GLU D N 1
ATOM 6581 C CA . GLU D 1 64 ? 58.191 62.044 68.026 1.00 27.23 64 GLU D CA 1
ATOM 6582 C C . GLU D 1 64 ? 58.615 63.511 68.087 1.00 27.09 64 GLU D C 1
ATOM 6583 O O . GLU D 1 64 ? 59.000 64.015 69.141 1.00 28.30 64 GLU D O 1
ATOM 6589 N N . LEU D 1 65 ? 58.548 64.192 66.949 1.00 26.74 65 LEU D N 1
ATOM 6590 C CA . LEU D 1 65 ? 58.913 65.597 66.895 1.00 26.83 65 LEU D CA 1
ATOM 6591 C C . LEU D 1 65 ? 57.921 66.417 67.715 1.00 28.25 65 LEU D C 1
ATOM 6592 O O . LEU D 1 65 ? 58.319 67.270 68.507 1.00 26.88 65 LEU D O 1
ATOM 6605 N N . GLU D 1 67 ? 56.200 65.514 70.189 1.00 28.39 67 GLU D N 1
ATOM 6606 C CA . GLU D 1 67 ? 56.351 65.247 71.610 1.00 30.34 67 GLU D CA 1
ATOM 6607 C C . GLU D 1 67 ? 57.569 65.936 72.224 1.00 31.59 67 GLU D C 1
ATOM 6608 O O . GLU D 1 67 ? 57.598 66.178 73.428 1.00 32.29 67 GLU D O 1
ATOM 6614 N N . SER D 1 68 ? 58.562 66.256 71.397 1.00 33.28 68 SER D N 1
ATOM 6615 C CA . SER D 1 68 ? 59.778 66.916 71.871 1.00 36.00 68 SER D CA 1
ATOM 6616 C C . SER D 1 68 ? 59.579 68.424 71.971 1.00 38.21 68 SER D C 1
ATOM 6617 O O . SER D 1 68 ? 60.435 69.139 72.491 1.00 37.90 68 SER D O 1
ATOM 6620 N N . LEU D 1 69 ? 58.450 68.905 71.462 1.00 40.57 69 LEU D N 1
ATOM 6621 C CA . LEU D 1 69 ? 58.155 70.331 71.475 1.00 43.71 69 LEU D CA 1
ATOM 6622 C C . LEU D 1 69 ? 57.987 70.912 72.870 1.00 45.55 69 LEU D C 1
ATOM 6623 O O . LEU D 1 69 ? 57.210 70.406 73.682 1.00 46.15 69 LEU D O 1
ATOM 6628 N N . SER D 1 70 ? 58.716 71.989 73.137 1.00 47.03 70 SER D N 1
ATOM 6629 C CA . SER D 1 70 ? 58.654 72.652 74.428 1.00 49.32 70 SER D CA 1
ATOM 6630 C C . SER D 1 70 ? 57.239 73.132 74.709 1.00 50.10 70 SER D C 1
ATOM 6631 O O . SER D 1 70 ? 56.475 73.443 73.793 1.00 48.78 70 SER D O 1
ATOM 6634 N N . ALA D 1 71 ? 56.900 73.193 75.989 1.00 51.79 71 ALA D N 1
ATOM 6635 C CA . ALA D 1 71 ? 55.580 73.623 76.420 1.00 52.91 71 ALA D CA 1
ATOM 6636 C C . ALA D 1 71 ? 55.156 74.939 75.775 1.00 53.38 71 ALA D C 1
ATOM 6637 O O . ALA D 1 71 ? 53.993 75.118 75.415 1.00 53.76 71 ALA D O 1
ATOM 6639 N N . ASP D 1 72 ? 56.098 75.861 75.625 1.00 52.95 72 ASP D N 1
ATOM 6640 C CA . ASP D 1 72 ? 55.782 77.155 75.032 1.00 52.43 72 ASP D CA 1
ATOM 6641 C C . ASP D 1 72 ? 56.313 77.294 73.611 1.00 51.03 72 ASP D C 1
ATOM 6642 O O . ASP D 1 72 ? 56.648 78.392 73.169 1.00 51.17 72 ASP D O 1
ATOM 6647 N N . GLU D 1 73 ? 56.390 76.181 72.892 1.00 48.19 73 GLU D N 1
ATOM 6648 C CA . GLU D 1 73 ? 56.883 76.215 71.522 1.00 46.10 73 GLU D CA 1
ATOM 6649 C C . GLU D 1 73 ? 55.817 75.715 70.546 1.00 43.38 73 GLU D C 1
ATOM 6650 O O . GLU D 1 73 ? 55.978 74.658 69.940 1.00 45.97 73 GLU D O 1
ATOM 6656 N N . LYS D 1 74 ? 54.730 76.468 70.396 1.00 38.20 74 LYS D N 1
ATOM 6657 C CA . LYS D 1 74 ? 53.666 76.063 69.484 1.00 34.85 74 LYS D CA 1
ATOM 6658 C C . LYS D 1 74 ? 54.154 76.088 68.046 1.00 33.37 74 LYS D C 1
ATOM 6659 O O . LYS D 1 74 ? 55.067 76.834 67.707 1.00 35.09 74 LYS D O 1
ATOM 6665 N N . VAL D 1 75 ? 53.542 75.275 67.195 1.00 30.47 75 VAL D N 1
ATOM 6666 C CA . VAL D 1 75 ? 53.964 75.216 65.810 1.00 27.16 75 VAL D CA 1
ATOM 6667 C C . VAL D 1 75 ? 52.824 75.374 64.822 1.00 27.61 75 VAL D C 1
ATOM 6668 O O . VAL D 1 75 ? 51.647 75.297 65.173 1.00 28.00 75 VAL D O 1
ATOM 6672 N N . ILE D 1 76 ? 53.201 75.603 63.574 1.00 26.54 76 ILE D N 1
ATOM 6673 C CA . ILE D 1 76 ? 52.249 75.737 62.493 1.00 25.14 76 ILE D CA 1
ATOM 6674 C C . ILE D 1 76 ? 52.463 74.515 61.615 1.00 25.54 76 ILE D C 1
ATOM 6675 O O . ILE D 1 76 ? 53.432 74.450 60.854 1.00 25.03 76 ILE D O 1
ATOM 6680 N N . LEU D 1 77 ? 51.573 73.537 61.749 1.00 24.31 77 LEU D N 1
ATOM 6681 C CA . LEU D 1 77 ? 51.661 72.313 60.973 1.00 24.18 77 LEU D CA 1
ATOM 6682 C C . LEU D 1 77 ? 51.198 72.540 59.553 1.00 23.12 77 LEU D C 1
ATOM 6683 O O . LEU D 1 77 ? 50.103 73.042 59.324 1.00 22.57 77 LEU D O 1
ATOM 6688 N N . VAL D 1 78 ? 52.041 72.164 58.604 1.00 20.27 78 VAL D N 1
ATOM 6689 C CA . VAL D 1 78 ? 51.712 72.300 57.201 1.00 18.60 78 VAL D CA 1
ATOM 6690 C C . VAL D 1 78 ? 51.776 70.910 56.587 1.00 18.51 78 VAL D C 1
ATOM 6691 O O . VAL D 1 78 ? 52.844 70.290 56.526 1.00 17.87 78 VAL D O 1
ATOM 6695 N N . GLY D 1 79 ? 50.627 70.416 56.141 1.00 15.92 79 GLY D N 1
ATOM 6696 C CA . GLY D 1 79 ? 50.578 69.097 55.540 1.00 15.66 79 GLY D CA 1
ATOM 6697 C C . GLY D 1 79 ? 50.288 69.179 54.061 1.00 15.89 79 GLY D C 1
ATOM 6698 O O . GLY D 1 79 ? 49.347 69.850 53.643 1.00 16.71 79 GLY D O 1
ATOM 6699 N N . HIS D 1 80 ? 51.109 68.509 53.262 1.00 14.14 80 HIS D N 1
ATOM 6700 C CA . HIS D 1 80 ? 50.921 68.488 51.822 1.00 16.00 80 HIS D CA 1
ATOM 6701 C C . HIS D 1 80 ? 50.440 67.108 51.389 1.00 17.04 80 HIS D C 1
ATOM 6702 O O . HIS D 1 80 ? 50.926 66.090 51.885 1.00 19.70 80 HIS D O 1
ATOM 6709 N N . SER D 1 81 ? 49.464 67.095 50.482 1.00 17.64 81 SER D N 1
ATOM 6710 C CA . SER D 1 81 ? 48.949 65.960 49.977 1.00 18.12 81 SER D CA 1
ATOM 6711 C C . SER D 1 81 ? 48.528 64.971 51.061 1.00 17.75 81 SER D C 1
ATOM 6712 O O . SER D 1 81 ? 47.749 65.342 51.946 1.00 17.28 81 SER D O 1
ATOM 6715 N N . LEU D 1 82 ? 49.036 63.738 51.024 1.00 15.72 82 LEU D N 1
ATOM 6716 C CA . LEU D 1 82 ? 48.676 62.733 52.028 1.00 15.26 82 LEU D CA 1
ATOM 6717 C C . LEU D 1 82 ? 49.070 63.242 53.401 1.00 15.30 82 LEU D C 1
ATOM 6718 O O . LEU D 1 82 ? 48.483 62.851 54.410 1.00 15.95 82 LEU D O 1
ATOM 6723 N N . GLY D 1 83 ? 50.065 64.128 53.424 1.00 16.22 83 GLY D N 1
ATOM 6724 C CA . GLY D 1 83 ? 50.537 64.706 54.670 1.00 15.01 83 GLY D CA 1
ATOM 6725 C C . GLY D 1 83 ? 49.403 65.210 55.532 1.00 16.74 83 GLY D C 1
ATOM 6726 O O . GLY D 1 83 ? 49.535 65.311 56.755 1.00 16.66 83 GLY D O 1
ATOM 6727 N N . GLY D 1 84 ? 48.286 65.553 54.892 1.00 18.25 84 GLY D N 1
ATOM 6728 C CA . GLY D 1 84 ? 47.130 66.018 55.642 1.00 17.93 84 GLY D CA 1
ATOM 6729 C C . GLY D 1 84 ? 46.664 64.937 56.605 1.00 18.25 84 GLY D C 1
ATOM 6730 O O . GLY D 1 84 ? 46.289 65.224 57.742 1.00 18.82 84 GLY D O 1
ATOM 6739 N N . ASN D 1 86 ? 48.509 62.690 57.947 1.00 19.86 86 ASN D N 1
ATOM 6740 C CA . ASN D 1 86 ? 49.518 62.610 59.001 1.00 19.21 86 ASN D CA 1
ATOM 6741 C C . ASN D 1 86 ? 49.268 63.679 60.063 1.00 18.85 86 ASN D C 1
ATOM 6742 O O . ASN D 1 86 ? 49.447 63.426 61.253 1.00 20.32 86 ASN D O 1
ATOM 6747 N N . LEU D 1 87 ? 48.856 64.870 59.632 1.00 18.70 87 LEU D N 1
ATOM 6748 C CA . LEU D 1 87 ? 48.573 65.964 60.562 1.00 20.16 87 LEU D CA 1
ATOM 6749 C C . LEU D 1 87 ? 47.424 65.602 61.498 1.00 18.81 87 LEU D C 1
ATOM 6750 O O . LEU D 1 87 ? 47.380 66.049 62.644 1.00 19.01 87 LEU D O 1
ATOM 6755 N N . GLY D 1 88 ? 46.497 64.795 60.995 1.00 21.34 88 GLY D N 1
ATOM 6756 C CA . GLY D 1 88 ? 45.359 64.381 61.795 1.00 21.34 88 GLY D CA 1
ATOM 6757 C C . GLY D 1 88 ? 45.780 63.737 63.101 1.00 22.14 88 GLY D C 1
ATOM 6758 O O . GLY D 1 88 ? 45.268 64.088 64.165 1.00 22.82 88 GLY D O 1
ATOM 6759 N N . LEU D 1 89 ? 46.715 62.795 63.030 1.00 22.65 89 LEU D N 1
ATOM 6760 C CA . LEU D 1 89 ? 47.186 62.116 64.230 1.00 21.99 89 LEU D CA 1
ATOM 6761 C C . LEU D 1 89 ? 47.876 63.087 65.180 1.00 21.29 89 LEU D C 1
ATOM 6762 O O . LEU D 1 89 ? 47.706 63.004 66.396 1.00 22.26 89 LEU D O 1
ATOM 6767 N N . ALA D 1 90 ? 48.653 64.014 64.632 1.00 21.16 90 ALA D N 1
ATOM 6768 C CA . ALA D 1 90 ? 49.357 64.993 65.461 1.00 21.38 90 ALA D CA 1
ATOM 6769 C C . ALA D 1 90 ? 48.366 65.919 66.147 1.00 21.17 90 ALA D C 1
ATOM 6770 O O . ALA D 1 90 ? 48.535 66.277 67.308 1.00 22.84 90 ALA D O 1
ATOM 6780 N N . GLU D 1 92 ? 45.235 65.225 66.828 1.00 24.49 92 GLU D N 1
ATOM 6781 C CA . GLU D 1 92 ? 44.465 64.461 67.789 1.00 23.69 92 GLU D CA 1
ATOM 6782 C C . GLU D 1 92 ? 45.217 64.253 69.101 1.00 23.19 92 GLU D C 1
ATOM 6783 O O . GLU D 1 92 ? 44.610 64.209 70.171 1.00 23.92 92 GLU D O 1
ATOM 6789 N N . LYS D 1 93 ? 46.540 64.144 69.025 1.00 23.38 93 LYS D N 1
ATOM 6790 C CA . LYS D 1 93 ? 47.350 63.909 70.217 1.00 23.20 93 LYS D CA 1
ATOM 6791 C C . LYS D 1 93 ? 47.967 65.161 70.840 1.00 24.18 93 LYS D C 1
ATOM 6792 O O . LYS D 1 93 ? 48.129 65.241 72.061 1.00 24.84 93 LYS D O 1
ATOM 6798 N N . TYR D 1 94 ? 48.310 66.141 70.013 1.00 24.17 94 TYR D N 1
ATOM 6799 C CA . TYR D 1 94 ? 48.921 67.366 70.520 1.00 25.12 94 TYR D CA 1
ATOM 6800 C C . TYR D 1 94 ? 48.148 68.583 70.008 1.00 25.59 94 TYR D C 1
ATOM 6801 O O . TYR D 1 94 ? 48.730 69.517 69.465 1.00 27.25 94 TYR D O 1
ATOM 6810 N N . PRO D 1 95 ? 46.820 68.596 70.201 1.00 26.73 95 PRO D N 1
ATOM 6811 C CA . PRO D 1 95 ? 45.994 69.715 69.737 1.00 25.36 95 PRO D CA 1
ATOM 6812 C C . PRO D 1 95 ? 46.431 71.097 70.205 1.00 25.25 95 PRO D C 1
ATOM 6813 O O . PRO D 1 95 ? 46.455 72.049 69.421 1.00 25.29 95 PRO D O 1
ATOM 6817 N N . GLN D 1 96 ? 46.795 71.206 71.475 1.00 24.85 96 GLN D N 1
ATOM 6818 C CA . GLN D 1 96 ? 47.199 72.494 72.027 1.00 26.48 96 GLN D CA 1
ATOM 6819 C C . GLN D 1 96 ? 48.643 72.918 71.734 1.00 26.80 96 GLN D C 1
ATOM 6820 O O . GLN D 1 96 ? 49.117 73.939 72.232 1.00 26.55 96 GLN D O 1
ATOM 6826 N N . LYS D 1 97 ? 49.340 72.141 70.916 1.00 25.71 97 LYS D N 1
ATOM 6827 C CA . LYS D 1 97 ? 50.707 72.493 70.548 1.00 27.20 97 LYS D CA 1
ATOM 6828 C C . LYS D 1 97 ? 50.688 73.014 69.111 1.00 27.20 97 LYS D C 1
ATOM 6829 O O . LYS D 1 97 ? 51.734 73.244 68.505 1.00 28.50 97 LYS D O 1
ATOM 6835 N N . ILE D 1 98 ? 49.484 73.206 68.581 1.00 26.51 98 ILE D N 1
ATOM 6836 C CA . ILE D 1 98 ? 49.304 73.650 67.205 1.00 25.42 98 ILE D CA 1
ATOM 6837 C C . ILE D 1 98 ? 48.581 74.991 67.065 1.00 26.67 98 ILE D C 1
ATOM 6838 O O . ILE D 1 98 ? 47.418 75.118 67.451 1.00 27.22 98 ILE D O 1
ATOM 6843 N N . TYR D 1 99 ? 49.284 75.989 66.525 1.00 26.23 99 TYR D N 1
ATOM 6844 C CA . TYR D 1 99 ? 48.723 77.323 66.297 1.00 24.67 99 TYR D CA 1
ATOM 6845 C C . TYR D 1 99 ? 47.596 77.162 65.286 1.00 25.15 99 TYR D C 1
ATOM 6846 O O . TYR D 1 99 ? 46.486 77.665 65.474 1.00 26.09 99 TYR D O 1
ATOM 6855 N N . ALA D 1 100 ? 47.909 76.459 64.203 1.00 22.53 100 ALA D N 1
ATOM 6856 C CA . ALA D 1 100 ? 46.954 76.200 63.140 1.00 21.59 100 ALA D CA 1
ATOM 6857 C C . ALA D 1 100 ? 47.472 75.063 62.274 1.00 21.56 100 ALA D C 1
ATOM 6858 O O . ALA D 1 100 ? 48.680 74.869 62.141 1.00 20.74 100 ALA D O 1
ATOM 6860 N N . ALA D 1 101 ? 46.549 74.298 61.702 1.00 21.88 101 ALA D N 1
ATOM 6861 C CA . ALA D 1 101 ? 46.910 73.191 60.838 1.00 20.54 101 ALA D CA 1
ATOM 6862 C C . ALA D 1 101 ? 46.600 73.630 59.418 1.00 21.61 101 ALA D C 1
ATOM 6863 O O . ALA D 1 101 ? 45.456 73.965 59.092 1.00 22.74 101 ALA D O 1
ATOM 6865 N N . VAL D 1 102 ? 47.624 73.630 58.575 1.00 19.16 102 VAL D N 1
ATOM 6866 C CA . VAL D 1 102 ? 47.472 74.047 57.194 1.00 18.07 102 VAL D CA 1
ATOM 6867 C C . VAL D 1 102 ? 47.525 72.878 56.230 1.00 19.37 102 VAL D C 1
ATOM 6868 O O . VAL D 1 102 ? 48.476 72.087 56.236 1.00 18.98 102 VAL D O 1
ATOM 6872 N N . PHE D 1 103 ? 46.495 72.783 55.396 1.00 17.33 103 PHE D N 1
ATOM 6873 C CA . PHE D 1 103 ? 46.401 71.716 54.411 1.00 19.60 103 PHE D CA 1
ATOM 6874 C C . PHE D 1 103 ? 46.648 72.234 53.001 1.00 19.46 103 PHE D C 1
ATOM 6875 O O . PHE D 1 103 ? 45.797 72.897 52.402 1.00 18.99 103 PHE D O 1
ATOM 6883 N N . LEU D 1 104 ? 47.836 71.936 52.487 1.00 19.99 104 LEU D N 1
ATOM 6884 C CA . LEU D 1 104 ? 48.228 72.345 51.153 1.00 18.36 104 LEU D CA 1
ATOM 6885 C C . LEU D 1 104 ? 47.877 71.235 50.166 1.00 19.10 104 LEU D C 1
ATOM 6886 O O . LEU D 1 104 ? 48.545 70.200 50.126 1.00 18.20 104 LEU D O 1
ATOM 6891 N N . ALA D 1 105 ? 46.826 71.458 49.377 1.00 17.52 105 ALA D N 1
ATOM 6892 C CA . ALA D 1 105 ? 46.361 70.476 48.403 1.00 18.68 105 ALA D CA 1
ATOM 6893 C C . ALA D 1 105 ? 46.438 69.101 49.055 1.00 18.80 105 ALA D C 1
ATOM 6894 O O . ALA D 1 105 ? 46.913 68.143 48.456 1.00 18.09 105 ALA D O 1
ATOM 6896 N N . ALA D 1 106 ? 45.957 69.012 50.288 1.00 18.29 106 ALA D N 1
ATOM 6897 C CA . ALA D 1 106 ? 46.027 67.770 51.031 1.00 18.76 106 ALA D CA 1
ATOM 6898 C C . ALA D 1 106 ? 44.692 67.069 51.255 1.00 20.39 106 ALA D C 1
ATOM 6899 O O . ALA D 1 106 ? 43.627 67.558 50.872 1.00 18.96 106 ALA D O 1
ATOM 6901 N N . PHE D 1 107 ? 44.766 65.893 51.865 1.00 20.71 107 PHE D N 1
ATOM 6902 C CA . PHE D 1 107 ? 43.560 65.173 52.201 1.00 20.25 107 PHE D CA 1
ATOM 6903 C C . PHE D 1 107 ? 43.331 65.626 53.618 1.00 20.90 107 PHE D C 1
ATOM 6904 O O . PHE D 1 107 ? 44.162 65.392 54.497 1.00 21.43 107 PHE D O 1
ATOM 6920 N N . PRO D 1 109 ? 41.020 65.281 56.816 1.00 25.62 109 PRO D N 1
ATOM 6921 C CA . PRO D 1 109 ? 40.079 64.438 57.558 1.00 26.20 109 PRO D CA 1
ATOM 6922 C C . PRO D 1 109 ? 39.257 65.280 58.527 1.00 26.69 109 PRO D C 1
ATOM 6923 O O . PRO D 1 109 ? 39.337 66.511 58.518 1.00 26.37 109 PRO D O 1
ATOM 6927 N N . ASP D 1 110 ? 38.482 64.601 59.368 1.00 25.87 110 ASP D N 1
ATOM 6928 C CA . ASP D 1 110 ? 37.669 65.265 60.381 1.00 26.91 110 ASP D CA 1
ATOM 6929 C C . ASP D 1 110 ? 37.215 64.253 61.422 1.00 27.38 110 ASP D C 1
ATOM 6930 O O . ASP D 1 110 ? 37.423 63.050 61.262 1.00 28.22 110 ASP D O 1
ATOM 6935 N N . SER D 1 111 ? 36.615 64.751 62.497 1.00 28.80 111 SER D N 1
ATOM 6936 C CA . SER D 1 111 ? 36.124 63.901 63.574 1.00 29.39 111 SER D CA 1
ATOM 6937 C C . SER D 1 111 ? 34.625 63.651 63.407 1.00 30.14 111 SER D C 1
ATOM 6938 O O . SER D 1 111 ? 33.936 63.287 64.360 1.00 31.16 111 SER D O 1
ATOM 6941 N N . VAL D 1 112 ? 34.126 63.855 62.193 1.00 31.05 112 VAL D N 1
ATOM 6942 C CA . VAL D 1 112 ? 32.709 63.661 61.914 1.00 31.95 112 VAL D CA 1
ATOM 6943 C C . VAL D 1 112 ? 32.456 62.349 61.172 1.00 32.10 112 VAL D C 1
ATOM 6944 O O . VAL D 1 112 ? 31.674 61.516 61.624 1.00 31.38 112 VAL D O 1
ATOM 6948 N N . HIS D 1 113 ? 33.128 62.177 60.036 1.00 32.12 113 HIS D N 1
ATOM 6949 C CA . HIS D 1 113 ? 32.981 60.980 59.216 1.00 34.14 113 HIS D CA 1
ATOM 6950 C C . HIS D 1 113 ? 34.042 59.948 59.570 1.00 35.35 113 HIS D C 1
ATOM 6951 O O . HIS D 1 113 ? 34.891 60.184 60.430 1.00 35.91 113 HIS D O 1
ATOM 6958 N N . ASN D 1 114 ? 33.985 58.804 58.897 1.00 35.52 114 ASN D N 1
ATOM 6959 C CA . ASN D 1 114 ? 34.965 57.748 59.103 1.00 35.43 114 ASN D CA 1
ATOM 6960 C C . ASN D 1 114 ? 36.311 58.342 58.685 1.00 33.69 114 ASN D C 1
ATOM 6961 O O . ASN D 1 114 ? 36.377 59.081 57.704 1.00 33.28 114 ASN D O 1
ATOM 6966 N N . SER D 1 115 ? 37.376 58.027 59.419 1.00 32.36 115 SER D N 1
ATOM 6967 C CA . SER D 1 115 ? 38.706 58.556 59.105 1.00 30.95 115 SER D CA 1
ATOM 6968 C C . SER D 1 115 ? 39.148 58.357 57.651 1.00 28.88 115 SER D C 1
ATOM 6969 O O . SER D 1 115 ? 39.940 59.142 57.135 1.00 28.88 115 SER D O 1
ATOM 6972 N N . SER D 1 116 ? 38.656 57.312 56.990 1.00 27.49 116 SER D N 1
ATOM 6973 C CA . SER D 1 116 ? 39.050 57.068 55.603 1.00 24.89 116 SER D CA 1
ATOM 6974 C C . SER D 1 116 ? 38.091 57.695 54.600 1.00 23.52 116 SER D C 1
ATOM 6975 O O . SER D 1 116 ? 38.256 57.541 53.389 1.00 23.48 116 SER D O 1
ATOM 6978 N N . PHE D 1 117 ? 37.107 58.428 55.102 1.00 22.30 117 PHE D N 1
ATOM 6979 C CA . PHE D 1 117 ? 36.109 59.041 54.238 1.00 20.82 117 PHE D CA 1
ATOM 6980 C C . PHE D 1 117 ? 36.647 59.849 53.055 1.00 19.60 117 PHE D C 1
ATOM 6981 O O . PHE D 1 117 ? 36.295 59.576 51.902 1.00 19.08 117 PHE D O 1
ATOM 6989 N N . VAL D 1 118 ? 37.489 60.842 53.318 1.00 18.94 118 VAL D N 1
ATOM 6990 C CA . VAL D 1 118 ? 38.012 61.659 52.227 1.00 19.39 118 VAL D CA 1
ATOM 6991 C C . VAL D 1 118 ? 38.792 60.835 51.196 1.00 19.05 118 VAL D C 1
ATOM 6992 O O . VAL D 1 118 ? 38.733 61.116 49.997 1.00 18.38 118 VAL D O 1
ATOM 6996 N N . LEU D 1 119 ? 39.506 59.812 51.655 1.00 19.99 119 LEU D N 1
ATOM 6997 C CA . LEU D 1 119 ? 40.259 58.957 50.743 1.00 20.30 119 LEU D CA 1
ATOM 6998 C C . LEU D 1 119 ? 39.286 58.161 49.879 1.00 20.18 119 LEU D C 1
ATOM 6999 O O . LEU D 1 119 ? 39.444 58.078 48.657 1.00 19.63 119 LEU D O 1
ATOM 7004 N N . GLU D 1 120 ? 38.271 57.583 50.516 1.00 20.84 120 GLU D N 1
ATOM 7005 C CA . GLU D 1 120 ? 37.268 56.814 49.789 1.00 21.72 120 GLU D CA 1
ATOM 7006 C C . GLU D 1 120 ? 36.587 57.691 48.735 1.00 20.19 120 GLU D C 1
ATOM 7007 O O . GLU D 1 120 ? 36.413 57.273 47.594 1.00 21.04 120 GLU D O 1
ATOM 7013 N N . GLN D 1 121 ? 36.209 58.908 49.108 1.00 21.88 121 GLN D N 1
ATOM 7014 C CA . GLN D 1 121 ? 35.563 59.800 48.152 1.00 21.33 121 GLN D CA 1
ATOM 7015 C C . GLN D 1 121 ? 36.500 60.097 46.998 1.00 22.06 121 GLN D C 1
ATOM 7016 O O . GLN D 1 121 ? 36.088 60.104 45.832 1.00 20.89 121 GLN D O 1
ATOM 7022 N N . TYR D 1 122 ? 37.765 60.344 47.322 1.00 22.02 122 TYR D N 1
ATOM 7023 C CA . TYR D 1 122 ? 38.756 60.624 46.292 1.00 22.13 122 TYR D CA 1
ATOM 7024 C C . TYR D 1 122 ? 38.866 59.425 45.356 1.00 23.32 122 TYR D C 1
ATOM 7025 O O . TYR D 1 122 ? 38.792 59.569 44.136 1.00 21.94 122 TYR D O 1
ATOM 7034 N N . ASN D 1 123 ? 39.033 58.240 45.932 1.00 25.20 123 ASN D N 1
ATOM 7035 C CA . ASN D 1 123 ? 39.174 57.033 45.127 1.00 28.33 123 ASN D CA 1
ATOM 7036 C C . ASN D 1 123 ? 38.009 56.809 44.177 1.00 27.40 123 ASN D C 1
ATOM 7037 O O . ASN D 1 123 ? 38.192 56.312 43.068 1.00 26.49 123 ASN D O 1
ATOM 7042 N N . GLU D 1 124 ? 36.808 57.175 44.613 1.00 27.57 124 GLU D N 1
ATOM 7043 C CA . GLU D 1 124 ? 35.611 57.003 43.794 1.00 27.73 124 GLU D CA 1
ATOM 7044 C C . GLU D 1 124 ? 35.550 58.004 42.643 1.00 29.40 124 GLU D C 1
ATOM 7045 O O . GLU D 1 124 ? 35.103 57.671 41.548 1.00 31.09 124 GLU D O 1
ATOM 7051 N N . ARG D 1 125 ? 36.003 59.229 42.886 1.00 30.46 125 ARG D N 1
ATOM 7052 C CA . ARG D 1 125 ? 35.974 60.260 41.851 1.00 32.27 125 ARG D CA 1
ATOM 7053 C C . ARG D 1 125 ? 37.230 60.165 40.987 1.00 31.98 125 ARG D C 1
ATOM 7054 O O . ARG D 1 125 ? 37.483 61.015 40.138 1.00 33.57 125 ARG D O 1
ATOM 7062 N N . THR D 1 126 ? 38.017 59.121 41.204 1.00 32.24 126 THR D N 1
ATOM 7063 C CA . THR D 1 126 ? 39.247 58.945 40.448 1.00 32.54 126 THR D CA 1
ATOM 7064 C C . THR D 1 126 ? 39.301 57.645 39.654 1.00 32.72 126 THR D C 1
ATOM 7065 O O . THR D 1 126 ? 39.516 56.566 40.209 1.00 34.20 126 THR D O 1
ATOM 7069 N N . PRO D 1 127 ? 39.105 57.733 38.333 1.00 33.80 127 PRO D N 1
ATOM 7070 C CA . PRO D 1 127 ? 39.151 56.525 37.510 1.00 34.44 127 PRO D CA 1
ATOM 7071 C C . PRO D 1 127 ? 40.566 55.945 37.492 1.00 35.45 127 PRO D C 1
ATOM 7072 O O . PRO D 1 127 ? 41.546 56.674 37.636 1.00 36.84 127 PRO D O 1
ATOM 7076 N N . ALA D 1 128 ? 40.660 54.630 37.327 1.00 34.90 128 ALA D N 1
ATOM 7077 C CA . ALA D 1 128 ? 41.944 53.936 37.308 1.00 34.60 128 ALA D CA 1
ATOM 7078 C C . ALA D 1 128 ? 42.952 54.540 36.335 1.00 32.86 128 ALA D C 1
ATOM 7079 O O . ALA D 1 128 ? 44.137 54.639 36.648 1.00 33.51 128 ALA D O 1
ATOM 7081 N N . GLU D 1 129 ? 42.482 54.939 35.159 1.00 32.32 129 GLU D N 1
ATOM 7082 C CA . GLU D 1 129 ? 43.364 55.510 34.146 1.00 32.41 129 GLU D CA 1
ATOM 7083 C C . GLU D 1 129 ? 44.166 56.715 34.638 1.00 31.91 129 GLU D C 1
ATOM 7084 O O . GLU D 1 129 ? 45.337 56.867 34.294 1.00 34.42 129 GLU D O 1
ATOM 7090 N N . ASN D 1 130 ? 43.538 57.564 35.443 1.00 31.41 130 ASN D N 1
ATOM 7091 C CA . ASN D 1 130 ? 44.198 58.751 35.978 1.00 30.17 130 ASN D CA 1
ATOM 7092 C C . ASN D 1 130 ? 45.507 58.433 36.701 1.00 29.98 130 ASN D C 1
ATOM 7093 O O . ASN D 1 130 ? 46.406 59.269 36.761 1.00 31.63 130 ASN D O 1
ATOM 7098 N N . TRP D 1 131 ? 45.615 57.225 37.245 1.00 28.91 131 TRP D N 1
ATOM 7099 C CA . TRP D 1 131 ? 46.817 56.823 37.967 1.00 26.77 131 TRP D CA 1
ATOM 7100 C C . TRP D 1 131 ? 48.016 56.577 37.056 1.00 26.88 131 TRP D C 1
ATOM 7101 O O . TRP D 1 131 ? 49.149 56.461 37.522 1.00 25.62 131 TRP D O 1
ATOM 7112 N N . LEU D 1 132 ? 47.757 56.492 35.756 1.00 27.57 132 LEU D N 1
ATOM 7113 C CA . LEU D 1 132 ? 48.808 56.264 34.772 1.00 29.54 132 LEU D CA 1
ATOM 7114 C C . LEU D 1 132 ? 49.690 55.069 35.119 1.00 29.82 132 LEU D C 1
ATOM 7115 O O . LEU D 1 132 ? 49.199 53.949 35.262 1.00 30.15 132 LEU D O 1
ATOM 7120 N N . ASP D 1 133 ? 50.992 55.314 35.254 1.00 29.56 133 ASP D N 1
ATOM 7121 C CA . ASP D 1 133 ? 51.950 54.253 35.569 1.00 27.83 133 ASP D CA 1
ATOM 7122 C C . ASP D 1 133 ? 52.204 54.065 37.060 1.00 26.66 133 ASP D C 1
ATOM 7123 O O . ASP D 1 133 ? 53.220 53.489 37.449 1.00 25.64 133 ASP D O 1
ATOM 7128 N N . THR D 1 134 ? 51.299 54.543 37.904 1.00 23.68 134 THR D N 1
ATOM 7129 C CA . THR D 1 134 ? 51.508 54.372 39.335 1.00 23.28 134 THR D CA 1
ATOM 7130 C C . THR D 1 134 ? 51.448 52.886 39.678 1.00 23.91 134 THR D C 1
ATOM 7131 O O . THR D 1 134 ? 50.645 52.145 39.117 1.00 22.19 134 THR D O 1
ATOM 7135 N N . GLN D 1 135 ? 52.316 52.448 40.585 1.00 25.71 135 GLN D N 1
ATOM 7136 C CA . GLN D 1 135 ? 52.345 51.044 40.977 1.00 26.50 135 GLN D CA 1
ATOM 7137 C C . GLN D 1 135 ? 51.659 50.771 42.289 1.00 25.88 135 GLN D C 1
ATOM 7138 O O . GLN D 1 135 ? 52.042 51.309 43.324 1.00 25.85 135 GLN D O 1
ATOM 7144 N N . PHE D 1 136 ? 50.654 49.911 42.235 1.00 26.09 136 PHE D N 1
ATOM 7145 C CA . PHE D 1 136 ? 49.928 49.507 43.423 1.00 26.58 136 PHE D CA 1
ATOM 7146 C C . PHE D 1 136 ? 50.216 48.022 43.592 1.00 27.28 136 PHE D C 1
ATOM 7147 O O . PHE D 1 136 ? 49.869 47.216 42.730 1.00 29.24 136 PHE D O 1
ATOM 7155 N N . LEU D 1 137 ? 50.879 47.667 44.688 1.00 26.79 137 LEU D N 1
ATOM 7156 C CA . LEU D 1 137 ? 51.218 46.274 44.947 1.00 26.98 137 LEU D CA 1
ATOM 7157 C C . LEU D 1 137 ? 50.862 45.855 46.368 1.00 27.56 137 LEU D C 1
ATOM 7158 O O . LEU D 1 137 ? 50.942 46.650 47.304 1.00 27.18 137 LEU D O 1
ATOM 7163 N N . PRO D 1 138 ? 50.450 44.591 46.543 1.00 29.42 138 PRO D N 1
ATOM 7164 C CA . PRO D 1 138 ? 50.094 44.105 47.878 1.00 29.54 138 PRO D CA 1
ATOM 7165 C C . PRO D 1 138 ? 51.324 43.593 48.615 1.00 29.08 138 PRO D C 1
ATOM 7166 O O . PRO D 1 138 ? 52.216 43.008 48.007 1.00 30.34 138 PRO D O 1
ATOM 7170 N N . TYR D 1 139 ? 51.373 43.826 49.921 1.00 28.21 139 TYR D N 1
ATOM 7171 C CA . TYR D 1 139 ? 52.487 43.351 50.722 1.00 28.47 139 TYR D CA 1
ATOM 7172 C C . TYR D 1 139 ? 51.983 42.842 52.064 1.00 29.90 139 TYR D C 1
ATOM 7173 O O . TYR D 1 139 ? 52.743 42.703 53.024 1.00 29.93 139 TYR D O 1
ATOM 7182 N N . GLY D 1 140 ? 50.684 42.571 52.123 1.00 31.48 140 GLY D N 1
ATOM 7183 C CA . GLY D 1 140 ? 50.089 42.069 53.345 1.00 34.92 140 GLY D CA 1
ATOM 7184 C C . GLY D 1 140 ? 49.670 40.622 53.169 1.00 36.81 140 GLY D C 1
ATOM 7185 O O . GLY D 1 140 ? 50.470 39.775 52.772 1.00 38.08 140 GLY D O 1
ATOM 7186 N N . SER D 1 141 ? 48.409 40.337 53.466 1.00 39.50 141 SER D N 1
ATOM 7187 C CA . SER D 1 141 ? 47.871 38.989 53.334 1.00 40.94 141 SER D CA 1
ATOM 7188 C C . SER D 1 141 ? 46.376 39.089 53.053 1.00 41.58 141 SER D C 1
ATOM 7189 O O . SER D 1 141 ? 45.749 40.110 53.340 1.00 42.82 141 SER D O 1
ATOM 7192 N N . PRO D 1 142 ? 45.781 38.029 52.486 1.00 42.17 142 PRO D N 1
ATOM 7193 C CA . PRO D 1 142 ? 44.349 38.051 52.183 1.00 42.21 142 PRO D CA 1
ATOM 7194 C C . PRO D 1 142 ? 43.487 38.339 53.412 1.00 43.80 142 PRO D C 1
ATOM 7195 O O . PRO D 1 142 ? 42.344 38.779 53.280 1.00 45.02 142 PRO D O 1
ATOM 7199 N N . GLU D 1 143 ? 44.031 38.090 54.602 1.00 45.66 143 GLU D N 1
ATOM 7200 C CA . GLU D 1 143 ? 43.301 38.355 55.845 1.00 47.80 143 GLU D CA 1
ATOM 7201 C C . GLU D 1 143 ? 43.658 39.734 56.390 1.00 47.79 143 GLU D C 1
ATOM 7202 O O . GLU D 1 143 ? 42.827 40.414 56.993 1.00 48.52 143 GLU D O 1
ATOM 7208 N N . GLU D 1 144 ? 44.903 40.140 56.171 1.00 47.87 144 GLU D N 1
ATOM 7209 C CA . GLU D 1 144 ? 45.381 41.446 56.616 1.00 47.95 144 GLU D CA 1
ATOM 7210 C C . GLU D 1 144 ? 45.963 42.136 55.387 1.00 45.68 144 GLU D C 1
ATOM 7211 O O . GLU D 1 144 ? 47.175 42.295 55.272 1.00 46.54 144 GLU D O 1
ATOM 7217 N N . PRO D 1 145 ? 45.099 42.552 54.449 1.00 43.47 145 PRO D N 1
ATOM 7218 C CA . PRO D 1 145 ? 45.529 43.221 53.216 1.00 41.10 145 PRO D CA 1
ATOM 7219 C C . PRO D 1 145 ? 46.255 44.555 53.390 1.00 39.29 145 PRO D C 1
ATOM 7220 O O . PRO D 1 145 ? 45.803 45.436 54.122 1.00 39.04 145 PRO D O 1
ATOM 7224 N N . LEU D 1 146 ? 47.389 44.686 52.708 1.00 37.24 146 LEU D N 1
ATOM 7225 C CA . LEU D 1 146 ? 48.187 45.908 52.734 1.00 34.34 146 LEU D CA 1
ATOM 7226 C C . LEU D 1 146 ? 48.612 46.208 51.309 1.00 32.90 146 LEU D C 1
ATOM 7227 O O . LEU D 1 146 ? 49.054 45.317 50.585 1.00 31.68 146 LEU D O 1
ATOM 7232 N N . THR D 1 147 ? 48.467 47.464 50.905 1.00 30.91 147 THR D N 1
ATOM 7233 C CA . THR D 1 147 ? 48.827 47.862 49.556 1.00 29.20 147 THR D CA 1
ATOM 7234 C C . THR D 1 147 ? 49.795 49.033 49.574 1.00 28.52 147 THR D C 1
ATOM 7235 O O . THR D 1 147 ? 49.675 49.942 50.397 1.00 27.88 147 THR D O 1
ATOM 7239 N N . SER D 1 148 ? 50.767 48.994 48.669 1.00 27.01 148 SER D N 1
ATOM 7240 C CA . SER D 1 148 ? 51.746 50.060 48.563 1.00 25.96 148 SER D CA 1
ATOM 7241 C C . SER D 1 148 ? 51.456 50.815 47.281 1.00 24.44 148 SER D C 1
ATOM 7242 O O . SER D 1 148 ? 50.977 50.243 46.294 1.00 24.49 148 SER D O 1
ATOM 7253 N N . PHE D 1 150 ? 53.210 53.588 44.536 1.00 18.81 150 PHE D N 1
ATOM 7254 C CA . PHE D 1 150 ? 54.464 54.164 44.062 1.00 20.83 150 PHE D CA 1
ATOM 7255 C C . PHE D 1 150 ? 54.271 54.901 42.744 1.00 19.99 150 PHE D C 1
ATOM 7256 O O . PHE D 1 150 ? 54.080 54.272 41.701 1.00 21.67 150 PHE D O 1
ATOM 7264 N N . PHE D 1 151 ? 54.326 56.232 42.799 1.00 20.93 151 PHE D N 1
ATOM 7265 C CA . PHE D 1 151 ? 54.148 57.084 41.620 1.00 20.86 151 PHE D CA 1
ATOM 7266 C C . PHE D 1 151 ? 55.190 56.827 40.532 1.00 22.69 151 PHE D C 1
ATOM 7267 O O . PHE D 1 151 ? 56.390 56.764 40.805 1.00 22.23 151 PHE D O 1
ATOM 7275 N N . GLY D 1 152 ? 54.717 56.689 39.300 1.00 23.01 152 GLY D N 1
ATOM 7276 C CA . GLY D 1 152 ? 55.612 56.469 38.185 1.00 24.27 152 GLY D CA 1
ATOM 7277 C C . GLY D 1 152 ? 56.007 57.811 37.598 1.00 26.22 152 GLY D C 1
ATOM 7278 O O . GLY D 1 152 ? 55.424 58.837 37.959 1.00 26.10 152 GLY D O 1
ATOM 7279 N N . PRO D 1 153 ? 56.999 57.844 36.692 1.00 26.80 153 PRO D N 1
ATOM 7280 C CA . PRO D 1 153 ? 57.459 59.085 36.065 1.00 26.25 153 PRO D CA 1
ATOM 7281 C C . PRO D 1 153 ? 56.379 59.805 35.270 1.00 27.26 153 PRO D C 1
ATOM 7282 O O . PRO D 1 153 ? 56.327 61.035 35.253 1.00 27.20 153 PRO D O 1
ATOM 7286 N N . LYS D 1 154 ? 55.525 59.038 34.601 1.00 27.37 154 LYS D N 1
ATOM 7287 C CA . LYS D 1 154 ? 54.448 59.621 33.803 1.00 26.68 154 LYS D CA 1
ATOM 7288 C C . LYS D 1 154 ? 53.444 60.337 34.688 1.00 25.87 154 LYS D C 1
ATOM 7289 O O . LYS D 1 154 ? 53.035 61.463 34.402 1.00 26.16 154 LYS D O 1
ATOM 7295 N N . PHE D 1 155 ? 53.044 59.662 35.760 1.00 23.70 155 PHE D N 1
ATOM 7296 C CA . PHE D 1 155 ? 52.085 60.210 36.704 1.00 21.01 155 PHE D CA 1
ATOM 7297 C C . PHE D 1 155 ? 52.616 61.488 37.335 1.00 19.93 155 PHE D C 1
ATOM 7298 O O . PHE D 1 155 ? 51.885 62.462 37.486 1.00 19.04 155 PHE D O 1
ATOM 7306 N N . LEU D 1 156 ? 53.893 61.481 37.707 1.00 19.11 156 LEU D N 1
ATOM 7307 C CA . LEU D 1 156 ? 54.503 62.649 38.328 1.00 17.99 156 LEU D CA 1
ATOM 7308 C C . LEU D 1 156 ? 54.510 63.855 37.401 1.00 17.78 156 LEU D C 1
ATOM 7309 O O . LEU D 1 156 ? 54.219 64.976 37.820 1.00 19.20 156 LEU D O 1
ATOM 7314 N N . ALA D 1 157 ? 54.844 63.609 36.140 1.00 18.51 157 ALA D N 1
ATOM 7315 C CA . ALA D 1 157 ? 54.939 64.653 35.125 1.00 19.41 157 ALA D CA 1
ATOM 7316 C C . ALA D 1 157 ? 53.599 65.181 34.621 1.00 21.26 157 ALA D C 1
ATOM 7317 O O . ALA D 1 157 ? 53.452 66.379 34.369 1.00 20.09 157 ALA D O 1
ATOM 7319 N N . HIS D 1 158 ? 52.628 64.290 34.467 1.00 21.30 158 HIS D N 1
ATOM 7320 C CA . HIS D 1 158 ? 51.319 64.690 33.963 1.00 22.85 158 HIS D CA 1
ATOM 7321 C C . HIS D 1 158 ? 50.314 65.121 35.023 1.00 22.41 158 HIS D C 1
ATOM 7322 O O . HIS D 1 158 ? 49.542 66.062 34.810 1.00 23.16 158 HIS D O 1
ATOM 7329 N N . LYS D 1 159 ? 50.331 64.455 36.171 1.00 21.66 159 LYS D N 1
ATOM 7330 C CA . LYS D 1 159 ? 49.373 64.761 37.231 1.00 20.82 159 LYS D CA 1
ATOM 7331 C C . LYS D 1 159 ? 49.850 65.597 38.416 1.00 19.37 159 LYS D C 1
ATOM 7332 O O . LYS D 1 159 ? 49.040 66.262 39.064 1.00 17.35 159 LYS D O 1
ATOM 7338 N N . LEU D 1 160 ? 51.147 65.569 38.708 1.00 18.38 160 LEU D N 1
ATOM 7339 C CA . LEU D 1 160 ? 51.666 66.321 39.851 1.00 19.03 160 LEU D CA 1
ATOM 7340 C C . LEU D 1 160 ? 52.610 67.483 39.546 1.00 19.16 160 LEU D C 1
ATOM 7341 O O . LEU D 1 160 ? 52.605 68.484 40.265 1.00 19.34 160 LEU D O 1
ATOM 7346 N N . TYR D 1 161 ? 53.413 67.353 38.493 1.00 19.93 161 TYR D N 1
ATOM 7347 C CA . TYR D 1 161 ? 54.396 68.384 38.123 1.00 21.17 161 TYR D CA 1
ATOM 7348 C C . TYR D 1 161 ? 54.187 69.047 36.757 1.00 20.46 161 TYR D C 1
ATOM 7349 O O . TYR D 1 161 ? 55.126 69.631 36.222 1.00 20.29 161 TYR D O 1
ATOM 7358 N N . GLN D 1 162 ? 52.977 68.984 36.203 1.00 19.64 162 GLN D N 1
ATOM 7359 C CA . GLN D 1 162 ? 52.730 69.561 34.885 1.00 18.76 162 GLN D CA 1
ATOM 7360 C C . GLN D 1 162 ? 53.127 71.039 34.740 1.00 18.58 162 GLN D C 1
ATOM 7361 O O . GLN D 1 162 ? 53.387 71.501 33.631 1.00 20.35 162 GLN D O 1
ATOM 7367 N N . LEU D 1 163 ? 53.176 71.778 35.843 1.00 17.76 163 LEU D N 1
ATOM 7368 C CA . LEU D 1 163 ? 53.558 73.187 35.781 1.00 18.82 163 LEU D CA 1
ATOM 7369 C C . LEU D 1 163 ? 54.902 73.441 36.453 1.00 18.63 163 LEU D C 1
ATOM 7370 O O . LEU D 1 163 ? 55.304 74.586 36.630 1.00 18.36 163 LEU D O 1
ATOM 7375 N N . CYS D 1 164 ? 55.593 72.375 36.837 1.00 18.20 164 CYS D N 1
ATOM 7376 C CA . CYS D 1 164 ? 56.887 72.523 37.493 1.00 16.76 164 CYS D CA 1
ATOM 7377 C C . CYS D 1 164 ? 58.007 72.461 36.460 1.00 16.24 164 CYS D C 1
ATOM 7378 O O . CYS D 1 164 ? 57.793 72.007 35.338 1.00 17.93 164 CYS D O 1
ATOM 7381 N N . SER D 1 165 ? 59.197 72.920 36.830 1.00 15.61 165 SER D N 1
ATOM 7382 C CA . SER D 1 165 ? 60.325 72.918 35.900 1.00 17.28 165 SER D CA 1
ATOM 7383 C C . SER D 1 165 ? 60.864 71.526 35.618 1.00 17.03 165 SER D C 1
ATOM 7384 O O . SER D 1 165 ? 60.660 70.599 36.395 1.00 15.74 165 SER D O 1
ATOM 7387 N N . PRO D 1 166 ? 61.569 71.366 34.490 1.00 18.40 166 PRO D N 1
ATOM 7388 C CA . PRO D 1 166 ? 62.118 70.047 34.177 1.00 19.11 166 PRO D CA 1
ATOM 7389 C C . PRO D 1 166 ? 63.111 69.602 35.255 1.00 19.28 166 PRO D C 1
ATOM 7390 O O . PRO D 1 166 ? 63.293 68.407 35.485 1.00 19.58 166 PRO D O 1
ATOM 7394 N N . GLU D 1 167 ? 63.731 70.568 35.926 1.00 18.12 167 GLU D N 1
ATOM 7395 C CA . GLU D 1 167 ? 64.689 70.267 36.988 1.00 18.80 167 GLU D CA 1
ATOM 7396 C C . GLU D 1 167 ? 63.946 69.682 38.189 1.00 17.78 167 GLU D C 1
ATOM 7397 O O . GLU D 1 167 ? 64.393 68.719 38.804 1.00 14.39 167 GLU D O 1
ATOM 7403 N N . ASP D 1 168 ? 62.808 70.274 38.531 1.00 17.33 168 ASP D N 1
ATOM 7404 C CA . ASP D 1 168 ? 62.049 69.779 39.665 1.00 18.84 168 ASP D CA 1
ATOM 7405 C C . ASP D 1 168 ? 61.562 68.361 39.414 1.00 17.88 168 ASP D C 1
ATOM 7406 O O . ASP D 1 168 ? 61.543 67.540 40.328 1.00 17.42 168 ASP D O 1
ATOM 7411 N N . LEU D 1 169 ? 61.198 68.068 38.170 1.00 16.71 169 LEU D N 1
ATOM 7412 C CA . LEU D 1 169 ? 60.728 66.734 37.811 1.00 16.29 169 LEU D CA 1
ATOM 7413 C C . LEU D 1 169 ? 61.871 65.726 37.899 1.00 16.47 169 LEU D C 1
ATOM 7414 O O . LEU D 1 169 ? 61.684 64.603 38.365 1.00 14.94 169 LEU D O 1
ATOM 7419 N N . ALA D 1 170 ? 63.054 66.124 37.442 1.00 16.15 170 ALA D N 1
ATOM 7420 C CA . ALA D 1 170 ? 64.216 65.232 37.492 1.00 16.33 170 ALA D CA 1
ATOM 7421 C C . ALA D 1 170 ? 64.542 64.924 38.946 1.00 14.91 170 ALA D C 1
ATOM 7422 O O . ALA D 1 170 ? 64.877 63.800 39.293 1.00 16.89 170 ALA D O 1
ATOM 7424 N N . LEU D 1 171 ? 64.441 65.937 39.793 1.00 13.41 171 LEU D N 1
ATOM 7425 C CA . LEU D 1 171 ? 64.732 65.761 41.198 1.00 13.19 171 LEU D CA 1
ATOM 7426 C C . LEU D 1 171 ? 63.756 64.765 41.816 1.00 14.06 171 LEU D C 1
ATOM 7427 O O . LEU D 1 171 ? 64.159 63.787 42.452 1.00 12.63 171 LEU D O 1
ATOM 7432 N N . ALA D 1 172 ? 62.466 65.008 41.627 1.00 15.06 172 ALA D N 1
ATOM 7433 C CA . ALA D 1 172 ? 61.450 64.112 42.170 1.00 16.19 172 ALA D CA 1
ATOM 7434 C C . ALA D 1 172 ? 61.596 62.684 41.637 1.00 15.61 172 ALA D C 1
ATOM 7435 O O . ALA D 1 172 ? 61.438 61.723 42.387 1.00 16.89 172 ALA D O 1
ATOM 7437 N N . SER D 1 173 ? 61.895 62.539 40.347 1.00 17.39 173 SER D N 1
ATOM 7438 C CA . SER D 1 173 ? 62.036 61.209 39.759 1.00 18.64 173 SER D CA 1
ATOM 7439 C C . SER D 1 173 ? 63.179 60.399 40.349 1.00 20.25 173 SER D C 1
ATOM 7440 O O . SER D 1 173 ? 63.148 59.166 40.325 1.00 18.93 173 SER D O 1
ATOM 7443 N N . SER D 1 174 ? 64.190 61.081 40.878 1.00 20.02 174 SER D N 1
ATOM 7444 C CA . SER D 1 174 ? 65.325 60.381 41.462 1.00 19.24 174 SER D CA 1
ATOM 7445 C C . SER D 1 174 ? 65.189 60.223 42.971 1.00 19.53 174 SER D C 1
ATOM 7446 O O . SER D 1 174 ? 66.051 59.618 43.609 1.00 21.63 174 SER D O 1
ATOM 7449 N N . LEU D 1 175 ? 64.113 60.758 43.545 1.00 16.29 175 LEU D N 1
ATOM 7450 C CA . LEU D 1 175 ? 63.920 60.663 44.988 1.00 15.28 175 LEU D CA 1
ATOM 7451 C C . LEU D 1 175 ? 62.614 60.015 45.447 1.00 15.73 175 LEU D C 1
ATOM 7452 O O . LEU D 1 175 ? 62.522 59.568 46.595 1.00 16.22 175 LEU D O 1
ATOM 7457 N N . VAL D 1 176 ? 61.611 59.952 44.573 1.00 16.92 176 VAL D N 1
ATOM 7458 C CA . VAL D 1 176 ? 60.334 59.345 44.956 1.00 18.59 176 VAL D CA 1
ATOM 7459 C C . VAL D 1 176 ? 60.517 57.887 45.382 1.00 20.58 176 VAL D C 1
ATOM 7460 O O . VAL D 1 176 ? 61.293 57.141 44.781 1.00 18.43 176 VAL D O 1
ATOM 7464 N N . ARG D 1 177 ? 59.813 57.494 46.438 1.00 21.45 177 ARG D N 1
ATOM 7465 C CA . ARG D 1 177 ? 59.887 56.129 46.956 1.00 21.49 177 ARG D CA 1
ATOM 7466 C C . ARG D 1 177 ? 58.473 55.592 47.155 1.00 21.27 177 ARG D C 1
ATOM 7467 O O . ARG D 1 177 ? 57.519 56.363 47.230 1.00 20.95 177 ARG D O 1
ATOM 7475 N N . PRO D 1 178 ? 58.321 54.262 47.234 1.00 20.54 178 PRO D N 1
ATOM 7476 C CA . PRO D 1 178 ? 56.986 53.685 47.431 1.00 20.06 178 PRO D CA 1
ATOM 7477 C C . PRO D 1 178 ? 56.335 54.163 48.729 1.00 19.24 178 PRO D C 1
ATOM 7478 O O . PRO D 1 178 ? 57.013 54.376 49.734 1.00 17.47 178 PRO D O 1
ATOM 7482 N N . SER D 1 179 ? 55.019 54.349 48.695 1.00 18.95 179 SER D N 1
ATOM 7483 C CA . SER D 1 179 ? 54.274 54.808 49.864 1.00 19.95 179 SER D CA 1
ATOM 7484 C C . SER D 1 179 ? 52.965 54.017 49.992 1.00 20.65 179 SER D C 1
ATOM 7485 O O . SER D 1 179 ? 52.863 52.887 49.523 1.00 18.51 179 SER D O 1
ATOM 7488 N N . SER D 1 180 ? 51.960 54.621 50.616 1.00 20.67 180 SER D N 1
ATOM 7489 C CA . SER D 1 180 ? 50.680 53.947 50.788 1.00 23.01 180 SER D CA 1
ATOM 7490 C C . SER D 1 180 ? 49.625 54.920 51.315 1.00 23.48 180 SER D C 1
ATOM 7491 O O . SER D 1 180 ? 49.941 55.823 52.090 1.00 23.23 180 SER D O 1
ATOM 7494 N N . LEU D 1 181 ? 48.378 54.738 50.887 1.00 24.35 181 LEU D N 1
ATOM 7495 C CA . LEU D 1 181 ? 47.286 55.597 51.339 1.00 25.04 181 LEU D CA 1
ATOM 7496 C C . LEU D 1 181 ? 46.753 55.069 52.663 1.00 25.25 181 LEU D C 1
ATOM 7497 O O . LEU D 1 181 ? 45.988 55.749 53.349 1.00 26.79 181 LEU D O 1
ATOM 7502 N N . PHE D 1 182 ? 47.157 53.849 53.010 1.00 25.62 182 PHE D N 1
ATOM 7503 C CA . PHE D 1 182 ? 46.739 53.218 54.257 1.00 25.46 182 PHE D CA 1
ATOM 7504 C C . PHE D 1 182 ? 45.219 53.215 54.430 1.00 26.93 182 PHE D C 1
ATOM 7505 O O . PHE D 1 182 ? 44.710 53.440 55.529 1.00 23.06 182 PHE D O 1
ATOM 7521 N N . GLU D 1 184 ? 42.882 50.668 54.152 1.00 35.97 184 GLU D N 1
ATOM 7522 C CA . GLU D 1 184 ? 42.466 49.579 55.024 1.00 37.35 184 GLU D CA 1
ATOM 7523 C C . GLU D 1 184 ? 42.589 49.942 56.498 1.00 35.91 184 GLU D C 1
ATOM 7524 O O . GLU D 1 184 ? 41.648 49.769 57.269 1.00 35.82 184 GLU D O 1
ATOM 7530 N N . ASP D 1 185 ? 43.758 50.438 56.889 1.00 33.21 185 ASP D N 1
ATOM 7531 C CA . ASP D 1 185 ? 43.991 50.811 58.279 1.00 31.39 185 ASP D CA 1
ATOM 7532 C C . ASP D 1 185 ? 43.127 51.972 58.752 1.00 31.65 185 ASP D C 1
ATOM 7533 O O . ASP D 1 185 ? 42.682 52.001 59.900 1.00 31.41 185 ASP D O 1
ATOM 7538 N N . LEU D 1 186 ? 42.900 52.932 57.865 1.00 30.59 186 LEU D N 1
ATOM 7539 C CA . LEU D 1 186 ? 42.108 54.107 58.197 1.00 32.10 186 LEU D CA 1
ATOM 7540 C C . LEU D 1 186 ? 40.603 53.840 58.241 1.00 33.39 186 LEU D C 1
ATOM 7541 O O . LEU D 1 186 ? 39.843 54.646 58.777 1.00 35.00 186 LEU D O 1
ATOM 7546 N N . SER D 1 187 ? 40.175 52.712 57.683 1.00 33.64 187 SER D N 1
ATOM 7547 C CA . SER D 1 187 ? 38.760 52.372 57.662 1.00 35.18 187 SER D CA 1
ATOM 7548 C C . SER D 1 187 ? 38.322 51.717 58.964 1.00 36.70 187 SER D C 1
ATOM 7549 O O . SER D 1 187 ? 37.130 51.582 59.226 1.00 37.48 187 SER D O 1
ATOM 7552 N N . LYS D 1 188 ? 39.286 51.309 59.780 1.00 37.42 188 LYS D N 1
ATOM 7553 C CA . LYS D 1 188 ? 38.970 50.657 61.042 1.00 38.82 188 LYS D CA 1
ATOM 7554 C C . LYS D 1 188 ? 38.620 51.659 62.138 1.00 38.56 188 LYS D C 1
ATOM 7555 O O . LYS D 1 188 ? 38.301 51.269 63.259 1.00 40.52 188 LYS D O 1
ATOM 7561 N N . ALA D 1 189 ? 38.688 52.946 61.812 1.00 36.90 189 ALA D N 1
ATOM 7562 C CA . ALA D 1 189 ? 38.359 53.998 62.767 1.00 35.37 189 ALA D CA 1
ATOM 7563 C C . ALA D 1 189 ? 38.405 55.374 62.115 1.00 34.04 189 ALA D C 1
ATOM 7564 O O . ALA D 1 189 ? 37.398 55.856 61.596 1.00 35.36 189 ALA D O 1
ATOM 7566 N N . TYR D 1 191 ? 39.787 57.883 64.174 1.00 28.71 191 TYR D N 1
ATOM 7567 C CA . TYR D 1 191 ? 40.964 58.146 64.997 1.00 27.58 191 TYR D CA 1
ATOM 7568 C C . TYR D 1 191 ? 41.001 59.589 65.475 1.00 27.10 191 TYR D C 1
ATOM 7569 O O . TYR D 1 191 ? 41.858 59.964 66.276 1.00 28.00 191 TYR D O 1
ATOM 7578 N N . PHE D 1 192 ? 40.068 60.397 64.984 1.00 26.67 192 PHE D N 1
ATOM 7579 C CA . PHE D 1 192 ? 40.016 61.806 65.350 1.00 25.80 192 PHE D CA 1
ATOM 7580 C C . PHE D 1 192 ? 38.714 62.162 66.054 1.00 26.47 192 PHE D C 1
ATOM 7581 O O . PHE D 1 192 ? 37.631 61.818 65.583 1.00 25.73 192 PHE D O 1
ATOM 7589 N N . THR D 1 193 ? 38.832 62.864 67.180 1.00 27.04 193 THR D N 1
ATOM 7590 C CA . THR D 1 193 ? 37.677 63.274 67.976 1.00 28.20 193 THR D CA 1
ATOM 7591 C C . THR D 1 193 ? 37.452 64.787 67.939 1.00 28.34 193 THR D C 1
ATOM 7592 O O . THR D 1 193 ? 38.373 65.556 67.670 1.00 28.71 193 THR D O 1
ATOM 7596 N N . ASP D 1 194 ? 36.221 65.207 68.214 1.00 28.81 194 ASP D N 1
ATOM 7597 C CA . ASP D 1 194 ? 35.863 66.625 68.214 1.00 28.39 194 ASP D CA 1
ATOM 7598 C C . ASP D 1 194 ? 36.651 67.401 69.258 1.00 27.28 194 ASP D C 1
ATOM 7599 O O . ASP D 1 194 ? 37.173 68.480 68.982 1.00 28.80 194 ASP D O 1
ATOM 7604 N N . GLU D 1 195 ? 36.714 66.836 70.459 1.00 27.24 195 GLU D N 1
ATOM 7605 C CA . GLU D 1 195 ? 37.397 67.431 71.604 1.00 27.59 195 GLU D CA 1
ATOM 7606 C C . GLU D 1 195 ? 38.884 67.742 71.414 1.00 27.58 195 GLU D C 1
ATOM 7607 O O . GLU D 1 195 ? 39.401 68.714 71.968 1.00 25.95 195 GLU D O 1
ATOM 7613 N N . ARG D 1 196 ? 39.575 66.912 70.645 1.00 26.91 196 ARG D N 1
ATOM 7614 C CA . ARG D 1 196 ? 40.998 67.119 70.434 1.00 26.51 196 ARG D CA 1
ATOM 7615 C C . ARG D 1 196 ? 41.304 67.588 69.011 1.00 26.16 196 ARG D C 1
ATOM 7616 O O . ARG D 1 196 ? 41.710 68.729 68.807 1.00 27.18 196 ARG D O 1
ATOM 7624 N N . PHE D 1 197 ? 41.086 66.722 68.027 1.00 25.16 197 PHE D N 1
ATOM 7625 C CA . PHE D 1 197 ? 41.334 67.078 66.630 1.00 24.96 197 PHE D CA 1
ATOM 7626 C C . PHE D 1 197 ? 40.502 68.275 66.186 1.00 25.05 197 PHE D C 1
ATOM 7627 O O . PHE D 1 197 ? 40.997 69.182 65.514 1.00 22.89 197 PHE D O 1
ATOM 7635 N N . GLY D 1 198 ? 39.223 68.245 66.549 1.00 25.32 198 GLY D N 1
ATOM 7636 C CA . GLY D 1 198 ? 38.301 69.299 66.163 1.00 24.50 198 GLY D CA 1
ATOM 7637 C C . GLY D 1 198 ? 38.483 70.634 66.852 1.00 25.24 198 GLY D C 1
ATOM 7638 O O . GLY D 1 198 ? 37.741 71.575 66.585 1.00 25.90 198 GLY D O 1
ATOM 7639 N N . SER D 1 199 ? 39.463 70.729 67.739 1.00 26.74 199 SER D N 1
ATOM 7640 C CA . SER D 1 199 ? 39.699 71.977 68.440 1.00 26.26 199 SER D CA 1
ATOM 7641 C C . SER D 1 199 ? 40.780 72.794 67.747 1.00 27.18 199 SER D C 1
ATOM 7642 O O . SER D 1 199 ? 41.018 73.953 68.096 1.00 26.41 199 SER D O 1
ATOM 7645 N N . VAL D 1 200 ? 41.433 72.188 66.760 1.00 25.80 200 VAL D N 1
ATOM 7646 C CA . VAL D 1 200 ? 42.497 72.867 66.031 1.00 24.03 200 VAL D CA 1
ATOM 7647 C C . VAL D 1 200 ? 41.970 73.551 64.773 1.00 23.54 200 VAL D C 1
ATOM 7648 O O . VAL D 1 200 ? 41.251 72.950 63.976 1.00 22.01 200 VAL D O 1
ATOM 7652 N N . LYS D 1 201 ? 42.340 74.814 64.604 1.00 24.14 201 LYS D N 1
ATOM 7653 C CA . LYS D 1 201 ? 41.919 75.584 63.444 1.00 25.05 201 LYS D CA 1
ATOM 7654 C C . LYS D 1 201 ? 42.510 74.993 62.170 1.00 23.85 201 LYS D C 1
ATOM 7655 O O . LYS D 1 201 ? 43.689 74.650 62.122 1.00 22.75 201 LYS D O 1
ATOM 7661 N N . ARG D 1 202 ? 41.680 74.863 61.143 1.00 21.98 202 ARG D N 1
ATOM 7662 C CA . ARG D 1 202 ? 42.138 74.309 59.887 1.00 22.06 202 ARG D CA 1
ATOM 7663 C C . ARG D 1 202 ? 42.140 75.358 58.781 1.00 23.61 202 ARG D C 1
ATOM 7664 O O . ARG D 1 202 ? 41.161 76.083 58.594 1.00 23.24 202 ARG D O 1
ATOM 7672 N N . VAL D 1 203 ? 43.253 75.453 58.062 1.00 20.83 203 VAL D N 1
ATOM 7673 C CA . VAL D 1 203 ? 43.359 76.385 56.949 1.00 19.49 203 VAL D CA 1
ATOM 7674 C C . VAL D 1 203 ? 43.743 75.565 55.729 1.00 21.02 203 VAL D C 1
ATOM 7675 O O . VAL D 1 203 ? 44.745 74.843 55.741 1.00 20.46 203 VAL D O 1
ATOM 7679 N N . TYR D 1 204 ? 42.944 75.677 54.676 1.00 19.99 204 TYR D N 1
ATOM 7680 C CA . TYR D 1 204 ? 43.200 74.929 53.461 1.00 20.26 204 TYR D CA 1
ATOM 7681 C C . TYR D 1 204 ? 43.703 75.848 52.357 1.00 20.29 204 TYR D C 1
ATOM 7682 O O . TYR D 1 204 ? 43.134 76.912 52.113 1.00 21.32 204 TYR D O 1
ATOM 7691 N N . ILE D 1 205 ? 44.791 75.441 51.712 1.00 20.72 205 ILE D N 1
ATOM 7692 C CA . ILE D 1 205 ? 45.367 76.207 50.623 1.00 19.16 205 ILE D CA 1
ATOM 7693 C C . ILE D 1 205 ? 45.088 75.438 49.351 1.00 18.78 205 ILE D C 1
ATOM 7694 O O . ILE D 1 205 ? 45.551 74.309 49.170 1.00 19.43 205 ILE D O 1
ATOM 7699 N N . VAL D 1 206 ? 44.316 76.052 48.469 1.00 18.16 206 VAL D N 1
ATOM 7700 C CA . VAL D 1 206 ? 43.940 75.417 47.224 1.00 18.44 206 VAL D CA 1
ATOM 7701 C C . VAL D 1 206 ? 44.922 75.708 46.102 1.00 19.59 206 VAL D C 1
ATOM 7702 O O . VAL D 1 206 ? 45.415 76.826 45.963 1.00 19.07 206 VAL D O 1
ATOM 7706 N N . CYS D 1 207 ? 45.197 74.688 45.303 1.00 18.05 207 CYS D N 1
ATOM 7707 C CA . CYS D 1 207 ? 46.089 74.838 44.178 1.00 21.13 207 CYS D CA 1
ATOM 7708 C C . CYS D 1 207 ? 45.231 74.638 42.934 1.00 22.22 207 CYS D C 1
ATOM 7709 O O . CYS D 1 207 ? 44.965 73.511 42.495 1.00 23.26 207 CYS D O 1
ATOM 7712 N N . THR D 1 208 ? 44.779 75.774 42.406 1.00 23.36 208 THR D N 1
ATOM 7713 C CA . THR D 1 208 ? 43.892 75.854 41.250 1.00 24.20 208 THR D CA 1
ATOM 7714 C C . THR D 1 208 ? 44.194 74.949 40.068 1.00 25.57 208 THR D C 1
ATOM 7715 O O . THR D 1 208 ? 43.273 74.436 39.431 1.00 25.03 208 THR D O 1
ATOM 7719 N N . GLU D 1 209 ? 45.470 74.738 39.768 1.00 26.06 209 GLU D N 1
ATOM 7720 C CA . GLU D 1 209 ? 45.815 73.893 38.627 1.00 26.41 209 GLU D CA 1
ATOM 7721 C C . GLU D 1 209 ? 46.198 72.473 39.011 1.00 25.47 209 GLU D C 1
ATOM 7722 O O . GLU D 1 209 ? 46.748 71.739 38.197 1.00 25.88 209 GLU D O 1
ATOM 7728 N N . ASP D 1 210 ? 45.902 72.088 40.245 1.00 24.26 210 ASP D N 1
ATOM 7729 C CA . ASP D 1 210 ? 46.237 70.750 40.721 1.00 23.09 210 ASP D CA 1
ATOM 7730 C C . ASP D 1 210 ? 45.543 69.663 39.897 1.00 23.22 210 ASP D C 1
ATOM 7731 O O . ASP D 1 210 ? 44.333 69.719 39.690 1.00 22.40 210 ASP D O 1
ATOM 7736 N N . LYS D 1 211 ? 46.305 68.674 39.435 1.00 22.99 211 LYS D N 1
ATOM 7737 C CA . LYS D 1 211 ? 45.738 67.581 38.654 1.00 23.43 211 LYS D CA 1
ATOM 7738 C C . LYS D 1 211 ? 45.846 66.244 39.383 1.00 25.18 211 LYS D C 1
ATOM 7739 O O . LYS D 1 211 ? 45.211 65.264 38.990 1.00 25.49 211 LYS D O 1
ATOM 7745 N N . GLY D 1 212 ? 46.672 66.197 40.425 1.00 24.06 212 GLY D N 1
ATOM 7746 C CA . GLY D 1 212 ? 46.821 64.973 41.193 1.00 24.66 212 GLY D CA 1
ATOM 7747 C C . GLY D 1 212 ? 45.594 64.861 42.078 1.00 24.48 212 GLY D C 1
ATOM 7748 O O . GLY D 1 212 ? 44.939 63.824 42.146 1.00 23.56 212 GLY D O 1
ATOM 7749 N N . ILE D 1 213 ? 45.307 65.958 42.769 1.00 24.69 213 ILE D N 1
ATOM 7750 C CA . ILE D 1 213 ? 44.143 66.084 43.634 1.00 24.41 213 ILE D CA 1
ATOM 7751 C C . ILE D 1 213 ? 43.484 67.343 43.087 1.00 23.60 213 ILE D C 1
ATOM 7752 O O . ILE D 1 213 ? 43.710 68.440 43.590 1.00 22.07 213 ILE D O 1
ATOM 7757 N N . PRO D 1 214 ? 42.667 67.191 42.033 1.00 23.80 214 PRO D N 1
ATOM 7758 C CA . PRO D 1 214 ? 41.968 68.299 41.376 1.00 23.88 214 PRO D CA 1
ATOM 7759 C C . PRO D 1 214 ? 41.364 69.358 42.285 1.00 22.42 214 PRO D C 1
ATOM 7760 O O . PRO D 1 214 ? 41.010 69.081 43.430 1.00 21.18 214 PRO D O 1
ATOM 7764 N N . GLU D 1 215 ? 41.277 70.582 41.766 1.00 23.62 215 GLU D N 1
ATOM 7765 C CA . GLU D 1 215 ? 40.728 71.715 42.516 1.00 23.91 215 GLU D CA 1
ATOM 7766 C C . GLU D 1 215 ? 39.317 71.420 42.977 1.00 23.96 215 GLU D C 1
ATOM 7767 O O . GLU D 1 215 ? 38.930 71.777 44.089 1.00 24.90 215 GLU D O 1
ATOM 7773 N N . GLU D 1 216 ? 38.546 70.774 42.110 1.00 24.94 216 GLU D N 1
ATOM 7774 C CA . GLU D 1 216 ? 37.168 70.446 42.440 1.00 26.89 216 GLU D CA 1
ATOM 7775 C C . GLU D 1 216 ? 37.100 69.568 43.682 1.00 25.14 216 GLU D C 1
ATOM 7776 O O . GLU D 1 216 ? 36.193 69.713 44.496 1.00 23.88 216 GLU D O 1
ATOM 7782 N N . PHE D 1 217 ? 38.059 68.660 43.845 1.00 24.35 217 PHE D N 1
ATOM 7783 C CA . PHE D 1 217 ? 38.035 67.812 45.022 1.00 23.62 217 PHE D CA 1
ATOM 7784 C C . PHE D 1 217 ? 38.451 68.604 46.254 1.00 22.83 217 PHE D C 1
ATOM 7785 O O . PHE D 1 217 ? 37.938 68.370 47.347 1.00 23.80 217 PHE D O 1
ATOM 7793 N N . GLN D 1 218 ? 39.372 69.549 46.083 1.00 22.90 218 GLN D N 1
ATOM 7794 C CA . GLN D 1 218 ? 39.832 70.370 47.207 1.00 22.52 218 GLN D CA 1
ATOM 7795 C C . GLN D 1 218 ? 38.689 71.248 47.708 1.00 23.14 218 GLN D C 1
ATOM 7796 O O . GLN D 1 218 ? 38.515 71.437 48.919 1.00 21.48 218 GLN D O 1
ATOM 7802 N N . ARG D 1 219 ? 37.916 71.782 46.763 1.00 24.21 219 ARG D N 1
ATOM 7803 C CA . ARG D 1 219 ? 36.766 72.629 47.082 1.00 25.99 219 ARG D CA 1
ATOM 7804 C C . ARG D 1 219 ? 35.750 71.777 47.838 1.00 25.05 219 ARG D C 1
ATOM 7805 O O . ARG D 1 219 ? 35.201 72.194 48.860 1.00 25.15 219 ARG D O 1
ATOM 7813 N N . TRP D 1 220 ? 35.515 70.576 47.318 1.00 24.78 220 TRP D N 1
ATOM 7814 C CA . TRP D 1 220 ? 34.581 69.631 47.925 1.00 24.01 220 TRP D CA 1
ATOM 7815 C C . TRP D 1 220 ? 34.909 69.428 49.401 1.00 24.46 220 TRP D C 1
ATOM 7816 O O . TRP D 1 220 ? 34.013 69.393 50.244 1.00 23.50 220 TRP D O 1
ATOM 7827 N N . GLN D 1 221 ? 36.198 69.289 49.711 1.00 23.91 221 GLN D N 1
ATOM 7828 C CA . GLN D 1 221 ? 36.640 69.090 51.091 1.00 22.39 221 GLN D CA 1
ATOM 7829 C C . GLN D 1 221 ? 36.385 70.325 51.942 1.00 23.28 221 GLN D C 1
ATOM 7830 O O . GLN D 1 221 ? 36.085 70.219 53.133 1.00 23.72 221 GLN D O 1
ATOM 7836 N N . ILE D 1 222 ? 36.537 71.499 51.339 1.00 23.71 222 ILE D N 1
ATOM 7837 C CA . ILE D 1 222 ? 36.316 72.748 52.061 1.00 25.71 222 ILE D CA 1
ATOM 7838 C C . ILE D 1 222 ? 34.831 72.880 52.389 1.00 26.78 222 ILE D C 1
ATOM 7839 O O . ILE D 1 222 ? 34.458 73.239 53.504 1.00 24.86 222 ILE D O 1
ATOM 7844 N N . ASP D 1 223 ? 33.996 72.563 51.407 1.00 29.11 223 ASP D N 1
ATOM 7845 C CA . ASP D 1 223 ? 32.551 72.640 51.558 1.00 32.54 223 ASP D CA 1
ATOM 7846 C C . ASP D 1 223 ? 31.991 71.580 52.507 1.00 33.76 223 ASP D C 1
ATOM 7847 O O . ASP D 1 223 ? 31.234 71.898 53.419 1.00 35.83 223 ASP D O 1
ATOM 7852 N N . ASN D 1 224 ? 32.374 70.325 52.297 1.00 34.74 224 ASN D N 1
ATOM 7853 C CA . ASN D 1 224 ? 31.883 69.218 53.117 1.00 35.71 224 ASN D CA 1
ATOM 7854 C C . ASN D 1 224 ? 32.582 68.986 54.456 1.00 35.64 224 ASN D C 1
ATOM 7855 O O . ASN D 1 224 ? 31.922 68.703 55.453 1.00 35.63 224 ASN D O 1
ATOM 7860 N N . ILE D 1 225 ? 33.908 69.088 54.481 1.00 34.84 225 ILE D N 1
ATOM 7861 C CA . ILE D 1 225 ? 34.661 68.885 55.718 1.00 34.27 225 ILE D CA 1
ATOM 7862 C C . ILE D 1 225 ? 34.727 70.169 56.541 1.00 33.80 225 ILE D C 1
ATOM 7863 O O . ILE D 1 225 ? 34.741 70.129 57.768 1.00 34.01 225 ILE D O 1
ATOM 7868 N N . GLY D 1 226 ? 34.773 71.309 55.860 1.00 34.34 226 GLY D N 1
ATOM 7869 C CA . GLY D 1 226 ? 34.827 72.579 56.559 1.00 34.02 226 GLY D CA 1
ATOM 7870 C C . GLY D 1 226 ? 36.216 72.985 57.015 1.00 34.00 226 GLY D C 1
ATOM 7871 O O . GLY D 1 226 ? 37.035 72.143 57.393 1.00 32.83 226 GLY D O 1
ATOM 7872 N N . VAL D 1 227 ? 36.476 74.288 56.982 1.00 33.21 227 VAL D N 1
ATOM 7873 C CA . VAL D 1 227 ? 37.768 74.831 57.385 1.00 33.63 227 VAL D CA 1
ATOM 7874 C C . VAL D 1 227 ? 37.573 76.175 58.064 1.00 34.55 227 VAL D C 1
ATOM 7875 O O . VAL D 1 227 ? 36.538 76.814 57.898 1.00 34.55 227 VAL D O 1
ATOM 7879 N N . THR D 1 228 ? 38.574 76.602 58.822 1.00 34.31 228 THR D N 1
ATOM 7880 C CA . THR D 1 228 ? 38.510 77.882 59.506 1.00 33.23 228 THR D CA 1
ATOM 7881 C C . THR D 1 228 ? 38.726 78.993 58.486 1.00 33.37 228 THR D C 1
ATOM 7882 O O . THR D 1 228 ? 38.222 80.105 58.642 1.00 33.26 228 THR D O 1
ATOM 7886 N N . GLU D 1 229 ? 39.470 78.677 57.431 1.00 32.88 229 GLU D N 1
ATOM 7887 C CA . GLU D 1 229 ? 39.768 79.645 56.382 1.00 32.56 229 GLU D CA 1
ATOM 7888 C C . GLU D 1 229 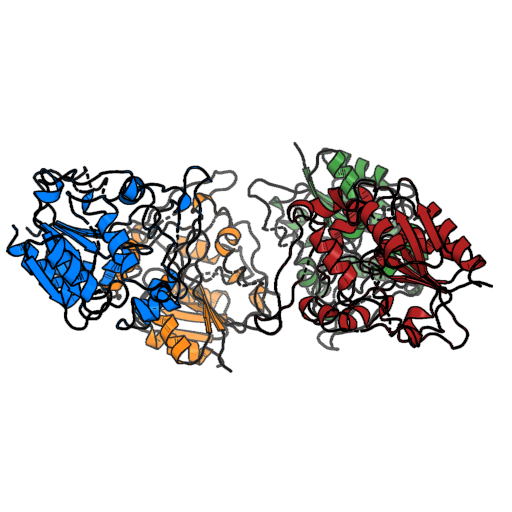? 40.292 78.925 55.148 1.00 32.32 229 GLU D C 1
ATOM 7889 O O . GLU D 1 229 ? 40.971 77.907 55.256 1.00 32.35 229 GLU D O 1
ATOM 7895 N N . ALA D 1 230 ? 39.964 79.458 53.979 1.00 31.40 230 ALA D N 1
ATOM 7896 C CA . ALA D 1 230 ? 40.405 78.880 52.721 1.00 31.90 230 ALA D CA 1
ATOM 7897 C C . ALA D 1 230 ? 41.189 79.912 51.916 1.00 32.30 230 ALA D C 1
ATOM 7898 O O . ALA D 1 230 ? 40.716 81.024 51.674 1.00 32.99 230 ALA D O 1
ATOM 7900 N N . ILE D 1 231 ? 42.393 79.528 51.512 1.00 31.33 231 ILE D N 1
ATOM 7901 C CA . ILE D 1 231 ? 43.272 80.384 50.729 1.00 31.93 231 ILE D CA 1
ATOM 7902 C C . ILE D 1 231 ? 43.541 79.653 49.418 1.00 31.48 231 ILE D C 1
ATOM 7903 O O . ILE D 1 231 ? 43.328 78.447 49.330 1.00 31.97 231 ILE D O 1
ATOM 7908 N N . GLU D 1 232 ? 44.000 80.367 48.397 1.00 31.13 232 GLU D N 1
ATOM 7909 C CA . GLU D 1 232 ? 44.312 79.708 47.139 1.00 32.65 232 GLU D CA 1
ATOM 7910 C C . GLU D 1 232 ? 45.538 80.296 46.465 1.00 30.78 232 GLU D C 1
ATOM 7911 O O . GLU D 1 232 ? 45.812 81.489 46.572 1.00 30.52 232 GLU D O 1
ATOM 7917 N N . ILE D 1 233 ? 46.294 79.437 45.793 1.00 28.71 233 ILE D N 1
ATOM 7918 C CA . ILE D 1 233 ? 47.472 79.873 45.066 1.00 27.07 233 ILE D CA 1
ATOM 7919 C C . ILE D 1 233 ? 47.171 79.600 43.605 1.00 26.88 233 ILE D C 1
ATOM 7920 O O . ILE D 1 233 ? 47.267 78.464 43.133 1.00 28.12 233 ILE D O 1
ATOM 7925 N N . LYS D 1 234 ? 46.780 80.650 42.898 1.00 25.32 234 LYS D N 1
ATOM 7926 C CA . LYS D 1 234 ? 46.438 80.530 41.495 1.00 26.05 234 LYS D CA 1
ATOM 7927 C C . LYS D 1 234 ? 47.647 80.167 40.646 1.00 24.65 234 LYS D C 1
ATOM 7928 O O . LYS D 1 234 ? 48.748 80.657 40.879 1.00 25.13 234 LYS D O 1
ATOM 7934 N N . GLY D 1 235 ? 47.423 79.301 39.662 1.00 24.15 235 GLY D N 1
ATOM 7935 C CA . GLY D 1 235 ? 48.490 78.887 38.775 1.00 23.94 235 GLY D CA 1
ATOM 7936 C C . GLY D 1 235 ? 49.413 77.825 39.343 1.00 22.30 235 GLY D C 1
ATOM 7937 O O . GLY D 1 235 ? 50.410 77.473 38.714 1.00 22.78 235 GLY D O 1
ATOM 7938 N N . ALA D 1 236 ? 49.087 77.305 40.522 1.00 20.30 236 ALA D N 1
ATOM 7939 C CA . ALA D 1 236 ? 49.920 76.284 41.150 1.00 18.81 236 ALA D CA 1
ATOM 7940 C C . ALA D 1 236 ? 49.418 74.863 40.924 1.00 17.95 236 ALA D C 1
ATOM 7941 O O . ALA D 1 236 ? 48.220 74.599 40.998 1.00 17.29 236 ALA D O 1
ATOM 7943 N N . ASP D 1 237 ? 50.336 73.941 40.646 1.00 16.61 237 ASP D N 1
ATOM 7944 C CA . ASP D 1 237 ? 49.930 72.559 40.466 1.00 15.48 237 ASP D CA 1
ATOM 7945 C C . ASP D 1 237 ? 49.985 71.877 41.819 1.00 14.84 237 ASP D C 1
ATOM 7946 O O . ASP D 1 237 ? 50.029 72.541 42.858 1.00 13.46 237 ASP D O 1
ATOM 7951 N N . HIS D 1 238 ? 49.994 70.553 41.822 1.00 14.83 238 HIS D N 1
ATOM 7952 C CA . HIS D 1 238 ? 50.018 69.838 43.081 1.00 14.26 238 HIS D CA 1
ATOM 7953 C C . HIS D 1 238 ? 51.260 70.186 43.903 1.00 16.55 238 HIS D C 1
ATOM 7954 O O . HIS D 1 238 ? 51.197 70.250 45.130 1.00 16.35 238 HIS D O 1
ATOM 7969 N N . ALA D 1 240 ? 52.969 72.938 44.848 1.00 18.27 240 ALA D N 1
ATOM 7970 C CA . ALA D 1 240 ? 53.053 74.382 45.065 1.00 18.47 240 ALA D CA 1
ATOM 7971 C C . ALA D 1 240 ? 54.379 74.871 45.656 1.00 18.44 240 ALA D C 1
ATOM 7972 O O . ALA D 1 240 ? 54.865 75.945 45.294 1.00 17.83 240 ALA D O 1
ATOM 7982 N N . LEU D 1 242 ? 57.125 73.941 45.001 1.00 15.65 242 LEU D N 1
ATOM 7983 C CA . LEU D 1 242 ? 58.143 73.873 43.969 1.00 16.54 242 LEU D CA 1
ATOM 7984 C C . LEU D 1 242 ? 57.887 74.865 42.839 1.00 16.65 242 LEU D C 1
ATOM 7985 O O . LEU D 1 242 ? 58.811 75.543 42.390 1.00 17.58 242 LEU D O 1
ATOM 7990 N N . CYS D 1 243 ? 56.643 74.967 42.375 1.00 15.76 243 CYS D N 1
ATOM 7991 C CA . CYS D 1 243 ? 56.348 75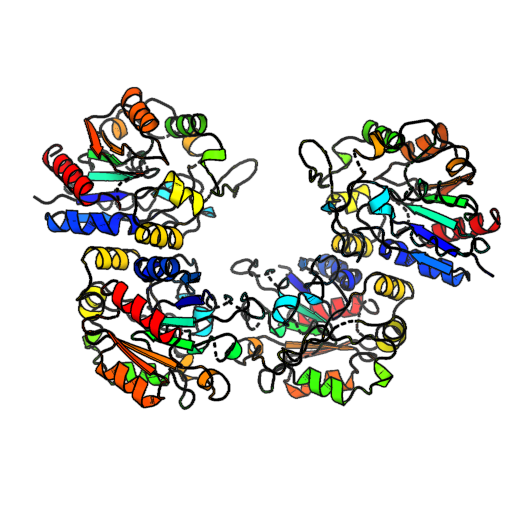.891 41.282 1.00 15.59 243 CYS D CA 1
ATOM 7992 C C . CYS D 1 243 ? 56.024 77.311 41.745 1.00 15.44 243 CYS D C 1
ATOM 7993 O O . CYS D 1 243 ? 56.165 78.268 40.975 1.00 17.44 243 CYS D O 1
ATOM 7996 N N . GLU D 1 244 ? 55.616 77.452 43.003 1.00 15.00 244 GLU D N 1
ATOM 7997 C CA . GLU D 1 244 ? 55.271 78.760 43.556 1.00 13.39 244 GLU D CA 1
ATOM 7998 C C . GLU D 1 244 ? 55.706 78.895 45.008 1.00 11.33 244 GLU D C 1
ATOM 7999 O O . GLU D 1 244 ? 54.902 79.258 45.870 1.00 11.53 244 GLU D O 1
ATOM 8005 N N . PRO D 1 245 ? 56.988 78.627 45.301 1.00 12.09 245 PRO D N 1
ATOM 8006 C CA . PRO D 1 245 ? 57.470 78.736 46.681 1.00 10.94 245 PRO D CA 1
ATOM 8007 C C . PRO D 1 245 ? 57.279 80.099 47.351 1.00 12.32 245 PRO D C 1
ATOM 8008 O O . PRO D 1 245 ? 56.915 80.163 48.522 1.00 14.95 245 PRO D O 1
ATOM 8012 N N . GLN D 1 246 ? 57.512 81.184 46.624 1.00 13.51 246 GLN D N 1
ATOM 8013 C CA . GLN D 1 246 ? 57.362 82.502 47.222 1.00 14.53 246 GLN D CA 1
ATOM 8014 C C . GLN D 1 246 ? 55.899 82.812 47.558 1.00 14.01 246 GLN D C 1
ATOM 8015 O O . GLN D 1 246 ? 55.614 83.364 48.620 1.00 13.04 246 GLN D O 1
ATOM 8021 N N . LYS D 1 247 ? 54.973 82.448 46.676 1.00 14.83 247 LYS D N 1
ATOM 8022 C CA . LYS D 1 247 ? 53.564 82.680 46.970 1.00 15.51 247 LYS D CA 1
ATOM 8023 C C . LYS D 1 247 ? 53.197 81.869 48.215 1.00 16.22 247 LYS D C 1
ATOM 8024 O O . LYS D 1 247 ? 52.596 82.392 49.160 1.00 12.39 247 LYS D O 1
ATOM 8030 N N . LEU D 1 248 ? 53.587 80.595 48.237 1.00 17.13 248 LEU D N 1
ATOM 8031 C CA . LEU D 1 248 ? 53.285 79.746 49.390 1.00 15.86 248 LEU D CA 1
ATOM 8032 C C . LEU D 1 248 ? 53.853 80.332 50.670 1.00 16.25 248 LEU D C 1
ATOM 8033 O O . LEU D 1 248 ? 53.190 80.341 51.705 1.00 16.85 248 LEU D O 1
ATOM 8038 N N . CYS D 1 249 ? 55.089 80.817 50.608 1.00 15.23 249 CYS D N 1
ATOM 8039 C CA . CYS D 1 249 ? 55.711 81.397 51.789 1.00 15.39 249 CYS D CA 1
ATOM 8040 C C . CYS D 1 249 ? 54.879 82.567 52.321 1.00 15.40 249 CYS D C 1
ATOM 8041 O O . CYS D 1 249 ? 54.600 82.642 53.519 1.00 15.48 249 CYS D O 1
ATOM 8044 N N . ALA D 1 250 ? 54.478 83.468 51.423 1.00 17.16 250 ALA D N 1
ATOM 8045 C CA . ALA D 1 250 ? 53.680 84.637 51.790 1.00 17.57 250 ALA D CA 1
ATOM 8046 C C . ALA D 1 250 ? 52.387 84.210 52.481 1.00 18.18 250 ALA D C 1
ATOM 8047 O O . ALA D 1 250 ? 52.011 84.759 53.519 1.00 18.55 250 ALA D O 1
ATOM 8049 N N . SER D 1 251 ? 51.707 83.230 51.896 1.00 18.02 251 SER D N 1
ATOM 8050 C CA . SER D 1 251 ? 50.474 82.712 52.475 1.00 19.70 251 SER D CA 1
ATOM 8051 C C . SER D 1 251 ? 50.740 82.198 53.891 1.00 19.73 251 SER D C 1
ATOM 8052 O O . SER D 1 251 ? 50.037 82.567 54.832 1.00 21.17 251 SER D O 1
ATOM 8055 N N . LEU D 1 252 ? 51.760 81.352 54.041 1.00 19.49 252 LEU D N 1
ATOM 8056 C CA . LEU D 1 252 ? 52.103 80.780 55.348 1.00 20.99 252 LEU D CA 1
ATOM 8057 C C . LEU D 1 252 ? 52.424 81.833 56.401 1.00 21.44 252 LEU D C 1
ATOM 8058 O O . LEU D 1 252 ? 52.011 81.715 57.556 1.00 24.75 252 LEU D O 1
ATOM 8063 N N . LEU D 1 253 ? 53.168 82.859 56.005 1.00 23.44 253 LEU D N 1
ATOM 8064 C CA . LEU D 1 253 ? 53.530 83.930 56.925 1.00 24.02 253 LEU D CA 1
ATOM 8065 C C . LEU D 1 253 ? 52.281 84.693 57.336 1.00 23.74 253 LEU D C 1
ATOM 8066 O O . LEU D 1 253 ? 52.174 85.165 58.461 1.00 24.17 253 LEU D O 1
ATOM 8071 N N . GLU D 1 254 ? 51.336 84.825 56.415 1.00 23.95 254 GLU D N 1
ATOM 8072 C CA . GLU D 1 254 ? 50.101 85.529 56.734 1.00 24.92 254 GLU D CA 1
ATOM 8073 C C . GLU D 1 254 ? 49.318 84.697 57.756 1.00 24.63 254 GLU D C 1
ATOM 8074 O O . GLU D 1 254 ? 48.725 85.245 58.685 1.00 25.35 254 GLU D O 1
ATOM 8080 N N . ILE D 1 255 ? 49.334 83.374 57.589 1.00 24.59 255 ILE D N 1
ATOM 8081 C CA . ILE D 1 255 ? 48.642 82.472 58.510 1.00 24.14 255 ILE D CA 1
ATOM 8082 C C . ILE D 1 255 ? 49.271 82.602 59.891 1.00 25.36 255 ILE D C 1
ATOM 8083 O O . ILE D 1 255 ? 48.574 82.686 60.905 1.00 27.61 255 ILE D O 1
ATOM 8088 N N . ALA D 1 256 ? 50.598 82.634 59.925 1.00 26.48 256 ALA D N 1
ATOM 8089 C CA . ALA D 1 256 ? 51.329 82.746 61.180 1.00 26.90 256 ALA D CA 1
ATOM 8090 C C . ALA D 1 256 ? 51.008 84.036 61.930 1.00 27.50 256 ALA D C 1
ATOM 8091 O O . ALA D 1 256 ? 50.911 84.039 63.156 1.00 27.53 256 ALA D O 1
ATOM 8093 N N . HIS D 1 257 ? 50.853 85.130 61.191 1.00 26.92 257 HIS D N 1
ATOM 8094 C CA . HIS D 1 257 ? 50.547 86.423 61.796 1.00 28.17 257 HIS D CA 1
ATOM 8095 C C . HIS D 1 257 ? 49.126 86.481 62.316 1.00 29.01 257 HIS D C 1
ATOM 8096 O O . HIS D 1 257 ? 48.859 87.028 63.387 1.00 32.43 257 HIS D O 1
ATOM 8103 N N . LYS D 1 258 ? 48.214 85.919 61.536 1.00 30.11 258 LYS D N 1
ATOM 8104 C CA . LYS D 1 258 ? 46.803 85.913 61.891 1.00 30.41 258 LYS D CA 1
ATOM 8105 C C . LYS D 1 258 ? 46.493 84.956 63.047 1.00 31.19 258 LYS D C 1
ATOM 8106 O O . LYS D 1 258 ? 45.978 85.367 64.087 1.00 34.20 258 LYS D O 1
ATOM 8112 N N . TYR D 1 259 ? 46.820 83.683 62.885 1.00 30.74 259 TYR D N 1
ATOM 8113 C CA . TYR D 1 259 ? 46.548 82.726 63.948 1.00 30.59 259 TYR D CA 1
ATOM 8114 C C . TYR D 1 259 ? 47.609 82.771 65.045 1.00 31.88 259 TYR D C 1
ATOM 8115 O O . TYR D 1 259 ? 48.326 81.801 65.275 1.00 32.58 259 TYR D O 1
ATOM 8124 N N . ASN D 1 260 ? 47.706 83.913 65.720 1.00 34.58 260 ASN D N 1
ATOM 8125 C CA . ASN D 1 260 ? 48.684 84.098 66.793 1.00 35.26 260 ASN D CA 1
ATOM 8126 C C . ASN D 1 260 ? 48.177 83.601 68.149 1.00 36.10 260 ASN D C 1
ATOM 8127 O O . ASN D 1 260 ? 48.343 84.329 69.154 1.00 36.78 260 ASN D O 1
#

Sequence (992 aa):
EGKHFVLVHGACHGGWSWYKLKPLLEAAGHKVTALDLAASGTDLRKIEELRTLYDYTLPLELESLSADEKVILVGHSLGGNLGLAEKYPQKIYAAVFLAAFPDSVHNSSFVLEQYNERTPAENWLDTQFLPYGSPEEPLTSFFGPKFLAHKLYQLCSPEDLALASSLVRPSSLFEDLSKAKYFTDERFGSVKRVYIVCTEDKGIPEEFQRWQIDNIGVTEAIEIKGADHALCEPQKLCASLLEIAHKYNEGKHFVLVHGACHGGWSWYKLKPLLEAAGHKVTALDLAASGTDLRKIEELRTLYDYTLPLELESLSADEKVILVGHSLGGNLGLAEKYPQKIYAAVFLAAFPDSVHNSSFVLEQYNERTPAENWLDTQFLPYGSPEEPLTSFFGPKFLAHKLYQLCSPEDLALASSLVRPSSLFEDLSKAKYFTDERFGSVKRVYIVCTEDKGIPEEFQRWQIDNIGVTEAIEIKGADHALCEPQKLCASLLEIAHKEGKHFVLVHGACHGGWSWYKLKPLLEAAGHKVTALDLAASGTDLRKIEELRTLYDYTLPLELESLSADEKVILVGHSLGGNLGLAEKYPQKIYAAVFLAAFPDSVHNSSFVLEQYNERTPAENWLDTQFLPYGSPEEPLTSFFGPKFLAHKLYQLCSPEDLALASSLVRPSSLFEDLSKAKYFTDERFGSVKRVYIVCTEDKGIPEEFQRWQIDNIGVTEAIEIKGADHALCEPQKLCASLLEIAHKYEGKHFVLVHGACHGGWSWYKLKPLLEAAGHKVTALDLAASGTDLRKIEELRTLYDYTLPLELESLSADEKVILVGHSLGGNLGLAEKYPQKIYAAVFLAAFPDSVHNSSFVLEQYNERTPAENWLDTQFLPYGSPEEPLTSFFGPKFLAHKLYQLCSPEDLALASSLVRPSSLFEDLSKAYFTDERFGSVKRVYIVCTEDKGIPEEFQRWQIDNIGVTEAIEIKGADHALCEPQKLCASLLEIAHKYN

CATH classification: 3.40.50.1820

Nearest PDB structures (foldseek):
  1xkl-assembly1_D  TM=9.899E-01  e=4.468E-47  Nicotiana tabacum
  9dk4-assembly2_B  TM=9.424E-01  e=6.053E-31  synthetic construct
  5y57-assembly3_C  TM=7.647E-01  e=9.900E-15  Sphingobium faniae
  5y51-assembly4_D  TM=7.766E-01  e=4.752E-14  Sphingobium faniae
  5y5r-assembly5_E  TM=7.628E-01  e=4.192E-14  Sphingobium faniae

GO terms:
  GO:0080031 methyl salicylate esterase activity (F, IDA)
  GO:0016298 lipase activity (F, IDA)
  GO:0080031 methyl salicylate esterase activity (F, IMP)
  GO:0009862 systemic acquired resistance, salicylic acid mediated signaling pathway (P, IMP)

Secondary structure (DSSP, 8-state):
---EEEEE--TT--GGGGTTHHHHHHHTT-EEEE---TTSTT----GGG--SHHHHHTT-----S-SSS-EEEEEEGGG--TTT----GGGEEEEEEES----SSS-TTHHHHHHHHTS-TTTTTT----B-S-TTS--B----HHHIIIIISTTS-HHHHHHHHHH--------HHHH-----TTTGGGS-EEEEEETT-TTTTHHHHHHHHHHH--SEEEEETT------SHHHHHHHHHHHHHH--/---EEEEE--TT--GGGGTTHHHHHHHTT-EEEE---TTSTT----GGG--SHHHHHTT-----S-TT--EEEEEEGGG--TTT----GGGEEEEEEES----SSS-TTHHHHHHHHHS-GGGGTT----B-SBTTB--B----HHHIIIIISTTS-HHHHHHHHHH--------HHHH-----TTTGGGS-EEEEEETT-TTTTHHHHHHHHHHH--SEEEEETT------SHHHHHHHHHHTTT-/---EEEEE--TT--GGGGTTHHHHHHHTT-EEEEE--TTSTT----GGG--SHHHHHTT-----S-TT--EEEEEEGGG--TTT----GGGEEEEEEES----SSS-TTHHHHHHHHHS-GGGGTT----B-S-SSS--B----HHHIIIIISTTS-HHHHHHHHHH--------TGGG-----TTTGGGS-EEEEEETT-TTTTHHHHHHHHHHH--SEEEEETT-------HHHHHHHHHHHTS--/---EEEEE--TT--GGGGTTTHHHHHHTT-EEEE---TTSTT----GGG--SHHHHHTT-----S-TT--EEEEEEGGG--TTT---SGGGEEEEEEES----SSS-TTHHHHHHHHTS-GGGGTT----B-S-SSS--B----HHHIIIIISTTS-HHHHHHHHHH--------GGGG----TTTGGGS-EEEEEETT-TTTTHHHHHHHHHHT--SEEEEETT------SHHHHHHHHHHHHHH--

Solvent-accessible surface area: 38915 Å² total

Organism: Nicotiana tabacum (NCBI:txid4097)

B-factor: mean 24.33, std 9.67, range [7.6, 71.27]

Foldseek 3Di:
DAAEEEEFEAALAFLVVCVLQQVLSVVVVHHYDSGGFDCAFPHPHHQLVDAAVCNRLVVCVCVPAPLVHAHAYEAAALRLNVLLVLVNQSRYLAYEYELYFAAQPDQQCVRVVVLVVPDDPCLQPPFDWAWNAPPVRTFIKFRDLVNCCPQFCVQADPVVSVVSRVRGDMHGSHSNRRPDRRHHCVGSVVHAYEYEAECAERNRHRVSSVVCCVVRHGPYYHYDYPGYSPNNPSPVVNVVVVVCVVVSD/DAAEEEEAEAAQAFLVVCVLQCVVSVVVVHHYDSGGFDCAFPHPHHQLVDQALCNRLVVCVCCPADPQHAHAYEAAALRLNVLLVLVCQPRYQAYEYELYFQDQPAFQCVLVVVQVVVDDPVLQPPFDWAWSDDPVRTFIKFRDLVNCCPAFCVQADPVVSVVSNVGGDMHGSHSNRRPDRRHHCVGSVVHAYEYEAEDQHRNSHSVSSVVRCVVHHHPYYHYDYPGYSPNNPSPVVNVVCVVVVPD/DAAEEEEAEAFQAALVVCVLQQVVSVVVVHHYHSGGFDCHFPHPHHQLVDAALCNRLVVCVCVVADPPHAHAYEAAALRLNVLLVLVCQVRYQAYEYELYFADQPAFQCVLVVVQPVVDDPCLQPPFDWAWSADPVRTDIKFRDLCNCCPAFQVLADPVSSVVSNVRGDMHGSHSRRNPGRSHHCVRSVVHAYEYEAEDAGRNSHSVSSVVRCVVHHHPYYHYDYPGYSPNNPSPVVSVVCVCVVPPD/DAAEEEEAEAAQAFLVLCVLQQVVSVVVPHHYDSGGFDCAFPHPHPQLVDQAVCNRLVVCVCVVADPPHAYAAEAAALRLNVQQCLVPQVSHLAYEYELYFAAQPDQQCVLVVVQVVVDDPCLQPPFDWDWNADPVRTDIKFRDLVNCCPQFDVLADPVSSVVSNVRGDMGGSGVNSRVGHHHCVRSVVHAYEYEAECAERNNHRVSSVVCCVVVNGNYYHYDYPGYSPNNPSPVVNVVVVVSVVPSD

Radius of gyration: 34.26 Å; Cα contacts (8 Å, |Δi|>4): 2141; chains: 4; bounding box: 71×93×76 Å

InterPro domains:
  IPR000073 Alpha/beta hydrolase fold-1 [PF12697] (7-242)
  IPR029058 Alpha/Beta hydrolase fold [G3DSA:3.40.50.1820] (1-260)
  IPR029058 Alpha/Beta hydrolase fold [SSF53474] (2-256)
  IPR045889 Methylesterase/Alpha-hydroxynitrile lyase [PTHR10992] (5-257)